Protein AF-0000000085121352 (afdb_homodimer)

pLDDT: mean 94.53, std 5.28, range [61.28, 98.88]

Secondary structure (DSSP, 8-state):
--EEEEEEEEEEEEEEEEETTEEEEEEEEEEEEEEEEESSSEEEEEEETTSPPPPPPPP-S---PPP-PBP-EEEE-------HHHHHHHHHHHHHT-SS-EEEEEEEEEEEEEEEETTEEEEEEEEEEEEEEEEEETTEEEEEEEEES-GGGGGGHHHHHHHHHHHHHHHHHH-EEPPGGG-EEEEEEE-THHHHHHHHHHHHTTBTT-TTPPPTT-B-S-TT--EEE-TT-TTSS---SB-TT-BBP--EEEEETTEE---B--TTT-SS----EE-SSS--EE--SEEEEPP-SB-HHHHHHT-SEEEEEEEEEEEEEETTEEEEEEEEEEEEETTEEEEEEE-S-EEEETTTGGGG--EEEEEEEEEEEEETTEEEEEEEEEEEEEEEE-/--EEEEEEEEEEEEEEEEETTEEEEEEEEEEEEEEEEESSSEEEEEEETTSPPPPPPPP-S---PPP-PBP-EEEE-------HHHHHHHHHHHHHT-SS-EEEEEEEEEEEEEEEETTEEEEEEEEEEEEEEEEEETTEEEEEEEEES-GGGGGGHHHHHHHHHHHHHHHHHH-EEPPGGG-EEEEEEE-THHHHHHHHHHHHTTBTT-TTPPPTT-B-S-TT--EEE-TT-TTSSS--SB-TT-BBP--EEEEETTEE---B--TTT-SS----EE-SSS--EE--SEEEEPP-SB-HHHHHHT-SEEEEEEEEEEEEEETTEEEEEEEEEEEEETTEEEEEEE-S-EEEETTTGGGG--EEEEEEEEEEEEETTEEEEEEEEEEEEEEEE-

Foldseek 3Di:
DKWKKKKKKWKWKWKWKDAQLDIDIDTDIFMKMKIWIGAPDIDMDMDTPPDDDDDHDDDDHHDDFADFDFDADEDEAFDDDDDSVRVRVLNSVLCVLAPARKMKMKMKMWMWMWMQGPVHIYIYIAIKMKMKMWGDDDVAIFIAMDMASYPVVSNCSSVVSRVVSVQRVQQNVFEDEDDPVPWWKFKEKEAFVRQQQVVQQLLVLQWLPDPNHDDAFDQFAAQQKWKKFFQQDSVARHHDQFELVRGGADMDTQAHRRGGHAGAYDSHRGPDHYTQFHDNRDGTTGGGAEMEIGADADAPLRVLQPGAWHKYAYAFPDWHDDPQKIKTQGRWMFIRHNSDTDHTYHWGIWIDGGNPQNHFWDHGHHAWHWGWDDDVNRIHIYTGTIIITMITTD/DKWKKKKKKWKWKWKWKDAQLDIDIDTDIFMKMKIWIGAPDIDMDMDTPPDDDDDHDDDDHHDDFADFDFDADEDEAFDDDDDSVRVRVLNSVLCVLAPARKMKMKMKMWMWMWMQGPVHIYIYIAIKMKMKMWGDDAVAIFIAMDMASYPVVSNCSSVVSRVVSVQRVQQNVFEDEDDPVPWWKFKEKEAFVRQQQVVQQLLVLQWLPDPNHDDAFDQFAAQQKWKKFQQQDSVARHHDQFELVRGGADMDTQAHRRGGHAGAYDSHRGPDHYTQFHDNRDGTTGGGAEMEIGADADAPLRVLQPGAWHKYAYAFPDWHDDNQKIKTQGRWMFIRHNSDTDHTYHWGIWIDGGNPQNHFWDHGHHAWHWGWDDDVRRIHIYTGTIIITMITTD

Nearest PDB structures (foldseek):
  6j6a-assembly1_B  TM=7.605E-01  e=4.059E-27  Thermococcus kodakarensis KOD1
  1vl4-assembly1_B  TM=7.441E-01  e=1.473E-24  Thermotoga maritima MSB8
  3qtd-assembly2_B  TM=7.047E-01  e=3.475E-21  Pseudomonas aeruginosa
  3rbh-assembly3_C  TM=2.630E-01  e=1.788E-01  Pseudomonas aeruginosa
  1nqe-assembly1_A  TM=3.217E-01  e=6.073E+00  Escherichia coli

Organism: Pyrolobus fumarii (strain DSM 11204 / 1A) (NCBI:txid694429)

Solvent-accessible surface area (backbone atoms only — not comparable to full-atom values): 38370 Å² total; per-residue (Å²): 130,63,48,60,38,40,38,38,41,36,40,40,38,34,36,23,35,17,50,80,79,19,39,27,36,39,39,45,74,49,44,36,33,28,41,41,30,33,8,67,39,39,31,36,38,30,31,36,63,90,48,84,76,72,81,76,69,76,76,86,53,86,30,79,66,52,86,71,64,63,44,66,46,77,47,81,54,47,73,68,90,72,56,60,68,55,51,34,50,52,44,43,50,31,45,70,68,37,89,46,59,40,33,40,41,34,35,39,41,33,39,42,38,36,41,39,43,92,90,38,42,26,33,41,33,39,23,31,36,40,36,39,40,37,35,56,42,90,96,37,58,45,58,51,52,47,60,33,47,49,76,70,60,60,73,47,45,41,59,52,48,41,53,50,39,51,52,47,52,55,31,52,77,39,56,38,72,66,55,79,83,64,44,40,82,35,40,36,33,25,26,52,48,31,23,16,46,51,54,50,41,51,49,55,36,30,15,38,70,38,90,82,34,66,57,74,66,42,64,34,34,35,62,74,39,29,35,31,32,34,27,64,34,84,87,45,51,58,59,39,69,40,26,57,75,33,22,42,40,60,74,40,62,31,24,55,50,14,24,30,62,47,54,33,4,18,48,78,40,32,90,70,70,48,35,19,20,44,40,81,81,45,77,59,38,37,44,73,34,23,37,38,44,48,58,41,86,37,51,66,69,55,57,45,48,71,29,57,60,33,36,39,29,40,25,53,72,47,67,48,67,55,95,61,26,40,38,36,25,52,48,39,30,30,34,26,52,70,26,32,82,72,31,22,37,54,55,68,33,36,40,34,33,65,49,49,30,43,42,46,49,77,46,33,11,56,54,71,28,78,25,57,50,63,58,96,82,38,69,29,34,24,33,18,20,33,36,31,28,44,30,39,36,67,130,65,49,57,37,41,38,39,43,35,39,40,37,34,38,24,35,18,50,81,80,17,40,26,38,40,38,46,76,50,45,37,32,28,40,39,31,32,8,65,38,40,33,36,38,30,32,37,63,90,47,84,78,73,82,77,68,74,75,85,55,86,32,80,64,52,87,71,65,62,44,66,46,76,49,79,55,47,72,66,90,70,56,60,69,55,50,35,50,54,43,45,51,30,45,70,67,37,89,47,59,40,33,39,42,35,35,40,40,33,40,41,39,36,41,40,42,92,89,40,42,27,33,40,34,40,23,29,35,41,37,39,40,37,35,56,41,90,94,37,58,45,58,51,52,48,58,33,49,49,78,71,60,59,73,46,44,43,59,51,49,42,52,50,38,52,53,48,51,55,30,53,76,40,57,37,73,66,53,79,84,64,42,40,83,36,41,36,33,24,26,53,48,30,23,16,46,51,55,50,42,51,50,55,38,29,13,40,72,38,90,82,35,66,57,74,67,42,65,35,33,35,63,75,40,29,35,30,32,34,26,65,36,86,86,45,50,59,61,39,70,41,25,57,76,31,21,43,41,60,74,40,61,31,24,56,49,13,22,31,62,46,54,33,4,20,49,78,39,31,89,68,70,47,37,20,20,44,41,82,82,44,78,58,37,36,45,74,35,23,37,38,45,49,59,42,83,37,50,65,67,54,57,44,49,71,29,57,60,32,35,39,29,42,25,53,72,46,67,49,67,55,96,61,26,40,39,36,27,53,46,40,30,28,33,26,52,71,26,33,82,73,32,23,38,54,53,68,35,35,40,34,32,66,50,50,32,44,43,46,50,76,47,33,10,54,55,70,29,78,26,58,50,65,59,98,84,38,69,31,35,24,32,18,21,35,37,32,28,43,30,40,34,68

Structure (mmCIF, N/CA/C/O backbone):
data_AF-0000000085121352-model_v1
#
loop_
_entity.id
_entity.type
_entity.pdbx_description
1 polymer 'Metalloprotease TldD/E C-terminal domain-containing protein'
#
loop_
_atom_site.group_PDB
_atom_site.id
_atom_site.type_symbol
_atom_site.label_atom_id
_atom_site.label_alt_id
_atom_site.label_comp_id
_atom_site.label_asym_id
_atom_site.label_entity_id
_atom_site.label_seq_id
_atom_site.pdbx_PDB_ins_code
_atom_site.Cartn_x
_atom_site.Cartn_y
_atom_site.Cartn_z
_atom_site.occupancy
_atom_site.B_iso_or_equiv
_atom_site.auth_seq_id
_atom_site.auth_comp_id
_atom_site.auth_asym_id
_atom_site.auth_atom_id
_atom_site.pdbx_PDB_model_num
ATOM 1 N N . MET A 1 1 ? 20.953 19.438 26.672 1 68.94 1 MET A N 1
ATOM 2 C CA . MET A 1 1 ? 20.812 18.016 26.953 1 68.94 1 MET A CA 1
ATOM 3 C C . MET A 1 1 ? 19.953 17.328 25.891 1 68.94 1 MET A C 1
ATOM 5 O O . MET A 1 1 ? 19.031 17.938 25.344 1 68.94 1 MET A O 1
ATOM 9 N N . ALA A 1 2 ? 20.312 16.109 25.484 1 85.44 2 ALA A N 1
ATOM 10 C CA . ALA A 1 2 ? 19.578 15.344 24.469 1 85.44 2 ALA A CA 1
ATOM 11 C C . ALA A 1 2 ? 18.141 15.078 24.922 1 85.44 2 ALA A C 1
ATOM 13 O O . ALA A 1 2 ? 17.891 14.875 26.109 1 85.44 2 ALA A O 1
ATOM 14 N N . TYR A 1 3 ? 17.234 15.383 24.078 1 92.5 3 TYR A N 1
ATOM 15 C CA . TYR A 1 3 ? 15.852 15.016 24.375 1 92.5 3 TYR A CA 1
ATOM 16 C C . TYR A 1 3 ? 15.711 13.508 24.547 1 92.5 3 TYR A C 1
ATOM 18 O O . TYR A 1 3 ? 16.328 12.734 23.812 1 92.5 3 TYR A O 1
ATOM 26 N N . ARG A 1 4 ? 14.977 13.117 25.516 1 94.94 4 ARG A N 1
ATOM 27 C CA . ARG A 1 4 ? 14.711 11.703 25.781 1 94.94 4 ARG A CA 1
ATOM 28 C C . ARG A 1 4 ? 13.281 11.5 26.281 1 94.94 4 ARG A C 1
ATOM 30 O O . ARG A 1 4 ? 12.789 12.289 27.078 1 94.94 4 ARG A O 1
ATOM 37 N N . ASP A 1 5 ? 12.633 10.5 25.703 1 97.06 5 ASP A N 1
ATOM 38 C CA . ASP A 1 5 ? 11.344 10.094 26.25 1 97.06 5 ASP A CA 1
ATOM 39 C C . ASP A 1 5 ? 11.125 8.594 26.109 1 97.06 5 ASP A C 1
ATOM 41 O O . ASP A 1 5 ? 11.945 7.898 25.5 1 97.06 5 ASP A O 1
ATOM 45 N N . ARG A 1 6 ? 10.195 8.062 26.859 1 98.12 6 ARG A N 1
ATOM 46 C CA . ARG A 1 6 ? 9.758 6.672 26.797 1 98.12 6 ARG A CA 1
ATOM 47 C C . ARG A 1 6 ? 8.281 6.574 26.422 1 98.12 6 ARG A C 1
ATOM 49 O O . ARG A 1 6 ? 7.445 7.266 27.016 1 98.12 6 ARG A O 1
ATOM 56 N N . VAL A 1 7 ? 7.98 5.75 25.484 1 98.5 7 VAL A N 1
ATOM 57 C CA . VAL A 1 7 ? 6.613 5.703 24.969 1 98.5 7 VAL A CA 1
ATOM 58 C C . VAL A 1 7 ? 6.059 4.289 25.109 1 98.5 7 VAL A C 1
ATOM 60 O O . VAL A 1 7 ? 6.809 3.309 25.047 1 98.5 7 VAL A O 1
ATOM 63 N N . TYR A 1 8 ? 4.781 4.219 25.391 1 98.44 8 TYR A N 1
ATOM 64 C CA . TYR A 1 8 ? 4.016 2.98 25.438 1 98.44 8 TYR A CA 1
ATOM 65 C C . TYR A 1 8 ? 2.781 3.061 24.547 1 98.44 8 TYR A C 1
ATOM 67 O O . TYR A 1 8 ? 2.117 4.098 24.484 1 98.44 8 TYR A O 1
ATOM 75 N N . LEU A 1 9 ? 2.488 2 23.844 1 98.56 9 LEU A N 1
ATOM 76 C CA . LEU A 1 9 ? 1.278 1.907 23.031 1 98.56 9 LEU A CA 1
ATOM 77 C C . LEU A 1 9 ? 0.608 0.549 23.203 1 98.56 9 LEU A C 1
ATOM 79 O O . LEU A 1 9 ? 1.203 -0.486 22.906 1 98.56 9 LEU A O 1
ATOM 83 N N . ARG A 1 10 ? -0.553 0.555 23.734 1 98.31 10 ARG A N 1
ATOM 84 C CA . ARG A 1 10 ? -1.396 -0.634 23.828 1 98.31 10 ARG A CA 1
ATOM 85 C C . ARG A 1 10 ? -2.541 -0.565 22.812 1 98.31 10 ARG A C 1
ATOM 87 O O . ARG A 1 10 ? -3.191 0.472 22.672 1 98.31 10 ARG A O 1
ATOM 94 N N . THR A 1 11 ? -2.729 -1.63 22.109 1 97.56 11 THR A N 1
ATOM 95 C CA . THR A 1 11 ? -3.799 -1.66 21.125 1 97.56 11 THR A CA 1
ATOM 96 C C . THR A 1 11 ? -4.652 -2.914 21.297 1 97.56 11 THR A C 1
ATOM 98 O O . THR A 1 11 ? -4.145 -3.971 21.672 1 97.56 11 THR A O 1
ATOM 101 N N . ARG A 1 12 ? -5.883 -2.812 21.141 1 97.38 12 ARG A N 1
ATOM 102 C CA . ARG A 1 12 ? -6.848 -3.889 20.953 1 97.38 12 ARG A CA 1
ATOM 103 C C . ARG A 1 12 ? -7.559 -3.756 19.609 1 97.38 12 ARG A C 1
ATOM 105 O O . ARG A 1 12 ? -8.242 -2.762 19.359 1 97.38 12 ARG A O 1
ATOM 112 N N . VAL A 1 13 ? -7.434 -4.781 18.797 1 98.25 13 VAL A N 1
ATOM 113 C CA . VAL A 1 13 ? -7.984 -4.707 17.453 1 98.25 13 VAL A CA 1
ATOM 114 C C . VAL A 1 13 ? -8.836 -5.945 17.172 1 98.25 13 VAL A C 1
ATOM 116 O O . VAL A 1 13 ? -8.422 -7.07 17.469 1 98.25 13 VAL A O 1
ATOM 119 N N . ALA A 1 14 ? -10 -5.781 16.734 1 98.5 14 ALA A N 1
ATOM 120 C CA . ALA A 1 14 ? -10.828 -6.824 16.141 1 98.5 14 ALA A CA 1
ATOM 121 C C . ALA A 1 14 ? -11.141 -6.52 14.68 1 98.5 14 ALA A C 1
ATOM 123 O O . ALA A 1 14 ? -11.758 -5.492 14.367 1 98.5 14 ALA A O 1
ATOM 124 N N . GLU A 1 15 ? -10.703 -7.332 13.828 1 98.62 15 GLU A N 1
ATOM 125 C CA . GLU A 1 15 ? -10.969 -7.168 12.398 1 98.62 15 GLU A CA 1
ATOM 126 C C . GLU A 1 15 ? -11.867 -8.281 11.875 1 98.62 15 GLU A C 1
ATOM 128 O O . GLU A 1 15 ? -11.508 -9.461 11.945 1 98.62 15 GLU A O 1
ATOM 133 N N . ALA A 1 16 ? -13 -7.934 11.391 1 98.5 16 ALA A N 1
ATOM 134 C CA . ALA A 1 16 ? -13.93 -8.859 10.75 1 98.5 16 ALA A CA 1
ATOM 135 C C . ALA A 1 16 ? -14.055 -8.578 9.258 1 98.5 16 ALA A C 1
ATOM 137 O O . ALA A 1 16 ? -14.078 -7.414 8.844 1 98.5 16 ALA A O 1
ATOM 138 N N . ALA A 1 17 ? -14.141 -9.633 8.531 1 98.44 17 ALA A N 1
ATOM 139 C CA . ALA A 1 17 ? -14.266 -9.43 7.086 1 98.44 17 ALA A CA 1
ATOM 140 C C . ALA A 1 17 ? -15.242 -10.43 6.477 1 98.44 17 ALA A C 1
ATOM 142 O O . ALA A 1 17 ? -15.336 -11.578 6.93 1 98.44 17 ALA A O 1
ATOM 143 N N . TYR A 1 18 ? -16.031 -9.984 5.523 1 97.31 18 TYR A N 1
ATOM 144 C CA . TYR A 1 18 ? -16.844 -10.797 4.629 1 97.31 18 TYR A CA 1
ATOM 145 C C . TYR A 1 18 ? -16.328 -10.734 3.199 1 97.31 18 TYR A C 1
ATOM 147 O O . TYR A 1 18 ? -16.203 -9.648 2.629 1 97.31 18 TYR A O 1
ATOM 155 N N . ARG A 1 19 ? -15.922 -11.859 2.688 1 93.94 19 ARG A N 1
ATOM 156 C CA . ARG A 1 19 ? -15.398 -11.953 1.325 1 93.94 19 ARG A CA 1
ATOM 157 C C . ARG A 1 19 ? -16.094 -13.07 0.553 1 93.94 19 ARG A C 1
ATOM 159 O O . ARG A 1 19 ? -15.75 -14.242 0.705 1 93.94 19 ARG A O 1
ATOM 166 N N . LEU A 1 20 ? -16.984 -12.727 -0.365 1 82.62 20 LEU A N 1
ATOM 167 C CA . LEU A 1 20 ? -17.656 -13.672 -1.252 1 82.62 20 LEU A CA 1
ATOM 168 C C . LEU A 1 20 ? -18.219 -14.859 -0.467 1 82.62 20 LEU A C 1
ATOM 170 O O . LEU A 1 20 ? -17.969 -16.016 -0.825 1 82.62 20 LEU A O 1
ATOM 174 N N . GLY A 1 21 ? -18.828 -14.625 0.609 1 89.44 21 GLY A N 1
ATOM 175 C CA . GLY A 1 21 ? -19.5 -15.641 1.406 1 89.44 21 GLY A CA 1
ATOM 176 C C . GLY A 1 21 ? -18.656 -16.109 2.582 1 89.44 21 GLY A C 1
ATOM 177 O O . GLY A 1 21 ? -19.188 -16.719 3.521 1 89.44 21 GLY A O 1
ATOM 178 N N . SER A 1 22 ? -17.344 -15.961 2.506 1 94.56 22 SER A N 1
ATOM 179 C CA . SER A 1 22 ? -16.438 -16.328 3.596 1 94.56 22 SER A CA 1
ATOM 180 C C . SER A 1 22 ? -16.391 -15.25 4.668 1 94.56 22 SER A C 1
ATOM 182 O O . SER A 1 22 ? -16.594 -14.07 4.375 1 94.56 22 SER A O 1
ATOM 184 N N . VAL A 1 23 ? -16.203 -15.688 5.898 1 96.5 23 VAL A N 1
ATOM 185 C CA . VAL A 1 23 ? -16.125 -14.75 7.012 1 96.5 23 VAL A CA 1
ATOM 186 C C . VAL A 1 23 ? -14.875 -15.023 7.832 1 96.5 23 VAL A C 1
ATOM 188 O O . VAL A 1 23 ? -14.508 -16.188 8.047 1 96.5 23 VAL A O 1
ATOM 191 N N . GLU A 1 24 ? -14.242 -13.992 8.211 1 97.94 24 GLU A N 1
ATOM 192 C CA . GLU A 1 24 ? -13.078 -14.125 9.086 1 97.94 24 GLU A CA 1
ATOM 193 C C . GLU A 1 24 ? -13.133 -13.117 10.234 1 97.94 24 GLU A C 1
ATOM 195 O O . GLU A 1 24 ? -13.711 -12.039 10.086 1 97.94 24 GLU A O 1
ATOM 200 N N . LEU A 1 25 ? -12.602 -13.5 11.352 1 98.56 25 LEU A N 1
ATOM 201 C CA . LEU A 1 25 ? -12.438 -12.648 12.523 1 98.56 25 LEU A CA 1
ATOM 202 C C . LEU A 1 25 ? -11.039 -12.805 13.125 1 98.56 25 LEU A C 1
ATOM 204 O O . LEU A 1 25 ? -10.641 -13.914 13.484 1 98.56 25 LEU A O 1
ATOM 208 N N . ASN A 1 26 ? -10.297 -11.75 13.164 1 98.44 26 ASN A N 1
ATOM 209 C CA . ASN A 1 26 ? -8.969 -11.703 13.766 1 98.44 26 ASN A CA 1
ATOM 210 C C . ASN A 1 26 ? -8.922 -10.742 14.945 1 98.44 26 ASN A C 1
ATOM 212 O O . ASN A 1 26 ? -9.227 -9.555 14.805 1 98.44 26 ASN A O 1
ATOM 216 N N . VAL A 1 27 ? -8.547 -11.242 16.078 1 98.31 27 VAL A N 1
ATOM 217 C CA . VAL A 1 27 ? -8.539 -10.414 17.281 1 98.31 27 VAL A CA 1
ATOM 218 C C . VAL A 1 27 ? -7.133 -10.398 17.875 1 98.31 27 VAL A C 1
ATOM 220 O O . VAL A 1 27 ? -6.473 -11.438 17.969 1 98.31 27 VAL A O 1
ATOM 223 N N . SER A 1 28 ? -6.676 -9.188 18.219 1 96.56 28 SER A N 1
ATOM 224 C CA . SER A 1 28 ? -5.344 -9.078 18.812 1 96.56 28 SER A CA 1
ATOM 225 C C . SER A 1 28 ? -5.309 -8.008 19.906 1 96.56 28 SER A C 1
ATOM 227 O O . SER A 1 28 ? -6.023 -7.008 19.812 1 96.56 28 SER A O 1
ATOM 229 N N . GLU A 1 29 ? -4.535 -8.242 20.891 1 95.69 29 GLU A N 1
ATOM 230 C CA . GLU A 1 29 ? -4.094 -7.27 21.891 1 95.69 29 GLU A CA 1
ATOM 231 C C . GLU A 1 29 ? -2.572 -7.172 21.938 1 95.69 29 GLU A C 1
ATOM 233 O O . GLU A 1 29 ? -1.887 -8.188 22.078 1 95.69 29 GLU A O 1
ATOM 238 N N . ASP A 1 30 ? -2.074 -5.949 21.766 1 95.44 30 ASP A N 1
ATOM 239 C CA . ASP A 1 30 ? -0.629 -5.766 21.688 1 95.44 30 ASP A CA 1
ATOM 240 C C . ASP A 1 30 ? -0.165 -4.641 22.609 1 95.44 30 ASP A C 1
ATOM 242 O O . ASP A 1 30 ? -0.958 -3.777 22.984 1 95.44 30 ASP A O 1
ATOM 246 N N . CYS A 1 31 ? 1.061 -4.707 22.969 1 97 31 CYS A N 1
ATOM 247 C CA . CYS A 1 31 ? 1.702 -3.656 23.75 1 97 31 CYS A CA 1
ATOM 248 C C . CYS A 1 31 ? 3.137 -3.434 23.297 1 97 31 CYS A C 1
ATOM 250 O O . CYS A 1 31 ? 3.928 -4.375 23.234 1 97 31 CYS A O 1
ATOM 252 N N . TRP A 1 32 ? 3.447 -2.191 23 1 97.88 32 TRP A N 1
ATOM 253 C CA . TRP A 1 32 ? 4.781 -1.801 22.562 1 97.88 32 TRP A CA 1
ATOM 254 C C . TRP A 1 32 ? 5.383 -0.762 23.5 1 97.88 32 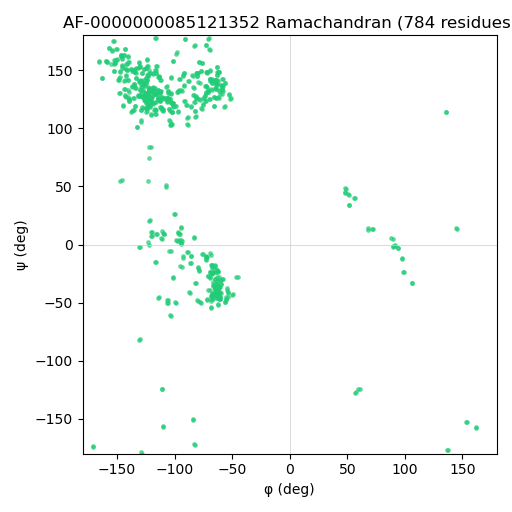TRP A C 1
ATOM 256 O O . TRP A 1 32 ? 4.66 0.061 24.062 1 97.88 32 TRP A O 1
ATOM 266 N N . GLU A 1 33 ? 6.656 -0.859 23.609 1 97.94 33 GLU A N 1
ATOM 267 C CA . GLU A 1 33 ? 7.449 0.136 24.328 1 97.94 33 GLU A CA 1
ATOM 268 C C . GLU A 1 33 ? 8.602 0.644 23.469 1 97.94 33 GLU A C 1
ATOM 270 O O . GLU A 1 33 ? 9.117 -0.087 22.625 1 97.94 33 GLU A O 1
ATOM 275 N N . ALA A 1 34 ? 8.953 1.902 23.656 1 98.31 34 ALA A N 1
ATOM 276 C CA . ALA A 1 34 ? 10.078 2.453 22.906 1 98.31 34 ALA A CA 1
ATOM 277 C C . ALA A 1 34 ? 10.82 3.506 23.734 1 98.31 34 ALA A C 1
ATOM 279 O O . ALA A 1 34 ? 10.227 4.137 24.609 1 98.31 34 ALA A O 1
ATOM 280 N N . VAL A 1 35 ? 12.047 3.623 23.547 1 98.19 35 VAL A N 1
ATOM 281 C CA . VAL A 1 35 ? 12.875 4.734 24.016 1 98.19 35 VAL A CA 1
ATOM 282 C C . VAL A 1 35 ? 13.344 5.566 22.828 1 98.19 35 VAL A C 1
ATOM 284 O O . VAL A 1 35 ? 13.891 5.027 21.859 1 98.19 35 VAL A O 1
ATOM 287 N N . ARG A 1 36 ? 13.086 6.832 22.922 1 97.5 36 ARG A N 1
ATOM 288 C CA . ARG A 1 36 ? 13.477 7.746 21.844 1 97.5 36 ARG A CA 1
ATOM 289 C C . ARG A 1 36 ? 14.438 8.812 22.359 1 97.5 36 ARG A C 1
ATOM 291 O O . ARG A 1 36 ? 14.211 9.406 23.422 1 97.5 36 ARG A O 1
ATOM 298 N N . VAL A 1 37 ? 15.445 9.023 21.625 1 96.19 37 VAL A N 1
ATOM 299 C CA . VAL A 1 37 ? 16.422 10.047 21.969 1 96.19 37 VAL A CA 1
ATOM 300 C C . VAL A 1 37 ? 16.703 10.93 20.75 1 96.19 37 VAL A C 1
ATOM 302 O O . VAL A 1 37 ? 16.703 10.445 19.609 1 96.19 37 VAL A O 1
ATOM 305 N N . TYR A 1 38 ? 16.828 12.219 20.984 1 94.94 38 TYR A N 1
ATOM 306 C CA . TYR A 1 38 ? 17.172 13.148 19.906 1 94.94 38 TYR A CA 1
ATOM 307 C C . TYR A 1 38 ? 18.375 14.016 20.297 1 94.94 38 TYR A C 1
ATOM 309 O O . TYR A 1 38 ? 18.375 14.641 21.359 1 94.94 38 TYR A O 1
ATOM 317 N N . ASP A 1 39 ? 19.359 14.07 19.516 1 91.19 39 ASP A N 1
ATOM 318 C CA . ASP A 1 39 ? 20.516 14.953 19.656 1 91.19 39 ASP A CA 1
ATOM 319 C C . ASP A 1 39 ? 21.047 15.359 18.281 1 91.19 39 ASP A C 1
ATOM 321 O O . ASP A 1 39 ? 22.234 15.172 18 1 91.19 39 ASP A O 1
ATOM 325 N N . GLY A 1 40 ? 20.203 15.891 17.484 1 89.81 40 GLY A N 1
ATOM 326 C CA . GLY A 1 40 ? 20.5 16.234 16.094 1 89.81 40 GLY A CA 1
ATOM 327 C C . GLY A 1 40 ? 19.844 15.289 15.102 1 89.81 40 GLY A C 1
ATOM 328 O O . GLY A 1 40 ? 19.516 15.695 13.984 1 89.81 40 GLY A O 1
ATOM 329 N N . ALA A 1 41 ? 19.75 14.047 15.555 1 92.44 41 ALA A N 1
ATOM 330 C CA . ALA A 1 41 ? 19 13.023 14.836 1 92.44 41 ALA A CA 1
ATOM 331 C C . ALA A 1 41 ? 18.328 12.055 15.797 1 92.44 41 ALA A C 1
ATOM 333 O O . ALA A 1 41 ? 18.781 11.891 16.938 1 92.44 41 ALA A O 1
ATOM 334 N N . TRP A 1 42 ? 17.297 11.477 15.352 1 95.38 42 TRP A N 1
ATOM 335 C CA . TRP A 1 42 ? 16.562 10.562 16.219 1 95.38 42 TRP A CA 1
ATOM 336 C C . TRP A 1 42 ? 17.25 9.203 16.281 1 95.38 42 TRP A C 1
ATOM 338 O O . TRP A 1 42 ? 17.766 8.711 15.281 1 95.38 42 TRP A O 1
ATOM 348 N N . ARG A 1 43 ? 17.266 8.656 17.469 1 96.69 43 ARG A N 1
ATOM 349 C CA . ARG A 1 43 ? 17.547 7.238 17.703 1 96.69 43 ARG A CA 1
ATOM 350 C C . ARG A 1 43 ? 16.406 6.59 18.5 1 96.69 43 ARG A C 1
ATOM 352 O O . ARG A 1 43 ? 16.094 7.027 19.609 1 96.69 43 ARG A O 1
ATOM 359 N N . ILE A 1 44 ? 15.844 5.578 17.891 1 98.06 44 ILE A N 1
ATOM 360 C CA . ILE A 1 44 ? 14.641 4.984 18.469 1 98.06 44 ILE A CA 1
ATOM 361 C C . ILE A 1 44 ? 14.789 3.463 18.516 1 98.06 44 ILE A C 1
ATOM 363 O O . ILE A 1 44 ? 15.188 2.844 17.531 1 98.06 44 ILE A O 1
ATOM 367 N N . ARG A 1 45 ? 14.57 2.887 19.656 1 98.5 45 ARG A N 1
ATOM 368 C CA . ARG A 1 45 ? 14.484 1.437 19.781 1 98.5 45 ARG A CA 1
ATOM 369 C C . ARG A 1 45 ? 13.164 1.021 20.438 1 98.5 45 ARG A C 1
ATOM 371 O O . ARG A 1 45 ? 12.766 1.586 21.469 1 98.5 45 ARG A O 1
ATOM 378 N N . SER A 1 46 ? 12.477 0.117 19.828 1 98.38 46 SER A N 1
ATOM 379 C CA . SER A 1 46 ? 11.188 -0.351 20.344 1 98.38 46 SER A CA 1
ATOM 380 C C . SER A 1 46 ? 11.133 -1.874 20.391 1 98.38 46 SER A C 1
ATOM 382 O O . SER A 1 46 ? 11.836 -2.551 19.641 1 98.38 46 SER A O 1
ATOM 384 N N . TRP A 1 47 ? 10.344 -2.428 21.281 1 97.75 47 TRP A N 1
ATOM 385 C CA . TRP A 1 47 ? 10.141 -3.855 21.516 1 97.75 47 TRP A CA 1
ATOM 386 C C . TRP A 1 47 ? 8.773 -4.121 22.125 1 97.75 47 TRP A C 1
ATOM 388 O O . TRP A 1 47 ? 8.078 -3.189 22.547 1 97.75 47 TRP A O 1
ATOM 398 N N . ARG A 1 48 ? 8.352 -5.328 22.156 1 96.44 48 ARG A N 1
ATOM 399 C CA . ARG A 1 48 ? 7.109 -5.711 22.812 1 96.44 48 ARG A CA 1
ATOM 400 C C . ARG A 1 48 ? 7.234 -5.574 24.328 1 96.44 48 ARG A C 1
ATOM 402 O O . ARG A 1 48 ? 8.273 -5.91 24.906 1 96.44 48 ARG A O 1
ATOM 409 N N . CYS A 1 49 ? 6.152 -5.129 24.953 1 95.19 49 CYS A N 1
ATOM 410 C CA . CYS A 1 49 ? 6.184 -4.859 26.391 1 95.19 49 CYS A CA 1
ATOM 411 C C . CYS A 1 49 ? 6.57 -6.109 27.172 1 95.19 49 CYS A C 1
ATOM 413 O O . CYS A 1 49 ? 7.168 -6.016 28.25 1 95.19 49 CYS A O 1
ATOM 415 N N . ASP A 1 50 ? 6.25 -7.258 26.656 1 90.88 50 ASP A N 1
ATOM 416 C CA . ASP A 1 50 ? 6.496 -8.508 27.375 1 90.88 50 ASP A CA 1
ATOM 417 C C . ASP A 1 50 ? 7.836 -9.117 26.969 1 90.88 50 ASP A C 1
ATOM 419 O O . ASP A 1 50 ? 8.188 -10.211 27.422 1 90.88 50 ASP A O 1
ATOM 423 N N . SER A 1 51 ? 8.555 -8.445 26.156 1 92.44 51 SER A N 1
ATOM 424 C CA . SER A 1 51 ? 9.852 -8.945 25.703 1 92.44 51 SER A CA 1
ATOM 425 C C . SER A 1 51 ? 10.984 -8.32 26.5 1 92.44 51 SER A C 1
ATOM 427 O O . SER A 1 51 ? 10.773 -7.375 27.266 1 92.44 51 SER A O 1
ATOM 429 N N . LYS A 1 52 ? 12.234 -8.961 26.406 1 91.56 52 LYS A N 1
ATOM 430 C CA . LYS A 1 52 ? 13.43 -8.344 26.984 1 91.56 52 LYS A CA 1
ATOM 431 C C . LYS A 1 52 ? 13.719 -6.992 26.328 1 91.56 52 LYS A C 1
ATOM 433 O O . LYS A 1 52 ? 13.805 -6.898 25.109 1 91.56 52 LYS A O 1
ATOM 438 N N . PRO A 1 53 ? 13.836 -6.004 27.125 1 94.69 53 PRO A N 1
ATOM 439 C CA . PRO A 1 53 ? 14.102 -4.688 26.547 1 94.69 53 PRO A CA 1
ATOM 440 C C . PRO A 1 53 ? 15.43 -4.633 25.797 1 94.69 53 PRO A C 1
ATOM 442 O O . PRO A 1 53 ? 16.391 -5.32 26.172 1 94.69 53 PRO A O 1
ATOM 445 N N . LEU A 1 54 ? 15.445 -3.83 24.812 1 95.88 54 LEU A N 1
ATOM 446 C CA . LEU A 1 54 ? 16.688 -3.539 24.125 1 95.88 54 LEU A CA 1
ATOM 447 C C . LEU A 1 54 ? 17.531 -2.537 24.906 1 95.88 54 LEU A C 1
ATOM 449 O O . LEU A 1 54 ? 17 -1.783 25.719 1 95.88 54 LEU A O 1
ATOM 453 N N . LYS A 1 55 ? 18.844 -2.633 24.578 1 94.69 55 LYS A N 1
ATOM 454 C CA . LYS A 1 55 ? 19.703 -1.576 25.109 1 94.69 55 LYS A CA 1
ATOM 455 C C . LYS A 1 55 ? 19.234 -0.202 24.641 1 94.69 55 LYS A C 1
ATOM 457 O O . LYS A 1 55 ? 18.969 0.001 23.453 1 94.69 55 LYS A O 1
ATOM 462 N N . GLU A 1 56 ? 19.141 0.714 25.578 1 94 56 GLU A N 1
ATOM 463 C CA . GLU A 1 56 ? 18.672 2.047 25.219 1 94 56 GLU A CA 1
ATOM 464 C C . GLU A 1 56 ? 19.625 2.725 24.234 1 94 56 GLU A C 1
ATOM 466 O O . GLU A 1 56 ? 20.844 2.527 24.312 1 94 56 GLU A O 1
ATOM 471 N N . PRO A 1 57 ? 19.031 3.5 23.359 1 94.44 57 PRO A N 1
ATOM 472 C CA . PRO A 1 57 ? 19.906 4.176 22.391 1 94.44 57 PRO A CA 1
ATOM 473 C C . PRO A 1 57 ? 20.734 5.297 23.016 1 94.44 57 PRO A C 1
ATOM 475 O O . PRO A 1 57 ? 20.266 5.969 23.938 1 94.44 57 PRO A O 1
ATOM 478 N N . THR A 1 58 ? 21.938 5.477 22.453 1 88 58 THR A N 1
ATOM 479 C CA . THR A 1 58 ? 22.828 6.547 22.906 1 88 58 THR A CA 1
ATOM 480 C C . THR A 1 58 ? 22.812 7.707 21.906 1 88 58 THR A C 1
ATOM 482 O O . THR A 1 58 ? 23 7.5 20.703 1 88 58 THR A O 1
ATOM 485 N N . PRO A 1 59 ? 22.609 8.891 22.5 1 85 59 PRO A N 1
ATOM 486 C CA . PRO A 1 59 ? 22.656 10.031 21.578 1 85 59 PRO A CA 1
ATOM 487 C C . PRO A 1 59 ? 24.047 10.234 20.953 1 85 59 PRO A C 1
ATOM 489 O O . PRO A 1 59 ? 25.062 10 21.609 1 85 59 PRO A O 1
ATOM 492 N N . ARG A 1 60 ? 24.141 10.586 19.703 1 78.19 60 ARG A N 1
ATOM 493 C CA . ARG A 1 60 ? 25.422 10.719 19.016 1 78.19 60 ARG A CA 1
ATOM 494 C C . ARG A 1 60 ? 25.594 12.125 18.438 1 78.19 60 ARG A C 1
ATOM 496 O O . ARG A 1 60 ? 26.594 12.406 17.781 1 78.19 60 ARG A O 1
ATOM 503 N N . GLY A 1 61 ? 24.703 13.023 18.609 1 77.5 61 GLY A N 1
ATOM 504 C CA . GLY A 1 61 ? 24.797 14.328 17.969 1 77.5 61 GLY A CA 1
ATOM 505 C C . GLY A 1 61 ? 24.609 15.477 18.953 1 77.5 61 GLY A C 1
ATOM 506 O O . GLY A 1 61 ? 24.812 15.32 20.156 1 77.5 61 GLY A O 1
ATOM 507 N N . LYS A 1 62 ? 24.672 16.703 18.359 1 80.25 62 LYS A N 1
ATOM 508 C CA . LYS A 1 62 ? 24.5 17.906 19.172 1 80.25 62 LYS A CA 1
ATOM 509 C C . LYS A 1 62 ? 23.344 18.766 18.656 1 80.25 62 LYS A C 1
ATOM 511 O O . LYS A 1 62 ? 22.984 19.75 19.297 1 80.25 62 LYS A O 1
ATOM 516 N N . GLY A 1 63 ? 22.25 18.281 18.516 1 85.06 63 GLY A N 1
ATOM 517 C CA . GLY A 1 63 ? 21.125 19.078 18.062 1 85.06 63 GLY A CA 1
ATOM 518 C C . GLY A 1 63 ? 19.953 19.078 19.047 1 85.06 63 GLY A C 1
ATOM 519 O O . GLY A 1 63 ? 19.859 18.188 19.891 1 85.06 63 GLY A O 1
ATOM 520 N N . GLU A 1 64 ? 19.234 20.312 18.938 1 88.69 64 GLU A N 1
ATOM 521 C CA . GLU A 1 64 ? 18.094 20.422 19.859 1 88.69 64 GLU A CA 1
ATOM 522 C C . GLU A 1 64 ? 16.781 20.516 19.109 1 88.69 64 GLU A C 1
ATOM 524 O O . GLU A 1 64 ? 16.734 20.969 17.953 1 88.69 64 GLU A O 1
ATOM 529 N N . LEU A 1 65 ? 15.742 20 19.766 1 92.69 65 LEU A N 1
ATOM 530 C CA . LEU A 1 65 ? 14.375 20.156 19.266 1 92.69 65 LEU A CA 1
ATOM 531 C C . LEU A 1 65 ? 13.812 21.531 19.609 1 92.69 65 LEU A C 1
ATOM 533 O O . LEU A 1 65 ? 14.156 22.094 20.656 1 92.69 65 LEU A O 1
ATOM 537 N N . LYS A 1 66 ? 13 21.984 18.75 1 93.06 66 LYS A N 1
ATOM 538 C CA . LYS A 1 66 ? 12.32 23.25 19.047 1 93.06 66 LYS A CA 1
ATOM 539 C C . LYS A 1 66 ? 11.523 23.141 20.344 1 93.06 66 LYS A C 1
ATOM 541 O O . LYS A 1 66 ? 10.906 22.109 20.625 1 93.06 66 LYS A O 1
ATOM 546 N N . GLU A 1 67 ? 11.578 24.266 21.047 1 91.44 67 GLU A N 1
ATOM 547 C CA . GLU A 1 67 ? 10.789 24.328 22.266 1 91.44 67 GLU A CA 1
ATOM 548 C C . GLU A 1 67 ? 9.297 24.266 21.969 1 91.44 67 GLU A C 1
ATOM 550 O O . GLU A 1 67 ? 8.844 24.797 20.953 1 91.44 67 GLU A O 1
ATOM 555 N N . ALA A 1 68 ? 8.633 23.578 22.812 1 94.06 68 ALA A N 1
ATOM 556 C CA . ALA A 1 68 ? 7.18 23.469 22.672 1 94.06 68 ALA A CA 1
ATOM 557 C C . ALA A 1 68 ? 6.527 23.172 24.016 1 94.06 68 ALA A C 1
ATOM 559 O O . ALA A 1 68 ? 7.203 22.766 24.969 1 94.06 68 ALA A O 1
ATOM 560 N N . VAL A 1 69 ? 5.281 23.547 24.109 1 94.62 69 VAL A N 1
ATOM 561 C CA . VAL A 1 69 ? 4.516 23.172 25.297 1 94.62 69 VAL A CA 1
ATOM 562 C C . VAL A 1 69 ? 4.098 21.719 25.203 1 94.62 69 VAL A C 1
ATOM 564 O O . VAL A 1 69 ? 3.338 21.328 24.312 1 94.62 69 VAL A O 1
ATOM 567 N N . LEU A 1 70 ? 4.586 20.938 26.125 1 97.31 70 LEU A N 1
ATOM 568 C CA . LEU A 1 70 ? 4.266 19.516 26.125 1 97.31 70 LEU A CA 1
ATOM 569 C C . LEU A 1 70 ? 3.047 19.234 26.984 1 97.31 70 LEU A C 1
ATOM 571 O O . LEU A 1 70 ? 2.889 19.828 28.062 1 97.31 70 LEU A O 1
ATOM 575 N N . PHE A 1 71 ? 2.207 18.438 26.516 1 98.12 71 PHE A N 1
ATOM 576 C CA . PHE A 1 71 ? 1.001 18.031 27.234 1 98.12 71 PHE A CA 1
ATOM 577 C C . PHE A 1 71 ? 1.343 17.109 28.406 1 98.12 71 PHE A C 1
ATOM 579 O O . PHE A 1 71 ? 2.189 16.219 28.281 1 98.12 71 PHE A O 1
ATOM 586 N N . THR A 1 72 ? 0.785 17.359 29.562 1 98.25 72 THR A N 1
ATOM 587 C CA . THR A 1 72 ? 0.854 16.469 30.719 1 98.25 72 THR A CA 1
ATOM 588 C C . THR A 1 72 ? -0.543 16.156 31.25 1 98.25 72 THR A C 1
ATOM 590 O O . THR A 1 72 ? -1.319 17.078 31.547 1 98.25 72 THR A O 1
ATOM 593 N N . GLY A 1 73 ? -0.852 14.914 31.328 1 98.12 73 GLY A N 1
ATOM 594 C CA . GLY A 1 73 ? -2.172 14.5 31.781 1 98.12 73 GLY A CA 1
ATOM 595 C C . GLY A 1 73 ? -2.752 13.367 30.969 1 98.12 73 GLY A C 1
ATOM 596 O O . GLY A 1 73 ? -2.043 12.734 30.188 1 98.12 73 GLY A O 1
ATOM 597 N N . ARG A 1 74 ? -3.955 13.047 31.328 1 98.06 74 ARG A N 1
ATOM 598 C CA . ARG A 1 74 ? -4.652 11.953 30.656 1 98.06 74 ARG A CA 1
ATOM 599 C C . ARG A 1 74 ? -5.938 12.445 30 1 98.06 74 ARG A C 1
ATOM 601 O O . ARG A 1 74 ? -6.703 13.195 30.609 1 98.06 74 ARG A O 1
ATOM 608 N N . VAL A 1 75 ? -6.113 12.172 28.719 1 97.69 75 VAL A N 1
ATOM 609 C CA . VAL A 1 75 ? -7.352 12.461 28 1 97.69 75 VAL A CA 1
ATOM 610 C C . VAL A 1 75 ? -7.996 11.156 27.531 1 97.69 75 VAL A C 1
ATOM 612 O O . VAL A 1 75 ? -7.32 10.281 26.984 1 97.69 75 VAL A O 1
ATOM 615 N N . GLU A 1 76 ? -9.273 10.961 27.797 1 96.94 76 GLU A N 1
ATOM 616 C CA . GLU A 1 76 ? -10.039 9.82 27.312 1 96.94 76 GLU A CA 1
ATOM 617 C C . GLU A 1 76 ? -10.922 10.203 26.141 1 96.94 76 GLU A C 1
ATOM 619 O O . GLU A 1 76 ? -11.812 11.047 26.266 1 96.94 76 GLU A O 1
ATOM 624 N N . GLY A 1 77 ? -10.594 9.625 24.984 1 96.25 77 GLY A N 1
ATOM 625 C CA . GLY A 1 77 ? -11.43 9.828 23.828 1 96.25 77 GLY A CA 1
ATOM 626 C C . GLY A 1 77 ? -12.617 8.883 23.766 1 96.25 77 GLY A C 1
ATOM 627 O O . GLY A 1 77 ? -13.156 8.484 24.797 1 96.25 77 GLY A O 1
ATOM 628 N N . ALA A 1 78 ? -13.008 8.609 22.547 1 96.31 78 ALA A N 1
ATOM 629 C CA . ALA A 1 78 ? -14.172 7.75 22.328 1 96.31 78 ALA A CA 1
ATOM 630 C C . ALA A 1 78 ? -13.922 6.34 22.859 1 96.31 78 ALA A C 1
ATOM 632 O O . ALA A 1 78 ? -12.82 5.805 22.719 1 96.31 78 ALA A O 1
ATOM 633 N N . LYS A 1 79 ? -14.938 5.797 23.5 1 96.81 79 LYS A N 1
ATOM 634 C CA . LYS A 1 79 ? -14.953 4.41 23.953 1 96.81 79 LYS A CA 1
ATOM 635 C C . LYS A 1 79 ? -16 3.598 23.188 1 96.81 79 LYS A C 1
ATOM 637 O O . LYS A 1 79 ? -17.125 4.074 22.969 1 96.81 79 LYS A O 1
ATOM 642 N N . ILE A 1 80 ? -15.578 2.475 22.688 1 97.25 80 ILE A N 1
ATOM 643 C CA . ILE A 1 80 ? -16.5 1.59 21.984 1 97.25 80 ILE A CA 1
ATOM 644 C C . ILE A 1 80 ? -16.516 0.219 22.656 1 97.25 80 ILE A C 1
ATOM 646 O O . ILE A 1 80 ? -15.469 -0.422 22.797 1 97.25 80 ILE A O 1
ATOM 650 N N . GLN A 1 81 ? -17.625 -0.145 23.094 1 94.06 81 GLN A N 1
ATOM 651 C CA . GLN A 1 81 ? -17.812 -1.496 23.625 1 94.06 81 GLN A CA 1
ATOM 652 C C . GLN A 1 81 ? -18.562 -2.369 22.609 1 94.06 81 GLN A C 1
ATOM 654 O O . GLN A 1 81 ? -19.781 -2.256 22.469 1 94.06 81 GLN A O 1
ATOM 659 N N . LEU A 1 82 ? -17.922 -3.182 21.938 1 96.5 82 LEU A N 1
ATOM 660 C CA . LEU A 1 82 ? -18.469 -4.094 20.938 1 96.5 82 LEU A CA 1
ATOM 661 C C . LEU A 1 82 ? -17.719 -5.426 20.953 1 96.5 82 LEU A C 1
ATOM 663 O O . LEU A 1 82 ? -16.5 -5.465 20.766 1 96.5 82 LEU A O 1
ATOM 667 N N . ASP A 1 83 ? -18.531 -6.445 21.234 1 96.38 83 ASP A N 1
ATOM 668 C CA . ASP A 1 83 ? -17.953 -7.785 21.203 1 96.38 83 ASP A CA 1
ATOM 669 C C . ASP A 1 83 ? -17.484 -8.141 19.797 1 96.38 83 ASP A C 1
ATOM 671 O O . ASP A 1 83 ? -18.188 -7.93 18.828 1 96.38 83 ASP A O 1
ATOM 675 N N . PRO A 1 84 ? -16.266 -8.688 19.719 1 97.31 84 PRO A N 1
ATOM 676 C CA . PRO A 1 84 ? -15.75 -9.07 18.406 1 97.31 84 PRO A CA 1
ATOM 677 C C . PRO A 1 84 ? -16.703 -10 17.656 1 97.31 84 PRO A C 1
ATOM 679 O O . PRO A 1 84 ? -16.844 -9.891 16.438 1 97.31 84 PRO A O 1
ATOM 682 N N . LEU A 1 85 ? -17.328 -10.922 18.312 1 96.94 85 LEU A N 1
ATOM 683 C CA . LEU A 1 85 ? -18.266 -11.844 17.656 1 96.94 85 LEU A CA 1
ATOM 684 C C . LEU A 1 85 ? -19.484 -11.102 17.125 1 96.94 85 LEU A C 1
ATOM 686 O O . LEU A 1 85 ? -20.047 -11.477 16.109 1 96.94 85 LEU A O 1
ATOM 690 N N . GLU A 1 86 ? -19.875 -10.086 17.828 1 96.56 86 GLU A N 1
ATOM 691 C CA . GLU A 1 86 ? -20.969 -9.242 17.328 1 96.56 86 GLU A CA 1
ATOM 692 C C . GLU A 1 86 ? -20.531 -8.492 16.078 1 96.56 86 GLU A C 1
ATOM 694 O O . GLU A 1 86 ? -21.328 -8.344 15.133 1 96.56 86 GLU A O 1
ATOM 699 N N . LEU A 1 87 ? -19.312 -7.953 16.094 1 97.62 87 LEU A N 1
ATOM 700 C CA . LEU A 1 87 ? -18.781 -7.316 14.891 1 97.62 87 LEU A CA 1
ATOM 701 C C . LEU A 1 87 ? -18.812 -8.273 13.703 1 97.62 87 LEU A C 1
ATOM 703 O O . LEU A 1 87 ? -19.281 -7.898 12.617 1 97.62 87 LEU A O 1
ATOM 707 N N . GLU A 1 88 ? -18.344 -9.5 13.922 1 97.12 88 GLU A N 1
ATOM 708 C CA . GLU A 1 88 ? -18.375 -10.531 12.891 1 97.12 88 GLU A CA 1
ATOM 709 C C . GLU A 1 88 ? -19.797 -10.734 12.352 1 97.12 88 GLU A C 1
ATOM 711 O O . GLU A 1 88 ? -20 -10.805 11.141 1 97.12 88 GLU A O 1
ATOM 716 N N . ALA A 1 89 ? -20.766 -10.797 13.25 1 95.31 89 ALA A N 1
ATOM 717 C CA . ALA A 1 89 ? -22.156 -11.047 12.883 1 95.31 89 ALA A CA 1
ATOM 718 C C . ALA A 1 89 ? -22.719 -9.906 12.031 1 95.31 89 ALA A C 1
ATOM 720 O O . ALA A 1 89 ? -23.406 -10.141 11.047 1 95.31 89 ALA A O 1
ATOM 721 N N . VAL A 1 90 ? -22.422 -8.711 12.398 1 95.5 90 VAL A N 1
ATOM 722 C CA . VAL A 1 90 ? -22.922 -7.539 11.688 1 95.5 90 VAL A CA 1
ATOM 723 C C . VAL A 1 90 ? -22.344 -7.508 10.273 1 95.5 90 VAL A C 1
ATOM 725 O O . VAL A 1 90 ? -23.062 -7.238 9.305 1 95.5 90 VAL A O 1
ATOM 728 N N . ILE A 1 91 ? -21.078 -7.781 10.164 1 96.88 91 ILE A N 1
ATOM 729 C CA . ILE A 1 91 ? -20.391 -7.734 8.875 1 96.88 91 ILE A CA 1
ATOM 730 C C . ILE A 1 91 ? -20.906 -8.859 7.977 1 96.88 91 ILE A C 1
ATOM 732 O O . ILE A 1 91 ? -21.141 -8.648 6.781 1 96.88 91 ILE A O 1
ATOM 736 N N . GLU A 1 92 ? -21.078 -9.992 8.547 1 95.38 92 GLU A N 1
ATOM 737 C CA . GLU A 1 92 ? -21.609 -11.117 7.785 1 95.38 92 GLU A CA 1
ATOM 738 C C . GLU A 1 92 ? -23.016 -10.812 7.27 1 95.38 92 GLU A C 1
ATOM 740 O O . GLU A 1 92 ? -23.328 -11.094 6.109 1 95.38 92 GLU A O 1
ATOM 745 N N . GLU A 1 93 ? -23.812 -10.273 8.102 1 95 93 GLU A N 1
ATOM 746 C CA . GLU A 1 93 ? -25.172 -9.93 7.711 1 95 93 GLU A CA 1
ATOM 747 C C . GLU A 1 93 ? -25.188 -8.922 6.566 1 95 93 GLU A C 1
ATOM 749 O O . GLU A 1 93 ? -25.938 -9.078 5.598 1 95 93 GLU A O 1
ATOM 754 N N . ALA A 1 94 ? -24.359 -7.918 6.691 1 95.62 94 ALA A N 1
ATOM 755 C CA . ALA A 1 94 ? -24.281 -6.898 5.645 1 95.62 94 ALA A CA 1
ATOM 756 C C . ALA A 1 94 ? -23.812 -7.504 4.324 1 95.62 94 ALA A C 1
ATOM 758 O O . ALA A 1 94 ? -24.344 -7.176 3.264 1 95.62 94 ALA A O 1
ATOM 759 N N . GLY A 1 95 ? -22.828 -8.359 4.391 1 95.12 95 GLY A N 1
ATOM 760 C CA . GLY A 1 95 ? -22.312 -9.008 3.195 1 95.12 95 GLY A CA 1
ATOM 761 C C . GLY A 1 95 ? -23.328 -9.922 2.535 1 95.12 95 GLY A C 1
ATOM 762 O O . GLY A 1 95 ? -23.484 -9.898 1.312 1 95.12 95 GLY A O 1
ATOM 763 N N . ARG A 1 96 ? -24.031 -10.703 3.293 1 92.69 96 ARG A N 1
ATOM 764 C CA . ARG A 1 96 ? -24.984 -11.68 2.771 1 92.69 96 ARG A CA 1
ATOM 765 C C . ARG A 1 96 ? -26.203 -10.984 2.158 1 92.69 96 ARG A C 1
ATOM 767 O O . ARG A 1 96 ? -26.812 -11.508 1.221 1 92.69 96 ARG A O 1
ATOM 774 N N . SER A 1 97 ? -26.5 -9.844 2.633 1 92.5 97 SER A N 1
ATOM 775 C CA . SER A 1 97 ? -27.688 -9.133 2.15 1 92.5 97 SER A CA 1
ATOM 776 C C . SER A 1 97 ? -27.375 -8.32 0.9 1 92.5 97 SER A C 1
ATOM 778 O O . SER A 1 97 ? -28.266 -7.777 0.263 1 92.5 97 SER A O 1
ATOM 780 N N . ALA A 1 98 ? -26.094 -8.219 0.583 1 93.31 98 ALA A N 1
ATOM 781 C CA . ALA A 1 98 ? -25.688 -7.434 -0.577 1 93.31 98 ALA A CA 1
ATOM 782 C C . ALA A 1 98 ? -26.203 -8.047 -1.87 1 93.31 98 ALA A C 1
ATOM 784 O O . ALA A 1 98 ? -26.203 -9.273 -2.029 1 93.31 98 ALA A O 1
ATOM 785 N N . LYS A 1 99 ? -26.641 -7.23 -2.85 1 91.38 99 LYS A N 1
ATOM 786 C CA . LYS A 1 99 ? -27.219 -7.688 -4.109 1 91.38 99 LYS A CA 1
ATOM 787 C C . LYS A 1 99 ? -26.156 -7.742 -5.211 1 91.38 99 LYS A C 1
ATOM 789 O O . LYS A 1 99 ? -26.5 -7.812 -6.395 1 91.38 99 LYS A O 1
ATOM 794 N N . CYS A 1 100 ? -25 -7.582 -4.906 1 91.44 100 CYS A N 1
ATOM 795 C CA . CYS A 1 100 ? -23.859 -7.66 -5.805 1 91.44 100 CYS A CA 1
ATOM 796 C C . CYS A 1 100 ? -22.641 -8.242 -5.086 1 91.44 100 CYS A C 1
ATOM 798 O O . CYS A 1 100 ? -22.656 -8.383 -3.861 1 91.44 100 CYS A O 1
ATOM 800 N N . PRO A 1 101 ? -21.641 -8.766 -5.867 1 90.75 101 PRO A N 1
ATOM 801 C CA . PRO A 1 101 ? -20.422 -9.258 -5.211 1 90.75 101 PRO A CA 1
ATOM 802 C C . PRO A 1 101 ? -19.75 -8.188 -4.359 1 90.75 101 PRO A C 1
ATOM 804 O O . PRO A 1 101 ? -19.359 -7.133 -4.875 1 90.75 101 PRO A O 1
ATOM 807 N N . THR A 1 102 ? -19.656 -8.477 -3.045 1 93.56 102 THR A N 1
ATOM 808 C CA . THR A 1 102 ? -19.219 -7.449 -2.107 1 93.56 102 THR A CA 1
ATOM 809 C C . THR A 1 102 ? -18.188 -8.016 -1.127 1 93.56 102 THR A C 1
ATOM 811 O O . THR A 1 102 ? -18.312 -9.164 -0.695 1 93.56 102 THR A O 1
ATOM 814 N N . GLU A 1 103 ? -17.188 -7.273 -0.867 1 95.81 103 GLU A N 1
ATOM 815 C CA . GLU A 1 103 ? -16.25 -7.508 0.234 1 95.81 103 GLU A CA 1
ATOM 816 C C . GLU A 1 103 ? -16.344 -6.395 1.275 1 95.81 103 GLU A C 1
ATOM 818 O O . GLU A 1 103 ? -16.375 -5.211 0.927 1 95.81 103 GLU A O 1
ATOM 823 N N . ILE A 1 104 ? -16.422 -6.777 2.512 1 97.88 104 ILE A N 1
ATOM 824 C CA . ILE A 1 104 ? -16.484 -5.824 3.615 1 97.88 104 ILE A CA 1
ATOM 825 C C . ILE A 1 104 ? -15.414 -6.16 4.645 1 97.88 104 ILE A C 1
ATOM 827 O O . ILE A 1 104 ? -15.297 -7.309 5.086 1 97.88 104 ILE A O 1
ATOM 831 N N . VAL A 1 105 ? -14.594 -5.23 5.023 1 98.19 105 VAL A N 1
ATOM 832 C CA . VAL A 1 105 ? -13.609 -5.375 6.09 1 98.19 105 VAL A CA 1
ATOM 833 C C . VAL A 1 105 ? -13.836 -4.301 7.148 1 98.19 105 VAL A C 1
ATOM 835 O O . VAL A 1 105 ? -13.789 -3.105 6.852 1 98.19 105 VAL A O 1
ATOM 838 N N . ALA A 1 106 ? -14.102 -4.703 8.32 1 98.25 106 ALA A N 1
ATOM 839 C CA . ALA A 1 106 ? -14.297 -3.777 9.43 1 98.25 106 ALA A CA 1
ATOM 840 C C . ALA A 1 106 ? -13.266 -4.008 10.531 1 98.25 106 ALA A C 1
ATOM 842 O O . ALA A 1 106 ? -12.977 -5.152 10.891 1 98.25 106 ALA A O 1
ATOM 843 N N . SER A 1 107 ? -12.719 -2.953 11.016 1 98.44 107 SER A N 1
ATOM 844 C CA . SER A 1 107 ? -11.742 -3.018 12.102 1 98.44 107 SER A CA 1
ATOM 845 C C . SER A 1 107 ? -12.156 -2.141 13.273 1 98.44 107 SER A C 1
ATOM 847 O O . SER A 1 107 ? -12.328 -0.93 13.117 1 98.44 107 SER A O 1
ATOM 849 N N . LEU A 1 108 ? -12.383 -2.732 14.367 1 98.62 108 LEU A N 1
ATOM 850 C CA . LEU A 1 108 ? -12.469 -2.018 15.633 1 98.62 108 LEU A CA 1
ATOM 851 C C . LEU A 1 108 ? -11.086 -1.839 16.25 1 98.62 108 LEU A C 1
ATOM 853 O O . LEU A 1 108 ? -10.414 -2.82 16.578 1 98.62 108 LEU A O 1
ATOM 857 N N . VAL A 1 109 ? -10.695 -0.623 16.438 1 98.56 109 VAL A N 1
ATOM 858 C CA . VAL A 1 109 ? -9.367 -0.313 16.969 1 98.56 109 VAL A CA 1
ATOM 859 C C . VAL A 1 109 ? -9.508 0.506 18.25 1 98.56 109 VAL A C 1
ATOM 861 O O . VAL A 1 109 ? -10.117 1.575 18.234 1 98.56 109 VAL A O 1
ATOM 864 N N . CYS A 1 110 ? -8.969 0.035 19.281 1 98.5 110 CYS A N 1
ATOM 865 C CA . CYS A 1 110 ? -8.844 0.766 20.531 1 98.5 110 CYS A CA 1
ATOM 866 C C . CYS A 1 110 ? -7.383 0.857 20.969 1 98.5 110 CYS A C 1
ATOM 868 O O . CYS A 1 110 ? -6.656 -0.135 20.922 1 98.5 110 CYS A O 1
ATOM 870 N N . PHE A 1 111 ? -6.992 2.051 21.391 1 98.25 111 PHE A N 1
ATOM 871 C CA . PHE A 1 111 ? -5.598 2.137 21.812 1 98.25 111 PHE A CA 1
ATOM 872 C C . PHE A 1 111 ? -5.449 3.004 23.047 1 98.25 111 PHE A C 1
ATOM 874 O O . PHE A 1 111 ? -6.348 3.781 23.375 1 98.25 111 PHE A O 1
ATOM 881 N N . GLU A 1 112 ? -4.402 2.814 23.781 1 98.5 112 GLU A N 1
ATOM 882 C CA . GLU A 1 112 ? -3.881 3.633 24.875 1 98.5 112 GLU A CA 1
ATOM 883 C C . GLU A 1 112 ? -2.426 4.02 24.625 1 98.5 112 GLU A C 1
ATOM 885 O O . GLU A 1 112 ? -1.55 3.156 24.562 1 98.5 112 GLU A O 1
ATOM 890 N N . LYS A 1 113 ? -2.262 5.266 24.453 1 98.38 113 LYS A N 1
ATOM 891 C CA . LYS A 1 113 ? -0.933 5.824 24.219 1 98.38 113 LYS A CA 1
ATOM 892 C C . LYS A 1 113 ? -0.429 6.578 25.453 1 98.38 113 LYS A C 1
ATOM 894 O O . LYS A 1 113 ? -1.179 7.336 26.078 1 98.38 113 LYS A O 1
ATOM 899 N N . ARG A 1 114 ? 0.842 6.363 25.797 1 98.75 114 ARG A N 1
ATOM 900 C CA . ARG A 1 114 ? 1.49 7.094 26.875 1 98.75 114 ARG A CA 1
ATOM 901 C C . ARG A 1 114 ? 2.889 7.547 26.484 1 98.75 114 ARG A C 1
ATOM 903 O O . ARG A 1 114 ? 3.693 6.746 26 1 98.75 114 ARG A O 1
ATOM 910 N N . ILE A 1 115 ? 3.158 8.766 26.609 1 98.81 115 ILE A N 1
ATOM 911 C CA . ILE A 1 115 ? 4.48 9.344 26.375 1 98.81 115 ILE A CA 1
ATOM 912 C C . ILE A 1 115 ? 5.02 9.938 27.672 1 98.81 115 ILE A C 1
ATOM 914 O O . ILE A 1 115 ? 4.484 10.922 28.188 1 98.81 115 ILE A O 1
ATOM 918 N N . ASN A 1 116 ? 6.047 9.352 28.219 1 98.69 116 ASN A N 1
ATOM 919 C CA . ASN A 1 116 ? 6.746 9.898 29.375 1 98.69 116 ASN A CA 1
ATOM 920 C C . ASN A 1 116 ? 7.863 10.852 28.953 1 98.69 116 ASN A C 1
ATOM 922 O O . ASN A 1 116 ? 8.859 10.422 28.375 1 98.69 116 ASN A O 1
ATOM 926 N N . HIS A 1 117 ? 7.648 12.086 29.203 1 96.94 117 HIS A N 1
ATOM 927 C CA . HIS A 1 117 ? 8.648 13.102 28.906 1 96.94 117 HIS A CA 1
ATOM 928 C C . HIS A 1 117 ? 9.133 13.789 30.172 1 96.94 117 HIS A C 1
ATOM 930 O O . HIS A 1 117 ? 8.711 13.438 31.266 1 96.94 117 HIS A O 1
ATOM 936 N N . ALA A 1 118 ? 10.086 14.703 30.047 1 93.06 118 ALA A N 1
ATOM 937 C CA . ALA A 1 118 ? 10.766 15.289 31.188 1 93.06 118 ALA A CA 1
ATOM 938 C C . ALA A 1 118 ? 9.773 16 32.094 1 93.06 118 ALA A C 1
ATOM 940 O O . ALA A 1 118 ? 9.953 16.031 33.312 1 93.06 118 ALA A O 1
ATOM 941 N N . ASP A 1 119 ? 8.703 16.531 31.562 1 94.19 119 ASP A N 1
ATOM 942 C CA . ASP A 1 119 ? 7.766 17.344 32.312 1 94.19 119 ASP A CA 1
ATOM 943 C C . ASP A 1 119 ? 6.629 16.484 32.875 1 94.19 119 ASP A C 1
ATOM 945 O O . ASP A 1 119 ? 5.816 16.969 33.656 1 94.19 119 ASP A O 1
ATOM 949 N N . GLY A 1 120 ? 6.516 15.32 32.469 1 97.38 120 GLY A N 1
ATOM 950 C CA . GLY A 1 120 ? 5.43 14.469 32.938 1 97.38 120 GLY A CA 1
ATOM 951 C C . GLY A 1 120 ? 5.066 13.383 31.938 1 97.38 120 GLY A C 1
ATOM 952 O O . GLY A 1 120 ? 5.938 12.836 31.25 1 97.38 120 GLY A O 1
ATOM 953 N N . ALA A 1 121 ? 3.76 12.984 32.031 1 98.56 121 ALA A N 1
ATOM 954 C CA . ALA A 1 121 ? 3.258 11.938 31.141 1 98.56 121 ALA A CA 1
ATOM 955 C C . ALA A 1 121 ? 2.023 12.414 30.375 1 98.56 121 ALA A C 1
ATOM 957 O O . ALA A 1 121 ? 1.146 13.062 30.953 1 98.56 121 ALA A O 1
ATOM 958 N N . ALA A 1 122 ? 2.072 12.219 29.109 1 98.75 122 ALA A N 1
ATOM 959 C CA . ALA A 1 122 ? 0.908 12.445 28.266 1 98.75 122 ALA A CA 1
ATOM 960 C C . ALA A 1 122 ? 0.225 11.133 27.906 1 98.75 122 ALA A C 1
ATOM 962 O O . ALA A 1 122 ? 0.852 10.234 27.328 1 98.75 122 ALA A O 1
ATOM 963 N N . GLU A 1 123 ? -1.056 10.977 28.234 1 98.69 123 GLU A N 1
ATOM 964 C CA . GLU A 1 123 ? -1.787 9.742 27.984 1 98.69 123 GLU A CA 1
ATOM 965 C C . GLU A 1 123 ? -3.068 10 27.203 1 98.69 123 GLU A C 1
ATOM 967 O O . GLU A 1 123 ? -3.758 10.992 27.438 1 98.69 123 GLU A O 1
ATOM 972 N N . TYR A 1 124 ? -3.355 9.164 26.234 1 98.25 124 TYR A N 1
ATOM 973 C CA . TYR A 1 124 ? -4.555 9.297 25.406 1 98.25 124 TYR A CA 1
ATOM 974 C C . TYR A 1 124 ? -5.129 7.926 25.062 1 98.25 124 TYR A C 1
ATOM 976 O O . TYR A 1 124 ? -4.391 7.016 24.688 1 98.25 124 TYR A O 1
ATOM 984 N N . THR A 1 125 ? -6.414 7.711 25.312 1 98.31 125 THR A N 1
ATOM 985 C CA . THR A 1 125 ? -7.133 6.52 24.875 1 98.31 125 THR A CA 1
ATOM 986 C C . THR A 1 125 ? -8.195 6.879 23.844 1 98.31 125 THR A C 1
ATOM 988 O O . THR A 1 125 ? -8.805 7.945 23.906 1 98.31 125 THR A O 1
ATOM 991 N N . HIS A 1 126 ? -8.414 6.066 22.906 1 98.06 126 HIS A N 1
ATOM 992 C CA . HIS A 1 126 ? -9.398 6.324 21.859 1 98.06 126 HIS A CA 1
ATOM 993 C C . HIS A 1 126 ? -9.758 5.047 21.109 1 98.06 126 HIS A C 1
ATOM 995 O O . HIS A 1 126 ? -8.922 4.148 20.969 1 98.06 126 HIS A O 1
ATOM 1001 N N . CYS A 1 127 ? -11.008 4.879 20.719 1 98.19 127 CYS A N 1
ATOM 1002 C CA . CYS A 1 127 ? -11.469 3.773 19.891 1 98.19 127 CYS A CA 1
ATOM 1003 C C . CYS A 1 127 ? -12.164 4.285 18.625 1 98.19 127 CYS A C 1
ATOM 1005 O O . CYS A 1 127 ? -12.789 5.348 18.656 1 98.19 127 CYS A O 1
ATOM 1007 N N . TYR A 1 128 ? -12.039 3.605 17.578 1 98.06 128 TYR A N 1
AT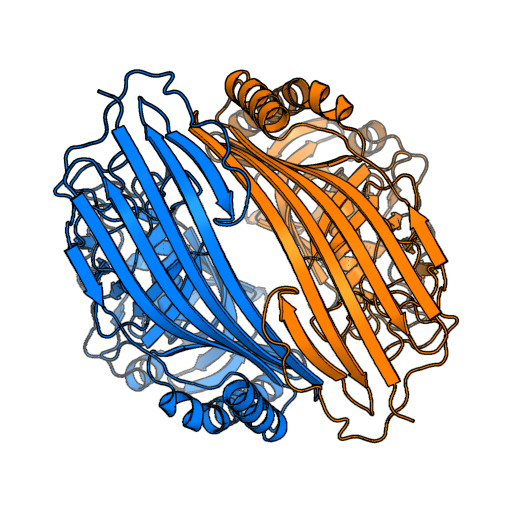OM 1008 C CA . TYR A 1 128 ? -12.82 3.875 16.375 1 98.06 128 TYR A CA 1
ATOM 1009 C C . TYR A 1 128 ? -13.055 2.596 15.578 1 98.06 128 TYR A C 1
ATOM 1011 O O . TYR A 1 128 ? -12.406 1.574 15.828 1 98.06 128 TYR A O 1
ATOM 1019 N N . ILE A 1 129 ? -14.062 2.605 14.734 1 98.12 129 ILE A N 1
ATOM 1020 C CA . ILE A 1 129 ? -14.336 1.546 13.773 1 98.12 129 ILE A CA 1
ATOM 1021 C C . ILE A 1 129 ? -14.133 2.074 12.359 1 98.12 129 ILE A C 1
ATOM 1023 O O . ILE A 1 129 ? -14.617 3.156 12.016 1 98.12 129 ILE A O 1
ATOM 1027 N N . ASP A 1 130 ? -13.328 1.427 11.656 1 97.5 130 ASP A N 1
ATOM 1028 C CA . ASP A 1 130 ? -13.18 1.763 10.242 1 97.5 130 ASP A CA 1
ATOM 1029 C C . ASP A 1 130 ? -13.625 0.604 9.359 1 97.5 130 ASP A C 1
ATOM 1031 O O . ASP A 1 130 ? -13.359 -0.56 9.664 1 97.5 130 ASP A O 1
ATOM 1035 N N . VAL A 1 131 ? -14.477 0.883 8.297 1 97.94 131 VAL A N 1
ATOM 1036 C CA . VAL A 1 131 ? -15.07 -0.12 7.422 1 97.94 131 VAL A CA 1
ATOM 1037 C C . VAL A 1 131 ? -14.719 0.195 5.969 1 97.94 131 VAL A C 1
ATOM 1039 O O . VAL A 1 131 ? -14.961 1.309 5.496 1 97.94 131 VAL A O 1
ATOM 1042 N N . ILE A 1 132 ? -14.188 -0.775 5.328 1 97.56 132 ILE A N 1
ATOM 1043 C CA . ILE A 1 132 ? -13.938 -0.695 3.891 1 97.56 132 ILE A CA 1
ATOM 1044 C C . ILE A 1 132 ? -14.914 -1.603 3.146 1 97.56 132 ILE A C 1
ATOM 1046 O O . ILE A 1 132 ? -15.047 -2.785 3.475 1 97.56 132 ILE A O 1
ATOM 1050 N N . ILE A 1 133 ? -15.594 -1.055 2.234 1 96.69 133 ILE A N 1
ATOM 1051 C CA . ILE A 1 133 ? -16.516 -1.801 1.392 1 96.69 133 ILE A CA 1
ATOM 1052 C C . ILE A 1 133 ? -16.031 -1.794 -0.053 1 96.69 133 ILE A C 1
ATOM 1054 O O . ILE A 1 133 ? -15.719 -0.736 -0.604 1 96.69 133 ILE A O 1
ATOM 1058 N N . SER A 1 134 ? -15.883 -2.932 -0.622 1 95.5 134 SER A N 1
ATOM 1059 C CA . SER A 1 134 ? -15.461 -3.07 -2.012 1 95.5 134 SER A CA 1
ATOM 1060 C C . SER A 1 134 ? -16.469 -3.867 -2.822 1 95.5 134 SER A C 1
ATOM 1062 O O . SER A 1 134 ? -16.922 -4.93 -2.389 1 95.5 134 SER A O 1
ATOM 1064 N N . ILE A 1 135 ? -16.828 -3.342 -3.934 1 92.56 135 ILE A N 1
ATOM 1065 C CA . ILE A 1 135 ? -17.766 -3.975 -4.848 1 92.56 135 ILE A CA 1
ATOM 1066 C C . ILE A 1 135 ? -17.125 -4.141 -6.223 1 92.56 135 ILE A C 1
ATOM 1068 O O . ILE A 1 135 ? -16.562 -3.189 -6.773 1 92.56 135 ILE A O 1
ATOM 1072 N N . ALA A 1 136 ? -17.094 -5.379 -6.664 1 83.75 136 ALA A N 1
ATOM 1073 C CA . ALA A 1 136 ? -16.656 -5.664 -8.031 1 83.75 136 ALA A CA 1
ATOM 1074 C C . ALA A 1 136 ? -17.828 -6.121 -8.898 1 83.75 136 ALA A C 1
ATOM 1076 O O . ALA A 1 136 ? -18.453 -7.141 -8.609 1 83.75 136 ALA A O 1
ATOM 1077 N N . TYR A 1 137 ? -18.156 -5.352 -9.875 1 81.69 137 TYR A N 1
ATOM 1078 C CA . TYR A 1 137 ? -19.281 -5.688 -10.742 1 81.69 137 TYR A CA 1
ATOM 1079 C C . TYR A 1 137 ? -18.938 -5.438 -12.203 1 81.69 137 TYR A C 1
ATOM 1081 O O . TYR A 1 137 ? -18.781 -4.285 -12.625 1 81.69 137 TYR A O 1
ATOM 1089 N N . GLY A 1 138 ? -18.906 -6.508 -12.914 1 77 138 GLY A N 1
ATOM 1090 C CA . GLY A 1 138 ? -18.469 -6.387 -14.297 1 77 138 GLY A CA 1
ATOM 1091 C C . GLY A 1 138 ? -17.062 -5.836 -14.445 1 77 138 GLY A C 1
ATOM 1092 O O . GLY A 1 138 ? -16.125 -6.359 -13.844 1 77 138 GLY A O 1
ATOM 1093 N N . ARG A 1 139 ? -17 -4.789 -15.188 1 76 139 ARG A N 1
ATOM 1094 C CA . ARG A 1 139 ? -15.703 -4.152 -15.422 1 76 139 ARG A CA 1
ATOM 1095 C C . ARG A 1 139 ? -15.461 -3.02 -14.43 1 76 139 ARG A C 1
ATOM 1097 O O . ARG A 1 139 ? -14.531 -2.234 -14.594 1 76 139 ARG A O 1
ATOM 1104 N N . LEU A 1 140 ? -16.312 -3.057 -13.406 1 83.12 140 LEU A N 1
ATOM 1105 C CA . LEU A 1 140 ? -16.25 -1.951 -12.461 1 83.12 140 LEU A CA 1
ATOM 1106 C C . LEU A 1 140 ? -15.844 -2.447 -11.07 1 83.12 140 LEU A C 1
ATOM 1108 O O . LEU A 1 140 ? -16.297 -3.506 -10.633 1 83.12 140 LEU A O 1
ATOM 1112 N N . SER A 1 141 ? -14.914 -1.847 -10.492 1 85.25 141 SER A N 1
ATOM 1113 C CA . SER A 1 141 ? -14.578 -2.029 -9.086 1 85.25 141 SER A CA 1
ATOM 1114 C C . SER A 1 141 ? -14.664 -0.713 -8.32 1 85.25 141 SER A C 1
ATOM 1116 O O . SER A 1 141 ? -13.992 0.26 -8.672 1 85.25 141 SER A O 1
ATOM 1118 N N . VAL A 1 142 ? -15.539 -0.677 -7.363 1 90.94 142 VAL A N 1
ATOM 1119 C CA . VAL A 1 142 ? -15.727 0.534 -6.57 1 90.94 142 VAL A CA 1
ATOM 1120 C C . VAL A 1 142 ? -15.531 0.214 -5.09 1 90.94 142 VAL A C 1
ATOM 1122 O O . VAL A 1 142 ? -15.891 -0.873 -4.633 1 90.94 142 VAL A O 1
ATOM 1125 N N . SER A 1 143 ? -14.914 1.136 -4.395 1 93.81 143 SER A N 1
ATOM 1126 C CA . SER A 1 143 ? -14.727 0.961 -2.961 1 93.81 143 SER A CA 1
ATOM 1127 C C . SER A 1 143 ? -14.984 2.26 -2.205 1 93.81 143 SER A C 1
ATOM 1129 O O . SER A 1 143 ? -14.875 3.348 -2.775 1 93.81 143 SER A O 1
ATOM 1131 N N . ASP A 1 144 ? -15.391 2.139 -1.041 1 92.38 144 ASP A N 1
ATOM 1132 C CA . ASP A 1 144 ? -15.547 3.262 -0.121 1 92.38 144 ASP A CA 1
ATOM 1133 C C . ASP A 1 144 ? -15.133 2.871 1.297 1 92.38 144 ASP A C 1
ATOM 1135 O O . ASP A 1 144 ? -15.023 1.685 1.612 1 92.38 144 ASP A O 1
ATOM 1139 N N . ARG A 1 145 ? -14.766 3.867 2.049 1 95.62 145 ARG A N 1
ATOM 1140 C CA . ARG A 1 145 ? -14.273 3.678 3.41 1 95.62 145 ARG A CA 1
ATOM 1141 C C . ARG A 1 145 ? -14.961 4.629 4.379 1 95.62 145 ARG A C 1
ATOM 1143 O O . ARG A 1 145 ? -15.086 5.824 4.105 1 95.62 145 ARG A O 1
ATOM 1150 N N . ILE A 1 146 ? -15.484 4.078 5.449 1 93.44 146 ILE A N 1
ATOM 1151 C CA . ILE A 1 146 ? -16.141 4.902 6.461 1 93.44 146 ILE A CA 1
ATOM 1152 C C . ILE A 1 146 ? -15.531 4.602 7.832 1 93.44 146 ILE A C 1
ATOM 1154 O O . ILE A 1 146 ? -14.984 3.521 8.055 1 93.44 146 ILE A O 1
ATOM 1158 N N . ALA A 1 147 ? -15.547 5.594 8.688 1 96.69 147 ALA A N 1
ATOM 1159 C CA . ALA A 1 147 ? -15.102 5.43 10.07 1 96.69 147 ALA A CA 1
ATOM 1160 C C . ALA A 1 147 ? -16.078 6.086 11.047 1 96.69 147 ALA A C 1
ATOM 1162 O O . ALA A 1 147 ? -16.75 7.059 10.695 1 96.69 147 ALA A O 1
ATOM 1163 N N . THR A 1 148 ? -16.156 5.508 12.227 1 96.19 148 THR A N 1
ATOM 1164 C CA . THR A 1 148 ? -17.094 6.008 13.234 1 96.19 148 THR A CA 1
ATOM 1165 C C . THR A 1 148 ? -16.578 5.691 14.641 1 96.19 148 THR A C 1
ATOM 1167 O O . THR A 1 148 ? -15.688 4.867 14.805 1 96.19 148 THR A O 1
ATOM 1170 N N . THR A 1 149 ? -17.094 6.453 15.578 1 96.94 149 THR A N 1
ATOM 1171 C CA . THR A 1 149 ? -16.781 6.188 16.984 1 96.94 149 THR A CA 1
ATOM 1172 C C . THR A 1 149 ? -18 5.629 17.703 1 96.94 149 THR A C 1
ATOM 1174 O O . THR A 1 149 ? -18 5.52 18.938 1 96.94 149 THR A O 1
ATOM 1177 N N . ASP A 1 150 ? -19.031 5.309 16.953 1 95.19 150 ASP A N 1
ATOM 1178 C CA . ASP A 1 150 ? -20.266 4.773 17.5 1 95.19 150 ASP A CA 1
ATOM 1179 C C . ASP A 1 150 ? -20.625 3.428 16.875 1 95.19 150 ASP A C 1
ATOM 1181 O O . ASP A 1 150 ? -21.016 3.367 15.703 1 95.19 150 ASP A O 1
ATOM 1185 N N . ALA A 1 151 ? -20.656 2.418 17.688 1 94.44 151 ALA A N 1
ATOM 1186 C CA . ALA A 1 151 ? -20.938 1.067 17.203 1 94.44 151 ALA A CA 1
ATOM 1187 C C . ALA A 1 151 ? -22.328 0.975 16.594 1 94.44 151 ALA A C 1
ATOM 1189 O O . ALA A 1 151 ? -22.594 0.133 15.734 1 94.44 151 ALA A O 1
ATOM 1190 N N . GLN A 1 152 ? -23.203 1.848 16.969 1 93.44 152 GLN A N 1
ATOM 1191 C CA . GLN A 1 152 ? -24.578 1.822 16.469 1 93.44 152 GLN A CA 1
ATOM 1192 C C . GLN A 1 152 ? -24.641 2.186 14.992 1 93.44 152 GLN A C 1
ATOM 1194 O O . GLN A 1 152 ? -25.578 1.806 14.289 1 93.44 152 GLN A O 1
ATOM 1199 N N . SER A 1 153 ? -23.641 2.881 14.594 1 93.19 153 SER A N 1
ATOM 1200 C CA . SER A 1 153 ? -23.594 3.271 13.188 1 93.19 153 SER A CA 1
ATOM 1201 C C . SER A 1 153 ? -23.484 2.051 12.281 1 93.19 153 SER A C 1
ATOM 1203 O O . SER A 1 153 ? -23.797 2.123 11.094 1 93.19 153 SER A O 1
ATOM 1205 N N . LEU A 1 154 ? -23.031 0.919 12.805 1 94.62 154 LEU A N 1
ATOM 1206 C CA . LEU A 1 154 ? -22.844 -0.299 12.023 1 94.62 154 LEU A CA 1
ATOM 1207 C C . LEU A 1 154 ? -24.203 -0.856 11.578 1 94.62 154 LEU A C 1
ATOM 1209 O O . LEU A 1 154 ? -24.266 -1.654 10.641 1 94.62 154 LEU A O 1
ATOM 1213 N N . ARG A 1 155 ? -25.266 -0.415 12.227 1 91.06 155 ARG A N 1
ATOM 1214 C CA . ARG A 1 155 ? -26.609 -0.859 11.844 1 91.06 155 ARG A CA 1
ATOM 1215 C C . ARG A 1 155 ? -26.984 -0.338 10.461 1 91.06 155 ARG A C 1
ATOM 1217 O O . ARG A 1 155 ? -27.891 -0.879 9.812 1 91.06 155 ARG A O 1
ATOM 1224 N N . LEU A 1 156 ? -26.297 0.666 10.047 1 93.25 156 LEU A N 1
ATOM 1225 C CA . LEU A 1 156 ? -26.594 1.281 8.758 1 93.25 156 LEU A CA 1
ATOM 1226 C C . LEU A 1 156 ? -25.797 0.608 7.645 1 93.25 156 LEU A C 1
ATOM 1228 O O . LEU A 1 156 ? -26.016 0.899 6.465 1 93.25 156 LEU A O 1
ATOM 1232 N N . LEU A 1 157 ? -24.906 -0.277 7.992 1 94.69 157 LEU A N 1
ATOM 1233 C CA . LEU A 1 157 ? -23.969 -0.849 7.039 1 94.69 157 LEU A CA 1
ATOM 1234 C C . LEU A 1 157 ? -24.703 -1.576 5.914 1 94.69 157 LEU A C 1
ATOM 1236 O O . LEU A 1 157 ? -24.375 -1.392 4.738 1 94.69 157 LEU A O 1
ATOM 1240 N N . PRO A 1 158 ? -25.797 -2.354 6.207 1 93.62 158 PRO A N 1
ATOM 1241 C CA . PRO A 1 158 ? -26.516 -3.021 5.117 1 93.62 158 PRO A CA 1
ATOM 1242 C C . PRO A 1 158 ? -27.109 -2.041 4.105 1 93.62 158 PRO A C 1
ATOM 1244 O O . PRO A 1 158 ? -27.062 -2.289 2.898 1 93.62 158 PRO A O 1
ATOM 1247 N N . HIS A 1 159 ? -27.562 -0.962 4.621 1 94.06 159 HIS A N 1
ATOM 1248 C CA . HIS A 1 159 ? -28.156 0.048 3.742 1 94.06 159 HIS A CA 1
ATOM 1249 C C . HIS A 1 159 ? -27.078 0.731 2.9 1 94.06 159 HIS A C 1
ATOM 1251 O O . HIS A 1 159 ? -27.312 1.039 1.729 1 94.06 159 HIS A O 1
ATOM 1257 N N . ILE A 1 160 ? -25.984 0.97 3.488 1 94.25 160 ILE A N 1
ATOM 1258 C CA . ILE A 1 160 ? -24.875 1.585 2.779 1 94.25 160 ILE A CA 1
ATOM 1259 C C . ILE A 1 160 ? -24.406 0.667 1.651 1 94.25 160 ILE A C 1
ATOM 1261 O O . ILE A 1 160 ? -24.203 1.114 0.519 1 94.25 160 ILE A O 1
ATOM 1265 N N . VAL A 1 161 ? -24.25 -0.586 1.938 1 95.25 161 VAL A N 1
ATOM 1266 C CA . VAL A 1 161 ? -23.812 -1.581 0.966 1 95.25 161 VAL A CA 1
ATOM 1267 C C . VAL A 1 161 ? -24.828 -1.673 -0.174 1 95.25 161 VAL A C 1
ATOM 1269 O O . VAL A 1 161 ? -24.453 -1.729 -1.346 1 95.25 161 VAL A O 1
ATOM 1272 N N . GLU A 1 162 ? -26.109 -1.638 0.178 1 94.69 162 GLU A N 1
ATOM 1273 C CA . GLU A 1 162 ? -27.172 -1.701 -0.828 1 94.69 162 GLU A CA 1
ATOM 1274 C C . GLU A 1 162 ? -27.094 -0.523 -1.793 1 94.69 162 GLU A C 1
ATOM 1276 O O . GLU A 1 162 ? -27.188 -0.702 -3.01 1 94.69 162 GLU A O 1
ATOM 1281 N N . ARG A 1 163 ? -26.922 0.593 -1.261 1 93.88 163 ARG A N 1
ATOM 1282 C CA . ARG A 1 163 ? -26.828 1.793 -2.086 1 93.88 163 ARG A CA 1
ATOM 1283 C C . ARG A 1 163 ? -25.609 1.731 -3 1 93.88 163 ARG A C 1
ATOM 1285 O O . ARG A 1 163 ? -25.688 2.133 -4.164 1 93.88 163 ARG A O 1
ATOM 1292 N N . MET A 1 164 ? -24.516 1.253 -2.486 1 94.25 164 MET A N 1
ATOM 1293 C CA . MET A 1 164 ? -23.312 1.114 -3.285 1 94.25 164 MET A CA 1
ATOM 1294 C C . MET A 1 164 ? -23.516 0.109 -4.414 1 94.25 164 MET A C 1
ATOM 1296 O O . MET A 1 164 ? -23.047 0.326 -5.535 1 94.25 164 MET A O 1
ATOM 1300 N N . CYS A 1 165 ? -24.172 -0.959 -4.098 1 94.62 165 CYS A N 1
ATOM 1301 C CA . CYS A 1 165 ? -24.469 -1.967 -5.113 1 94.62 165 CYS A CA 1
ATOM 1302 C C . CYS A 1 165 ? -25.344 -1.395 -6.215 1 94.62 165 CYS A C 1
ATOM 1304 O O . CYS A 1 165 ? -25.125 -1.661 -7.395 1 94.62 165 CYS A O 1
ATOM 1306 N N . GLU A 1 166 ? -26.312 -0.636 -5.809 1 93.56 166 GLU A N 1
ATOM 1307 C CA . GLU A 1 166 ? -27.188 0.001 -6.789 1 93.56 166 GLU A CA 1
ATOM 1308 C C . GLU A 1 166 ? -26.406 0.918 -7.719 1 93.56 166 GLU A C 1
ATOM 1310 O O . GLU A 1 166 ? -26.578 0.87 -8.938 1 93.56 166 GLU A O 1
ATOM 1315 N N . LYS A 1 167 ? -25.594 1.699 -7.16 1 91.88 167 LYS A N 1
ATOM 1316 C CA . LYS A 1 167 ? -24.766 2.615 -7.949 1 91.88 167 LYS A CA 1
ATOM 1317 C C . LYS A 1 167 ? -23.828 1.851 -8.875 1 91.88 167 LYS A C 1
ATOM 1319 O O . LYS A 1 167 ? -23.672 2.215 -10.047 1 91.88 167 LYS A O 1
ATOM 1324 N N . ALA A 1 168 ? -23.203 0.809 -8.359 1 92.25 168 ALA A N 1
ATOM 1325 C CA . ALA A 1 168 ? -22.281 -0.002 -9.156 1 92.25 168 ALA A CA 1
ATOM 1326 C C . ALA A 1 168 ? -23 -0.674 -10.32 1 92.25 168 ALA A C 1
ATOM 1328 O O . ALA A 1 168 ? -22.469 -0.752 -11.43 1 92.25 168 ALA A O 1
ATOM 1329 N N . THR A 1 169 ? -24.203 -1.106 -10.062 1 91 169 THR A N 1
ATOM 1330 C CA . THR A 1 169 ? -25 -1.745 -11.094 1 91 169 THR A CA 1
ATOM 1331 C C . THR A 1 169 ? -25.359 -0.75 -12.195 1 91 169 THR A C 1
ATOM 1333 O O . THR A 1 169 ? -25.188 -1.046 -13.383 1 91 169 THR A O 1
ATOM 1336 N N . LEU A 1 170 ? -25.781 0.372 -11.789 1 91.88 170 LEU A N 1
ATOM 1337 C CA . LEU A 1 170 ? -26.125 1.415 -12.742 1 91.88 170 LEU A CA 1
ATOM 1338 C C . LEU A 1 170 ? -24.906 1.829 -13.562 1 91.88 170 LEU A C 1
ATOM 1340 O O . LEU A 1 170 ? -25 1.991 -14.781 1 91.88 170 LEU A O 1
ATOM 1344 N N . ALA A 1 171 ? -23.828 1.98 -12.906 1 93.44 171 ALA A N 1
ATOM 1345 C CA . ALA A 1 171 ? -22.578 2.389 -13.57 1 93.44 171 ALA A CA 1
ATOM 1346 C C . ALA A 1 171 ? -22.125 1.325 -14.562 1 93.44 171 ALA A C 1
ATOM 1348 O O . ALA A 1 171 ? -21.703 1.646 -15.68 1 93.44 171 ALA A O 1
ATOM 1349 N N . SER A 1 172 ? -22.219 0.077 -14.172 1 90.19 172 SER A N 1
ATOM 1350 C CA . SER A 1 172 ? -21.75 -1.015 -15.023 1 90.19 172 SER A CA 1
ATOM 1351 C C . SER A 1 172 ? -22.578 -1.105 -16.297 1 90.19 172 SER A C 1
ATOM 1353 O O . SER A 1 172 ? -22.047 -1.435 -17.375 1 90.19 172 SER A O 1
ATOM 1355 N N . LYS A 1 173 ? -23.812 -0.739 -16.281 1 90.44 173 LYS A N 1
ATOM 1356 C CA . LYS A 1 173 ? -24.719 -0.835 -17.406 1 90.44 173 LYS A CA 1
ATOM 1357 C C . LYS A 1 173 ? -24.5 0.315 -18.391 1 90.44 173 LYS A C 1
ATOM 1359 O O . LYS A 1 173 ? -24.797 0.188 -19.578 1 90.44 173 LYS A O 1
ATOM 1364 N N . SER A 1 174 ? -23.906 1.322 -17.891 1 91 174 SER A N 1
ATOM 1365 C CA . SER A 1 174 ? -23.844 2.518 -18.719 1 91 174 SER A CA 1
ATOM 1366 C C . SER A 1 174 ? -22.391 2.914 -19 1 91 174 SER A C 1
ATOM 1368 O O . SER A 1 174 ? -22.141 3.955 -19.609 1 91 174 SER A O 1
ATOM 1370 N N . LEU A 1 175 ? -21.469 2.111 -18.625 1 89.75 175 LEU A N 1
ATOM 1371 C CA . LEU A 1 175 ? -20.062 2.473 -18.641 1 89.75 175 LEU A CA 1
ATOM 1372 C C . LEU A 1 175 ? -19.562 2.688 -20.062 1 89.75 175 LEU A C 1
ATOM 1374 O O . LEU A 1 175 ? -19.734 1.819 -20.922 1 89.75 175 LEU A O 1
ATOM 1378 N N . LYS A 1 176 ? -19.125 3.898 -20.25 1 85.12 176 LYS A N 1
ATOM 1379 C CA . LYS A 1 176 ? -18.484 4.254 -21.516 1 85.12 176 LYS A CA 1
ATOM 1380 C C . LYS A 1 176 ? -17.047 4.691 -21.297 1 85.12 176 LYS A C 1
ATOM 1382 O O . LYS A 1 176 ? -16.672 5.09 -20.188 1 85.12 176 LYS A O 1
ATOM 1387 N N . SER A 1 177 ? -16.219 4.363 -22.328 1 77.06 177 SER A N 1
ATOM 1388 C CA . SER A 1 177 ? -14.844 4.863 -22.25 1 77.06 177 SER A CA 1
ATOM 1389 C C . SER A 1 177 ? -14.688 6.164 -23.031 1 77.06 177 SER A C 1
ATOM 1391 O O . SER A 1 177 ? -15.383 6.387 -24.031 1 77.06 177 SER A O 1
ATOM 1393 N N . ILE A 1 178 ? -13.836 6.992 -22.359 1 72.44 178 ILE A N 1
ATOM 1394 C CA . ILE A 1 178 ? -13.578 8.234 -23.094 1 72.44 178 ILE A CA 1
ATOM 1395 C C . ILE A 1 178 ? -12.672 7.949 -24.281 1 72.44 178 ILE A C 1
ATOM 1397 O O . ILE A 1 178 ? -11.734 7.152 -24.188 1 72.44 178 ILE A O 1
ATOM 1401 N N . SER A 1 179 ? -13.078 8.57 -25.375 1 70.06 179 SER A N 1
ATOM 1402 C CA . SER A 1 179 ? -12.195 8.516 -26.531 1 70.06 179 SER A CA 1
ATOM 1403 C C . SER A 1 179 ? -10.883 9.234 -26.25 1 70.06 179 SER A C 1
ATOM 1405 O O . SER A 1 179 ? -10.859 10.258 -25.562 1 70.06 179 SER A O 1
ATOM 1407 N N . PRO A 1 180 ? -9.758 8.625 -26.641 1 67.69 180 PRO A N 1
ATOM 1408 C CA . PRO A 1 180 ? -8.492 9.359 -26.531 1 67.69 180 PRO A CA 1
ATOM 1409 C C . PRO A 1 180 ? -8.586 10.781 -27.062 1 67.69 180 PRO A C 1
ATOM 1411 O O . PRO A 1 180 ? -7.883 11.672 -26.578 1 67.69 180 PRO A O 1
ATOM 1414 N N . MET A 1 181 ? -9.414 10.953 -27.922 1 62.84 181 MET A N 1
ATOM 1415 C CA . MET A 1 181 ? -9.578 12.266 -28.547 1 62.84 181 MET A CA 1
ATOM 1416 C C . MET A 1 181 ? -10.25 13.25 -27.594 1 62.84 181 MET A C 1
ATOM 1418 O O . MET A 1 181 ? -10.164 14.461 -27.797 1 62.84 181 MET A O 1
ATOM 1422 N N . ASP A 1 182 ? -10.695 12.656 -26.562 1 78.38 182 ASP A N 1
ATOM 1423 C CA . ASP A 1 182 ? -11.43 13.5 -25.625 1 78.38 182 ASP A CA 1
ATOM 1424 C C . ASP A 1 182 ? -10.531 13.953 -24.469 1 78.38 182 ASP A C 1
ATOM 1426 O O . ASP A 1 182 ? -10.961 14.719 -23.609 1 78.38 182 ASP A O 1
ATOM 1430 N N . ALA A 1 183 ? -9.328 13.547 -24.594 1 83.88 183 ALA A N 1
ATOM 1431 C CA . ALA A 1 183 ? -8.414 13.984 -23.547 1 83.88 183 ALA A CA 1
ATOM 1432 C C . ALA A 1 183 ? -8.18 15.492 -23.609 1 83.88 183 ALA A C 1
ATOM 1434 O O . ALA A 1 183 ? -8.062 16.062 -24.703 1 83.88 183 ALA A O 1
ATOM 1435 N N . GLY A 1 184 ? -8.25 16.188 -22.484 1 90.19 184 GLY A N 1
ATOM 1436 C CA . GLY A 1 184 ? -8.078 17.641 -22.438 1 90.19 184 GLY A CA 1
ATOM 1437 C C . GLY A 1 184 ? -8.625 18.266 -21.172 1 90.19 184 GLY A C 1
ATOM 1438 O O . GLY A 1 184 ? -8.656 17.625 -20.125 1 90.19 184 GLY A O 1
ATOM 1439 N N . ARG A 1 185 ? -8.914 19.547 -21.312 1 94.38 185 ARG A N 1
ATOM 1440 C CA . ARG A 1 185 ? -9.445 20.297 -20.172 1 94.38 185 ARG A CA 1
ATOM 1441 C C . ARG A 1 185 ? -10.945 20.062 -20.016 1 94.38 185 ARG A C 1
ATOM 1443 O O . ARG A 1 185 ? -11.703 20.203 -20.969 1 94.38 185 ARG A O 1
ATOM 1450 N N . TRP A 1 186 ? -11.312 19.672 -18.766 1 96.5 186 TRP A N 1
ATOM 1451 C CA . TRP A 1 186 ? -12.711 19.391 -18.453 1 96.5 186 TRP A CA 1
ATOM 1452 C C . TRP A 1 186 ? -13.125 20.094 -17.156 1 96.5 186 TRP A C 1
ATOM 1454 O O . TRP A 1 186 ? -12.281 20.391 -16.312 1 96.5 186 TRP A O 1
ATOM 1464 N N . SER A 1 187 ? -14.461 20.406 -17.094 1 98 187 SER A N 1
ATOM 1465 C CA . SER A 1 187 ? -15.016 20.656 -15.773 1 98 187 SER A CA 1
ATOM 1466 C C . SER A 1 187 ? -15.078 19.391 -14.938 1 98 187 SER A C 1
ATOM 1468 O O . SER A 1 187 ? -15.617 18.375 -15.383 1 98 187 SER A O 1
ATOM 1470 N N . VAL A 1 188 ? -14.492 19.438 -13.773 1 98.62 188 VAL A N 1
ATOM 1471 C CA . VAL A 1 188 ? -14.43 18.266 -12.906 1 98.62 188 VAL A CA 1
ATOM 1472 C C . VAL A 1 188 ? -15.109 18.562 -11.57 1 98.62 188 VAL A C 1
ATOM 1474 O O . VAL A 1 188 ? -14.82 19.578 -10.938 1 98.62 188 VAL A O 1
ATOM 1477 N N . ILE A 1 189 ? -16.047 17.75 -11.211 1 98.75 189 ILE A N 1
ATOM 1478 C CA . ILE A 1 189 ? -16.703 17.812 -9.914 1 98.75 189 ILE A CA 1
ATOM 1479 C C . ILE A 1 189 ? -16.203 16.688 -9.023 1 98.75 189 ILE A C 1
ATOM 1481 O O . ILE A 1 189 ? -16.344 15.508 -9.367 1 98.75 189 ILE A O 1
ATOM 1485 N N . LEU A 1 190 ? -15.57 17.047 -7.953 1 98.69 190 LEU A N 1
ATOM 1486 C CA . LEU A 1 190 ? -15.102 16.078 -6.969 1 98.69 190 LEU A CA 1
ATOM 1487 C C . LEU A 1 190 ? -16.031 16.031 -5.766 1 98.69 190 LEU A C 1
ATOM 1489 O O . LEU A 1 190 ? -16.25 17.047 -5.098 1 98.69 190 LEU A O 1
ATOM 1493 N N . ALA A 1 191 ? -16.594 14.867 -5.566 1 97.12 191 ALA A N 1
ATOM 1494 C CA . ALA A 1 191 ? -17.5 14.68 -4.426 1 97.12 191 ALA A CA 1
ATOM 1495 C C . ALA A 1 191 ? -17.031 13.531 -3.541 1 97.12 191 ALA A C 1
ATOM 1497 O O . ALA A 1 191 ? -16.25 12.68 -3.979 1 97.12 191 ALA A O 1
ATOM 1498 N N . GLY A 1 192 ? -17.516 13.578 -2.305 1 93.94 192 GLY A N 1
ATOM 1499 C CA . GLY A 1 192 ? -17.219 12.484 -1.396 1 93.94 192 GLY A CA 1
ATOM 1500 C C . GLY A 1 192 ? -15.727 12.242 -1.212 1 93.94 192 GLY A C 1
ATOM 1501 O O . GLY A 1 192 ? -14.977 13.172 -0.904 1 93.94 192 GLY A O 1
ATOM 1502 N N . SER A 1 193 ? -15.352 10.969 -1.427 1 94.75 193 SER A N 1
ATOM 1503 C CA . SER A 1 193 ? -13.969 10.57 -1.198 1 94.75 193 SER A CA 1
ATOM 1504 C C . SER A 1 193 ? -13.031 11.234 -2.203 1 94.75 193 SER A C 1
ATOM 1506 O O . SER A 1 193 ? -11.852 11.445 -1.914 1 94.75 193 SER A O 1
ATOM 1508 N N . ALA A 1 194 ? -13.555 11.609 -3.318 1 97.38 194 ALA A N 1
ATOM 1509 C CA . ALA A 1 194 ? -12.727 12.273 -4.32 1 97.38 194 ALA A CA 1
ATOM 1510 C C . ALA A 1 194 ? -12.289 13.656 -3.848 1 97.38 194 ALA A C 1
ATOM 1512 O O . ALA A 1 194 ? -11.125 14.031 -3.988 1 97.38 194 ALA A O 1
ATOM 1513 N N . ALA A 1 195 ? -13.234 14.375 -3.291 1 98.12 195 ALA A N 1
ATOM 1514 C CA . ALA A 1 195 ? -12.898 15.688 -2.744 1 98.12 195 ALA A CA 1
ATOM 1515 C C . ALA A 1 195 ? -11.891 15.562 -1.603 1 98.12 195 ALA A C 1
ATOM 1517 O O . ALA A 1 195 ? -10.922 16.328 -1.537 1 98.12 195 ALA A O 1
ATOM 1518 N N . GLY A 1 196 ? -12.141 14.602 -0.752 1 97.69 196 GLY A N 1
ATOM 1519 C CA . GLY A 1 196 ? -11.227 14.352 0.352 1 97.69 196 GLY A CA 1
ATOM 1520 C C . GLY A 1 196 ? -9.828 13.977 -0.102 1 97.69 196 GLY A C 1
ATOM 1521 O O . GLY A 1 196 ? -8.844 14.359 0.526 1 97.69 196 GLY A O 1
ATOM 1522 N N . SER A 1 197 ? -9.758 13.227 -1.183 1 97.69 197 SER A N 1
ATOM 1523 C CA . SER A 1 197 ? -8.469 12.805 -1.705 1 97.69 197 SER A CA 1
ATOM 1524 C C . SER A 1 197 ? -7.648 14 -2.189 1 97.69 197 SER A C 1
ATOM 1526 O O . SER A 1 197 ? -6.426 14.023 -2.043 1 97.69 197 SER A O 1
ATOM 1528 N N . LEU A 1 198 ? -8.305 14.953 -2.773 1 98.38 198 LEU A N 1
ATOM 1529 C CA . LEU A 1 198 ? -7.609 16.156 -3.232 1 98.38 198 LEU A CA 1
ATOM 1530 C C . LEU A 1 198 ? -6.98 16.906 -2.061 1 98.38 198 LEU A C 1
ATOM 1532 O O . LEU A 1 198 ? -5.785 17.219 -2.088 1 98.38 198 LEU A O 1
ATOM 1536 N N . ILE A 1 199 ? -7.754 17.156 -1.066 1 98.12 199 ILE A N 1
ATOM 1537 C CA . ILE A 1 199 ? -7.215 17.969 0.014 1 98.12 199 ILE A CA 1
ATOM 1538 C C . ILE A 1 199 ? -6.18 17.172 0.803 1 98.12 199 ILE A C 1
ATOM 1540 O O . ILE A 1 199 ? -5.227 17.734 1.341 1 98.12 199 ILE A O 1
ATOM 1544 N N . HIS A 1 200 ? -6.316 15.836 0.808 1 98.06 200 HIS A N 1
ATOM 1545 C CA . HIS A 1 200 ? -5.285 14.977 1.378 1 98.06 200 HIS A CA 1
ATOM 1546 C C . HIS A 1 200 ? -3.934 15.227 0.722 1 98.06 200 HIS A C 1
ATOM 1548 O O . HIS A 1 200 ? -2.93 15.422 1.412 1 98.06 200 HIS A O 1
ATOM 1554 N N . GLU A 1 201 ? -3.939 15.234 -0.596 1 97.75 201 GLU A N 1
ATOM 1555 C CA . GLU A 1 201 ? -2.699 15.445 -1.334 1 97.75 201 GLU A CA 1
ATOM 1556 C C . GLU A 1 201 ? -2.162 16.859 -1.114 1 97.75 201 GLU A C 1
ATOM 1558 O O . GLU A 1 201 ? -0.947 17.062 -1.054 1 97.75 201 GLU A O 1
ATOM 1563 N N . ILE A 1 202 ? -3.039 17.812 -0.995 1 97.94 202 ILE A N 1
ATOM 1564 C CA . ILE A 1 202 ? -2.604 19.172 -0.692 1 97.94 202 ILE A CA 1
ATOM 1565 C C . ILE A 1 202 ? -1.965 19.203 0.695 1 97.94 202 ILE A C 1
ATOM 1567 O O . ILE A 1 202 ? -0.997 19.938 0.918 1 97.94 202 ILE A O 1
ATOM 1571 N N . GLY A 1 203 ? -2.553 18.422 1.601 1 97.25 203 GLY A N 1
ATOM 1572 C CA . GLY A 1 203 ? -1.944 18.297 2.914 1 97.25 203 GLY A CA 1
ATOM 1573 C C . GLY A 1 203 ? -0.487 17.875 2.859 1 97.25 203 GLY A C 1
ATOM 1574 O O . GLY A 1 203 ? 0.347 18.422 3.59 1 97.25 203 GLY A O 1
ATOM 1575 N N . HIS A 1 204 ? -0.167 16.984 2.018 1 95.88 204 HIS A N 1
ATOM 1576 C CA . HIS A 1 204 ? 1.216 16.547 1.864 1 95.88 204 HIS A CA 1
ATOM 1577 C C . HIS A 1 204 ? 2.107 17.688 1.403 1 95.88 204 HIS A C 1
ATOM 1579 O O . HIS A 1 204 ? 3.258 17.797 1.836 1 95.88 204 HIS A O 1
ATOM 1585 N N . ALA A 1 205 ? 1.613 18.562 0.565 1 96.56 205 ALA A N 1
ATOM 1586 C CA . ALA A 1 205 ? 2.373 19.688 0.044 1 96.56 205 ALA A CA 1
ATOM 1587 C C . ALA A 1 205 ? 2.65 20.719 1.141 1 96.56 205 ALA A C 1
ATOM 1589 O O . ALA A 1 205 ? 3.41 21.656 0.934 1 96.56 205 ALA A O 1
ATOM 1590 N N . LEU A 1 206 ? 2.053 20.484 2.242 1 96.69 206 LEU A N 1
ATOM 1591 C CA . LEU A 1 206 ? 2.168 21.469 3.32 1 96.69 206 LEU A CA 1
ATOM 1592 C C . LEU A 1 206 ? 2.893 20.875 4.52 1 96.69 206 LEU A C 1
ATOM 1594 O O . LEU A 1 206 ? 2.898 21.453 5.605 1 96.69 206 LEU A O 1
ATOM 1598 N N . GLU A 1 207 ? 3.449 19.703 4.387 1 95.81 207 GLU A N 1
ATOM 1599 C CA . GLU A 1 207 ? 4.281 19.094 5.418 1 95.81 207 GLU A CA 1
ATOM 1600 C C . GLU A 1 207 ? 5.645 19.766 5.504 1 95.81 207 GLU A C 1
ATOM 1602 O O . GLU A 1 207 ? 6.371 19.844 4.512 1 95.81 207 GLU A O 1
ATOM 1607 N N . GLY A 1 208 ? 5.984 20.141 6.668 1 93.94 208 GLY A N 1
ATOM 1608 C CA . GLY A 1 208 ? 7.203 20.906 6.879 1 93.94 208 GLY A CA 1
ATOM 1609 C C . GLY A 1 208 ? 8.461 20.109 6.598 1 93.94 208 GLY A C 1
ATOM 1610 O O . GLY A 1 208 ? 9.523 20.672 6.352 1 93.94 208 GLY A O 1
ATOM 1611 N N . ASP A 1 209 ? 8.398 18.875 6.695 1 91 209 ASP A N 1
ATOM 1612 C CA . ASP A 1 209 ? 9.578 18.047 6.473 1 91 209 ASP A CA 1
ATOM 1613 C C . ASP A 1 209 ? 9.609 17.516 5.039 1 91 209 ASP A C 1
ATOM 1615 O O . ASP A 1 209 ? 10.453 16.688 4.699 1 91 209 ASP A O 1
ATOM 1619 N N . TRP A 1 210 ? 8.633 17.953 4.246 1 86.81 210 TRP A N 1
ATOM 1620 C CA . TRP A 1 210 ? 8.641 17.594 2.83 1 86.81 210 TRP A CA 1
ATOM 1621 C C . TRP A 1 210 ? 9.539 18.531 2.039 1 86.81 210 TRP A C 1
ATOM 1623 O O . TRP A 1 210 ? 9.344 19.75 2.057 1 86.81 210 TRP A O 1
ATOM 1633 N N . GLY A 1 211 ? 10.492 18.016 1.371 1 80.69 211 GLY A N 1
ATOM 1634 C CA . GLY A 1 211 ? 11.461 18.828 0.645 1 80.69 211 GLY A CA 1
ATOM 1635 C C . GLY A 1 211 ? 10.828 19.703 -0.413 1 80.69 211 GLY A C 1
ATOM 1636 O O . GLY A 1 211 ? 11.281 20.828 -0.639 1 80.69 211 GLY A O 1
ATOM 1637 N N . ALA A 1 212 ? 9.797 19.219 -1.018 1 81.88 212 ALA A N 1
ATOM 1638 C CA . ALA A 1 212 ? 9.148 19.938 -2.113 1 81.88 212 ALA A CA 1
ATOM 1639 C C . ALA A 1 212 ? 7.906 20.672 -1.626 1 81.88 212 ALA A C 1
ATOM 1641 O O . ALA A 1 212 ? 6.953 20.875 -2.385 1 81.88 212 ALA A O 1
ATOM 1642 N N . ARG A 1 213 ? 7.844 21.031 -0.368 1 89.69 213 ARG A N 1
ATOM 1643 C CA . ARG A 1 213 ? 6.672 21.688 0.19 1 89.69 213 ARG A CA 1
ATOM 1644 C C . ARG A 1 213 ? 6.438 23.047 -0.473 1 89.69 213 ARG A C 1
ATOM 1646 O O . ARG A 1 213 ? 7.387 23.703 -0.899 1 89.69 213 ARG A O 1
ATOM 1653 N N . LEU A 1 214 ? 5.148 23.469 -0.475 1 94.75 214 LEU A N 1
ATOM 1654 C CA . LEU A 1 214 ? 4.781 24.781 -0.978 1 94.75 214 LEU A CA 1
ATOM 1655 C C . LEU A 1 214 ? 5.324 25.891 -0.07 1 94.75 214 LEU A C 1
ATOM 1657 O O . LEU A 1 214 ? 5.27 25.766 1.156 1 94.75 214 LEU A O 1
ATOM 1661 N N . PRO A 1 215 ? 5.82 26.953 -0.704 1 94.69 215 PRO A N 1
ATOM 1662 C CA . PRO A 1 215 ? 6.355 28.031 0.14 1 94.69 215 PRO A CA 1
ATOM 1663 C C . PRO A 1 215 ? 5.258 28.891 0.763 1 94.69 215 PRO A C 1
ATOM 1665 O O . PRO A 1 215 ? 4.207 29.094 0.151 1 94.69 215 PRO A O 1
ATOM 1668 N N . THR A 1 216 ? 5.598 29.391 1.956 1 95.75 216 THR A N 1
ATOM 1669 C CA . THR A 1 216 ? 4.707 30.344 2.596 1 95.75 216 THR A CA 1
ATOM 1670 C C . THR A 1 216 ? 4.504 31.578 1.704 1 95.75 216 THR A C 1
ATOM 1672 O O . THR A 1 216 ? 5.453 32.062 1.105 1 95.75 216 THR A O 1
ATOM 1675 N N . GLY A 1 217 ? 3.25 31.969 1.596 1 97.56 217 GLY A N 1
ATOM 1676 C CA . GLY A 1 217 ? 2.941 33.156 0.804 1 97.56 217 GLY A CA 1
ATOM 1677 C C . GLY A 1 217 ? 2.492 32.812 -0.608 1 97.56 217 GLY A C 1
ATOM 1678 O O . GLY A 1 217 ? 1.943 33.688 -1.306 1 97.56 217 GLY A O 1
ATOM 1679 N N . ALA A 1 218 ? 2.645 31.656 -1.012 1 97.12 218 ALA A N 1
ATOM 1680 C CA . ALA A 1 218 ? 2.242 31.266 -2.359 1 97.12 218 ALA A CA 1
ATOM 1681 C C . ALA A 1 218 ? 0.723 31.234 -2.49 1 97.12 218 ALA A C 1
ATOM 1683 O O . ALA A 1 218 ? 0.032 30.688 -1.626 1 97.12 218 ALA A O 1
ATOM 1684 N N . GLN A 1 219 ? 0.175 31.875 -3.564 1 98.19 219 GLN A N 1
ATOM 1685 C CA . GLN A 1 219 ? -1.233 31.719 -3.918 1 98.19 219 GLN A CA 1
ATOM 1686 C C . GLN A 1 219 ? -1.469 30.453 -4.723 1 98.19 219 GLN A C 1
ATOM 1688 O O . GLN A 1 219 ? -1.045 30.344 -5.875 1 98.19 219 GLN A O 1
ATOM 1693 N N . ILE A 1 220 ? -2.221 29.5 -4.141 1 98.06 220 ILE A N 1
ATOM 1694 C CA . ILE A 1 220 ? -2.328 28.203 -4.812 1 98.06 220 ILE A CA 1
ATOM 1695 C C . ILE A 1 220 ? -3.777 27.953 -5.223 1 98.06 220 ILE A C 1
ATOM 1697 O O . ILE A 1 220 ? -4.059 27.047 -6.008 1 98.06 220 ILE A O 1
ATOM 1701 N N . ALA A 1 221 ? -4.738 28.703 -4.691 1 98.38 221 ALA A N 1
ATOM 1702 C CA . ALA A 1 221 ? -6.176 28.547 -4.902 1 98.38 221 ALA A CA 1
ATOM 1703 C C . ALA A 1 221 ? -6.895 29.891 -4.801 1 98.38 221 ALA A C 1
ATOM 1705 O O . ALA A 1 221 ? -6.289 30.906 -4.449 1 98.38 221 ALA A O 1
ATOM 1706 N N . PRO A 1 222 ? -8.164 29.922 -5.211 1 98.38 222 PRO A N 1
ATOM 1707 C CA . PRO A 1 222 ? -8.906 31.188 -5.094 1 98.38 222 PRO A CA 1
ATOM 1708 C C . PRO A 1 222 ? -9.227 31.547 -3.646 1 98.38 222 PRO A C 1
ATOM 1710 O O . PRO A 1 222 ? -8.992 30.75 -2.738 1 98.38 222 PRO A O 1
ATOM 1713 N N . GLU A 1 223 ? -9.836 32.688 -3.455 1 98.19 223 GLU A N 1
ATOM 1714 C CA . GLU A 1 223 ? -10.086 33.25 -2.129 1 98.19 223 GLU A CA 1
ATOM 1715 C C . GLU A 1 223 ? -11.102 32.406 -1.358 1 98.19 223 GLU A C 1
ATOM 1717 O O . GLU A 1 223 ? -11.102 32.406 -0.126 1 98.19 223 GLU A O 1
ATOM 1722 N N . SER A 1 224 ? -11.93 31.688 -1.995 1 98.06 224 SER A N 1
ATOM 1723 C CA . SER A 1 224 ? -12.961 30.875 -1.353 1 98.06 224 SER A CA 1
ATOM 1724 C C . SER A 1 224 ? -12.352 29.656 -0.679 1 98.06 224 SER A C 1
ATOM 1726 O O . SER A 1 224 ? -13.016 28.984 0.11 1 98.06 224 SER A O 1
ATOM 1728 N N . PHE A 1 225 ? -11.117 29.422 -0.998 1 98.5 225 PHE A N 1
ATOM 1729 C CA . PHE A 1 225 ? -10.453 28.203 -0.543 1 98.5 225 PHE A CA 1
ATOM 1730 C C . PHE A 1 225 ? -9.625 28.469 0.705 1 98.5 225 PHE A C 1
ATOM 1732 O O . PHE A 1 225 ? -8.617 29.188 0.647 1 98.5 225 PHE A O 1
ATOM 1739 N N . SER A 1 226 ? -9.977 27.891 1.81 1 98.75 226 SER A N 1
ATOM 1740 C CA . SER A 1 226 ? -9.188 27.906 3.039 1 98.75 226 SER A CA 1
ATOM 1741 C C . SER A 1 226 ? -9.117 26.516 3.658 1 98.75 226 SER A C 1
ATOM 1743 O O . SER A 1 226 ? -10.125 25.812 3.734 1 98.75 226 SER A O 1
ATOM 1745 N N . LEU A 1 227 ? -7.973 26.125 4.051 1 98.69 227 LEU A N 1
ATOM 1746 C CA . LEU A 1 227 ? -7.707 24.797 4.562 1 98.69 227 LEU A CA 1
ATOM 1747 C C . LEU A 1 227 ? -7.086 24.859 5.953 1 98.69 227 LEU A C 1
ATOM 1749 O O . LEU A 1 227 ? -6.09 25.547 6.16 1 98.69 227 LEU A O 1
ATOM 1753 N N . ARG A 1 228 ? -7.68 24.141 6.859 1 98.31 228 ARG A N 1
ATOM 1754 C CA . ARG A 1 228 ? -7.195 24.109 8.234 1 98.31 228 ARG A CA 1
ATOM 1755 C C . ARG A 1 228 ? -6.93 22.672 8.688 1 98.31 228 ARG A C 1
ATOM 1757 O O . ARG A 1 228 ? -7.531 21.734 8.164 1 98.31 228 ARG A O 1
ATOM 1764 N N . ASP A 1 229 ? -5.996 22.516 9.609 1 98 229 ASP A N 1
ATOM 1765 C CA . ASP A 1 229 ? -5.828 21.281 10.359 1 98 229 ASP A CA 1
ATOM 1766 C C . ASP A 1 229 ? -6.324 21.438 11.797 1 98 229 ASP A C 1
ATOM 1768 O O . ASP A 1 229 ? -5.883 22.328 12.516 1 98 229 ASP A O 1
ATOM 1772 N N . GLU A 1 230 ? -7.25 20.547 12.117 1 97.5 230 GLU A N 1
ATOM 1773 C CA . GLU A 1 230 ? -7.836 20.562 13.453 1 97.5 230 GLU A CA 1
ATOM 1774 C C . GLU A 1 230 ? -7.629 19.219 14.156 1 97.5 230 GLU A C 1
ATOM 1776 O O . GLU A 1 230 ? -8.57 18.438 14.297 1 97.5 230 GLU A O 1
ATOM 1781 N N . PRO A 1 231 ? -6.473 19.062 14.758 1 96.06 231 PRO A N 1
ATOM 1782 C CA . PRO A 1 231 ? -6.094 17.75 15.258 1 96.06 231 PRO A CA 1
ATOM 1783 C C . PRO A 1 231 ? -7.027 17.234 16.344 1 96.06 231 PRO A C 1
ATOM 1785 O O . PRO A 1 231 ? -7.18 16.016 16.516 1 96.06 231 PRO A O 1
ATOM 1788 N N . TYR A 1 232 ? -7.598 18.109 17.141 1 92.81 232 TYR A N 1
ATOM 1789 C CA . TYR A 1 232 ? -8.539 17.672 18.172 1 92.81 232 TYR A CA 1
ATOM 1790 C C . TYR A 1 232 ? -9.969 18.047 17.797 1 92.81 232 TYR A C 1
ATOM 1792 O O . TYR A 1 232 ? -10.672 18.688 18.594 1 92.81 232 TYR A O 1
ATOM 1800 N N . ASN A 1 233 ? -10.375 17.719 16.578 1 92.88 233 ASN A N 1
ATOM 1801 C CA . ASN A 1 233 ? -11.742 17.875 16.109 1 92.88 233 ASN A CA 1
ATOM 1802 C C . ASN A 1 233 ? -12.633 16.719 16.562 1 92.88 233 ASN A C 1
ATOM 1804 O O . ASN A 1 233 ? -12.539 15.617 16.031 1 92.88 233 ASN A O 1
ATOM 1808 N N . THR A 1 234 ? -13.523 16.922 17.422 1 86.5 234 THR A N 1
ATOM 1809 C CA . THR A 1 234 ? -14.281 15.852 18.062 1 86.5 234 THR A CA 1
ATOM 1810 C C . THR A 1 234 ? -15.328 15.273 17.125 1 86.5 234 THR A C 1
ATOM 1812 O O . THR A 1 234 ? -15.906 14.219 17.406 1 86.5 234 THR A O 1
ATOM 1815 N N . LEU A 1 235 ? -15.523 15.898 15.992 1 86 235 LEU A N 1
ATOM 1816 C CA . LEU A 1 235 ? -16.484 15.391 15.023 1 86 235 LEU A CA 1
ATOM 1817 C C . LEU A 1 235 ? -15.836 14.352 14.117 1 86 235 LEU A C 1
ATOM 1819 O O . LEU A 1 235 ? -16.531 13.609 13.414 1 86 235 LEU A O 1
ATOM 1823 N N . ALA A 1 236 ? -14.594 14.344 14.133 1 94.5 236 ALA A N 1
ATOM 1824 C CA . ALA A 1 236 ? -13.875 13.375 13.312 1 94.5 236 ALA A CA 1
ATOM 1825 C C . ALA A 1 236 ? -13.734 12.039 14.039 1 94.5 236 ALA A C 1
ATOM 1827 O O . ALA A 1 236 ? -13.617 12 15.266 1 94.5 236 ALA A O 1
ATOM 1828 N N . PRO A 1 237 ? -13.773 11 13.305 1 96.44 237 PRO A N 1
ATOM 1829 C CA . PRO A 1 237 ? -13.656 9.672 13.922 1 96.44 237 PRO A CA 1
ATOM 1830 C C . PRO A 1 237 ? -12.289 9.445 14.57 1 96.44 237 PRO A C 1
ATOM 1832 O O . PRO A 1 237 ? -12.133 8.516 15.367 1 96.44 237 PRO A O 1
ATOM 1835 N N . TYR A 1 238 ? -11.336 10.211 14.211 1 96.12 238 TYR A N 1
ATOM 1836 C CA . TYR A 1 238 ? -10.023 10.188 14.844 1 96.12 238 TYR A CA 1
ATOM 1837 C C . TYR A 1 238 ? -9.523 11.602 15.117 1 96.12 238 TYR A C 1
ATOM 1839 O O . TYR A 1 238 ? -9.711 12.5 14.289 1 96.12 238 TYR A O 1
ATOM 1847 N N . ASN A 1 239 ? -8.969 11.758 16.281 1 94.75 239 ASN A N 1
ATOM 1848 C CA . ASN A 1 239 ? -8.352 13.008 16.703 1 94.75 239 ASN A CA 1
ATOM 1849 C C . ASN A 1 239 ? -7.328 12.773 17.812 1 94.75 239 ASN A C 1
ATOM 1851 O O . ASN A 1 239 ? -7.16 11.641 18.281 1 94.75 239 ASN A O 1
ATOM 1855 N N . HIS A 1 240 ? -6.562 13.727 18.125 1 94.81 240 HIS A N 1
ATOM 1856 C CA . HIS A 1 240 ? -5.637 13.602 19.25 1 94.81 240 HIS A CA 1
ATOM 1857 C C . HIS A 1 240 ? -5.406 14.945 19.938 1 94.81 240 HIS A C 1
ATOM 1859 O O . HIS A 1 240 ? -5.328 15.977 19.266 1 94.81 240 HIS A O 1
ATOM 1865 N N . PRO A 1 241 ? -5.309 14.906 21.219 1 96.94 241 PRO A N 1
ATOM 1866 C CA . PRO A 1 241 ? -5.098 16.125 22 1 96.94 241 PRO A CA 1
ATOM 1867 C C . PRO A 1 241 ? -3.645 16.594 21.984 1 96.94 241 PRO A C 1
ATOM 1869 O O . PRO A 1 241 ? -3.355 17.734 22.344 1 96.94 241 PRO A O 1
ATOM 1872 N N . PHE A 1 242 ? -2.691 15.734 21.719 1 98.19 242 PHE A N 1
ATOM 1873 C CA . PHE A 1 242 ? -1.272 16.031 21.562 1 98.19 242 PHE A CA 1
ATOM 1874 C C . PHE A 1 242 ? -0.656 15.133 20.484 1 98.19 242 PHE A C 1
ATOM 1876 O O . PHE A 1 242 ? -1.188 14.062 20.188 1 98.19 242 PHE A O 1
ATOM 1883 N N . ASP A 1 243 ? 0.364 15.641 19.875 1 97.75 243 ASP A N 1
ATOM 1884 C CA . ASP A 1 243 ? 0.976 14.852 18.797 1 97.75 243 ASP A CA 1
ATOM 1885 C C . ASP A 1 243 ? 1.951 13.82 19.359 1 97.75 243 ASP A C 1
ATOM 1887 O O . ASP A 1 243 ? 2.025 13.633 20.578 1 97.75 243 ASP A O 1
ATOM 1891 N N . ASP A 1 244 ? 2.709 13.133 18.578 1 98.06 244 ASP A N 1
ATOM 1892 C CA . ASP A 1 244 ? 3.529 12.008 19.016 1 98.06 244 ASP A CA 1
ATOM 1893 C C . ASP A 1 244 ? 4.855 12.484 19.594 1 98.06 244 ASP A C 1
ATOM 1895 O O . ASP A 1 244 ? 5.738 11.672 19.891 1 98.06 244 ASP A O 1
ATOM 1899 N N . GLU A 1 245 ? 5.039 13.773 19.75 1 97.75 245 GLU A N 1
ATOM 1900 C CA . GLU A 1 245 ? 6.121 14.352 20.531 1 97.75 245 GLU A CA 1
ATOM 1901 C C . GLU A 1 245 ? 5.59 15.008 21.812 1 97.75 245 GLU A C 1
ATOM 1903 O O . GLU A 1 245 ? 6.293 15.789 22.453 1 97.75 245 GLU A O 1
ATOM 1908 N N . ALA A 1 246 ? 4.332 14.734 22.047 1 98.12 246 ALA A N 1
ATOM 1909 C CA . ALA A 1 246 ? 3.607 15.188 23.234 1 98.12 246 ALA A CA 1
ATOM 1910 C C . ALA A 1 246 ? 3.328 16.688 23.172 1 98.12 246 ALA A C 1
ATOM 1912 O O . ALA A 1 246 ? 3.012 17.312 24.188 1 98.12 246 ALA A O 1
ATOM 1913 N N . VAL A 1 247 ? 3.494 17.266 22.062 1 97.81 247 VAL A N 1
ATOM 1914 C CA . VAL A 1 247 ? 3.182 18.688 21.922 1 97.81 247 VAL A CA 1
ATOM 1915 C C . VAL A 1 247 ? 1.667 18.875 21.906 1 97.81 247 VAL A C 1
ATOM 1917 O O . VAL A 1 247 ? 0.946 18.156 21.203 1 97.81 247 VAL A O 1
ATOM 1920 N N . VAL A 1 248 ? 1.208 19.844 22.609 1 96.56 248 VAL A N 1
ATOM 1921 C CA . VAL A 1 248 ? -0.223 20.109 22.703 1 96.56 248 VAL A CA 1
ATOM 1922 C C . VAL A 1 248 ? -0.786 20.422 21.312 1 96.56 248 VAL A C 1
ATOM 1924 O O . VAL A 1 248 ? -0.197 21.203 20.562 1 96.56 248 VAL A O 1
ATOM 1927 N N . ALA A 1 249 ? -1.892 19.781 21 1 90.88 249 ALA A N 1
ATOM 1928 C CA . ALA A 1 249 ? -2.535 19.969 19.703 1 90.88 249 ALA A CA 1
ATOM 1929 C C . ALA A 1 249 ? -3.146 21.375 19.594 1 90.88 249 ALA A C 1
ATOM 1931 O O . ALA A 1 249 ? -3.688 21.891 20.578 1 90.88 249 ALA A O 1
ATOM 1932 N N . ALA A 1 250 ? -3.068 21.953 18.438 1 92.62 250 ALA A N 1
ATOM 1933 C CA . ALA A 1 250 ? -3.691 23.25 18.156 1 92.62 250 ALA A CA 1
ATOM 1934 C C . ALA A 1 250 ? -4.141 23.344 16.703 1 92.62 250 ALA A C 1
ATOM 1936 O O . ALA A 1 250 ? -3.504 22.766 15.82 1 92.62 250 ALA A O 1
ATOM 1937 N N . SER A 1 251 ? -5.309 24.031 16.547 1 94.56 251 SER A N 1
ATOM 1938 C CA . SER A 1 251 ? -5.75 24.281 15.172 1 94.56 251 SER A CA 1
ATOM 1939 C C . SER A 1 251 ? -4.746 25.141 14.414 1 94.56 251 SER A C 1
ATOM 1941 O O . SER A 1 251 ? -4.152 26.062 14.984 1 94.56 251 SER A O 1
ATOM 1943 N N . ARG A 1 252 ? -4.562 24.781 13.125 1 95.5 252 ARG A N 1
ATOM 1944 C CA . ARG A 1 252 ? -3.645 25.516 12.258 1 95.5 252 ARG A CA 1
ATOM 1945 C C . ARG A 1 252 ? -4.316 25.891 10.945 1 95.5 252 ARG A C 1
ATOM 1947 O O . ARG A 1 252 ? -5.004 25.078 10.328 1 95.5 252 ARG A O 1
ATOM 1954 N N . THR A 1 253 ? -4.121 27.172 10.594 1 97.31 253 THR A N 1
ATOM 1955 C CA . THR A 1 253 ? -4.551 27.594 9.266 1 97.31 253 THR A CA 1
ATOM 1956 C C . THR A 1 253 ? -3.438 27.391 8.242 1 97.31 253 THR A C 1
ATOM 1958 O O . THR A 1 253 ? -2.488 28.172 8.188 1 97.31 253 THR A O 1
ATOM 1961 N N . LEU A 1 254 ? -3.531 26.422 7.473 1 97.88 254 LEU A N 1
ATOM 1962 C CA . LEU A 1 254 ? -2.486 26.062 6.516 1 97.88 254 LEU A CA 1
ATOM 1963 C C . LEU A 1 254 ? -2.578 26.938 5.27 1 97.88 254 LEU A C 1
ATOM 1965 O O . LEU A 1 254 ? -1.562 27.453 4.785 1 97.88 254 LEU A O 1
ATOM 1969 N N . VAL A 1 255 ? -3.75 27.062 4.754 1 98.62 255 VAL A N 1
ATOM 1970 C CA . VAL A 1 255 ? -4.051 27.938 3.623 1 98.62 255 VAL A CA 1
ATOM 1971 C C . VAL A 1 255 ? -5.191 28.875 3.99 1 98.62 255 VAL A C 1
ATOM 1973 O O . VAL A 1 255 ? -6.25 28.438 4.445 1 98.62 255 VAL A O 1
ATOM 1976 N N . HIS A 1 256 ? -4.992 30.141 3.869 1 98.69 256 HIS A N 1
ATOM 1977 C CA . HIS A 1 256 ? -6.008 31.172 4.113 1 98.69 256 HIS A CA 1
ATOM 1978 C C . HIS A 1 256 ? -6.328 31.938 2.838 1 98.69 256 HIS A C 1
ATOM 1980 O O . HIS A 1 256 ? -5.465 32.625 2.291 1 98.69 256 HIS A O 1
ATOM 1986 N N . MET A 1 257 ? -7.602 31.812 2.371 1 98.56 257 MET A N 1
ATOM 1987 C CA . MET A 1 257 ? -8.062 32.5 1.169 1 98.56 257 MET A CA 1
ATOM 1988 C C . MET A 1 257 ? -7.117 32.25 0.001 1 98.56 257 MET A C 1
ATOM 1990 O O . MET A 1 257 ? -6.672 33.219 -0.649 1 98.56 257 MET A O 1
ATOM 1994 N N . GLY A 1 258 ? -6.727 31.062 -0.094 1 98.62 258 GLY A N 1
ATOM 1995 C CA . GLY A 1 258 ? -5.961 30.609 -1.238 1 98.62 258 GLY A CA 1
ATOM 1996 C C . GLY A 1 258 ? -4.461 30.766 -1.059 1 98.62 258 GLY A C 1
ATOM 1997 O O . GLY A 1 258 ? -3.68 30.344 -1.917 1 98.62 258 GLY A O 1
ATOM 1998 N N . VAL A 1 259 ? -4.008 31.312 0.055 1 98.69 259 VAL A N 1
ATOM 1999 C CA . VAL A 1 259 ? -2.592 31.625 0.253 1 98.69 259 VAL A CA 1
ATOM 2000 C C . VAL A 1 259 ? -2.023 30.719 1.354 1 98.69 259 VAL A C 1
ATOM 2002 O O . VAL A 1 259 ? -2.605 30.625 2.436 1 98.69 259 VAL A O 1
ATOM 2005 N N . VAL A 1 260 ? -0.885 30.109 1.087 1 98.06 260 VAL A N 1
ATOM 2006 C CA . VAL A 1 260 ? -0.218 29.266 2.07 1 98.06 260 VAL A CA 1
ATOM 2007 C C . VAL A 1 260 ? 0.248 30.109 3.252 1 98.06 260 VAL A C 1
ATOM 2009 O O . VAL A 1 260 ? 0.975 31.094 3.072 1 98.06 260 VAL A O 1
ATOM 2012 N N . LYS A 1 261 ? -0.132 29.703 4.457 1 97.31 261 LYS A N 1
ATOM 2013 C CA . LYS A 1 261 ? 0.191 30.484 5.645 1 97.31 261 LYS A CA 1
ATOM 2014 C C . LYS A 1 261 ? 1.156 29.734 6.559 1 97.31 261 LYS A C 1
ATOM 2016 O O . LYS A 1 261 ? 2.094 30.328 7.098 1 97.31 261 LYS A O 1
ATOM 2021 N N . GLU A 1 262 ? 0.858 28.469 6.781 1 95.75 262 GLU A N 1
ATOM 2022 C CA . GLU A 1 262 ? 1.647 27.672 7.703 1 95.75 262 GLU A CA 1
ATOM 2023 C C . GLU A 1 262 ? 1.854 26.25 7.16 1 95.75 262 GLU A C 1
ATOM 2025 O O . GLU A 1 262 ? 1.18 25.844 6.211 1 95.75 262 GLU A O 1
ATOM 2030 N N . HIS A 1 263 ? 2.832 25.609 7.738 1 96.88 263 HIS A N 1
ATOM 2031 C CA . HIS A 1 263 ? 3.109 24.219 7.418 1 96.88 263 HIS A CA 1
ATOM 2032 C C . HIS A 1 263 ? 2.895 23.312 8.633 1 96.88 263 HIS A C 1
ATOM 2034 O O . HIS A 1 263 ? 2.93 23.797 9.773 1 96.88 263 HIS A O 1
ATOM 2040 N N . LEU A 1 264 ? 2.59 22.094 8.297 1 97.06 264 LEU A N 1
ATOM 2041 C CA . LEU A 1 264 ? 2.635 21.078 9.344 1 97.06 264 LEU A CA 1
ATOM 2042 C C . LEU A 1 264 ? 4.07 20.812 9.781 1 97.06 264 LEU A C 1
ATOM 2044 O O . LEU A 1 264 ? 4.988 20.797 8.961 1 97.06 264 LEU A O 1
ATOM 2048 N N . GLY A 1 265 ? 4.234 20.625 11.141 1 96.06 265 GLY A N 1
ATOM 2049 C CA . GLY A 1 265 ? 5.621 20.5 11.555 1 96.06 265 GLY A CA 1
ATOM 2050 C C . GLY A 1 265 ? 5.789 19.672 12.812 1 96.06 265 GLY A C 1
ATOM 2051 O O . GLY A 1 265 ? 4.918 19.672 13.688 1 96.06 265 GLY A O 1
ATOM 2052 N N . THR A 1 266 ? 6.906 19.016 12.883 1 96.19 266 THR A N 1
ATOM 2053 C CA . THR A 1 266 ? 7.41 18.406 14.117 1 96.19 266 THR A CA 1
ATOM 2054 C C . THR A 1 266 ? 8.297 19.391 14.867 1 96.19 266 THR A C 1
ATOM 2056 O O . THR A 1 266 ? 8.516 20.516 14.414 1 96.19 266 THR A O 1
ATOM 2059 N N . ARG A 1 267 ? 8.773 18.984 16.047 1 95.88 267 ARG A N 1
ATOM 2060 C CA . ARG A 1 267 ? 9.68 19.875 16.766 1 95.88 267 ARG A CA 1
ATOM 2061 C C . ARG A 1 267 ? 11.008 20.016 16.031 1 95.88 267 ARG A C 1
ATOM 2063 O O . ARG A 1 267 ? 11.766 20.953 16.281 1 95.88 267 ARG A O 1
ATOM 2070 N N . TRP A 1 268 ? 11.258 19.109 15.156 1 91.44 268 TRP A N 1
ATOM 2071 C CA . TRP A 1 268 ? 12.461 19.188 14.328 1 91.44 268 TRP A CA 1
ATOM 2072 C C . TRP A 1 268 ? 12.203 20.016 13.078 1 91.44 268 TRP A C 1
ATOM 2074 O O . TRP A 1 268 ? 13.031 20.859 12.703 1 91.44 268 TRP A O 1
ATOM 2084 N N . SER A 1 269 ? 11.062 19.906 12.398 1 89.56 269 SER A N 1
ATOM 2085 C CA . SER A 1 269 ? 10.867 20.391 11.039 1 89.56 269 SER A CA 1
ATOM 2086 C C . SER A 1 269 ? 10.039 21.672 11.023 1 89.56 269 SER A C 1
ATOM 2088 O O . SER A 1 269 ? 9.953 22.359 10 1 89.56 269 SER A O 1
ATOM 2090 N N . ALA A 1 270 ? 9.555 22.062 12.102 1 90.81 270 ALA A N 1
ATOM 2091 C CA . ALA A 1 270 ? 8.609 23.172 12.125 1 90.81 270 ALA A CA 1
ATOM 2092 C C . ALA A 1 270 ? 9.312 24.5 11.859 1 90.81 270 ALA A C 1
ATOM 2094 O O . ALA A 1 270 ? 10.383 24.766 12.414 1 90.81 270 ALA A O 1
ATOM 2095 N N . SER A 1 271 ? 8.727 25.234 10.938 1 84.19 271 SER A N 1
ATOM 2096 C CA . SER A 1 271 ? 9.156 26.625 10.805 1 84.19 271 SER A CA 1
ATOM 2097 C C . SER A 1 271 ? 8.469 27.516 11.836 1 84.19 271 SER A C 1
ATOM 2099 O O . SER A 1 271 ? 9.055 28.5 12.312 1 84.19 271 SER A O 1
ATOM 2101 N N . GLY A 1 272 ? 7.289 27.203 12.156 1 83.88 272 GLY A N 1
ATOM 2102 C CA . GLY A 1 272 ? 6.52 27.875 13.188 1 83.88 272 GLY A CA 1
ATOM 2103 C C . GLY A 1 272 ? 6.285 27 14.414 1 83.88 272 GLY A C 1
ATOM 2104 O O . GLY A 1 272 ? 7.234 26.484 15 1 83.88 272 GLY A O 1
ATOM 2105 N N . LYS A 1 273 ? 5.078 26.844 14.742 1 88.69 273 LYS A N 1
ATOM 2106 C CA . LYS A 1 273 ? 4.719 26.047 15.906 1 88.69 273 LYS A CA 1
ATOM 2107 C C . LYS A 1 273 ? 4.664 24.562 15.547 1 88.69 273 LYS A C 1
ATOM 2109 O O . LYS A 1 273 ? 4.008 24.172 14.578 1 88.69 273 LYS A O 1
ATOM 2114 N N . PRO A 1 274 ? 5.352 23.781 16.344 1 95.44 274 PRO A N 1
ATOM 2115 C CA . PRO A 1 274 ? 5.207 22.344 16.141 1 95.44 274 PRO A CA 1
ATOM 2116 C C . PRO A 1 274 ? 3.854 21.812 16.609 1 95.44 274 PRO A C 1
ATOM 2118 O O . PRO A 1 274 ? 3.045 22.578 17.141 1 95.44 274 PRO A O 1
ATOM 2121 N N . GLY A 1 275 ? 3.594 20.578 16.297 1 95.81 275 GLY A N 1
ATOM 2122 C CA . GLY A 1 275 ? 2.357 20 16.812 1 95.81 275 GLY A CA 1
ATOM 2123 C C . GLY A 1 275 ? 1.71 19.031 15.844 1 95.81 275 GLY A C 1
ATOM 2124 O O . GLY A 1 275 ? 0.55 18.656 16.016 1 95.81 275 GLY A O 1
ATOM 2125 N N . SER A 1 276 ? 2.424 18.594 14.836 1 96.56 276 SER A N 1
ATOM 2126 C CA . SER A 1 276 ? 1.852 17.719 13.82 1 96.56 276 SER A CA 1
ATOM 2127 C C . SER A 1 276 ? 2.635 16.406 13.727 1 96.56 276 SER A C 1
ATOM 2129 O O . SER A 1 276 ? 2.547 15.703 12.719 1 96.56 276 SER A O 1
ATOM 2131 N N . ALA A 1 277 ? 3.381 16.078 14.781 1 97.25 277 ALA A N 1
ATOM 2132 C CA . ALA A 1 277 ? 4.281 14.938 14.75 1 97.25 277 ALA A CA 1
ATOM 2133 C C . ALA A 1 277 ? 3.506 13.625 14.852 1 97.25 277 ALA A C 1
ATOM 2135 O O . ALA A 1 277 ? 2.674 13.453 15.75 1 97.25 277 ALA A O 1
ATOM 2136 N N . ARG A 1 278 ? 3.736 12.773 13.922 1 96.88 278 ARG A N 1
ATOM 2137 C CA . ARG A 1 278 ? 3.219 11.406 13.945 1 96.88 278 ARG A CA 1
ATOM 2138 C C . ARG A 1 278 ? 4.352 10.391 13.852 1 96.88 278 ARG A C 1
ATOM 2140 O O . ARG A 1 278 ? 5.191 10.469 12.953 1 96.88 278 ARG A O 1
ATOM 2147 N N . GLY A 1 279 ? 4.348 9.461 14.797 1 96.31 279 GLY A N 1
ATOM 2148 C CA . GLY A 1 279 ? 5.363 8.414 14.797 1 96.31 279 GLY A CA 1
ATOM 2149 C C . GLY A 1 279 ? 5.938 8.148 16.172 1 96.31 279 GLY A C 1
ATOM 2150 O O . GLY A 1 279 ? 6.625 9 16.75 1 96.31 279 GLY A O 1
ATOM 2151 N N . LEU A 1 280 ? 5.719 6.992 16.75 1 97.31 280 LEU A N 1
ATOM 2152 C CA . LEU A 1 280 ? 6.242 6.586 18.047 1 97.31 280 LEU A CA 1
ATOM 2153 C C . LEU A 1 280 ? 7.445 5.66 17.891 1 97.31 280 LEU A C 1
ATOM 2155 O O . LEU A 1 280 ? 8.328 5.633 18.75 1 97.31 280 LEU A O 1
ATOM 2159 N N . PHE A 1 281 ? 7.418 4.941 16.766 1 97.06 281 PHE A N 1
ATOM 2160 C CA . PHE A 1 281 ? 8.414 3.893 16.609 1 97.06 281 PHE A CA 1
ATOM 2161 C C . PHE A 1 281 ? 9.289 4.148 15.383 1 97.06 281 PHE A C 1
ATOM 2163 O O . PHE A 1 281 ? 9.938 3.236 14.875 1 97.06 281 PHE A O 1
ATOM 2170 N N . HIS A 1 282 ? 9.18 5.266 14.828 1 96.56 282 HIS A N 1
ATOM 2171 C CA . HIS A 1 282 ? 10.023 5.844 13.789 1 96.56 282 HIS A CA 1
ATOM 2172 C C . HIS A 1 282 ? 10.188 7.348 13.984 1 96.56 282 HIS A C 1
ATOM 2174 O O . HIS A 1 282 ? 9.461 7.957 14.773 1 96.56 282 HIS A O 1
ATOM 2180 N N . PRO A 1 283 ? 11.18 7.914 13.336 1 95.75 283 PRO A N 1
ATOM 2181 C CA . PRO A 1 283 ? 11.25 9.367 13.469 1 95.75 283 PRO A CA 1
ATOM 2182 C C . PRO A 1 283 ? 9.93 10.062 13.125 1 95.75 283 PRO A C 1
ATOM 2184 O O . PRO A 1 283 ? 9.328 9.773 12.094 1 95.75 283 PRO A O 1
ATOM 2187 N N . PRO A 1 284 ? 9.477 10.953 14.078 1 96.12 284 PRO A N 1
ATOM 2188 C CA . PRO A 1 284 ? 8.195 11.625 13.828 1 96.12 284 PRO A CA 1
ATOM 2189 C C . PRO A 1 284 ? 8.172 12.383 12.5 1 96.12 284 PRO A C 1
ATOM 2191 O O . PRO A 1 284 ? 9.172 13 12.117 1 96.12 284 PRO A O 1
ATOM 2194 N N . LYS A 1 285 ? 7.059 12.25 11.852 1 95.62 285 LYS A N 1
ATOM 2195 C CA . LYS A 1 285 ? 6.816 12.953 10.594 1 95.62 285 LYS A CA 1
ATOM 2196 C C . LYS A 1 285 ? 5.66 13.938 10.727 1 95.62 285 LYS A C 1
ATOM 2198 O O . LYS A 1 285 ? 4.734 13.711 11.516 1 95.62 285 LYS A O 1
ATOM 2203 N N . ALA A 1 286 ? 5.832 14.969 9.969 1 96.44 286 ALA A N 1
ATOM 2204 C CA . ALA A 1 286 ? 4.723 15.922 9.945 1 96.44 286 ALA A CA 1
ATOM 2205 C C . ALA A 1 286 ? 3.564 15.391 9.109 1 96.44 286 ALA A C 1
ATOM 2207 O O . ALA A 1 286 ? 3.73 15.102 7.922 1 96.44 286 ALA A O 1
ATOM 2208 N N . LEU A 1 287 ? 2.426 15.25 9.727 1 96.88 287 LEU A N 1
ATOM 2209 C CA . LEU A 1 287 ? 1.211 14.812 9.047 1 96.88 287 LEU A CA 1
ATOM 2210 C C . LEU A 1 287 ? -0.006 15.57 9.57 1 96.88 287 LEU A C 1
ATOM 2212 O O . LEU A 1 287 ? -0.047 15.953 10.742 1 96.88 287 LEU A O 1
ATOM 2216 N N . HIS A 1 288 ? -0.965 15.719 8.688 1 96.81 288 HIS A N 1
ATOM 2217 C CA . HIS A 1 288 ? -2.215 16.297 9.172 1 96.81 288 HIS A CA 1
ATOM 2218 C C . HIS A 1 288 ? -3.02 15.258 9.961 1 96.81 288 HIS A C 1
ATOM 2220 O O . HIS A 1 288 ? -2.777 14.055 9.844 1 96.81 288 HIS A O 1
ATOM 2226 N N . ALA A 1 289 ? -3.9 15.805 10.852 1 96.19 289 ALA A N 1
ATOM 2227 C CA . ALA A 1 289 ? -4.809 14.953 11.609 1 96.19 289 ALA A CA 1
ATOM 2228 C C . ALA A 1 289 ? -6.227 15.016 11.039 1 96.19 289 ALA A C 1
ATOM 2230 O O . ALA A 1 289 ? -6.742 14.023 10.531 1 96.19 289 ALA A O 1
ATOM 2231 N N . VAL A 1 290 ? -6.77 16.203 11.07 1 98 290 VAL A N 1
ATOM 2232 C CA . VAL A 1 290 ? -8.102 16.469 10.523 1 98 290 VAL A CA 1
ATOM 2233 C C . VAL A 1 290 ? -8.062 17.719 9.656 1 98 290 VAL A C 1
ATOM 2235 O O . VAL A 1 290 ? -8.141 18.844 10.164 1 98 290 VAL A O 1
ATOM 2238 N N . LEU A 1 291 ? -8.023 17.5 8.359 1 98.12 291 LEU A N 1
ATOM 2239 C CA . LEU A 1 291 ? -8.078 18.641 7.438 1 98.12 291 LEU A CA 1
ATOM 2240 C C . LEU A 1 291 ? -9.516 19.062 7.195 1 98.12 291 LEU A C 1
ATOM 2242 O O . LEU A 1 291 ? -10.391 18.234 6.945 1 98.12 291 LEU A O 1
ATOM 2246 N N . VAL A 1 292 ? -9.688 20.344 7.246 1 98.25 292 VAL A N 1
ATOM 2247 C CA . VAL A 1 292 ? -11.023 20.891 7.02 1 98.25 292 VAL A CA 1
ATOM 2248 C C . VAL A 1 292 ? -10.961 21.984 5.957 1 98.25 292 VAL A C 1
ATOM 2250 O O . VAL A 1 292 ? -10.297 23.016 6.145 1 98.25 292 VAL A O 1
ATOM 2253 N N . LEU A 1 293 ? -11.656 21.734 4.891 1 98.56 293 LEU A N 1
ATOM 2254 C CA . LEU A 1 293 ? -11.75 22.75 3.85 1 98.56 293 LEU A CA 1
ATOM 2255 C C . LEU A 1 293 ? -12.969 23.641 4.07 1 98.56 293 LEU A C 1
ATOM 2257 O O . LEU A 1 293 ? -14.023 23.156 4.5 1 98.56 293 LEU A O 1
ATOM 2261 N N . SER A 1 294 ? -12.797 24.859 3.682 1 98.38 294 SER A N 1
ATOM 2262 C CA . SER A 1 294 ? -13.914 25.797 3.734 1 98.38 294 SER A CA 1
ATOM 2263 C C . SER A 1 294 ? -15.062 25.344 2.842 1 98.38 294 SER A C 1
ATOM 2265 O O . SER A 1 294 ? -14.836 24.703 1.812 1 98.38 294 SER A O 1
ATOM 2267 N N . THR A 1 295 ? -16.219 25.688 3.273 1 98.31 295 THR A N 1
ATOM 2268 C CA . THR A 1 295 ? -17.422 25.375 2.492 1 98.31 295 THR A CA 1
ATOM 2269 C C . THR A 1 295 ? -17.906 26.609 1.733 1 98.31 295 THR A C 1
ATOM 2271 O O . THR A 1 295 ? -17.453 27.719 1.989 1 98.31 295 THR A O 1
ATOM 2274 N N . GLY A 1 296 ? -18.641 26.375 0.723 1 98.19 296 GLY A N 1
ATOM 2275 C CA . GLY A 1 296 ? -19.375 27.406 0.018 1 98.19 296 GLY A CA 1
ATOM 2276 C C . GLY A 1 296 ? -20.875 27.312 0.209 1 98.19 296 GLY A C 1
ATOM 2277 O O . GLY A 1 296 ? -21.344 26.844 1.25 1 98.19 296 GLY A O 1
ATOM 2278 N N . ASP A 1 297 ? -21.641 27.875 -0.748 1 97.12 297 ASP A N 1
ATOM 2279 C CA . ASP A 1 297 ? -23.078 27.984 -0.565 1 97.12 297 ASP A CA 1
ATOM 2280 C C . ASP A 1 297 ? -23.828 27.078 -1.545 1 97.12 297 ASP A C 1
ATOM 2282 O O . ASP A 1 297 ? -25.047 26.984 -1.51 1 97.12 297 ASP A O 1
ATOM 2286 N N . TRP A 1 298 ? -23.094 26.281 -2.291 1 97.44 298 TRP A N 1
ATOM 2287 C CA . TRP A 1 298 ? -23.75 25.484 -3.32 1 97.44 298 TRP A CA 1
ATOM 2288 C C . TRP A 1 298 ? -24.219 24.141 -2.75 1 97.44 298 TRP A C 1
ATOM 2290 O O . TRP A 1 298 ? -23.547 23.547 -1.905 1 97.44 298 TRP A O 1
ATOM 2300 N N . ARG A 1 299 ? -25.516 23.766 -3.295 1 95.94 299 ARG A N 1
ATOM 2301 C CA . ARG A 1 299 ? -25.875 22.359 -3.133 1 95.94 299 ARG A CA 1
ATOM 2302 C C . ARG A 1 299 ? -25.188 21.5 -4.199 1 95.94 299 ARG A C 1
ATOM 2304 O O . ARG A 1 299 ? -24.984 21.953 -5.324 1 95.94 299 ARG A O 1
ATOM 2311 N N . GLU A 1 300 ? -24.812 20.266 -3.797 1 96.12 300 GLU A N 1
ATOM 2312 C CA . GLU A 1 300 ? -24.172 19.359 -4.75 1 96.12 300 GLU A CA 1
ATOM 2313 C C . GLU A 1 300 ? -24.969 19.266 -6.043 1 96.12 300 GLU A C 1
ATOM 2315 O O . GLU A 1 300 ? -24.406 19.328 -7.137 1 96.12 300 GLU A O 1
ATOM 2320 N N . GLN A 1 301 ? -26.312 19.156 -5.871 1 96.94 301 GLN A N 1
ATOM 2321 C CA . GLN A 1 301 ? -27.188 19.031 -7.039 1 96.94 301 GLN A CA 1
ATOM 2322 C C . GLN A 1 301 ? -27.125 20.281 -7.902 1 96.94 301 GLN A C 1
ATOM 2324 O O . GLN A 1 301 ? -27.188 20.203 -9.133 1 96.94 301 GLN A O 1
ATOM 2329 N N . GLU A 1 302 ? -27.016 21.406 -7.305 1 97.94 302 GLU A N 1
ATOM 2330 C CA . GLU A 1 302 ? -26.891 22.672 -8.031 1 97.94 302 GLU A CA 1
ATOM 2331 C C . GLU A 1 302 ? -25.594 22.719 -8.836 1 97.94 302 GLU A C 1
ATOM 2333 O O . GLU A 1 302 ? -25.578 23.219 -9.961 1 97.94 302 GLU A O 1
ATOM 2338 N N . ILE A 1 303 ? -24.516 22.203 -8.266 1 98.38 303 ILE A N 1
ATOM 2339 C CA . ILE A 1 303 ? -23.219 22.188 -8.945 1 98.38 303 ILE A CA 1
ATOM 2340 C C . ILE A 1 303 ? -23.328 21.344 -10.211 1 98.38 303 ILE A C 1
ATOM 2342 O O . ILE A 1 303 ? -22.844 21.75 -11.273 1 98.38 303 ILE A O 1
ATOM 2346 N N . ILE A 1 304 ? -24.031 20.219 -10.102 1 98.19 304 ILE A N 1
ATOM 2347 C CA . ILE A 1 304 ? -24.203 19.328 -11.234 1 98.19 304 ILE A CA 1
ATOM 2348 C C . ILE A 1 304 ? -25.078 19.984 -12.289 1 98.19 304 ILE A C 1
ATOM 2350 O O . ILE A 1 304 ? -24.719 20.047 -13.469 1 98.19 304 ILE A O 1
ATOM 2354 N N . GLU A 1 305 ? -26.203 20.562 -11.844 1 98.25 305 GLU A N 1
ATOM 2355 C CA . GLU A 1 305 ? -27.188 21.156 -12.742 1 98.25 305 GLU A CA 1
ATOM 2356 C C . GLU A 1 305 ? -26.578 22.328 -13.508 1 98.25 305 GLU A C 1
ATOM 2358 O O . GLU A 1 305 ? -26.938 22.578 -14.664 1 98.25 305 GLU A O 1
ATOM 2363 N N . GLU A 1 306 ? -25.625 22.953 -12.93 1 98.06 306 GLU A N 1
ATOM 2364 C CA . GLU A 1 306 ? -25.047 24.156 -13.531 1 98.06 306 GLU A CA 1
ATOM 2365 C C . GLU A 1 306 ? -23.781 23.828 -14.32 1 98.06 306 GLU A C 1
ATOM 2367 O O . GLU A 1 306 ? -23.031 24.719 -14.711 1 98.06 306 GLU A O 1
ATOM 2372 N N . THR A 1 307 ? -23.516 22.562 -14.523 1 98.06 307 THR A N 1
ATOM 2373 C CA . THR A 1 307 ? -22.375 22.125 -15.312 1 98.06 307 THR A CA 1
ATOM 2374 C C . THR A 1 307 ? -22.812 21.688 -16.703 1 98.06 307 THR A C 1
ATOM 2376 O O . THR A 1 307 ? -23.547 20.703 -16.844 1 98.06 307 THR A O 1
ATOM 2379 N N . ARG A 1 308 ? -22.391 22.406 -17.703 1 96.69 308 ARG A N 1
ATOM 2380 C CA . ARG A 1 308 ? -22.797 22.094 -19.078 1 96.69 308 ARG A CA 1
ATOM 2381 C C . ARG A 1 308 ? -22.172 20.781 -19.547 1 96.69 308 ARG A C 1
ATOM 2383 O O . ARG A 1 308 ? -22.875 19.906 -20.062 1 96.69 308 ARG A O 1
ATOM 2390 N N . ARG A 1 309 ? -20.922 20.672 -19.453 1 95.31 309 ARG A N 1
ATOM 2391 C CA . ARG A 1 309 ? -20.188 19.453 -19.766 1 95.31 309 ARG A CA 1
ATOM 2392 C C . ARG A 1 309 ? -19.062 19.219 -18.75 1 95.31 309 ARG A C 1
ATOM 2394 O O . ARG A 1 309 ? -18.234 20.094 -18.516 1 95.31 309 ARG A O 1
ATOM 2401 N N . GLY A 1 310 ? -19.125 18.016 -18.109 1 96.81 310 GLY A N 1
ATOM 2402 C CA . GLY A 1 310 ? -18.094 17.734 -17.125 1 96.81 310 GLY A CA 1
ATOM 2403 C C . GLY A 1 310 ? -18.125 16.297 -16.625 1 96.81 310 GLY A C 1
ATOM 2404 O O . GLY A 1 310 ? -18.797 15.445 -17.203 1 96.81 310 GLY A O 1
ATOM 2405 N N . VAL A 1 311 ? -17.297 16.062 -15.648 1 97.25 311 VAL A N 1
ATOM 2406 C CA . VAL A 1 311 ? -17.25 14.742 -15.039 1 97.25 311 VAL A CA 1
ATOM 2407 C C . VAL A 1 311 ? -17.406 14.859 -13.531 1 97.25 311 VAL A C 1
ATOM 2409 O O . VAL A 1 311 ? -16.875 15.789 -12.914 1 97.25 311 VAL A O 1
ATOM 2412 N N . LEU A 1 312 ? -18.266 14.023 -13.031 1 97.88 312 LEU A N 1
ATOM 2413 C CA . LEU A 1 312 ? -18.438 13.875 -11.586 1 97.88 312 LEU A CA 1
ATOM 2414 C C . LEU A 1 312 ? -17.688 12.656 -11.07 1 97.88 312 LEU A C 1
ATOM 2416 O O . LEU A 1 312 ? -17.922 11.539 -11.523 1 97.88 312 LEU A O 1
ATOM 2420 N N . VAL A 1 313 ? -16.734 12.891 -10.172 1 97.62 313 VAL A N 1
ATOM 2421 C CA . VAL A 1 313 ? -15.969 11.797 -9.578 1 97.62 313 VAL A CA 1
ATOM 2422 C C . VAL A 1 313 ? -16.422 11.562 -8.141 1 97.62 313 VAL A C 1
ATOM 2424 O O . VAL A 1 313 ? -16.406 12.484 -7.32 1 97.62 313 VAL A O 1
ATOM 2427 N N . GLU A 1 314 ? -16.766 10.367 -7.875 1 94.94 314 GLU A N 1
ATOM 2428 C CA . GLU A 1 314 ? -17.266 10.062 -6.539 1 94.94 314 GLU A CA 1
ATOM 2429 C C . GLU A 1 314 ? -16.219 9.305 -5.719 1 94.94 314 GLU A C 1
ATOM 2431 O O . GLU A 1 314 ? -16.031 9.594 -4.535 1 94.94 314 GLU A O 1
ATOM 2436 N N . THR A 1 315 ? -15.672 8.234 -6.293 1 93.69 315 THR A N 1
ATOM 2437 C CA . THR A 1 315 ? -14.648 7.457 -5.594 1 93.69 315 THR A CA 1
ATOM 2438 C C . THR A 1 315 ? -13.375 7.371 -6.426 1 93.69 315 THR A C 1
ATOM 2440 O O . THR A 1 315 ? -13.406 7.547 -7.645 1 93.69 315 THR A O 1
ATOM 2443 N N . VAL A 1 316 ? -12.344 7.211 -5.676 1 94.12 316 VAL A N 1
ATOM 2444 C CA . VAL A 1 316 ? -11.047 7.246 -6.348 1 94.12 316 VAL A CA 1
ATOM 2445 C C . VAL A 1 316 ? -10.273 5.969 -6.039 1 94.12 316 VAL A C 1
ATOM 2447 O O . VAL A 1 316 ? -10.344 5.449 -4.922 1 94.12 316 VAL A O 1
ATOM 2450 N N . HIS A 1 317 ? -9.625 5.469 -7.07 1 88.06 317 HIS A N 1
ATOM 2451 C CA . HIS A 1 317 ? -8.695 4.355 -6.895 1 88.06 317 HIS A CA 1
ATOM 2452 C C . HIS A 1 317 ? -7.418 4.809 -6.191 1 88.06 317 HIS A C 1
ATOM 2454 O O . HIS A 1 317 ? -6.957 4.156 -5.25 1 88.06 317 HIS A O 1
ATOM 2460 N N . SER A 1 318 ? -6.922 5.805 -6.621 1 89.31 318 SER A N 1
ATOM 2461 C CA . SER A 1 318 ? -5.719 6.355 -6.004 1 89.31 318 SER A CA 1
ATOM 2462 C C . SER A 1 318 ? -5.562 7.836 -6.332 1 89.31 318 SER A C 1
ATOM 2464 O O . SER A 1 318 ? -6.16 8.336 -7.289 1 89.31 318 SER A O 1
ATOM 2466 N N . ALA A 1 319 ? -4.855 8.531 -5.535 1 93.88 319 ALA A N 1
ATOM 2467 C CA . ALA A 1 319 ? -4.434 9.914 -5.742 1 93.88 319 ALA A CA 1
ATOM 2468 C C . ALA A 1 319 ? -3.025 10.141 -5.199 1 93.88 319 ALA A C 1
ATOM 2470 O O . ALA A 1 319 ? -2.633 9.547 -4.199 1 93.88 319 ALA A O 1
ATOM 2471 N N . PHE A 1 320 ? -2.246 10.945 -5.949 1 90.25 320 PHE A N 1
ATOM 2472 C CA . PHE A 1 320 ? -0.9 11.234 -5.465 1 90.25 320 PHE A CA 1
ATOM 2473 C C . PHE A 1 320 ? -0.42 12.586 -5.965 1 90.25 320 PHE A C 1
ATOM 2475 O O . PHE A 1 320 ? -0.95 13.117 -6.945 1 90.25 320 PHE A O 1
ATOM 2482 N N . LEU A 1 321 ? 0.478 13.109 -5.238 1 92.19 321 LEU A N 1
ATOM 2483 C CA . LEU A 1 321 ? 1.083 14.406 -5.523 1 92.19 321 LEU A CA 1
ATOM 2484 C C . LEU A 1 321 ? 2.506 14.242 -6.043 1 92.19 321 LEU A C 1
ATOM 2486 O O . LEU A 1 321 ? 3.307 13.508 -5.453 1 92.19 321 LEU A O 1
ATOM 2490 N N . ASP A 1 322 ? 2.771 14.836 -7.242 1 83.19 322 ASP A N 1
ATOM 2491 C CA . ASP A 1 322 ? 4.113 14.891 -7.812 1 83.19 322 ASP A CA 1
ATOM 2492 C C . ASP A 1 322 ? 4.379 16.25 -8.461 1 83.19 322 ASP A C 1
ATOM 2494 O O . ASP A 1 322 ? 3.678 16.641 -9.398 1 83.19 322 ASP A O 1
ATOM 2498 N N . ASN A 1 323 ? 5.461 16.891 -8.031 1 81.69 323 ASN A N 1
ATOM 2499 C CA . ASN A 1 323 ? 5.863 18.172 -8.602 1 81.69 323 ASN A CA 1
ATOM 2500 C C . ASN A 1 323 ? 4.688 19.156 -8.68 1 81.69 323 ASN A C 1
ATOM 2502 O O . ASN A 1 323 ? 4.398 19.703 -9.742 1 81.69 323 ASN A O 1
ATOM 2506 N N . ASN A 1 324 ? 3.924 19.312 -7.59 1 89.94 324 ASN A N 1
ATOM 2507 C CA . ASN A 1 324 ? 2.816 20.234 -7.387 1 89.94 324 ASN A CA 1
ATOM 2508 C C . ASN A 1 324 ? 1.617 19.875 -8.258 1 89.94 324 ASN A C 1
ATOM 2510 O O . ASN A 1 324 ? 0.727 20.703 -8.469 1 89.94 324 ASN A O 1
ATOM 2514 N N . VAL A 1 325 ? 1.654 18.703 -8.828 1 92.56 325 VAL A N 1
ATOM 2515 C CA . VAL A 1 325 ? 0.517 18.203 -9.586 1 92.56 325 VAL A CA 1
ATOM 2516 C C . VAL A 1 325 ? -0.155 17.062 -8.828 1 92.56 325 VAL A C 1
ATOM 2518 O O . VAL A 1 325 ? 0.501 16.078 -8.453 1 92.56 325 VAL A O 1
ATOM 2521 N N . VAL A 1 326 ? -1.457 17.219 -8.617 1 96.44 326 VAL A N 1
ATOM 2522 C CA . VAL A 1 326 ? -2.244 16.141 -8.047 1 96.44 326 VAL A CA 1
ATOM 2523 C C . VAL A 1 326 ? -2.838 15.289 -9.164 1 96.44 326 VAL A C 1
ATOM 2525 O O . VAL A 1 326 ? -3.498 15.812 -10.07 1 96.44 326 VAL A O 1
ATOM 2528 N N . THR A 1 327 ? -2.564 14.062 -9.148 1 93.12 327 THR A N 1
ATOM 2529 C CA . THR A 1 327 ? -3.164 13.109 -10.07 1 93.12 327 THR A CA 1
ATOM 2530 C C . THR A 1 327 ? -4.199 12.242 -9.359 1 93.12 327 THR A C 1
ATOM 2532 O O . THR A 1 327 ? -3.908 11.648 -8.32 1 93.12 327 THR A O 1
ATOM 2535 N N . ILE A 1 328 ? -5.41 12.211 -9.898 1 95.75 328 ILE A N 1
ATOM 2536 C CA . ILE A 1 328 ? -6.492 11.398 -9.352 1 95.75 328 ILE A CA 1
ATOM 2537 C C . ILE A 1 328 ? -6.879 10.312 -10.359 1 95.75 328 ILE A C 1
ATOM 2539 O O . ILE A 1 328 ? -7.125 10.602 -11.531 1 95.75 328 ILE A O 1
ATOM 2543 N N . ILE A 1 329 ? -6.887 9.117 -9.961 1 90.5 329 ILE A N 1
ATOM 2544 C CA . ILE A 1 329 ? -7.395 8 -10.75 1 90.5 329 ILE A CA 1
ATOM 2545 C C . ILE A 1 329 ? -8.781 7.605 -10.25 1 90.5 329 ILE A C 1
ATOM 2547 O O . ILE A 1 329 ? -8.914 6.941 -9.219 1 90.5 329 ILE A O 1
ATOM 2551 N N . PRO A 1 330 ? -9.781 7.984 -10.992 1 93.62 330 PRO A N 1
ATOM 2552 C CA . PRO A 1 330 ? -11.141 7.738 -10.516 1 93.62 330 PRO A CA 1
ATOM 2553 C C . PRO A 1 330 ? -11.539 6.266 -10.594 1 93.62 330 PRO A C 1
ATOM 2555 O O . PRO A 1 330 ? -11.047 5.531 -11.453 1 93.62 330 PRO A O 1
ATOM 2558 N N . GLU A 1 331 ? -12.367 5.828 -9.695 1 91.94 331 GLU A N 1
ATOM 2559 C CA . GLU A 1 331 ? -13.031 4.527 -9.758 1 91.94 331 GLU A CA 1
ATOM 2560 C C . GLU A 1 331 ? -14.453 4.652 -10.297 1 91.94 331 GLU A C 1
ATOM 2562 O O . GLU A 1 331 ? -14.844 3.916 -11.203 1 91.94 331 GLU A O 1
ATOM 2567 N N . LEU A 1 332 ? -15.148 5.566 -9.703 1 93.62 332 LEU A N 1
ATOM 2568 C CA . LEU A 1 332 ? -16.516 5.84 -10.133 1 93.62 332 LEU A CA 1
ATOM 2569 C C . LEU A 1 332 ? -16.672 7.289 -10.578 1 93.62 332 LEU A C 1
ATOM 2571 O O . LEU A 1 332 ? -16.578 8.211 -9.766 1 93.62 332 LEU A O 1
ATOM 2575 N N . ALA A 1 333 ? -16.891 7.426 -11.828 1 95.56 333 ALA A N 1
ATOM 2576 C CA . ALA A 1 333 ? -17.078 8.742 -12.422 1 95.56 333 ALA A CA 1
ATOM 2577 C C . ALA A 1 333 ? -18.266 8.742 -13.375 1 95.56 333 ALA A C 1
ATOM 2579 O O . ALA A 1 333 ? -18.625 7.703 -13.938 1 95.56 333 ALA A O 1
ATOM 2580 N N . TRP A 1 334 ? -18.875 9.914 -13.484 1 96.38 334 TRP A N 1
ATOM 2581 C CA . TRP A 1 334 ? -20.062 10.078 -14.312 1 96.38 334 TRP A CA 1
ATOM 2582 C C . TRP A 1 334 ? -19.891 11.242 -15.289 1 96.38 334 TRP A C 1
ATOM 2584 O O . TRP A 1 334 ? -19.344 12.289 -14.93 1 96.38 334 TRP A O 1
ATOM 2594 N N . LEU A 1 335 ? -20.406 10.992 -16.453 1 96.12 335 LEU A N 1
ATOM 2595 C CA . LEU A 1 335 ? -20.484 12.078 -17.422 1 96.12 335 LEU A CA 1
ATOM 2596 C C . LEU A 1 335 ? -21.672 12.992 -17.109 1 96.12 335 LEU A C 1
ATOM 2598 O O . LEU A 1 335 ? -22.781 12.516 -16.891 1 96.12 335 LEU A O 1
ATOM 2602 N N . VAL A 1 336 ? -21.359 14.227 -16.984 1 97.12 336 VAL A N 1
ATOM 2603 C CA . VAL A 1 336 ? -22.391 15.25 -16.844 1 97.12 336 VAL A CA 1
ATOM 2604 C C . VAL A 1 336 ? -22.578 15.984 -18.172 1 97.12 336 VAL A C 1
ATOM 2606 O O . VAL A 1 336 ? -21.609 16.5 -18.734 1 97.12 336 VAL A O 1
ATOM 2609 N N . ASP A 1 337 ? -23.719 15.953 -18.688 1 96 337 ASP A N 1
ATOM 2610 C CA . ASP A 1 337 ? -24.078 16.641 -19.922 1 96 337 ASP A CA 1
ATOM 2611 C C . ASP A 1 337 ? -25.344 17.484 -19.734 1 96 337 ASP A C 1
ATOM 2613 O O . ASP A 1 337 ? -26.422 16.938 -19.484 1 96 337 ASP A O 1
ATOM 2617 N N . HIS A 1 338 ? -25.203 18.766 -19.859 1 97.06 338 HIS A N 1
ATOM 2618 C CA . HIS A 1 338 ? -26.281 19.75 -19.719 1 97.06 338 HIS A CA 1
ATOM 2619 C C . HIS A 1 338 ? -26.969 19.609 -18.359 1 97.06 338 HIS A C 1
ATOM 2621 O O . HIS A 1 338 ? -28.188 19.516 -18.281 1 97.06 338 HIS A O 1
ATOM 2627 N N . GLY A 1 339 ? -26.203 19.391 -17.422 1 97.06 339 GLY A N 1
ATOM 2628 C CA . GLY A 1 339 ? -26.688 19.453 -16.047 1 97.06 339 GLY A CA 1
ATOM 2629 C C . GLY A 1 339 ? -27.219 18.125 -15.547 1 97.06 339 GLY A C 1
ATOM 2630 O O . GLY A 1 339 ? -27.797 18.047 -14.461 1 97.06 339 GLY A O 1
ATOM 2631 N N . GLU A 1 340 ? -27.047 17.141 -16.406 1 96.88 340 GLU A N 1
ATOM 2632 C CA . GLU A 1 340 ? -27.562 15.836 -16.031 1 96.88 340 GLU A CA 1
ATOM 2633 C C . GLU A 1 340 ? -26.484 14.766 -16.078 1 96.88 340 GLU A C 1
ATOM 2635 O O . GLU A 1 340 ? -25.609 14.805 -16.953 1 96.88 340 GLU A O 1
ATOM 2640 N N . ILE A 1 341 ? -26.578 13.844 -15.125 1 95.56 341 ILE A N 1
ATOM 2641 C CA . ILE A 1 341 ? -25.719 12.672 -15.188 1 95.56 341 ILE A CA 1
ATOM 2642 C C . ILE A 1 341 ? -26.203 11.727 -16.281 1 95.56 341 ILE A C 1
ATOM 2644 O O . ILE A 1 341 ? -27.344 11.266 -16.266 1 95.56 341 ILE A O 1
ATOM 2648 N N . VAL A 1 342 ? -25.328 11.43 -17.188 1 93.94 342 VAL A N 1
ATOM 2649 C CA . VAL A 1 342 ? -25.766 10.727 -18.391 1 93.94 342 VAL A CA 1
ATOM 2650 C C . VAL A 1 342 ? -25.312 9.266 -18.328 1 93.94 342 VAL A C 1
ATOM 2652 O O . VAL A 1 342 ? -26.062 8.359 -18.688 1 93.94 342 VAL A O 1
ATOM 2655 N N . SER A 1 343 ? -24.125 9.039 -18.016 1 94.25 343 SER A N 1
ATOM 2656 C CA . SER A 1 343 ? -23.562 7.691 -17.969 1 94.25 343 SER A CA 1
ATOM 2657 C C . SER A 1 343 ? -22.297 7.648 -17.109 1 94.25 343 SER A C 1
ATOM 2659 O O . SER A 1 343 ? -21.688 8.68 -16.844 1 94.25 343 SER A O 1
ATOM 2661 N N . ALA A 1 344 ? -22.047 6.441 -16.672 1 94.5 344 ALA A N 1
ATOM 2662 C CA . ALA A 1 344 ? -20.734 6.254 -16.078 1 94.5 344 ALA A CA 1
ATOM 2663 C C . ALA A 1 344 ? -19.641 6.34 -17.141 1 94.5 344 ALA A C 1
ATOM 2665 O O . ALA A 1 344 ? -19.875 6.043 -18.312 1 94.5 344 ALA A O 1
ATOM 2666 N N . ILE A 1 345 ? -18.5 6.793 -16.734 1 92.69 345 ILE A N 1
ATOM 2667 C CA . ILE A 1 345 ? -17.406 6.961 -17.672 1 92.69 345 ILE A CA 1
ATOM 2668 C C . ILE A 1 345 ? -16.109 6.465 -17.062 1 92.69 345 ILE A C 1
ATOM 2670 O O . ILE A 1 345 ? -15.852 6.68 -15.867 1 92.69 345 ILE A O 1
ATOM 2674 N N . ARG A 1 346 ? -15.383 5.734 -17.859 1 89.31 346 ARG A N 1
ATOM 2675 C CA . ARG A 1 346 ? -14.062 5.301 -17.438 1 89.31 346 ARG A CA 1
ATOM 2676 C C . ARG A 1 346 ? -13 6.328 -17.828 1 89.31 346 ARG A C 1
ATOM 2678 O O . ARG A 1 346 ? -12.875 6.691 -19 1 89.31 346 ARG A O 1
ATOM 2685 N N . LEU A 1 347 ? -12.352 6.816 -16.781 1 89.25 347 LEU A N 1
ATOM 2686 C CA . LEU A 1 347 ? -11.266 7.777 -16.969 1 89.25 347 LEU A CA 1
ATOM 2687 C C . LEU A 1 347 ? -9.93 7.18 -16.547 1 89.25 347 LEU A C 1
ATOM 2689 O O . LEU A 1 347 ? -9.867 6.414 -15.578 1 89.25 347 LEU A O 1
ATOM 2693 N N . ASN A 1 348 ? -8.891 7.57 -17.281 1 83.19 348 ASN A N 1
ATOM 2694 C CA . ASN A 1 348 ? -7.559 7.121 -16.875 1 83.19 348 ASN A CA 1
ATOM 2695 C C . ASN A 1 348 ? -7.031 7.922 -15.695 1 83.19 348 ASN A C 1
ATOM 2697 O O . ASN A 1 348 ? -6.523 7.344 -14.727 1 83.19 348 ASN A O 1
ATOM 2701 N N . ARG A 1 349 ? -7.121 9.227 -15.844 1 89.81 349 ARG A N 1
ATOM 2702 C CA . ARG A 1 349 ? -6.637 10.055 -14.75 1 89.81 349 ARG A CA 1
ATOM 2703 C C . ARG A 1 349 ? -7.113 11.5 -14.906 1 89.81 349 ARG A C 1
ATOM 2705 O O . ARG A 1 349 ? -7.512 11.914 -16 1 89.81 349 ARG A O 1
ATOM 2712 N N . ILE A 1 350 ? -7.133 12.164 -13.828 1 94.94 350 ILE A N 1
ATOM 2713 C CA . ILE A 1 350 ? -7.352 13.602 -13.727 1 94.94 350 ILE A CA 1
ATOM 2714 C C . ILE A 1 350 ? -6.121 14.273 -13.117 1 94.94 350 ILE A C 1
ATOM 2716 O O . ILE A 1 350 ? -5.598 13.812 -12.102 1 94.94 350 ILE A O 1
ATOM 2720 N N . ARG A 1 351 ? -5.605 15.32 -13.758 1 94.25 351 ARG A N 1
ATOM 2721 C CA . ARG A 1 351 ? -4.422 16.031 -13.273 1 94.25 351 ARG A CA 1
ATOM 2722 C C . ARG A 1 351 ? -4.73 17.5 -13.023 1 94.25 351 ARG A C 1
ATOM 2724 O O . ARG A 1 351 ? -5.348 18.172 -13.859 1 94.25 351 ARG A O 1
ATOM 2731 N N . LEU A 1 352 ? -4.344 17.922 -11.922 1 96.75 352 LEU A N 1
ATOM 2732 C CA . LEU A 1 352 ? -4.504 19.344 -11.602 1 96.75 352 LEU A CA 1
ATOM 2733 C C . LEU A 1 352 ? -3.283 19.875 -10.859 1 96.75 352 LEU A C 1
ATOM 2735 O O . LEU A 1 352 ? -2.76 19.219 -9.961 1 96.75 352 LEU A O 1
ATOM 2739 N N . ARG A 1 353 ? -2.816 21 -11.312 1 95.19 353 ARG A N 1
ATOM 2740 C CA . ARG A 1 353 ? -1.642 21.641 -10.742 1 95.19 353 ARG A CA 1
ATOM 2741 C C . ARG A 1 353 ? -2.043 22.672 -9.688 1 95.19 353 ARG A C 1
ATOM 2743 O O . ARG A 1 353 ? -2.957 23.469 -9.906 1 95.19 353 ARG A O 1
ATOM 2750 N N . LEU A 1 354 ? -1.332 22.562 -8.555 1 96.31 354 LEU A N 1
ATOM 2751 C CA . LEU A 1 354 ? -1.486 23.578 -7.527 1 96.31 354 LEU A 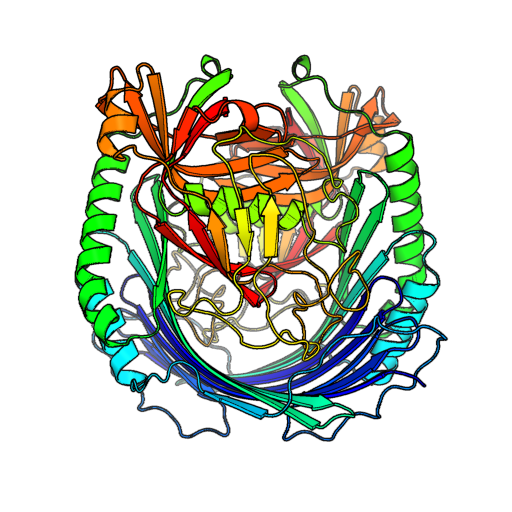CA 1
ATOM 2752 C C . LEU A 1 354 ? -1.007 24.938 -8.031 1 96.31 354 LEU A C 1
ATOM 2754 O O . LEU A 1 354 ? 0.084 25.047 -8.602 1 96.31 354 LEU A O 1
ATOM 2758 N N . GLY A 1 355 ? -1.824 25.938 -7.949 1 95.81 355 GLY A N 1
ATOM 2759 C CA . GLY A 1 355 ? -1.487 27.266 -8.438 1 95.81 355 GLY A CA 1
ATOM 2760 C C . GLY A 1 355 ? -1.966 27.516 -9.859 1 95.81 355 GLY A C 1
ATOM 2761 O O . GLY A 1 355 ? -1.825 28.625 -10.383 1 95.81 355 GLY A O 1
ATOM 2762 N N . LYS A 1 356 ? -2.535 26.547 -10.461 1 96.81 356 LYS A N 1
ATOM 2763 C CA . LYS A 1 356 ? -3.074 26.719 -11.812 1 96.81 356 LYS A CA 1
ATOM 2764 C C . LYS A 1 356 ? -4.508 26.203 -11.898 1 96.81 356 LYS A C 1
ATOM 2766 O O . LYS A 1 356 ? -5.457 26.953 -11.703 1 96.81 356 LYS A O 1
ATOM 2771 N N . GLU A 1 357 ? -4.609 24.797 -12.07 1 97.62 357 GLU A N 1
ATOM 2772 C CA . GLU A 1 357 ? -5.965 24.266 -12.141 1 97.62 357 GLU A CA 1
ATOM 2773 C C . GLU A 1 357 ? -6.715 24.5 -10.828 1 97.62 357 GLU A C 1
ATOM 2775 O O . GLU A 1 357 ? -7.926 24.719 -10.836 1 97.62 357 GLU A O 1
ATOM 2780 N N . LEU A 1 358 ? -6.047 24.453 -9.766 1 98.25 358 LEU A N 1
ATOM 2781 C CA . LEU A 1 358 ? -6.695 24.656 -8.469 1 98.25 358 LEU A CA 1
ATOM 2782 C C . LEU A 1 358 ? -7.262 26.078 -8.367 1 98.25 358 LEU A C 1
ATOM 2784 O O . LEU A 1 358 ? -8.258 26.297 -7.676 1 98.25 358 LEU A O 1
ATOM 2788 N N . MET A 1 359 ? -6.738 27 -9.125 1 98.25 359 MET A N 1
ATOM 2789 C CA . MET A 1 359 ? -7.184 28.391 -9.148 1 98.25 359 MET A CA 1
ATOM 2790 C C . MET A 1 359 ? -8.531 28.516 -9.836 1 98.25 359 MET A C 1
ATOM 2792 O O . MET A 1 359 ? -9.195 29.547 -9.727 1 98.25 359 MET A O 1
ATOM 2796 N N . THR A 1 360 ? -8.898 27.469 -10.438 1 98.62 360 THR A N 1
ATOM 2797 C CA . THR A 1 360 ? -10.109 27.578 -11.242 1 98.62 360 THR A CA 1
ATOM 2798 C C . THR A 1 360 ? -11.336 27.141 -10.445 1 98.62 360 THR A C 1
ATOM 2800 O O . THR A 1 360 ? -12.445 27.094 -10.969 1 98.62 360 THR A O 1
ATOM 2803 N N . ILE A 1 361 ? -11.125 26.766 -9.18 1 98.75 361 ILE A N 1
ATOM 2804 C CA . ILE A 1 361 ? -12.273 26.406 -8.344 1 98.75 361 ILE A CA 1
ATOM 2805 C C . ILE A 1 361 ? -13.32 27.516 -8.414 1 98.75 361 ILE A C 1
ATOM 2807 O O . ILE A 1 361 ? -13.031 28.672 -8.109 1 98.75 361 ILE A O 1
ATOM 2811 N N . ASP A 1 362 ? -14.539 27.094 -8.773 1 98.19 362 ASP A N 1
ATOM 2812 C CA . ASP A 1 362 ? -15.578 28.125 -8.914 1 98.19 362 ASP A CA 1
ATOM 2813 C C . ASP A 1 362 ? -16.844 27.719 -8.156 1 98.19 362 ASP A C 1
ATOM 2815 O O . ASP A 1 362 ? -17.812 28.484 -8.125 1 98.19 362 ASP A O 1
ATOM 2819 N N . ALA A 1 363 ? -16.875 26.531 -7.535 1 98.38 363 ALA A N 1
ATOM 2820 C CA . ALA A 1 363 ? -18 26.125 -6.707 1 98.38 363 ALA A CA 1
ATOM 2821 C C . ALA A 1 363 ? -17.547 25.234 -5.559 1 98.38 363 ALA A C 1
ATOM 2823 O O . ALA A 1 363 ? -16.75 24.312 -5.762 1 98.38 363 ALA A O 1
ATOM 2824 N N . LEU A 1 364 ? -17.953 25.531 -4.402 1 98.62 364 LEU A N 1
ATOM 2825 C CA . LEU A 1 364 ? -17.812 24.703 -3.209 1 98.62 364 LEU A CA 1
ATOM 2826 C C . LEU A 1 364 ? -19.188 24.406 -2.596 1 98.62 364 LEU A C 1
ATOM 2828 O O . LEU A 1 364 ? -20.031 25.297 -2.48 1 98.62 364 LEU A O 1
ATOM 2832 N N . GLY A 1 365 ? -19.328 23.156 -2.291 1 98.5 365 GLY A N 1
ATOM 2833 C CA . GLY A 1 365 ? -20.562 22.75 -1.66 1 98.5 365 GLY A CA 1
ATOM 2834 C C . GLY A 1 365 ? -20.703 23.25 -0.235 1 98.5 365 GLY A C 1
ATOM 2835 O O . GLY A 1 365 ? -19.734 23.719 0.364 1 98.5 365 GLY A O 1
ATOM 2836 N N . ARG A 1 366 ? -21.922 23.125 0.313 1 97.69 366 ARG A N 1
ATOM 2837 C CA . ARG A 1 366 ? -22.188 23.609 1.663 1 97.69 366 ARG A CA 1
ATOM 2838 C C . ARG A 1 366 ? -22.016 22.5 2.689 1 97.69 366 ARG A C 1
ATOM 2840 O O . ARG A 1 366 ? -21.906 22.766 3.889 1 97.69 366 ARG A O 1
ATOM 2847 N N . GLN A 1 367 ? -22.062 21.297 2.264 1 96.25 367 GLN A N 1
ATOM 2848 C CA . GLN A 1 367 ? -21.938 20.156 3.16 1 96.25 367 GLN A CA 1
ATOM 2849 C C . GLN A 1 367 ? -20.547 19.531 3.068 1 96.25 367 GLN A C 1
ATOM 2851 O O . GLN A 1 367 ? -19.969 19.453 1.981 1 96.25 367 GLN A O 1
ATOM 2856 N N . LEU A 1 368 ? -20.078 19.078 4.246 1 96.25 368 LEU A N 1
ATOM 2857 C CA . LEU A 1 368 ? -18.781 18.422 4.285 1 96.25 368 LEU A CA 1
ATOM 2858 C C . LEU A 1 368 ? -18.922 16.906 4.223 1 96.25 368 LEU A C 1
ATOM 2860 O O . LEU A 1 368 ? -19.828 16.344 4.852 1 96.25 368 LEU A O 1
ATOM 2864 N N . TRP A 1 369 ? -18.141 16.359 3.4 1 94.81 369 TRP A N 1
ATOM 2865 C CA . TRP A 1 369 ? -17.938 14.922 3.396 1 94.81 369 TRP A CA 1
ATOM 2866 C C . TRP A 1 369 ? -16.75 14.531 4.25 1 94.81 369 TRP A C 1
ATOM 2868 O O . TRP A 1 369 ? -15.766 15.273 4.34 1 94.81 369 TRP A O 1
ATOM 2878 N N . THR A 1 370 ? -16.859 13.344 4.914 1 95.69 370 THR A N 1
ATOM 2879 C CA . THR A 1 370 ? -15.758 12.836 5.719 1 95.69 370 THR A CA 1
ATOM 2880 C C . THR A 1 370 ? -15.023 11.711 4.992 1 95.69 370 THR A C 1
ATOM 2882 O O . THR A 1 370 ? -15.648 10.742 4.555 1 95.69 370 THR A O 1
ATOM 2885 N N . ARG A 1 371 ? -13.789 11.883 4.797 1 96.5 371 ARG A N 1
ATOM 2886 C CA . ARG A 1 371 ? -12.93 10.82 4.281 1 96.5 371 ARG A CA 1
ATOM 2887 C C . ARG A 1 371 ? -11.93 10.367 5.336 1 96.5 371 ARG A C 1
ATOM 2889 O O . ARG A 1 371 ? -11.258 11.188 5.961 1 96.5 371 ARG A O 1
ATOM 2896 N N . PHE A 1 372 ? -11.945 9.062 5.633 1 97.19 372 PHE A N 1
ATOM 2897 C CA . PHE A 1 372 ? -11.008 8.453 6.566 1 97.19 372 PHE A CA 1
ATOM 2898 C C . PHE A 1 372 ? -9.953 7.641 5.824 1 97.19 372 PHE A C 1
ATOM 2900 O O . PHE A 1 372 ? -10.281 6.859 4.934 1 97.19 372 PHE A O 1
ATOM 2907 N N . THR A 1 373 ? -8.688 7.891 6.172 1 95 373 THR A N 1
ATOM 2908 C CA . THR A 1 373 ? -7.598 7.148 5.551 1 95 373 THR A CA 1
ATOM 2909 C C . THR A 1 373 ? -6.488 6.871 6.559 1 95 373 THR A C 1
ATOM 2911 O O . THR A 1 373 ? -6.562 7.312 7.707 1 95 373 THR A O 1
ATOM 2914 N N . THR A 1 374 ? -5.605 6.055 6.223 1 94.19 374 THR A N 1
ATOM 2915 C CA . THR A 1 374 ? -4.367 5.852 6.969 1 94.19 374 THR A CA 1
ATOM 2916 C C . THR A 1 374 ? -3.152 6.129 6.09 1 94.19 374 THR A C 1
ATOM 2918 O O . THR A 1 374 ? -3.109 5.711 4.93 1 94.19 374 THR A O 1
ATOM 2921 N N . GLU A 1 375 ? -2.324 6.957 6.562 1 89.62 375 GLU A N 1
ATOM 2922 C CA . GLU A 1 375 ? -1.037 7.223 5.926 1 89.62 375 GLU A CA 1
ATOM 2923 C C . GLU A 1 375 ? 0.116 6.68 6.766 1 89.62 375 GLU A C 1
ATOM 2925 O O . GLU A 1 375 ? 0.382 7.176 7.863 1 89.62 375 GLU A O 1
ATOM 2930 N N . LYS A 1 376 ? 0.888 5.684 6.223 1 86.31 376 LYS A N 1
ATOM 2931 C CA . LYS A 1 376 ? 1.972 5.039 6.961 1 86.31 376 LYS A CA 1
ATOM 2932 C C . LYS A 1 376 ? 1.494 4.543 8.32 1 86.31 376 LYS A C 1
ATOM 2934 O O . LYS A 1 376 ? 2.162 4.754 9.336 1 86.31 376 LYS A O 1
ATOM 2939 N N . GLY A 1 377 ? 0.296 4.137 8.32 1 90.56 377 GLY A N 1
ATOM 2940 C CA . GLY A 1 377 ? -0.263 3.545 9.531 1 90.56 377 GLY A CA 1
ATOM 2941 C C . GLY A 1 377 ? -0.953 4.559 10.422 1 90.56 377 GLY A C 1
ATOM 2942 O O . GLY A 1 377 ? -1.538 4.191 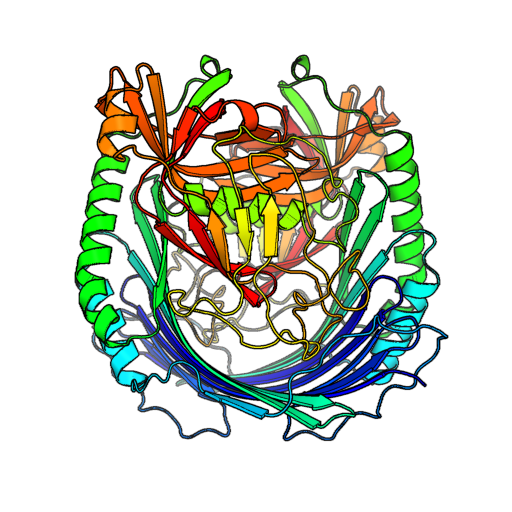11.445 1 90.56 377 GLY A O 1
ATOM 2943 N N . HIS A 1 378 ? -0.92 5.812 9.992 1 95.5 378 HIS A N 1
ATOM 2944 C CA . HIS A 1 378 ? -1.491 6.859 10.828 1 95.5 378 HIS A CA 1
ATOM 2945 C C . HIS A 1 378 ? -2.85 7.309 10.305 1 95.5 378 HIS A C 1
ATOM 2947 O O . HIS A 1 378 ? -2.961 7.75 9.156 1 95.5 378 HIS A O 1
ATOM 2953 N N . PRO A 1 379 ? -3.861 7.254 11.156 1 96.56 379 PRO A N 1
ATOM 2954 C CA . PRO A 1 379 ? -5.176 7.727 10.719 1 96.56 379 PRO A CA 1
ATOM 2955 C C . PRO A 1 379 ? -5.191 9.219 10.391 1 96.56 379 PRO A C 1
ATOM 2957 O O . PRO A 1 379 ? -4.555 10.016 11.078 1 96.56 379 PRO A O 1
ATOM 2960 N N . GLN A 1 380 ? -5.828 9.523 9.375 1 96.94 380 GLN A N 1
ATOM 2961 C CA . GLN A 1 380 ? -6.059 10.891 8.945 1 96.94 380 GLN A CA 1
ATOM 2962 C C . GLN A 1 380 ? -7.504 11.086 8.484 1 96.94 380 GLN A C 1
ATOM 2964 O O . GLN A 1 380 ? -8.133 10.156 7.988 1 96.94 380 GLN A O 1
ATOM 2969 N N . VAL A 1 381 ? -7.973 12.297 8.68 1 97.88 381 VAL A N 1
ATOM 2970 C CA . VAL A 1 381 ? -9.352 12.625 8.312 1 97.88 381 VAL A CA 1
ATOM 2971 C C . VAL A 1 381 ? -9.367 13.883 7.441 1 97.88 381 VAL A C 1
ATOM 2973 O O . VAL A 1 381 ? -8.641 14.836 7.707 1 97.88 381 VAL A O 1
ATOM 2976 N N . GLU A 1 382 ? -10.117 13.836 6.418 1 97.81 382 GLU A N 1
ATOM 2977 C CA . GLU A 1 382 ? -10.375 15 5.574 1 97.81 382 GLU A CA 1
ATOM 2978 C C . GLU A 1 382 ? -11.859 15.328 5.516 1 97.81 382 GLU A C 1
ATOM 2980 O O . GLU A 1 382 ? -12.68 14.461 5.211 1 97.81 382 GLU A O 1
ATOM 2985 N N . LEU A 1 383 ? -12.188 16.484 5.867 1 97.75 383 LEU A N 1
ATOM 2986 C CA . LEU A 1 383 ? -13.523 17.047 5.715 1 97.75 383 LEU A CA 1
ATOM 2987 C C . LEU A 1 383 ? -13.57 18.047 4.555 1 97.75 383 LEU A C 1
ATOM 2989 O O . LEU A 1 383 ? -13.031 19.141 4.66 1 97.75 383 LEU A O 1
ATOM 2993 N N . ALA A 1 384 ? -14.195 17.625 3.498 1 98 384 ALA A N 1
ATOM 2994 C CA . ALA A 1 384 ? -14.203 18.453 2.291 1 98 384 ALA A CA 1
ATOM 2995 C C . ALA A 1 384 ? -15.602 18.547 1.697 1 98 384 ALA A C 1
ATOM 2997 O O . ALA A 1 384 ? -16.359 17.578 1.709 1 98 384 ALA A O 1
ATOM 2998 N N . PRO A 1 385 ? -15.961 19.719 1.157 1 98.44 385 PRO A N 1
ATOM 2999 C CA . PRO A 1 385 ? -17.203 19.812 0.377 1 98.44 385 PRO A CA 1
ATOM 3000 C C . PRO A 1 385 ? -17.016 19.359 -1.067 1 98.44 385 PRO A C 1
ATOM 3002 O O . PRO A 1 385 ? -15.906 19.047 -1.491 1 98.44 385 PRO A O 1
ATOM 3005 N N . THR A 1 386 ? -18.156 19.25 -1.734 1 98.62 386 THR A N 1
ATOM 3006 C CA . THR A 1 386 ? -18.047 19.078 -3.178 1 98.62 386 THR A CA 1
ATOM 3007 C C . THR A 1 386 ? -17.281 20.234 -3.812 1 98.62 386 THR A C 1
ATOM 3009 O O . THR A 1 386 ? -17.5 21.391 -3.447 1 98.62 386 THR A O 1
ATOM 3012 N N . ILE A 1 387 ? -16.391 19.922 -4.723 1 98.81 387 ILE A N 1
ATOM 3013 C CA . ILE A 1 387 ? -15.539 20.922 -5.355 1 98.81 387 ILE A CA 1
ATOM 3014 C C . ILE A 1 387 ? -15.695 20.844 -6.871 1 98.81 387 ILE A C 1
ATOM 3016 O O . ILE A 1 387 ? -15.641 19.766 -7.457 1 98.81 387 ILE A O 1
ATOM 3020 N N . ARG A 1 388 ? -15.961 21.984 -7.496 1 98.88 388 ARG A N 1
ATOM 3021 C CA . ARG A 1 388 ? -15.914 22.031 -8.953 1 98.88 388 ARG A CA 1
ATOM 3022 C C . ARG A 1 388 ? -14.758 22.891 -9.438 1 98.88 388 ARG A C 1
ATOM 3024 O O . ARG A 1 388 ? -14.523 23.984 -8.898 1 98.88 388 ARG A O 1
ATOM 3031 N N . LEU A 1 389 ? -14 22.359 -10.391 1 98.75 389 LEU A N 1
ATOM 3032 C CA . LEU A 1 389 ? -12.875 23.062 -10.992 1 98.75 389 LEU A CA 1
ATOM 3033 C C . LEU A 1 389 ? -12.617 22.578 -12.406 1 98.75 389 LEU A C 1
ATOM 3035 O O . LEU A 1 389 ? -13.32 21.688 -12.906 1 98.75 389 LEU A O 1
ATOM 3039 N N . GLN A 1 390 ? -11.672 23.219 -13.086 1 98.31 390 GLN A N 1
ATOM 3040 C CA . GLN A 1 390 ? -11.18 22.766 -14.383 1 98.31 390 GLN A CA 1
ATOM 3041 C C . GLN A 1 390 ? -9.891 21.969 -14.234 1 98.31 390 GLN A C 1
ATOM 3043 O O . GLN A 1 390 ? -8.992 22.359 -13.484 1 98.31 390 GLN A O 1
ATOM 3048 N N . ALA A 1 391 ? -9.844 20.766 -14.883 1 97.75 391 ALA A N 1
ATOM 3049 C CA . ALA A 1 391 ? -8.641 19.938 -14.797 1 97.75 391 ALA A CA 1
ATOM 3050 C C . ALA A 1 391 ? -8.414 19.172 -16.094 1 97.75 391 ALA A C 1
ATOM 3052 O O . ALA A 1 391 ? -9.273 19.172 -16.969 1 97.75 391 ALA A O 1
ATOM 3053 N N . TYR A 1 392 ? -7.215 18.688 -16.234 1 94.38 392 TYR A N 1
ATOM 3054 C CA . TYR A 1 392 ? -6.898 17.859 -17.391 1 94.38 392 TYR A CA 1
ATOM 3055 C C . TYR A 1 392 ? -7.352 16.422 -17.188 1 94.38 392 TYR A C 1
ATOM 3057 O O . TYR A 1 392 ? -7.016 15.797 -16.172 1 94.38 392 TYR A O 1
ATOM 3065 N N . VAL A 1 393 ? -8.148 15.93 -18.172 1 92.88 393 VAL A N 1
ATOM 3066 C CA . VAL A 1 393 ? -8.711 14.594 -18.062 1 92.88 393 VAL A CA 1
ATOM 3067 C C . VAL A 1 393 ? -8.266 13.75 -19.266 1 92.88 393 VAL A C 1
ATOM 3069 O O . VAL A 1 393 ? -8.242 14.234 -20.391 1 92.88 393 VAL A O 1
ATOM 3072 N N . ASP A 1 394 ? -7.844 12.586 -18.969 1 86.69 394 ASP A N 1
ATOM 3073 C CA . ASP A 1 394 ? -7.605 11.672 -20.078 1 86.69 394 ASP A CA 1
ATOM 3074 C C . ASP A 1 394 ? -8.086 10.258 -19.75 1 86.69 394 ASP A C 1
ATOM 3076 O O . ASP A 1 394 ? -8.25 9.922 -18.578 1 86.69 394 ASP A O 1
ATOM 3080 N N . MET B 1 1 ? -17.766 -34.312 5.199 1 68.56 1 MET B N 1
ATOM 3081 C CA . MET B 1 1 ? -17.484 -33.625 6.441 1 68.56 1 MET B CA 1
ATOM 3082 C C . MET B 1 1 ? -16.75 -32.312 6.164 1 68.56 1 MET B C 1
ATOM 3084 O O . MET B 1 1 ? -15.984 -32.219 5.195 1 68.56 1 MET B O 1
ATOM 3088 N N . ALA B 1 2 ? -17.078 -31.219 6.875 1 85.31 2 ALA B N 1
ATOM 3089 C CA . ALA B 1 2 ? -16.453 -29.906 6.715 1 85.31 2 ALA B CA 1
ATOM 3090 C C . ALA B 1 2 ? -14.953 -29.984 6.969 1 85.31 2 ALA B C 1
ATOM 3092 O O . ALA B 1 2 ? -14.5 -30.734 7.84 1 85.31 2 ALA B O 1
ATOM 3093 N N . TYR B 1 3 ? -14.219 -29.453 6.055 1 92.56 3 TYR B N 1
ATOM 3094 C CA . TYR B 1 3 ? -12.781 -29.344 6.305 1 92.56 3 TYR B CA 1
ATOM 3095 C C . TYR B 1 3 ? -12.5 -28.5 7.539 1 92.56 3 TYR B C 1
ATOM 3097 O O . TYR B 1 3 ? -13.172 -27.484 7.77 1 92.56 3 TYR B O 1
ATOM 3105 N N . ARG B 1 4 ? -11.594 -28.938 8.336 1 95 4 ARG B N 1
ATOM 3106 C CA . ARG B 1 4 ? -11.188 -28.219 9.539 1 95 4 ARG B CA 1
ATOM 3107 C C . ARG B 1 4 ? -9.688 -28.359 9.789 1 95 4 ARG B C 1
ATOM 3109 O O . ARG B 1 4 ? -9.133 -29.453 9.617 1 95 4 ARG B O 1
ATOM 3116 N N . ASP B 1 5 ?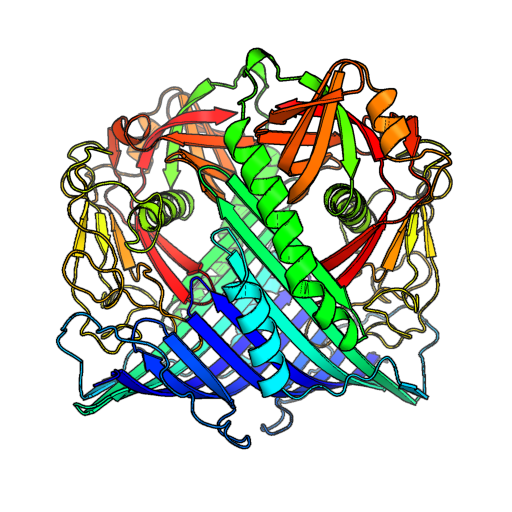 -9.07 -27.234 10.086 1 97.12 5 ASP B N 1
ATOM 3117 C CA . ASP B 1 5 ? -7.68 -27.312 10.531 1 97.12 5 ASP B CA 1
ATOM 3118 C C . ASP B 1 5 ? -7.375 -26.219 11.555 1 97.12 5 ASP B C 1
ATOM 3120 O O . ASP B 1 5 ? -8.227 -25.375 11.836 1 97.12 5 ASP B O 1
ATOM 3124 N N . ARG B 1 6 ? -6.301 -26.375 12.289 1 98.12 6 ARG B N 1
ATOM 3125 C CA . ARG B 1 6 ? -5.781 -25.406 13.242 1 98.12 6 ARG B CA 1
ATOM 3126 C C . ARG B 1 6 ? -4.379 -24.953 12.852 1 98.12 6 ARG B C 1
ATOM 3128 O O . ARG B 1 6 ? -3.512 -25.781 12.555 1 98.12 6 ARG B O 1
ATOM 3135 N N . VAL B 1 7 ? -4.172 -23.672 12.844 1 98.5 7 VAL B N 1
ATOM 3136 C CA . VAL B 1 7 ? -2.9 -23.156 12.344 1 98.5 7 VAL B CA 1
ATOM 3137 C C . VAL B 1 7 ? -2.225 -22.312 13.422 1 98.5 7 VAL B C 1
ATOM 3139 O O . VAL B 1 7 ? -2.9 -21.688 14.242 1 98.5 7 VAL B O 1
ATOM 3142 N N . TYR B 1 8 ? -0.918 -22.391 13.445 1 98.44 8 TYR B N 1
ATOM 3143 C CA . TYR B 1 8 ? -0.062 -21.578 14.312 1 98.44 8 TYR B CA 1
ATOM 3144 C C . TYR B 1 8 ? 1.007 -20.859 13.492 1 98.44 8 TYR B C 1
ATOM 3146 O O . TYR B 1 8 ? 1.574 -21.438 12.562 1 98.44 8 TYR B O 1
ATOM 3154 N N . LEU B 1 9 ? 1.256 -19.609 13.805 1 98.56 9 LEU B N 1
ATOM 3155 C CA . LEU B 1 9 ? 2.326 -18.844 13.18 1 98.56 9 LEU B CA 1
ATOM 3156 C C . LEU B 1 9 ? 3.115 -18.062 14.219 1 98.56 9 LEU B C 1
ATOM 3158 O O . LEU B 1 9 ? 2.559 -17.203 14.906 1 98.56 9 LEU B O 1
ATOM 3162 N N . ARG B 1 10 ? 4.348 -18.375 14.367 1 98.38 10 ARG B N 1
ATOM 3163 C CA . ARG B 1 10 ? 5.281 -17.625 15.195 1 98.38 10 ARG B CA 1
ATOM 3164 C C . ARG B 1 10 ? 6.246 -16.812 14.328 1 98.38 10 ARG B C 1
ATOM 3166 O O . ARG B 1 10 ? 6.785 -17.328 13.352 1 98.38 10 ARG B O 1
ATOM 3173 N N . THR B 1 11 ? 6.398 -15.586 14.672 1 97.56 11 THR B N 1
ATOM 3174 C CA . THR B 1 11 ? 7.301 -14.734 13.906 1 97.56 11 THR B CA 1
ATOM 3175 C C . THR B 1 11 ? 8.258 -13.992 14.836 1 97.56 11 THR B C 1
ATOM 3177 O O . THR B 1 11 ? 7.898 -13.648 15.961 1 97.56 11 THR B O 1
ATOM 3180 N N . ARG B 1 12 ? 9.445 -13.852 14.477 1 97.44 12 ARG B N 1
ATOM 3181 C CA . ARG B 1 12 ? 10.445 -12.945 15.031 1 97.44 12 ARG B CA 1
ATOM 3182 C C . ARG B 1 12 ? 10.93 -11.953 13.977 1 97.44 12 ARG B C 1
ATOM 3184 O O . ARG B 1 12 ? 11.477 -12.344 12.945 1 97.44 12 ARG B O 1
ATOM 3191 N N . VAL B 1 13 ? 10.742 -10.688 14.266 1 98.25 13 VAL B N 1
ATOM 3192 C CA . VAL B 1 13 ? 11.07 -9.664 13.281 1 98.25 13 VAL B CA 1
ATOM 3193 C C . VAL B 1 13 ? 11.953 -8.594 13.922 1 98.25 13 VAL B C 1
ATOM 3195 O O . VAL B 1 13 ? 11.68 -8.133 15.031 1 98.25 13 VAL B O 1
ATOM 3198 N N . ALA B 1 14 ? 13.023 -8.266 13.328 1 98.5 14 ALA B N 1
ATOM 3199 C CA . ALA B 1 14 ? 13.828 -7.082 13.633 1 98.5 14 ALA B CA 1
ATOM 3200 C C . ALA B 1 14 ? 13.883 -6.137 12.43 1 98.5 14 ALA B C 1
ATOM 3202 O O . ALA B 1 14 ? 14.359 -6.516 11.359 1 98.5 14 ALA B O 1
ATOM 3203 N N . GLU B 1 15 ? 13.359 -5.008 12.586 1 98.62 15 GLU B N 1
ATOM 3204 C CA . GLU B 1 15 ? 13.383 -4.004 11.523 1 98.62 15 GLU B CA 1
ATOM 3205 C C . GLU B 1 15 ? 14.273 -2.82 11.906 1 98.62 15 GLU B C 1
ATOM 3207 O O . GLU B 1 15 ? 14.023 -2.148 12.914 1 98.62 15 GLU B O 1
ATOM 3212 N N . ALA B 1 16 ? 15.289 -2.59 11.156 1 98.5 16 ALA B N 1
ATOM 3213 C CA . ALA B 1 16 ? 16.172 -1.441 11.32 1 98.5 16 ALA B CA 1
ATOM 3214 C C . ALA B 1 16 ? 16.047 -0.475 10.148 1 98.5 16 ALA B C 1
ATOM 3216 O O . ALA B 1 16 ? 15.914 -0.9 9 1 98.5 16 ALA B O 1
ATOM 3217 N N . ALA B 1 17 ? 16.094 0.772 10.484 1 98.44 17 ALA B N 1
ATOM 3218 C CA . ALA B 1 17 ? 15.961 1.754 9.406 1 98.44 17 ALA B CA 1
ATOM 3219 C C . ALA B 1 17 ? 16.906 2.936 9.633 1 98.44 17 ALA B C 1
ATOM 3221 O O . ALA B 1 17 ? 17.156 3.326 10.773 1 98.44 17 ALA B O 1
ATOM 3222 N N . TYR B 1 18 ? 17.5 3.447 8.562 1 97.25 18 TYR B N 1
ATOM 3223 C CA . TYR B 1 18 ? 18.219 4.711 8.5 1 97.25 18 TYR B CA 1
ATOM 3224 C C . TYR B 1 18 ? 17.484 5.723 7.641 1 97.25 18 TYR B C 1
ATOM 3226 O O . TYR B 1 18 ? 17.172 5.453 6.477 1 97.25 18 TYR B O 1
ATOM 3234 N N . ARG B 1 19 ? 17.078 6.805 8.25 1 94 19 ARG B N 1
ATOM 3235 C CA . ARG B 1 19 ? 16.375 7.875 7.551 1 94 19 ARG B CA 1
ATOM 3236 C C . ARG B 1 19 ? 17.016 9.227 7.828 1 94 19 ARG B C 1
ATOM 3238 O O . ARG B 1 19 ? 16.797 9.82 8.883 1 94 19 ARG B O 1
ATOM 3245 N N . LEU B 1 20 ? 17.719 9.789 6.855 1 82.94 20 LEU B N 1
ATOM 3246 C CA . LEU B 1 20 ? 18.312 11.125 6.93 1 82.94 20 LEU B CA 1
ATOM 3247 C C . LEU B 1 20 ? 19.078 11.312 8.234 1 82.94 20 LEU B C 1
ATOM 3249 O O . LEU B 1 20 ? 18.859 12.297 8.953 1 82.94 20 LEU B O 1
ATOM 3253 N N . GLY B 1 21 ? 19.844 10.375 8.609 1 89.5 21 GLY B N 1
ATOM 3254 C CA . GLY B 1 21 ? 20.688 10.461 9.781 1 89.5 21 GLY B CA 1
ATOM 3255 C C . GLY B 1 21 ? 20.094 9.797 11.008 1 89.5 21 GLY B C 1
ATOM 3256 O O . GLY B 1 21 ? 20.797 9.5 11.969 1 89.5 21 GLY B O 1
ATOM 3257 N N . SER B 1 22 ? 18.75 9.664 11.047 1 94.56 22 SER B N 1
ATOM 3258 C CA . SER B 1 22 ? 18.078 9.008 12.156 1 94.56 22 SER B CA 1
ATOM 3259 C C . SER B 1 22 ? 18.109 7.492 12.008 1 94.56 22 SER B C 1
ATOM 3261 O O . SER B 1 22 ? 18.172 6.977 10.891 1 94.56 22 SER B O 1
ATOM 3263 N N . VAL B 1 23 ? 18.156 6.816 13.141 1 96.44 23 VAL B N 1
ATOM 3264 C CA . VAL B 1 23 ? 18.188 5.355 13.125 1 96.44 23 VAL B CA 1
ATOM 3265 C C . VAL B 1 23 ? 17.109 4.812 14.055 1 96.44 23 VAL B C 1
ATOM 3267 O O . VAL B 1 23 ? 16.859 5.363 15.125 1 96.44 23 VAL B O 1
ATOM 3270 N N . GLU B 1 24 ? 16.453 3.809 13.602 1 97.88 24 GLU B N 1
ATOM 3271 C CA . GLU B 1 24 ? 15.453 3.139 14.438 1 97.88 24 GLU B CA 1
ATOM 3272 C C . GLU B 1 24 ? 15.617 1.622 14.367 1 97.88 24 GLU B C 1
ATOM 3274 O O . GLU B 1 24 ? 16.078 1.083 13.359 1 97.88 24 GLU B O 1
ATOM 3279 N N . LEU B 1 25 ? 15.305 0.97 15.453 1 98.56 25 LEU B N 1
ATOM 3280 C CA . LEU B 1 25 ? 15.266 -0.484 15.562 1 98.56 25 LEU B CA 1
ATOM 3281 C C . LEU B 1 25 ? 14 -0.94 16.281 1 98.56 25 LEU B C 1
ATOM 3283 O O . LEU B 1 25 ? 13.742 -0.538 17.422 1 98.56 25 LEU B O 1
ATOM 3287 N N . ASN B 1 26 ? 13.188 -1.701 15.609 1 98.38 26 ASN B N 1
ATOM 3288 C CA . ASN B 1 26 ? 11.969 -2.287 16.156 1 98.38 26 ASN B CA 1
ATOM 3289 C C . ASN B 1 26 ? 12.039 -3.812 16.172 1 98.38 26 ASN B C 1
ATOM 3291 O O . ASN B 1 26 ? 12.234 -4.441 15.125 1 98.38 26 ASN B O 1
ATOM 3295 N N . VAL B 1 27 ? 11.883 -4.379 17.328 1 98.25 27 VAL B N 1
ATOM 3296 C CA . VAL B 1 27 ? 12 -5.828 17.453 1 98.25 27 VAL B CA 1
ATOM 3297 C C . VAL B 1 27 ? 10.711 -6.406 18.031 1 98.25 27 VAL B C 1
ATOM 3299 O O . VAL B 1 27 ? 10.156 -5.859 18.984 1 98.25 27 VAL B O 1
ATOM 3302 N N . SER B 1 28 ? 10.227 -7.477 17.391 1 96.56 28 SER B N 1
ATOM 3303 C CA . SER B 1 28 ? 9 -8.094 17.891 1 96.56 28 SER B CA 1
ATOM 3304 C C . SER B 1 28 ? 9.062 -9.617 17.766 1 96.56 28 SER B C 1
ATOM 3306 O O . SER B 1 28 ? 9.68 -10.141 16.828 1 96.56 28 SER B O 1
ATOM 3308 N N . GLU B 1 29 ? 8.484 -10.289 18.688 1 95.69 29 GLU B N 1
ATOM 3309 C CA . GLU B 1 29 ? 8.133 -11.703 18.641 1 95.69 29 GLU B CA 1
ATOM 3310 C C . GLU B 1 29 ? 6.637 -11.914 18.828 1 95.69 29 GLU B C 1
ATOM 3312 O O . GLU B 1 29 ? 6.059 -11.422 19.812 1 95.69 29 GLU B O 1
ATOM 3317 N N . ASP B 1 30 ? 6.031 -12.594 17.859 1 95.5 30 ASP B N 1
ATOM 3318 C CA . ASP B 1 30 ? 4.578 -12.758 17.906 1 95.5 30 ASP B CA 1
ATOM 3319 C C . ASP B 1 30 ? 4.18 -14.211 17.688 1 95.5 30 ASP B C 1
ATOM 3321 O O . ASP B 1 30 ? 4.961 -15 17.156 1 95.5 30 ASP B O 1
ATOM 3325 N N . CYS B 1 31 ? 3.033 -14.539 18.156 1 97 31 CYS B N 1
ATOM 3326 C CA . CYS B 1 31 ? 2.443 -15.859 17.953 1 97 31 CYS B CA 1
ATOM 3327 C C . CYS B 1 31 ? 0.941 -15.75 17.703 1 97 31 CYS B C 1
ATOM 3329 O O . CYS B 1 31 ? 0.223 -15.156 18.516 1 97 31 CYS B O 1
ATOM 3331 N N . TRP B 1 32 ? 0.5 -16.344 16.625 1 97.88 32 TRP B N 1
ATOM 3332 C CA . TRP B 1 32 ? -0.914 -16.359 16.266 1 97.88 32 TRP B CA 1
ATOM 3333 C C . TRP B 1 32 ? -1.435 -17.797 16.156 1 97.88 32 TRP B C 1
ATOM 3335 O O . TRP B 1 32 ? -0.695 -18.703 15.766 1 97.88 32 TRP B O 1
ATOM 3345 N N . GLU B 1 33 ? -2.662 -17.906 16.5 1 97.94 33 GLU B N 1
ATOM 3346 C CA . GLU B 1 33 ? -3.404 -19.156 16.312 1 97.94 33 GLU B CA 1
ATOM 3347 C C . GLU B 1 33 ? -4.715 -18.906 15.578 1 97.94 33 GLU B C 1
ATOM 3349 O O . GLU B 1 33 ? -5.305 -17.828 15.688 1 97.94 33 GLU B O 1
ATOM 3354 N N . ALA B 1 34 ? -5.125 -19.891 14.789 1 98.31 34 ALA B N 1
ATOM 3355 C CA . ALA B 1 34 ? -6.398 -19.766 14.086 1 98.31 34 ALA B CA 1
ATOM 3356 C C . ALA B 1 34 ? -7.066 -21.125 13.914 1 98.31 34 ALA B C 1
ATOM 3358 O O . ALA B 1 34 ? -6.395 -22.156 13.891 1 98.31 34 ALA B O 1
ATOM 3359 N N . VAL B 1 35 ? -8.32 -21.141 13.898 1 98.19 35 VAL B N 1
ATOM 3360 C CA . VAL B 1 35 ? -9.141 -22.281 13.477 1 98.19 35 VAL B CA 1
ATOM 3361 C C . VAL B 1 35 ? -9.852 -21.938 12.172 1 98.19 35 VAL B C 1
ATOM 3363 O O . VAL B 1 35 ? -10.508 -20.891 12.062 1 98.19 35 VAL B O 1
ATOM 3366 N N . ARG B 1 36 ? -9.68 -22.797 11.219 1 97.5 36 ARG B N 1
ATOM 3367 C CA . ARG B 1 36 ? -10.297 -22.594 9.914 1 97.5 36 ARG B CA 1
ATOM 3368 C C . ARG B 1 36 ? -11.242 -23.734 9.562 1 97.5 36 ARG B C 1
ATOM 3370 O O . ARG B 1 36 ? -10.898 -24.906 9.742 1 97.5 36 ARG B O 1
ATOM 3377 N N . VAL B 1 37 ? -12.359 -23.391 9.102 1 96.19 37 VAL B N 1
ATOM 3378 C CA . VAL B 1 37 ? -13.352 -24.391 8.688 1 96.19 37 VAL B CA 1
ATOM 3379 C C . VAL B 1 37 ? -13.867 -24.031 7.293 1 96.19 37 VAL B C 1
ATOM 3381 O O . VAL B 1 37 ? -14.031 -22.859 6.961 1 96.19 37 VAL B O 1
ATOM 3384 N N . TYR B 1 38 ? -14.062 -25.062 6.477 1 94.94 38 TYR B N 1
ATOM 3385 C CA . TYR B 1 38 ? -14.641 -24.859 5.152 1 94.94 38 TYR B CA 1
ATOM 3386 C C . TYR B 1 38 ? -15.82 -25.797 4.922 1 94.94 38 TYR B C 1
ATOM 3388 O O . TYR B 1 38 ? -15.711 -27 5.109 1 94.94 38 TYR B O 1
ATOM 3396 N N . ASP B 1 39 ? -16.922 -25.297 4.562 1 91.19 39 ASP B N 1
ATOM 3397 C CA . ASP B 1 39 ? -18.109 -26.047 4.156 1 91.19 39 ASP B CA 1
ATOM 3398 C C . ASP B 1 39 ? -18.875 -25.297 3.074 1 91.19 39 ASP B C 1
ATOM 3400 O O . ASP B 1 39 ? -20.078 -25.047 3.23 1 91.19 39 ASP B O 1
ATOM 3404 N N . GLY B 1 40 ? -18.219 -24.984 2.029 1 89.88 40 GLY B N 1
ATOM 3405 C CA . GLY B 1 40 ? -18.75 -24.172 0.949 1 89.88 40 GLY B CA 1
ATOM 3406 C C . GLY B 1 40 ? -18.188 -22.766 0.936 1 89.88 40 GLY B C 1
ATOM 3407 O O . GLY B 1 40 ? -18.078 -22.141 -0.124 1 89.88 40 GLY B O 1
ATOM 3408 N N . ALA B 1 41 ? -17.922 -22.297 2.15 1 92.38 41 ALA B N 1
ATOM 3409 C CA . ALA B 1 41 ? -17.234 -21.031 2.361 1 92.38 41 ALA B CA 1
ATOM 3410 C C . ALA B 1 41 ? -16.344 -21.094 3.604 1 92.38 41 ALA B C 1
ATOM 3412 O O . ALA B 1 41 ? -16.578 -21.891 4.508 1 92.38 41 ALA B O 1
ATOM 3413 N N . TRP B 1 42 ? -15.344 -20.312 3.598 1 95.44 42 TRP B N 1
ATOM 3414 C CA . TRP B 1 42 ? -14.422 -20.328 4.727 1 95.44 42 TRP B CA 1
ATOM 3415 C C . TRP B 1 42 ? -14.992 -19.562 5.91 1 95.44 42 TRP B C 1
ATOM 3417 O O . TRP B 1 42 ? -15.617 -18.516 5.734 1 95.44 42 TRP B O 1
ATOM 3427 N N . ARG B 1 43 ? -14.797 -20.125 7.066 1 96.69 43 ARG B N 1
ATOM 3428 C CA . ARG B 1 43 ? -14.922 -19.406 8.336 1 96.69 43 ARG B CA 1
ATOM 3429 C C . ARG B 1 43 ? -13.633 -19.516 9.156 1 96.69 43 ARG B C 1
ATOM 3431 O O . ARG B 1 43 ? -13.18 -20.609 9.461 1 96.69 43 ARG B O 1
ATOM 3438 N N . ILE B 1 44 ? -13.086 -18.359 9.453 1 98.06 44 ILE B N 1
ATOM 3439 C CA . ILE B 1 44 ? -11.766 -18.328 10.086 1 98.06 44 ILE B CA 1
ATOM 3440 C C . ILE B 1 44 ? -11.789 -17.406 11.297 1 98.06 44 ILE B C 1
ATOM 3442 O O . ILE B 1 44 ? -12.297 -16.281 11.211 1 98.06 44 ILE B O 1
ATOM 3446 N N . ARG B 1 45 ? -11.352 -17.891 12.422 1 98.5 45 ARG B N 1
ATOM 3447 C CA . ARG B 1 45 ? -11.141 -17.047 13.594 1 98.5 45 ARG B CA 1
ATOM 3448 C C . ARG B 1 45 ? -9.711 -17.188 14.117 1 98.5 45 ARG B C 1
ATOM 3450 O O . ARG B 1 45 ? -9.203 -18.297 14.266 1 98.5 45 ARG B O 1
ATOM 3457 N N . SER B 1 46 ? -9.062 -16.094 14.312 1 98.44 46 SER B N 1
ATOM 3458 C CA . SER B 1 46 ? -7.684 -16.094 14.789 1 98.44 46 SER B CA 1
ATOM 3459 C C . SER B 1 46 ? -7.508 -15.148 15.977 1 98.44 46 SER B C 1
ATOM 3461 O O . SER B 1 46 ? -8.266 -14.188 16.141 1 98.44 46 SER B O 1
ATOM 3463 N N . TRP B 1 47 ? -6.543 -15.406 16.828 1 97.75 47 TRP B N 1
ATOM 3464 C CA . TRP B 1 47 ? -6.199 -14.648 18.031 1 97.75 47 TRP B CA 1
ATOM 3465 C C . TRP B 1 47 ? -4.734 -14.852 18.391 1 97.75 47 TRP B C 1
ATOM 3467 O O . TRP B 1 47 ? -4.055 -15.703 17.828 1 97.75 47 TRP B O 1
ATOM 3477 N N . ARG B 1 48 ? -4.223 -14.055 19.25 1 96.44 48 ARG B N 1
ATOM 3478 C CA . ARG B 1 48 ? -2.867 -14.234 19.766 1 96.44 48 ARG B CA 1
ATOM 3479 C C . ARG B 1 48 ? -2.766 -15.484 20.625 1 96.44 48 ARG B C 1
ATOM 3481 O O . ARG B 1 48 ? -3.672 -15.781 21.422 1 96.44 48 ARG B O 1
ATOM 3488 N N . CYS B 1 49 ? -1.628 -16.172 20.516 1 95.12 49 CYS B N 1
ATOM 3489 C CA . CYS B 1 49 ? -1.456 -17.438 21.219 1 95.12 49 CYS B CA 1
ATOM 3490 C C . CYS B 1 49 ? -1.62 -17.266 22.719 1 95.12 49 CYS B C 1
ATOM 3492 O O . CYS B 1 49 ? -2.047 -18.188 23.422 1 95.12 49 CYS B O 1
ATOM 3494 N N . ASP B 1 50 ? -1.3 -16.109 23.219 1 90.88 50 ASP B N 1
ATOM 3495 C CA . ASP B 1 50 ? -1.336 -15.875 24.656 1 90.88 50 ASP B CA 1
ATOM 3496 C C . ASP B 1 50 ? -2.672 -15.273 25.094 1 90.88 50 ASP B C 1
ATOM 3498 O O . ASP B 1 50 ? -2.867 -14.953 26.266 1 90.88 50 ASP B O 1
ATOM 3502 N N . SER B 1 51 ? -3.568 -15.125 24.172 1 92.31 51 SER B N 1
ATOM 3503 C CA . SER B 1 51 ? -4.875 -14.555 24.484 1 92.31 51 SER B CA 1
ATOM 3504 C C . SER B 1 51 ? -5.918 -15.648 24.688 1 92.31 51 SER B C 1
ATOM 3506 O O . SER B 1 51 ? -5.66 -16.828 24.406 1 92.31 51 SER B O 1
ATOM 3508 N N . LYS B 1 52 ? -7.098 -15.227 25.297 1 91.81 52 LYS B N 1
ATOM 3509 C CA . LYS B 1 52 ? -8.227 -16.156 25.375 1 91.81 52 LYS B CA 1
ATOM 3510 C C . LYS B 1 52 ? -8.711 -16.531 23.984 1 91.81 52 LYS B C 1
ATOM 3512 O O . LYS B 1 52 ? -9 -15.664 23.156 1 91.81 52 LYS B O 1
ATOM 3517 N N . PRO B 1 53 ? -8.789 -17.812 23.75 1 94.75 53 PRO B N 1
ATOM 3518 C CA . PRO B 1 53 ? -9.242 -18.234 22.438 1 94.75 53 PRO B CA 1
ATOM 3519 C C . PRO B 1 53 ? -10.68 -17.797 22.141 1 94.75 53 PRO B C 1
ATOM 3521 O O . PRO B 1 53 ? -11.508 -17.719 23.047 1 94.75 53 PRO B O 1
ATOM 3524 N N . LEU B 1 54 ? -10.914 -17.562 20.906 1 95.88 54 LEU B N 1
ATOM 3525 C CA . LEU B 1 54 ? -12.273 -17.312 20.453 1 95.88 54 LEU B CA 1
ATOM 3526 C C . LEU B 1 54 ? -13.047 -18.625 20.312 1 95.88 54 LEU B C 1
ATOM 3528 O O . LEU B 1 54 ? -12.453 -19.688 20.156 1 95.88 54 LEU B O 1
ATOM 3532 N N . LYS B 1 55 ? -14.383 -18.406 20.391 1 94.75 55 LYS B N 1
ATOM 3533 C CA . LYS B 1 55 ? -15.219 -19.562 20.062 1 94.75 55 LYS B CA 1
ATOM 3534 C C . LYS B 1 55 ? -14.93 -20.047 18.641 1 94.75 55 LYS B C 1
ATOM 3536 O O . LYS B 1 55 ? -14.875 -19.25 17.703 1 94.75 55 LYS B O 1
ATOM 3541 N N . GLU B 1 56 ? -14.766 -21.344 18.516 1 94.06 56 GLU B N 1
ATOM 3542 C CA . GLU B 1 56 ? -14.461 -21.891 17.203 1 94.06 56 GLU B CA 1
ATOM 3543 C C . GLU B 1 56 ? -15.602 -21.656 16.219 1 94.06 56 GLU B C 1
ATOM 3545 O O . GLU B 1 56 ? -16.766 -21.672 16.609 1 94.06 56 GLU B O 1
ATOM 3550 N N . PRO B 1 57 ? -15.211 -21.438 14.969 1 94.44 57 PRO B N 1
ATOM 3551 C CA . PRO B 1 57 ? -16.266 -21.188 13.984 1 94.44 57 PRO B CA 1
ATOM 3552 C C . PRO B 1 57 ? -17.062 -22.453 13.656 1 94.44 57 PRO B C 1
ATOM 3554 O O . PRO B 1 57 ? -16.516 -23.547 13.648 1 94.44 57 PRO B O 1
ATOM 3557 N N . THR B 1 58 ? -18.359 -22.219 13.359 1 88.06 58 THR B N 1
ATOM 3558 C CA . THR B 1 58 ? -19.25 -23.312 12.961 1 88.06 58 THR B CA 1
ATOM 3559 C C . THR B 1 58 ? -19.469 -23.297 11.445 1 88.06 58 THR B C 1
ATOM 3561 O O . THR B 1 58 ? -19.812 -22.25 10.875 1 88.06 58 THR B O 1
ATOM 3564 N N . PRO B 1 59 ? -19.266 -24.484 10.883 1 85 59 PRO B N 1
ATOM 3565 C CA . PRO B 1 59 ? -19.547 -24.531 9.445 1 85 59 PRO B CA 1
ATOM 3566 C C . PRO B 1 59 ? -21.016 -24.281 9.117 1 85 59 PRO B C 1
ATOM 3568 O O . PRO B 1 59 ? -21.906 -24.703 9.867 1 85 59 PRO B O 1
ATOM 3571 N N . ARG B 1 60 ? -21.359 -23.547 8.086 1 78.19 60 ARG B N 1
ATOM 3572 C CA . ARG B 1 60 ? -22.734 -23.203 7.758 1 78.19 60 ARG B CA 1
ATOM 3573 C C . ARG B 1 60 ? -23.094 -23.672 6.352 1 78.19 60 ARG B C 1
ATOM 3575 O O . ARG B 1 60 ? -24.203 -23.422 5.875 1 78.19 60 ARG B O 1
ATOM 3582 N N . GLY B 1 61 ? -22.266 -24.266 5.598 1 77.25 61 GLY B N 1
ATOM 3583 C CA . GLY B 1 61 ? -22.578 -24.625 4.219 1 77.25 61 GLY B CA 1
ATOM 3584 C C . GLY B 1 61 ? -22.312 -26.078 3.912 1 77.25 61 GLY B C 1
ATOM 3585 O O . GLY B 1 61 ? -22.328 -26.922 4.812 1 77.25 61 GLY B O 1
ATOM 3586 N N . LYS B 1 62 ? -22.625 -26.359 2.588 1 80.38 62 LYS B N 1
ATOM 3587 C CA . LYS B 1 62 ? -22.422 -27.719 2.109 1 80.38 62 LYS B CA 1
ATOM 3588 C C . LYS B 1 62 ? -21.469 -27.75 0.921 1 80.38 62 LYS B C 1
ATOM 3590 O O . LYS B 1 62 ? -21.688 -27.062 -0.077 1 80.38 62 LYS B O 1
ATOM 3595 N N . GLY B 1 63 ? -20.188 -27.562 1.157 1 84.88 63 GLY B N 1
ATOM 3596 C CA . GLY B 1 63 ? -19.203 -27.641 0.089 1 84.88 63 GLY B CA 1
ATOM 3597 C C . GLY B 1 63 ? -17.891 -28.297 0.522 1 84.88 63 GLY B C 1
ATOM 3598 O O . GLY B 1 63 ? -17.594 -28.359 1.716 1 84.88 63 GLY B O 1
ATOM 3599 N N . GLU B 1 64 ? -17.328 -28.906 -0.601 1 88.5 64 GLU B N 1
ATOM 3600 C CA . GLU B 1 64 ? -16.078 -29.578 -0.289 1 88.5 64 GLU B CA 1
ATOM 3601 C C . GLU B 1 64 ? -14.906 -28.953 -1.036 1 88.5 64 GLU B C 1
ATOM 3603 O O . GLU B 1 64 ? -15.086 -28.375 -2.104 1 88.5 64 GLU B O 1
ATOM 3608 N N . LEU B 1 65 ? -13.758 -29.047 -0.404 1 92.69 65 LEU B N 1
ATOM 3609 C CA . LEU B 1 65 ? -12.508 -28.656 -1.046 1 92.69 65 LEU B CA 1
ATOM 3610 C C . LEU B 1 65 ? -11.992 -29.75 -1.969 1 92.69 65 LEU B C 1
ATOM 3612 O O . LEU B 1 65 ? -12.211 -30.938 -1.707 1 92.69 65 LEU B O 1
ATOM 3616 N N . LYS B 1 66 ? -11.352 -29.312 -2.994 1 93.12 66 LYS B N 1
ATOM 3617 C CA . LYS B 1 66 ? -10.734 -30.297 -3.879 1 93.12 66 LYS B CA 1
ATOM 3618 C C . LYS B 1 66 ? -9.734 -31.172 -3.119 1 93.12 66 LYS B C 1
ATOM 3620 O O . LYS B 1 66 ? -9.008 -30.672 -2.254 1 93.12 66 LYS B O 1
ATOM 3625 N N . GLU B 1 67 ? -9.758 -32.438 -3.541 1 91.5 67 GLU B N 1
ATOM 3626 C CA . GLU B 1 67 ? -8.789 -33.344 -2.939 1 91.5 67 GLU B CA 1
ATOM 3627 C C . GLU B 1 67 ? -7.363 -32.969 -3.312 1 91.5 67 GLU B C 1
ATOM 3629 O O . GLU B 1 67 ? -7.113 -32.469 -4.418 1 91.5 67 GLU B O 1
ATOM 3634 N N . ALA B 1 68 ? -6.527 -33.094 -2.371 1 94.06 68 ALA B N 1
ATOM 3635 C CA . ALA B 1 68 ? -5.113 -32.812 -2.59 1 94.06 68 ALA B CA 1
ATOM 3636 C C . ALA B 1 68 ? -4.238 -33.625 -1.623 1 94.06 68 ALA B C 1
ATOM 3638 O O . ALA B 1 68 ? -4.727 -34.125 -0.616 1 94.06 68 ALA B O 1
ATOM 3639 N N . VAL B 1 69 ? -3.029 -33.844 -2.043 1 94.56 69 VAL B N 1
ATOM 3640 C CA . VAL B 1 69 ? -2.062 -34.438 -1.137 1 94.56 69 VAL B CA 1
ATOM 3641 C C . VAL B 1 69 ? -1.558 -33.406 -0.141 1 94.56 69 VAL B C 1
ATOM 3643 O O . VAL B 1 69 ? -0.926 -32.406 -0.531 1 94.56 69 VAL B O 1
ATOM 3646 N N . LEU B 1 70 ? -1.843 -33.656 1.108 1 97.31 70 LEU B N 1
ATOM 3647 C CA . LEU B 1 70 ? -1.425 -32.719 2.141 1 97.31 70 LEU B CA 1
ATOM 3648 C C . LEU B 1 70 ? -0.065 -33.094 2.711 1 97.31 70 LEU B C 1
ATOM 3650 O O . LEU B 1 70 ? 0.216 -34.281 2.906 1 97.31 70 LEU B O 1
ATOM 3654 N N . PHE B 1 71 ? 0.761 -32.188 2.896 1 98.19 71 PHE B N 1
ATOM 3655 C CA . PHE B 1 71 ? 2.09 -32.375 3.461 1 98.19 71 PHE B CA 1
ATOM 3656 C C . PHE B 1 71 ? 2.004 -32.688 4.945 1 98.19 71 PHE B C 1
ATOM 3658 O O . PHE B 1 71 ? 1.215 -32.094 5.676 1 98.19 71 PHE B O 1
ATOM 3665 N N . THR B 1 72 ? 2.701 -33.688 5.395 1 98.31 72 THR B N 1
ATOM 3666 C CA . THR B 1 72 ? 2.879 -34.031 6.809 1 98.31 72 THR B CA 1
ATOM 3667 C C . THR B 1 72 ? 4.359 -34.125 7.156 1 98.31 72 THR B C 1
ATOM 3669 O O . THR B 1 72 ? 5.102 -34.875 6.52 1 98.31 72 THR B O 1
ATOM 3672 N N . GLY B 1 73 ? 4.777 -33.375 8.117 1 98.19 73 GLY B N 1
ATOM 3673 C CA . GLY B 1 73 ? 6.18 -33.344 8.5 1 98.19 73 GLY B CA 1
ATOM 3674 C C . GLY B 1 73 ? 6.707 -31.953 8.766 1 98.19 73 GLY B C 1
ATOM 3675 O O . GLY B 1 73 ? 5.93 -31 8.875 1 98.19 73 GLY B O 1
ATOM 3676 N N . ARG B 1 74 ? 7.965 -31.922 9.047 1 98.06 74 ARG B N 1
ATOM 3677 C CA . ARG B 1 74 ? 8.625 -30.656 9.344 1 98.06 74 ARG B CA 1
ATOM 3678 C C . ARG B 1 74 ? 9.75 -30.375 8.352 1 98.06 74 ARG B C 1
ATOM 3680 O O . ARG B 1 74 ? 10.547 -31.266 8.039 1 98.06 74 ARG B O 1
ATOM 3687 N N . VAL B 1 75 ? 9.75 -29.219 7.734 1 97.75 75 VAL B N 1
ATOM 3688 C CA . VAL B 1 75 ? 10.836 -28.766 6.871 1 97.75 75 VAL B CA 1
ATOM 3689 C C . VAL B 1 75 ? 11.484 -27.531 7.473 1 97.75 75 VAL B C 1
ATOM 3691 O O . VAL B 1 75 ? 10.797 -26.594 7.898 1 97.75 75 VAL B O 1
ATOM 3694 N N . GLU B 1 76 ? 12.789 -27.5 7.586 1 97 76 GLU B N 1
ATOM 3695 C CA . GLU B 1 76 ? 13.555 -26.344 8.039 1 97 76 GLU B CA 1
ATOM 3696 C C . GLU B 1 76 ? 14.211 -25.625 6.863 1 97 76 GLU B C 1
ATOM 3698 O O . GLU B 1 76 ? 15.047 -26.203 6.164 1 97 76 GLU B O 1
ATOM 3703 N N . GLY B 1 77 ? 13.75 -24.406 6.641 1 96.31 77 GLY B N 1
ATOM 3704 C CA . GLY B 1 77 ? 14.375 -23.578 5.617 1 96.31 77 GLY B CA 1
ATOM 3705 C C . GLY B 1 77 ? 15.609 -22.844 6.109 1 96.31 77 GLY B C 1
ATOM 3706 O O . GLY B 1 77 ? 16.328 -23.344 6.973 1 96.31 77 GLY B O 1
ATOM 3707 N N . ALA B 1 78 ? 15.82 -21.719 5.496 1 96.25 78 ALA B N 1
ATOM 3708 C CA . ALA B 1 78 ? 17 -20.906 5.832 1 96.25 78 ALA B CA 1
ATOM 3709 C C . ALA B 1 78 ? 16.938 -20.438 7.277 1 96.25 78 ALA B C 1
ATOM 3711 O O . ALA B 1 78 ? 15.875 -20.047 7.773 1 96.25 78 ALA B O 1
ATOM 3712 N N . LYS B 1 79 ? 18.078 -20.5 7.926 1 96.75 79 LYS B N 1
ATOM 3713 C CA . LYS B 1 79 ? 18.281 -19.953 9.266 1 96.75 79 LYS B CA 1
ATOM 3714 C C . LYS B 1 79 ? 19.25 -18.766 9.242 1 96.75 79 LYS B C 1
ATOM 3716 O O . LYS B 1 79 ? 20.266 -18.812 8.547 1 96.75 79 LYS B O 1
ATOM 3721 N N . ILE B 1 80 ? 18.844 -17.703 9.867 1 97.25 80 ILE B N 1
ATOM 3722 C CA . ILE B 1 80 ? 19.703 -16.531 9.961 1 97.25 80 ILE B CA 1
ATOM 3723 C C . ILE B 1 80 ? 19.938 -16.156 11.422 1 97.25 80 ILE B C 1
ATOM 3725 O O . ILE B 1 80 ? 18.969 -15.938 12.164 1 97.25 80 ILE B O 1
ATOM 3729 N N . GLN B 1 81 ? 21.109 -16.172 11.797 1 94.06 81 GLN B N 1
ATOM 3730 C CA . GLN B 1 81 ? 21.484 -15.688 13.125 1 94.06 81 GLN B CA 1
ATOM 3731 C C . GLN B 1 81 ? 22.125 -14.305 13.039 1 94.06 81 GLN B C 1
ATOM 3733 O O . GLN B 1 81 ? 23.281 -14.172 12.664 1 94.06 81 GLN B O 1
ATOM 3738 N N . LEU B 1 82 ? 21.453 -13.312 13.344 1 96.44 82 LEU B N 1
ATOM 3739 C CA . LEU B 1 82 ? 21.891 -11.922 13.328 1 96.44 82 LEU B CA 1
ATOM 3740 C C . LEU B 1 82 ? 21.25 -11.141 14.477 1 96.44 82 LEU B C 1
ATOM 3742 O O . LEU B 1 82 ? 20.031 -11.07 14.594 1 96.44 82 LEU B O 1
ATOM 3746 N N . ASP B 1 83 ? 22.188 -10.656 15.305 1 96.38 83 ASP B N 1
ATOM 3747 C CA . ASP B 1 83 ? 21.703 -9.82 16.391 1 96.38 83 ASP B CA 1
ATOM 3748 C C . ASP B 1 83 ? 21.047 -8.547 15.875 1 96.38 83 ASP B C 1
ATOM 3750 O O . ASP B 1 83 ? 21.578 -7.883 14.984 1 96.38 83 ASP B O 1
ATOM 3754 N N . PRO B 1 84 ? 19.859 -8.227 16.438 1 97.31 84 PRO B N 1
ATOM 3755 C CA . PRO B 1 84 ? 19.188 -7.012 15.984 1 97.31 84 PRO B CA 1
ATOM 3756 C C . PRO B 1 84 ? 20.062 -5.773 16.078 1 97.31 84 PRO B C 1
ATOM 3758 O O . PRO B 1 84 ? 20 -4.895 15.219 1 97.31 84 PRO B O 1
ATOM 3761 N N . LEU B 1 85 ? 20.875 -5.637 17.094 1 96.88 85 LEU B N 1
ATOM 3762 C CA . LEU B 1 85 ? 21.75 -4.48 17.234 1 96.88 85 LEU B CA 1
ATOM 3763 C C . LEU B 1 85 ? 22.812 -4.461 16.156 1 96.88 85 LEU B C 1
ATOM 3765 O O . LEU B 1 85 ? 23.234 -3.391 15.711 1 96.88 85 LEU B O 1
ATOM 3769 N N . GLU B 1 86 ? 23.234 -5.625 15.742 1 96.5 86 GLU B N 1
ATOM 3770 C CA . GLU B 1 86 ? 24.156 -5.707 14.617 1 96.5 86 GLU B CA 1
ATOM 3771 C C . GLU B 1 86 ? 23.484 -5.258 13.32 1 96.5 86 GLU B C 1
ATOM 3773 O O . GLU B 1 86 ? 24.109 -4.574 12.5 1 96.5 86 GLU B O 1
ATOM 3778 N N . LEU B 1 87 ? 22.234 -5.711 13.125 1 97.62 87 LEU B N 1
ATOM 3779 C CA . LEU B 1 87 ? 21.484 -5.242 11.969 1 97.62 87 LEU B CA 1
ATOM 3780 C C . LEU B 1 87 ? 21.406 -3.719 11.953 1 97.62 87 LEU B C 1
ATOM 3782 O O . LEU B 1 87 ? 21.656 -3.096 10.914 1 97.62 87 LEU B O 1
ATOM 3786 N N . GLU B 1 88 ? 21.062 -3.125 13.102 1 97.06 88 GLU B N 1
ATOM 3787 C CA . GLU B 1 88 ? 21.016 -1.674 13.242 1 97.06 88 GLU B CA 1
ATOM 3788 C C . GLU B 1 88 ? 22.328 -1.027 12.828 1 97.06 88 GLU B C 1
ATOM 3790 O O . GLU B 1 88 ? 22.344 -0.04 12.094 1 97.06 88 GLU B O 1
ATOM 3795 N N . ALA B 1 89 ? 23.453 -1.602 13.281 1 95.25 89 ALA B N 1
ATOM 3796 C CA . ALA B 1 89 ? 24.781 -1.055 13.016 1 95.25 89 ALA B CA 1
ATOM 3797 C C . ALA B 1 89 ? 25.109 -1.095 11.531 1 95.25 89 ALA B C 1
ATOM 3799 O O . ALA B 1 89 ? 25.656 -0.134 10.984 1 95.25 89 ALA B O 1
ATOM 3800 N N . VAL B 1 90 ? 24.766 -2.162 10.891 1 95.44 90 VAL B N 1
ATOM 3801 C CA . VAL B 1 90 ? 25.062 -2.336 9.469 1 95.44 90 VAL B CA 1
ATOM 3802 C C . VAL B 1 90 ? 24.266 -1.316 8.656 1 95.44 90 VAL B C 1
ATOM 3804 O O . VAL B 1 90 ? 24.812 -0.699 7.73 1 95.44 90 VAL B O 1
ATOM 3807 N N . ILE B 1 91 ? 23.016 -1.152 9 1 96.88 91 ILE B N 1
ATOM 3808 C CA . ILE B 1 91 ? 22.141 -0.247 8.273 1 96.88 91 ILE B CA 1
ATOM 3809 C C . ILE B 1 91 ? 22.594 1.196 8.484 1 96.88 91 ILE B C 1
ATOM 3811 O O . ILE B 1 91 ? 22.609 1.994 7.547 1 96.88 91 ILE B O 1
ATOM 3815 N N . GLU B 1 92 ? 22.938 1.495 9.688 1 95.31 92 GLU B N 1
ATOM 3816 C CA . GLU B 1 92 ? 23.422 2.838 9.977 1 95.31 92 GLU B CA 1
ATOM 3817 C C . GLU B 1 92 ? 24.703 3.143 9.203 1 95.31 92 GLU B C 1
ATOM 3819 O O . GLU B 1 92 ? 24.859 4.23 8.648 1 95.31 92 GLU B O 1
ATOM 3824 N N . GLU B 1 93 ? 25.594 2.225 9.172 1 94.88 93 GLU B N 1
ATOM 3825 C CA . GLU B 1 93 ? 26.844 2.402 8.445 1 94.88 93 GLU B CA 1
ATOM 3826 C C . GLU B 1 93 ? 26.594 2.631 6.957 1 94.88 93 GLU B C 1
ATOM 3828 O O . GLU B 1 93 ? 27.188 3.525 6.355 1 94.88 93 GLU B O 1
ATOM 3833 N N . ALA B 1 94 ? 25.719 1.83 6.41 1 95.56 94 ALA B N 1
ATOM 3834 C CA . ALA B 1 94 ? 25.391 1.968 4.992 1 95.56 94 ALA B CA 1
ATOM 3835 C C . ALA B 1 94 ? 24.766 3.332 4.703 1 95.56 94 ALA B C 1
ATOM 3837 O O . ALA B 1 94 ? 25.094 3.969 3.699 1 95.56 94 ALA B O 1
ATOM 3838 N N . GLY B 1 95 ? 23.875 3.76 5.559 1 95.06 95 GLY B N 1
ATOM 3839 C CA . GLY B 1 95 ? 23.234 5.051 5.391 1 95.06 95 GLY B CA 1
ATOM 3840 C C . GLY B 1 95 ? 24.203 6.219 5.512 1 95.06 95 GLY B C 1
ATOM 3841 O O . GLY B 1 95 ? 24.156 7.148 4.703 1 95.06 95 GLY B O 1
ATOM 3842 N N . ARG B 1 96 ? 25.078 6.184 6.465 1 92.56 96 ARG B N 1
ATOM 3843 C CA . ARG B 1 96 ? 26.016 7.277 6.73 1 92.56 96 ARG B CA 1
ATOM 3844 C C . ARG B 1 96 ? 27.047 7.391 5.625 1 92.56 96 ARG B C 1
ATOM 3846 O O . ARG B 1 96 ? 27.547 8.484 5.34 1 92.56 96 ARG B O 1
ATOM 3853 N N . SER B 1 97 ? 27.344 6.32 4.996 1 92.38 97 SER B N 1
ATOM 3854 C CA . SER B 1 97 ? 28.375 6.32 3.961 1 92.38 97 SER B CA 1
ATOM 3855 C C . SER B 1 97 ? 27.797 6.734 2.609 1 92.38 97 SER B C 1
ATOM 3857 O O . SER B 1 97 ? 28.547 6.93 1.648 1 92.38 97 SER B O 1
ATOM 3859 N N . ALA B 1 98 ? 26.484 6.816 2.543 1 93.31 98 ALA B N 1
ATOM 3860 C CA . ALA B 1 98 ? 25.828 7.168 1.281 1 93.31 98 ALA B CA 1
ATOM 3861 C C . ALA B 1 98 ? 26.203 8.586 0.858 1 93.31 98 ALA B C 1
ATOM 3863 O O . ALA B 1 98 ? 26.266 9.492 1.693 1 93.31 98 ALA B O 1
ATOM 3864 N N . LYS B 1 99 ? 26.406 8.844 -0.453 1 91.38 99 LYS B N 1
ATOM 3865 C CA . LYS B 1 99 ? 26.812 10.141 -0.985 1 91.38 99 LYS B CA 1
ATOM 3866 C C . LYS B 1 99 ? 25.609 10.938 -1.464 1 91.38 99 LYS B C 1
ATOM 3868 O O . LYS B 1 99 ? 25.75 11.914 -2.205 1 91.38 99 LYS B O 1
ATOM 3873 N N . CYS B 1 100 ? 24.5 10.523 -1.211 1 91.44 100 CYS B N 1
ATOM 3874 C CA . CYS B 1 100 ? 23.234 11.172 -1.53 1 91.44 100 CYS B CA 1
ATOM 3875 C C . CYS B 1 100 ? 22.188 10.914 -0.443 1 91.44 100 CYS B C 1
ATOM 3877 O O . CYS B 1 100 ? 22.406 10.07 0.43 1 91.44 100 CYS B O 1
ATOM 3879 N N . PRO B 1 101 ? 21.125 11.766 -0.381 1 90.69 101 PRO B N 1
ATOM 3880 C CA . PRO B 1 101 ? 20.062 11.492 0.598 1 90.69 101 PRO B CA 1
ATOM 3881 C C . PRO B 1 101 ? 19.453 10.109 0.425 1 90.69 101 PRO B C 1
ATOM 3883 O O . PRO B 1 101 ? 18.906 9.797 -0.64 1 90.69 101 PRO B O 1
ATOM 3886 N N . THR B 1 102 ? 19.594 9.281 1.482 1 93.62 102 THR B N 1
ATOM 3887 C CA . THR B 1 102 ? 19.234 7.875 1.357 1 93.62 102 THR B CA 1
ATOM 3888 C C . THR B 1 102 ? 18.422 7.414 2.568 1 93.62 102 THR B C 1
ATOM 3890 O O . THR B 1 102 ? 18.703 7.828 3.697 1 93.62 102 THR B O 1
ATOM 3893 N N . GLU B 1 103 ? 17.422 6.668 2.318 1 95.75 103 GLU B N 1
ATOM 3894 C CA . GLU B 1 103 ? 16.703 5.91 3.334 1 95.75 103 GLU B CA 1
ATOM 3895 C C . GLU B 1 103 ? 16.859 4.41 3.121 1 95.75 103 GLU B C 1
ATOM 3897 O O . GLU B 1 103 ? 16.734 3.918 1.997 1 95.75 103 GLU B O 1
ATOM 3902 N N . ILE B 1 104 ? 17.156 3.715 4.18 1 97.88 104 ILE B N 1
ATOM 3903 C CA . ILE B 1 104 ? 17.328 2.266 4.129 1 97.88 104 ILE B CA 1
ATOM 3904 C C . ILE B 1 104 ? 16.453 1.614 5.199 1 97.88 104 ILE B C 1
ATOM 3906 O O . ILE B 1 104 ? 16.484 2.012 6.367 1 97.88 104 ILE B O 1
ATOM 3910 N N . VAL B 1 105 ? 15.641 0.665 4.859 1 98.19 105 VAL B N 1
ATOM 3911 C CA . VAL B 1 105 ? 14.844 -0.128 5.793 1 98.19 105 VAL B CA 1
ATOM 3912 C C . VAL B 1 105 ? 15.148 -1.612 5.602 1 98.19 105 VAL B C 1
ATOM 3914 O O . VAL B 1 105 ? 14.969 -2.154 4.512 1 98.19 105 VAL B O 1
ATOM 3917 N N . ALA B 1 106 ? 15.641 -2.23 6.598 1 98.25 106 ALA B N 1
ATOM 3918 C CA . ALA B 1 106 ? 15.938 -3.658 6.555 1 98.25 106 ALA B CA 1
ATOM 3919 C C . ALA B 1 106 ? 15.117 -4.426 7.582 1 98.25 106 ALA B C 1
ATOM 3921 O O . ALA B 1 106 ? 14.977 -3.99 8.727 1 98.25 106 ALA B O 1
ATOM 3922 N N . SER B 1 107 ? 14.57 -5.523 7.16 1 98.38 107 SER B N 1
ATOM 3923 C CA . SER B 1 107 ? 13.789 -6.379 8.039 1 98.38 107 SER B CA 1
ATOM 3924 C C . SER B 1 107 ? 14.32 -7.809 8.039 1 98.38 107 SER B C 1
ATOM 3926 O O . SER B 1 107 ? 14.375 -8.453 6.992 1 98.38 107 SER B O 1
ATOM 3928 N N . LEU B 1 108 ? 14.758 -8.242 9.156 1 98.62 108 LEU B N 1
ATOM 3929 C CA . LEU B 1 108 ? 14.992 -9.664 9.391 1 98.62 108 LEU B CA 1
ATOM 3930 C C . LEU B 1 108 ? 13.719 -10.359 9.859 1 98.62 108 LEU B C 1
ATOM 3932 O O . LEU B 1 108 ? 13.18 -10.023 10.914 1 98.62 108 LEU B O 1
ATOM 3936 N N . VAL B 1 109 ? 13.258 -11.297 9.094 1 98.5 109 VAL B N 1
ATOM 3937 C CA . VAL B 1 109 ? 12.023 -12 9.398 1 98.5 109 VAL B CA 1
ATOM 3938 C C . VAL B 1 109 ? 12.297 -13.492 9.555 1 98.5 109 VAL B C 1
ATOM 3940 O O . VAL B 1 109 ? 12.82 -14.133 8.633 1 98.5 109 VAL B O 1
ATOM 3943 N N . CYS B 1 110 ? 11.977 -14.023 10.656 1 98.5 110 CYS B N 1
ATOM 3944 C CA . CYS B 1 110 ? 12 -15.461 10.898 1 98.5 110 CYS B CA 1
ATOM 3945 C C . CYS B 1 110 ? 10.625 -15.953 11.336 1 98.5 110 CYS B C 1
ATOM 3947 O O . CYS B 1 110 ? 9.977 -15.336 12.18 1 98.5 110 CYS B O 1
ATOM 3949 N N . PHE B 1 111 ? 10.203 -17.078 10.734 1 98.25 111 PHE B N 1
ATOM 3950 C CA . PHE B 1 111 ? 8.883 -17.547 11.156 1 98.25 111 PHE B CA 1
ATOM 3951 C C . PHE B 1 111 ? 8.875 -19.062 11.289 1 98.25 111 PHE B C 1
ATOM 3953 O O . PHE B 1 111 ? 9.75 -19.75 10.758 1 98.25 111 PHE B O 1
ATOM 3960 N N . GLU B 1 112 ? 7.973 -19.578 12.07 1 98.5 112 GLU B N 1
ATOM 3961 C CA . GLU B 1 112 ? 7.57 -20.984 12.211 1 98.5 112 GLU B CA 1
ATOM 3962 C C . GLU B 1 112 ? 6.07 -21.141 11.984 1 98.5 112 GLU B C 1
ATOM 3964 O O . GLU B 1 112 ? 5.262 -20.609 12.742 1 98.5 112 GLU B O 1
ATOM 3969 N N . LYS B 1 113 ? 5.785 -21.828 10.961 1 98.44 113 LYS B N 1
ATOM 3970 C CA . LYS B 1 113 ? 4.398 -22.109 10.594 1 98.44 113 LYS B CA 1
ATOM 3971 C C . LYS B 1 113 ? 4.039 -23.562 10.859 1 98.44 113 LYS B C 1
ATOM 3973 O O . LYS B 1 113 ? 4.816 -24.469 10.547 1 98.44 113 LYS B O 1
ATOM 3978 N N . ARG B 1 114 ? 2.865 -23.781 11.445 1 98.75 114 ARG B N 1
ATOM 3979 C CA . ARG B 1 114 ? 2.344 -25.125 11.672 1 98.75 114 ARG B CA 1
ATOM 3980 C C . ARG B 1 114 ? 0.869 -25.203 11.289 1 98.75 114 ARG B C 1
ATOM 3982 O O . ARG B 1 114 ? 0.062 -24.391 11.727 1 98.75 114 ARG B O 1
ATOM 3989 N N . ILE B 1 115 ? 0.532 -26.109 10.469 1 98.81 115 ILE B N 1
ATOM 3990 C CA . ILE B 1 115 ? -0.848 -26.391 10.094 1 98.81 115 ILE B CA 1
ATOM 3991 C C . ILE B 1 115 ? -1.221 -27.812 10.547 1 98.81 115 ILE B C 1
ATOM 3993 O O . ILE B 1 115 ? -0.685 -28.797 10.023 1 98.81 115 ILE B O 1
ATOM 3997 N N . ASN B 1 116 ? -2.104 -27.922 11.5 1 98.69 116 ASN B N 1
ATOM 3998 C CA . ASN B 1 116 ? -2.648 -29.203 11.922 1 98.69 116 ASN B CA 1
ATOM 3999 C C . ASN B 1 116 ? -3.889 -29.578 11.117 1 98.69 116 ASN B C 1
ATOM 4001 O O . ASN B 1 116 ? -4.93 -28.938 11.227 1 98.69 116 ASN B O 1
ATOM 4005 N N . HIS B 1 117 ? -3.738 -30.547 10.289 1 97 117 HIS B N 1
ATOM 4006 C CA . HIS B 1 117 ? -4.844 -31.047 9.484 1 97 117 HIS B CA 1
ATOM 4007 C C . HIS B 1 117 ? -5.176 -32.5 9.828 1 97 117 HIS B C 1
ATOM 4009 O O . HIS B 1 117 ? -4.559 -33.094 10.727 1 97 117 HIS B O 1
ATOM 4015 N N . ALA B 1 118 ? -6.188 -33.062 9.203 1 93.19 118 ALA B N 1
ATOM 4016 C CA . ALA B 1 118 ? -6.719 -34.344 9.57 1 93.19 118 ALA B CA 1
ATOM 4017 C C . ALA B 1 118 ? -5.652 -35.438 9.445 1 93.19 118 ALA B C 1
ATOM 4019 O O . ALA B 1 118 ? -5.641 -36.406 10.219 1 93.19 118 ALA B O 1
ATOM 4020 N N . ASP B 1 119 ? -4.73 -35.281 8.523 1 94.06 119 ASP B N 1
ATOM 4021 C CA . ASP B 1 119 ? -3.742 -36.312 8.227 1 94.06 119 ASP B CA 1
ATOM 4022 C C . ASP B 1 119 ? -2.471 -36.094 9.047 1 94.06 119 ASP B C 1
ATOM 4024 O O . ASP B 1 119 ? -1.577 -36.969 9.047 1 94.06 119 ASP B O 1
ATOM 4028 N N . GLY B 1 120 ? -2.334 -35.062 9.672 1 97.38 120 GLY B N 1
ATOM 4029 C CA . GLY B 1 120 ? -1.131 -34.781 10.438 1 97.38 120 GLY B CA 1
ATOM 4030 C C . GLY B 1 120 ? -0.852 -33.281 10.586 1 97.38 120 GLY B C 1
ATOM 4031 O O . GLY B 1 120 ? -1.779 -32.469 10.711 1 97.38 120 GLY B O 1
ATOM 4032 N N . ALA B 1 121 ? 0.476 -33 10.75 1 98.56 121 ALA B N 1
ATOM 4033 C CA . ALA B 1 121 ? 0.905 -31.609 10.914 1 98.56 121 ALA B CA 1
ATOM 4034 C C . ALA B 1 121 ? 1.968 -31.25 9.883 1 98.56 121 ALA B C 1
ATOM 4036 O O . ALA B 1 121 ? 2.877 -32.031 9.609 1 98.56 121 ALA B O 1
ATOM 4037 N N . ALA B 1 122 ? 1.738 -30.156 9.234 1 98.75 122 ALA B N 1
ATOM 4038 C CA . ALA B 1 122 ? 2.736 -29.578 8.344 1 98.75 122 ALA B CA 1
ATOM 4039 C C . ALA B 1 122 ? 3.449 -28.406 9.016 1 98.75 122 ALA B C 1
ATOM 4041 O O . ALA B 1 122 ? 2.809 -27.438 9.438 1 98.75 122 ALA B O 1
ATOM 4042 N N . GLU B 1 123 ? 4.77 -28.469 9.141 1 98.75 123 GLU B N 1
ATOM 4043 C CA . GLU B 1 123 ? 5.543 -27.438 9.82 1 98.75 123 GLU B CA 1
ATOM 4044 C C . GLU B 1 123 ? 6.664 -26.906 8.93 1 98.75 123 GLU B C 1
ATOM 4046 O O . GLU B 1 123 ? 7.305 -27.672 8.211 1 98.75 123 GLU B O 1
ATOM 4051 N N . TYR B 1 124 ? 6.859 -25.594 8.906 1 98.25 124 TYR B N 1
ATOM 4052 C CA . TYR B 1 124 ? 7.902 -24.969 8.109 1 98.25 124 TYR B CA 1
ATOM 4053 C C . TYR B 1 124 ? 8.516 -23.781 8.844 1 98.25 124 TYR B C 1
ATOM 4055 O O . TYR B 1 124 ? 7.797 -22.969 9.422 1 98.25 124 TYR B O 1
ATOM 4063 N N . THR B 1 125 ? 9.836 -23.734 8.953 1 98.31 125 THR B N 1
ATOM 4064 C CA . THR B 1 125 ? 10.562 -22.578 9.477 1 98.31 125 THR B CA 1
ATOM 4065 C C . THR B 1 125 ? 11.422 -21.938 8.383 1 98.31 125 THR B C 1
ATOM 4067 O O . THR B 1 125 ? 11.945 -22.641 7.516 1 98.31 125 THR B O 1
ATOM 4070 N N . HIS B 1 126 ? 11.547 -20.688 8.383 1 98.06 126 HIS B N 1
ATOM 4071 C CA . HIS B 1 126 ? 12.344 -19.984 7.383 1 98.06 126 HIS B CA 1
ATOM 4072 C C . HIS B 1 126 ? 12.664 -18.562 7.832 1 98.06 126 HIS B C 1
ATOM 4074 O O . HIS B 1 126 ? 11.883 -17.938 8.562 1 98.06 126 HIS B O 1
ATOM 4080 N N . CYS B 1 127 ? 13.844 -18.062 7.531 1 98.19 127 CYS B N 1
ATOM 4081 C CA . CYS B 1 127 ? 14.25 -16.688 7.781 1 98.19 127 CYS B CA 1
ATOM 4082 C C . CYS B 1 127 ? 14.695 -16.016 6.492 1 98.19 127 CYS B C 1
ATOM 4084 O O . CYS B 1 127 ? 15.234 -16.656 5.594 1 98.19 127 CYS B O 1
ATOM 4086 N N . TYR B 1 128 ? 14.461 -14.773 6.367 1 98.06 128 TYR B N 1
ATOM 4087 C CA . TYR B 1 128 ? 15.016 -13.969 5.285 1 98.06 128 TYR B CA 1
ATOM 4088 C C . TYR B 1 128 ? 15.219 -12.523 5.73 1 98.06 128 TYR B C 1
ATOM 4090 O O . TYR B 1 128 ? 14.695 -12.109 6.766 1 98.06 128 TYR B O 1
ATOM 4098 N N . ILE B 1 129 ? 16.078 -11.82 5.043 1 98.12 129 ILE B N 1
ATOM 4099 C CA . ILE B 1 129 ? 16.281 -10.383 5.207 1 98.12 129 ILE B CA 1
ATOM 4100 C C . ILE B 1 129 ? 15.812 -9.656 3.945 1 98.12 129 ILE B C 1
ATOM 4102 O O . ILE B 1 129 ? 16.156 -10.055 2.83 1 98.12 129 ILE B O 1
ATOM 4106 N N . ASP B 1 130 ? 14.961 -8.742 4.109 1 97.5 130 ASP B N 1
ATOM 4107 C CA . ASP B 1 130 ? 14.602 -7.887 2.982 1 97.5 130 ASP B CA 1
ATOM 4108 C C . ASP B 1 130 ? 14.977 -6.43 3.25 1 97.5 130 ASP B C 1
ATOM 4110 O O . ASP B 1 130 ? 14.844 -5.949 4.375 1 97.5 130 ASP B O 1
ATOM 4114 N N . VAL B 1 131 ? 15.602 -5.754 2.254 1 97.88 131 VAL B N 1
ATOM 4115 C CA . VAL B 1 131 ? 16.125 -4.395 2.377 1 97.88 131 VAL B CA 1
ATOM 4116 C C . VAL B 1 131 ? 15.523 -3.514 1.284 1 97.88 131 VAL B C 1
ATOM 4118 O O . VAL B 1 131 ? 15.594 -3.846 0.099 1 97.88 131 VAL B O 1
ATOM 4121 N N . ILE B 1 132 ? 14.945 -2.449 1.709 1 97.5 132 ILE B N 1
ATOM 4122 C CA . ILE B 1 132 ? 14.469 -1.419 0.792 1 97.5 132 ILE B CA 1
ATOM 4123 C C . ILE B 1 132 ? 15.383 -0.198 0.866 1 97.5 132 ILE B C 1
ATOM 4125 O O . ILE B 1 132 ? 15.656 0.317 1.953 1 97.5 132 ILE B O 1
ATOM 4129 N N . ILE B 1 133 ? 15.867 0.2 -0.234 1 96.62 133 ILE B N 1
ATOM 4130 C CA . ILE B 1 133 ? 16.703 1.39 -0.34 1 96.62 133 ILE B CA 1
ATOM 4131 C C . ILE B 1 133 ? 15.992 2.453 -1.169 1 96.62 133 ILE B C 1
ATOM 4133 O O . ILE B 1 133 ? 15.516 2.174 -2.271 1 96.62 133 ILE B O 1
ATOM 4137 N N . SER B 1 134 ? 15.844 3.611 -0.628 1 95.56 134 SER B N 1
ATOM 4138 C CA . SER B 1 134 ? 15.211 4.73 -1.323 1 95.56 134 SER B CA 1
ATOM 4139 C C . SER B 1 134 ? 16.141 5.938 -1.384 1 95.56 134 SER B C 1
ATOM 4141 O O . SER B 1 134 ? 16.734 6.324 -0.372 1 95.56 134 SER B O 1
ATOM 4143 N N . ILE B 1 135 ? 16.266 6.461 -2.539 1 92.56 135 ILE B N 1
ATOM 4144 C CA . ILE B 1 135 ? 17.109 7.637 -2.777 1 92.56 135 ILE B CA 1
ATOM 4145 C C . ILE B 1 135 ? 16.266 8.742 -3.414 1 92.56 135 ILE B C 1
ATOM 4147 O O . ILE B 1 135 ? 15.57 8.508 -4.402 1 92.56 135 ILE B O 1
ATOM 4151 N N . ALA B 1 136 ? 16.25 9.875 -2.746 1 83.69 136 ALA B N 1
ATOM 4152 C CA . ALA B 1 136 ? 15.625 11.07 -3.316 1 83.69 136 ALA B CA 1
ATOM 4153 C C . ALA B 1 136 ? 16.672 12.109 -3.689 1 83.69 136 ALA B C 1
ATOM 4155 O O . ALA B 1 136 ? 17.422 12.594 -2.83 1 83.69 136 ALA B O 1
ATOM 4156 N N . TYR B 1 137 ? 16.797 12.398 -4.934 1 81.62 137 TYR B N 1
ATOM 4157 C CA . TYR B 1 137 ? 17.797 13.352 -5.395 1 81.62 137 TYR B CA 1
ATOM 4158 C C . TYR B 1 137 ? 17.219 14.273 -6.461 1 81.62 137 TYR B C 1
ATOM 4160 O O . TYR B 1 137 ? 16.906 13.836 -7.574 1 81.62 137 TYR B O 1
ATOM 4168 N N . GLY B 1 138 ? 17.141 15.508 -6.09 1 77.12 138 GLY B N 1
ATOM 4169 C CA . GLY B 1 138 ? 16.5 16.453 -6.992 1 77.12 138 GLY B CA 1
ATOM 4170 C C . GLY B 1 138 ? 15.055 16.109 -7.281 1 77.12 138 GLY B C 1
ATOM 4171 O O . GLY B 1 138 ? 14.258 15.922 -6.359 1 77.12 138 GLY B O 1
ATOM 4172 N N . ARG B 1 139 ? 14.781 15.992 -8.539 1 76.06 139 ARG B N 1
ATOM 4173 C CA . ARG B 1 139 ? 13.422 15.664 -8.961 1 76.06 139 ARG B CA 1
ATOM 4174 C C . ARG B 1 139 ? 13.258 14.164 -9.164 1 76.06 139 ARG B C 1
ATOM 4176 O O . ARG B 1 139 ? 12.258 13.719 -9.727 1 76.06 139 ARG B O 1
ATOM 4183 N N . LEU B 1 140 ? 14.258 13.469 -8.625 1 83.25 140 LEU B N 1
ATOM 4184 C CA . LEU B 1 140 ? 14.266 12.031 -8.859 1 83.25 140 LEU B CA 1
ATOM 4185 C C . LEU B 1 140 ? 14.125 11.266 -7.547 1 83.25 140 LEU B C 1
ATOM 4187 O O . LEU B 1 140 ? 14.719 11.641 -6.535 1 83.25 140 LEU B O 1
ATOM 4191 N N . SER B 1 141 ? 13.258 10.375 -7.496 1 85.25 141 SER B N 1
ATOM 4192 C CA . SER B 1 141 ? 13.172 9.391 -6.418 1 85.25 141 SER B CA 1
ATOM 4193 C C . SER B 1 141 ? 13.273 7.969 -6.961 1 85.25 141 SER B C 1
ATOM 4195 O O . SER B 1 141 ? 12.492 7.566 -7.82 1 85.25 141 SER B O 1
ATOM 4197 N N . VAL B 1 142 ? 14.281 7.277 -6.52 1 90.88 142 VAL B N 1
ATOM 4198 C CA . VAL B 1 142 ? 14.5 5.91 -6.973 1 90.88 142 VAL B CA 1
ATOM 4199 C C . VAL B 1 142 ? 14.562 4.969 -5.77 1 90.88 142 VAL B C 1
ATOM 4201 O O . VAL B 1 142 ? 15.07 5.344 -4.707 1 90.88 142 VAL B O 1
ATOM 4204 N N . SER B 1 143 ? 13.992 3.807 -5.945 1 93.75 143 SER B N 1
ATOM 4205 C CA . SER B 1 143 ? 14.039 2.809 -4.883 1 93.75 143 SER B CA 1
ATOM 4206 C C . SER B 1 143 ? 14.312 1.416 -5.441 1 93.75 143 SER B C 1
ATOM 4208 O O . SER B 1 143 ? 14.031 1.146 -6.609 1 93.75 143 SER B O 1
ATOM 4210 N N . ASP B 1 144 ? 14.906 0.631 -4.68 1 92.19 144 ASP B N 1
ATOM 4211 C CA . ASP B 1 144 ? 15.109 -0.781 -4.988 1 92.19 144 ASP B CA 1
ATOM 4212 C C . ASP B 1 144 ? 14.961 -1.645 -3.738 1 92.19 144 ASP B C 1
ATOM 4214 O O . ASP B 1 144 ? 15.008 -1.134 -2.617 1 92.19 144 ASP B O 1
ATOM 4218 N N . ARG B 1 145 ? 14.633 -2.881 -3.965 1 95.5 145 ARG B N 1
ATOM 4219 C CA . ARG B 1 145 ? 14.383 -3.836 -2.891 1 95.5 145 ARG B CA 1
ATOM 4220 C C . ARG B 1 145 ? 15.141 -5.137 -3.125 1 95.5 145 ARG B C 1
ATOM 4222 O O . ARG B 1 145 ? 15.117 -5.684 -4.23 1 95.5 145 ARG B O 1
ATOM 4229 N N . ILE B 1 146 ? 15.875 -5.559 -2.139 1 93.38 146 ILE B N 1
ATOM 4230 C CA . ILE B 1 146 ? 16.609 -6.812 -2.238 1 93.38 146 ILE B CA 1
ATOM 4231 C C . ILE B 1 146 ? 16.266 -7.715 -1.056 1 93.38 146 ILE B C 1
ATOM 4233 O O . ILE B 1 146 ? 15.836 -7.23 -0.004 1 93.38 146 ILE B O 1
ATOM 4237 N N . ALA B 1 147 ? 16.344 -9.008 -1.271 1 96.69 147 ALA B N 1
ATOM 4238 C CA . ALA B 1 147 ? 16.141 -9.984 -0.211 1 96.69 147 ALA B CA 1
ATOM 4239 C C . ALA B 1 147 ? 17.203 -11.078 -0.258 1 96.69 147 ALA B C 1
ATOM 4241 O O . ALA B 1 147 ? 17.75 -11.383 -1.325 1 96.69 147 ALA B O 1
ATOM 4242 N N . THR B 1 148 ? 17.531 -11.602 0.915 1 96.12 148 THR B N 1
ATOM 4243 C CA . THR B 1 148 ? 18.562 -12.617 1.014 1 96.12 148 THR B CA 1
ATOM 4244 C C . THR B 1 148 ? 18.312 -13.531 2.213 1 96.12 148 THR B C 1
ATOM 4246 O O . THR B 1 148 ? 17.516 -13.195 3.096 1 96.12 148 THR B O 1
ATOM 4249 N N . THR B 1 149 ? 18.906 -14.703 2.141 1 96.94 149 THR B N 1
ATOM 4250 C CA . THR B 1 149 ? 18.844 -15.625 3.27 1 96.94 149 THR B CA 1
ATOM 4251 C C . THR B 1 149 ? 20.203 -15.727 3.953 1 96.94 149 THR B C 1
ATOM 4253 O O . THR B 1 149 ? 20.406 -16.594 4.805 1 96.94 149 THR B O 1
ATOM 4256 N N . ASP B 1 150 ? 21.125 -14.859 3.564 1 95.19 150 ASP B N 1
ATOM 4257 C CA . ASP B 1 150 ? 22.469 -14.844 4.121 1 95.19 150 ASP B CA 1
ATOM 4258 C C . ASP B 1 150 ? 22.812 -13.477 4.695 1 95.19 150 ASP B C 1
ATOM 4260 O O . ASP B 1 150 ? 23.031 -12.516 3.951 1 95.19 150 ASP B O 1
ATOM 4264 N N . ALA B 1 151 ? 23.047 -13.445 5.977 1 94.38 151 ALA B N 1
ATOM 4265 C CA . ALA B 1 151 ? 23.344 -12.188 6.66 1 94.38 151 ALA B CA 1
ATOM 4266 C C . ALA B 1 151 ? 24.625 -11.562 6.133 1 94.38 151 ALA B C 1
ATOM 4268 O O . ALA B 1 151 ? 24.812 -10.344 6.195 1 94.38 151 ALA B O 1
ATOM 4269 N N . GLN B 1 152 ? 25.484 -12.344 5.555 1 93.31 152 GLN B N 1
ATOM 4270 C CA . GLN B 1 152 ? 26.766 -11.852 5.047 1 93.31 152 GLN B CA 1
ATOM 4271 C C . GLN B 1 152 ? 26.562 -10.953 3.832 1 93.31 152 GLN B C 1
ATOM 4273 O O . GLN B 1 152 ? 27.406 -10.102 3.531 1 93.31 152 GLN B O 1
ATOM 4278 N N . SER B 1 153 ? 25.453 -11.172 3.213 1 93.06 153 SER B N 1
ATOM 4279 C CA . SER B 1 153 ? 25.141 -10.352 2.045 1 93.06 153 SER B CA 1
ATOM 4280 C C . SER B 1 153 ? 24.984 -8.883 2.424 1 93.06 153 SER B C 1
ATOM 4282 O O . SER B 1 153 ? 25.109 -8 1.573 1 93.06 153 SER B O 1
ATOM 4284 N N . LEU B 1 154 ? 24.703 -8.594 3.689 1 94.5 154 LEU B N 1
ATOM 4285 C CA . LEU B 1 154 ? 24.5 -7.223 4.156 1 94.5 154 LEU B CA 1
ATOM 4286 C C . LEU B 1 154 ? 25.797 -6.426 4.086 1 94.5 154 LEU B C 1
ATOM 4288 O O . LEU B 1 154 ? 25.781 -5.195 4.098 1 94.5 154 LEU B O 1
ATOM 4292 N N . ARG B 1 155 ? 26.922 -7.117 3.98 1 90.94 155 ARG B N 1
ATOM 4293 C CA . ARG B 1 155 ? 28.219 -6.445 3.871 1 90.94 155 ARG B CA 1
ATOM 4294 C C . ARG B 1 155 ? 28.328 -5.695 2.547 1 90.94 155 ARG B C 1
ATOM 4296 O O . ARG B 1 155 ? 29.156 -4.785 2.414 1 90.94 155 ARG B O 1
ATOM 4303 N N . LEU B 1 156 ? 27.516 -6.082 1.633 1 93.12 156 LEU B N 1
ATOM 4304 C CA . LEU B 1 156 ? 27.547 -5.473 0.308 1 93.12 156 LEU B CA 1
ATOM 4305 C C . LEU B 1 156 ? 26.641 -4.25 0.248 1 93.12 156 LEU B C 1
ATOM 4307 O O . LEU B 1 156 ? 26.641 -3.521 -0.749 1 93.12 156 LEU B O 1
ATOM 4311 N N . LEU B 1 157 ? 25.891 -4.012 1.293 1 94.56 157 LEU B N 1
ATOM 4312 C CA . LEU B 1 157 ? 24.859 -2.988 1.285 1 94.56 157 LEU B CA 1
ATOM 4313 C C . LEU B 1 157 ? 25.453 -1.609 1.019 1 94.56 157 LEU B C 1
ATOM 4315 O O . LEU B 1 157 ? 24.938 -0.855 0.191 1 94.56 157 LEU B O 1
ATOM 4319 N N . PRO B 1 158 ? 26.641 -1.26 1.604 1 93.44 158 PRO B N 1
ATOM 4320 C CA . PRO B 1 158 ? 27.219 0.056 1.318 1 93.44 158 PRO B CA 1
ATOM 4321 C C . PRO B 1 158 ? 27.562 0.24 -0.157 1 93.44 158 PRO B C 1
ATOM 4323 O O . PRO B 1 158 ? 27.359 1.318 -0.716 1 93.44 158 PRO B O 1
ATOM 4326 N N . HIS B 1 159 ? 28.031 -0.809 -0.723 1 93.94 159 HIS B N 1
ATOM 4327 C CA . HIS B 1 159 ? 28.391 -0.746 -2.137 1 93.94 159 HIS B CA 1
ATOM 4328 C C . HIS B 1 159 ? 27.141 -0.619 -3.014 1 93.94 159 HIS B C 1
ATOM 4330 O O . HIS B 1 159 ? 27.156 0.093 -4.02 1 93.94 159 HIS B O 1
ATOM 4336 N N . ILE B 1 160 ? 26.141 -1.301 -2.646 1 94.12 160 ILE B N 1
ATOM 4337 C CA . ILE B 1 160 ? 24.875 -1.234 -3.383 1 94.12 160 ILE B CA 1
ATOM 4338 C C . ILE B 1 160 ? 24.312 0.182 -3.312 1 94.12 160 ILE B C 1
ATOM 4340 O O . ILE B 1 160 ? 23.906 0.748 -4.332 1 94.12 160 ILE B O 1
ATOM 4344 N N . VAL B 1 161 ? 24.312 0.757 -2.154 1 95.12 161 VAL B N 1
ATOM 4345 C CA . VAL B 1 161 ? 23.797 2.105 -1.933 1 95.12 161 VAL B CA 1
ATOM 4346 C C . VAL B 1 161 ? 24.625 3.109 -2.738 1 95.12 161 VAL B C 1
ATOM 4348 O O . VAL B 1 161 ? 24.078 4.016 -3.365 1 95.12 161 VAL B O 1
ATOM 4351 N N . GLU B 1 162 ? 25.938 2.914 -2.756 1 94.62 162 GLU B N 1
ATOM 4352 C CA . GLU B 1 162 ? 26.828 3.801 -3.504 1 94.62 162 GLU B CA 1
ATOM 4353 C C . GLU B 1 162 ? 26.5 3.775 -4.996 1 94.62 162 GLU B C 1
ATOM 4355 O O . GLU B 1 162 ? 26.422 4.828 -5.637 1 94.62 162 GLU B O 1
ATOM 4360 N N . ARG B 1 163 ? 26.344 2.641 -5.488 1 93.88 163 ARG B N 1
ATOM 4361 C CA . ARG B 1 163 ? 26.031 2.496 -6.906 1 93.88 163 ARG B CA 1
ATOM 4362 C C . ARG B 1 163 ? 24.688 3.145 -7.238 1 93.88 163 ARG B C 1
ATOM 4364 O O . ARG B 1 163 ? 24.547 3.779 -8.281 1 93.88 163 ARG B O 1
ATOM 4371 N N . MET B 1 164 ? 23.734 2.98 -6.367 1 94.25 164 MET B N 1
ATOM 4372 C CA . MET B 1 164 ? 22.422 3.594 -6.57 1 94.25 164 MET B CA 1
ATOM 4373 C C . MET B 1 164 ? 22.516 5.113 -6.539 1 94.25 164 MET B C 1
ATOM 4375 O O . MET B 1 164 ? 21.875 5.801 -7.332 1 94.25 164 MET B O 1
ATOM 4379 N N . CYS B 1 165 ? 23.312 5.605 -5.633 1 94.56 165 CYS B N 1
ATOM 4380 C CA . CYS B 1 165 ? 23.516 7.051 -5.543 1 94.56 165 CYS B CA 1
ATOM 4381 C C . CYS B 1 165 ? 24.156 7.59 -6.812 1 94.56 165 CYS B C 1
ATOM 4383 O O . CYS B 1 165 ? 23.781 8.648 -7.309 1 94.56 165 CYS B O 1
ATOM 4385 N N . GLU B 1 166 ? 25.125 6.855 -7.301 1 93.62 166 GLU B N 1
ATOM 4386 C CA . GLU B 1 166 ? 25.781 7.262 -8.539 1 93.62 166 GLU B CA 1
ATOM 4387 C C . GLU B 1 166 ? 24.781 7.328 -9.695 1 93.62 166 GLU B C 1
ATOM 4389 O O . GLU B 1 166 ? 24.766 8.305 -10.453 1 93.62 166 GLU B O 1
ATOM 4394 N N . LYS B 1 167 ? 24.016 6.34 -9.805 1 91.88 167 LYS B N 1
ATOM 4395 C CA . LYS B 1 167 ? 23.016 6.293 -10.867 1 91.88 167 LYS B CA 1
ATOM 4396 C C . LYS B 1 167 ? 22 7.426 -10.711 1 91.88 167 LYS B C 1
ATOM 4398 O O . LYS B 1 167 ? 21.625 8.07 -11.695 1 91.88 167 LYS B O 1
ATOM 4403 N N . ALA B 1 168 ? 21.547 7.652 -9.492 1 92.31 168 ALA B N 1
ATOM 4404 C CA . ALA B 1 168 ? 20.562 8.711 -9.219 1 92.31 168 ALA B CA 1
ATOM 4405 C C . ALA B 1 168 ? 21.141 10.086 -9.547 1 92.31 168 ALA B C 1
ATOM 4407 O O . ALA B 1 168 ? 20.453 10.938 -10.094 1 92.31 168 ALA B O 1
ATOM 4408 N N . THR B 1 169 ? 22.406 10.25 -9.258 1 91 169 THR B N 1
ATOM 4409 C CA . THR B 1 169 ? 23.078 11.516 -9.547 1 91 169 THR B CA 1
ATOM 4410 C C . THR B 1 169 ? 23.172 11.742 -11.055 1 91 169 THR B C 1
ATOM 4412 O O . THR B 1 169 ? 22.844 12.82 -11.547 1 91 169 THR B O 1
ATOM 4415 N N . LEU B 1 170 ? 23.578 10.734 -11.711 1 92 170 LEU B N 1
ATOM 4416 C CA . LEU B 1 170 ? 23.688 10.82 -13.164 1 92 170 LEU B CA 1
ATOM 4417 C C . LEU B 1 170 ? 22.328 11.094 -13.797 1 92 170 LEU B C 1
ATOM 4419 O O . LEU B 1 170 ? 22.219 11.93 -14.703 1 92 170 LEU B O 1
ATOM 4423 N N . ALA B 1 171 ? 21.344 10.422 -13.328 1 93.44 171 ALA B N 1
ATOM 4424 C CA . ALA B 1 171 ? 20 10.578 -13.859 1 93.44 171 ALA B CA 1
ATOM 4425 C C . ALA B 1 171 ? 19.469 11.984 -13.594 1 93.44 171 ALA B C 1
ATOM 4427 O O . ALA B 1 171 ? 18.859 12.602 -14.477 1 93.44 171 ALA B O 1
ATOM 4428 N N . SER B 1 172 ? 19.719 12.492 -12.414 1 90.19 172 SER B N 1
ATOM 4429 C CA . SER B 1 172 ? 19.203 13.812 -12.039 1 90.19 172 SER B CA 1
ATOM 4430 C C . SER B 1 172 ? 19.828 14.906 -12.898 1 90.19 172 SER B C 1
ATOM 4432 O O . SER B 1 172 ? 19.172 15.898 -13.227 1 90.19 172 SER B O 1
ATOM 4434 N N . LYS B 1 173 ? 21.031 14.734 -13.367 1 90.44 173 LYS B N 1
ATOM 4435 C CA . LYS B 1 173 ? 21.75 15.727 -14.148 1 90.44 173 LYS B CA 1
ATOM 4436 C C . LYS B 1 173 ? 21.297 15.727 -15.602 1 90.44 173 LYS B C 1
ATOM 4438 O O . LYS B 1 173 ? 21.406 16.734 -16.297 1 90.44 173 LYS B O 1
ATOM 4443 N N . SER B 1 174 ? 20.703 14.656 -15.961 1 91.06 174 SER B N 1
ATOM 4444 C CA . SER B 1 174 ? 20.422 14.523 -17.391 1 91.06 174 SER B CA 1
ATOM 4445 C C . SER B 1 174 ? 18.922 14.383 -17.641 1 91.06 174 SER B C 1
ATOM 4447 O O . SER B 1 174 ? 18.5 14.172 -18.781 1 91.06 174 SER B O 1
ATOM 4449 N N . LEU B 1 175 ? 18.141 14.547 -16.641 1 89.75 175 LEU B N 1
ATOM 4450 C CA . LEU B 1 175 ? 16.719 14.219 -16.703 1 89.75 175 LEU B CA 1
ATOM 4451 C C . LEU B 1 175 ? 15.984 15.133 -17.688 1 89.75 175 LEU B C 1
ATOM 4453 O O . LEU B 1 175 ? 16.078 16.359 -17.578 1 89.75 175 LEU B O 1
ATOM 4457 N N . LYS B 1 176 ? 15.438 14.469 -18.656 1 85.06 176 LYS B N 1
ATOM 4458 C CA . LYS B 1 176 ? 14.586 15.156 -19.625 1 85.06 176 LYS B CA 1
ATOM 4459 C C . LYS B 1 176 ? 13.164 14.602 -19.594 1 85.06 176 LYS B C 1
ATOM 4461 O O . LYS B 1 176 ? 12.938 13.477 -19.125 1 85.06 176 LYS B O 1
ATOM 4466 N N . SER B 1 177 ? 12.203 15.539 -19.859 1 77 177 SER B N 1
ATOM 4467 C CA . SER B 1 177 ? 10.836 15.055 -19.969 1 77 177 SER B CA 1
ATOM 4468 C C . SER B 1 177 ? 10.453 14.812 -21.422 1 77 177 SER B C 1
ATOM 4470 O O . SER B 1 177 ? 10.969 15.484 -22.328 1 77 177 SER B O 1
ATOM 4472 N N . ILE B 1 178 ? 9.664 13.703 -21.5 1 72.19 178 ILE B N 1
ATOM 4473 C CA . ILE B 1 178 ? 9.203 13.445 -22.875 1 72.19 178 ILE B CA 1
ATOM 4474 C C . ILE B 1 178 ? 8.141 14.477 -23.25 1 72.19 178 ILE B C 1
ATOM 4476 O O . ILE B 1 178 ? 7.293 14.844 -22.438 1 72.19 178 ILE B O 1
ATOM 4480 N N . SER B 1 179 ? 8.336 14.945 -24.469 1 70.06 179 SER B N 1
ATOM 4481 C CA . SER B 1 179 ? 7.289 15.797 -25 1 70.06 179 SER B CA 1
ATOM 4482 C C . SER B 1 179 ? 5.984 15.031 -25.188 1 70.06 179 SER B C 1
ATOM 4484 O O . SER B 1 179 ? 5.996 13.844 -25.531 1 70.06 179 SER B O 1
ATOM 4486 N N . PRO B 1 180 ? 4.859 15.625 -24.766 1 67.25 180 PRO B N 1
ATOM 4487 C CA . PRO B 1 180 ? 3.58 14.977 -25.062 1 67.25 180 PRO B CA 1
ATOM 4488 C C . PRO B 1 180 ? 3.48 14.477 -26.5 1 67.25 180 PRO B C 1
ATOM 4490 O O . PRO B 1 180 ? 2.793 13.484 -26.766 1 67.25 180 PRO B O 1
ATOM 4493 N N . MET B 1 181 ? 4.137 15.078 -27.297 1 61.28 181 MET B N 1
ATOM 4494 C CA . MET B 1 181 ? 4.105 14.734 -28.719 1 61.28 181 MET B CA 1
ATOM 4495 C C . MET B 1 181 ? 4.836 13.422 -28.969 1 61.28 181 MET B C 1
ATOM 4497 O O . MET B 1 181 ? 4.629 12.781 -30.016 1 61.28 181 MET B O 1
ATOM 4501 N N . ASP B 1 182 ? 5.484 13.031 -27.953 1 78.06 182 ASP B N 1
ATOM 4502 C CA . ASP B 1 182 ? 6.289 11.828 -28.125 1 78.06 182 ASP B CA 1
ATOM 4503 C C . ASP B 1 182 ? 5.555 10.594 -27.594 1 78.06 182 ASP B C 1
ATOM 4505 O O . ASP B 1 182 ? 6.055 9.477 -27.719 1 78.06 182 ASP B O 1
ATOM 4509 N N . ALA B 1 183 ? 4.375 10.875 -27.188 1 83.75 183 ALA B N 1
ATOM 4510 C CA . ALA B 1 183 ? 3.609 9.719 -26.719 1 83.75 183 ALA B CA 1
ATOM 4511 C C . ALA B 1 183 ? 3.252 8.789 -27.875 1 83.75 183 ALA B C 1
ATOM 4513 O O . ALA B 1 183 ? 2.924 9.25 -28.969 1 83.75 183 ALA B O 1
ATOM 4514 N N . GLY B 1 184 ? 3.449 7.484 -27.719 1 90.06 184 GLY B N 1
ATOM 4515 C CA . GLY B 1 184 ? 3.176 6.516 -28.766 1 90.06 184 GLY B CA 1
ATOM 4516 C C . GLY B 1 184 ? 3.869 5.184 -28.531 1 90.06 184 GLY B C 1
ATOM 4517 O O . GLY B 1 184 ? 4.109 4.789 -27.391 1 90.06 184 GLY B O 1
ATOM 4518 N N . ARG B 1 185 ? 4.031 4.48 -29.641 1 94.31 185 ARG B N 1
ATOM 4519 C CA . ARG B 1 185 ? 4.672 3.172 -29.594 1 94.31 185 ARG B CA 1
ATOM 4520 C C . ARG B 1 185 ? 6.188 3.307 -29.562 1 94.31 185 ARG B C 1
ATOM 4522 O O . ARG B 1 185 ? 6.777 4.004 -30.391 1 94.31 185 ARG B O 1
ATOM 4529 N N . TRP B 1 186 ? 6.773 2.652 -28.531 1 96.5 186 TRP B N 1
ATOM 4530 C CA . TRP B 1 186 ? 8.219 2.688 -28.344 1 96.5 186 TRP B CA 1
ATOM 4531 C C . TRP B 1 186 ? 8.781 1.284 -28.141 1 96.5 186 TRP B C 1
ATOM 4533 O O . TRP B 1 186 ? 8.062 0.382 -27.703 1 96.5 186 TRP B O 1
ATOM 4543 N N . SER B 1 187 ? 10.094 1.145 -28.547 1 98 187 SER B N 1
ATOM 4544 C CA . SER B 1 187 ? 10.828 0.007 -28 1 98 187 SER B CA 1
ATOM 4545 C C . SER B 1 187 ? 11.117 0.188 -26.516 1 98 187 SER B C 1
ATOM 4547 O O . SER B 1 187 ? 11.648 1.22 -26.109 1 98 187 SER B O 1
ATOM 4549 N N . VAL B 1 188 ? 10.719 -0.775 -25.734 1 98.62 188 VAL B N 1
ATOM 4550 C CA . VAL B 1 188 ? 10.875 -0.693 -24.281 1 98.62 188 VAL B CA 1
ATOM 4551 C C . VAL B 1 188 ? 11.734 -1.856 -23.797 1 98.62 188 VAL B C 1
ATOM 4553 O O . VAL B 1 188 ? 11.477 -3.014 -24.125 1 98.62 188 VAL B O 1
ATOM 4556 N N . ILE B 1 189 ? 12.789 -1.536 -23.094 1 98.75 189 ILE B N 1
ATOM 4557 C CA . ILE B 1 189 ? 13.633 -2.525 -22.438 1 98.75 189 ILE B CA 1
ATOM 4558 C C . ILE B 1 189 ? 13.352 -2.514 -20.922 1 98.75 189 ILE B C 1
ATOM 4560 O O . ILE B 1 189 ? 13.531 -1.489 -20.266 1 98.75 189 ILE B O 1
ATOM 4564 N N . LEU B 1 190 ? 12.867 -3.617 -20.438 1 98.69 190 LEU B N 1
ATOM 4565 C CA . LEU B 1 190 ? 12.641 -3.779 -19.016 1 98.69 190 LEU B CA 1
ATOM 4566 C C . LEU B 1 190 ? 13.75 -4.598 -18.375 1 98.69 190 LEU B C 1
ATOM 4568 O O . LEU B 1 190 ? 13.992 -5.742 -18.766 1 98.69 190 LEU B O 1
ATOM 4572 N N . ALA B 1 191 ? 14.422 -3.957 -17.438 1 97.12 191 ALA B N 1
ATOM 4573 C CA . ALA B 1 191 ? 15.508 -4.645 -16.734 1 97.12 191 ALA B CA 1
ATOM 4574 C C . ALA B 1 191 ? 15.273 -4.617 -15.227 1 97.12 191 ALA B C 1
ATOM 4576 O O . ALA B 1 191 ? 14.508 -3.797 -14.719 1 97.12 191 ALA B O 1
ATOM 4577 N N . GLY B 1 192 ? 15.93 -5.566 -14.57 1 93.94 192 GLY B N 1
ATOM 4578 C CA . GLY B 1 192 ? 15.875 -5.582 -13.117 1 93.94 192 GLY B CA 1
ATOM 4579 C C . GLY B 1 192 ? 14.453 -5.676 -12.578 1 93.94 192 GLY B C 1
ATOM 4580 O O . GLY B 1 192 ? 13.695 -6.559 -12.977 1 93.94 192 GLY B O 1
ATOM 4581 N N . SER 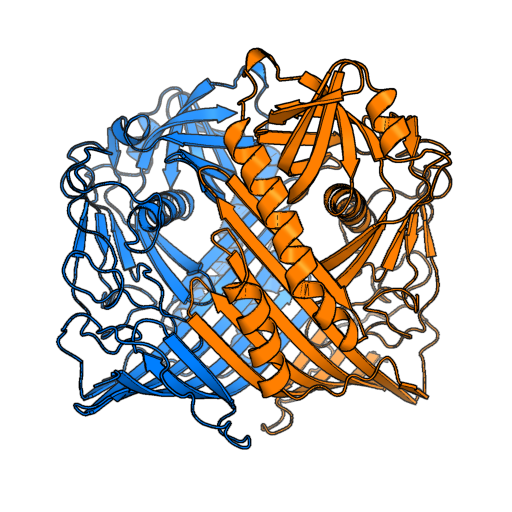B 1 193 ? 14.148 -4.723 -11.68 1 94.75 193 SER B N 1
ATOM 4582 C CA . SER B 1 193 ? 12.852 -4.742 -11.016 1 94.75 193 SER B CA 1
ATOM 4583 C C . SER B 1 193 ? 11.719 -4.465 -12 1 94.75 193 SER B C 1
ATOM 4585 O O . SER B 1 193 ? 10.594 -4.914 -11.789 1 94.75 193 SER B O 1
ATOM 4587 N N . ALA B 1 194 ? 12.039 -3.816 -13.062 1 97.44 194 ALA B N 1
ATOM 4588 C CA . ALA B 1 194 ? 11.008 -3.537 -14.062 1 97.44 194 ALA B CA 1
ATOM 4589 C C . ALA B 1 194 ? 10.555 -4.816 -14.75 1 97.44 194 ALA B C 1
ATOM 4591 O O . ALA B 1 194 ? 9.352 -5.039 -14.938 1 97.44 194 ALA B O 1
ATOM 4592 N N . ALA B 1 195 ? 11.516 -5.637 -15.117 1 98.12 195 ALA B N 1
ATOM 4593 C CA . ALA B 1 195 ? 11.172 -6.922 -15.719 1 98.12 195 ALA B CA 1
ATOM 4594 C C . ALA B 1 195 ? 10.375 -7.789 -14.75 1 98.12 195 ALA B C 1
ATOM 4596 O O . ALA B 1 195 ? 9.367 -8.391 -15.133 1 98.12 195 ALA B O 1
ATOM 4597 N N . GLY B 1 196 ? 10.828 -7.793 -13.516 1 97.69 196 GLY B N 1
ATOM 4598 C CA . GLY B 1 196 ? 10.125 -8.547 -12.492 1 97.69 196 GLY B CA 1
ATOM 4599 C C . GLY B 1 196 ? 8.703 -8.062 -12.266 1 97.69 196 GLY B C 1
ATOM 4600 O O . GLY B 1 196 ? 7.801 -8.859 -12.008 1 97.69 196 GLY B O 1
ATOM 4601 N N . SER B 1 197 ? 8.516 -6.766 -12.359 1 97.75 197 SER B N 1
ATOM 4602 C CA . SER B 1 197 ? 7.191 -6.195 -12.156 1 97.75 197 SER B CA 1
ATOM 4603 C C . SER B 1 197 ? 6.223 -6.652 -13.242 1 97.75 197 SER B C 1
ATOM 4605 O O . SER B 1 197 ? 5.039 -6.871 -12.977 1 97.75 197 SER B O 1
ATOM 4607 N N . LEU B 1 198 ? 6.711 -6.77 -14.438 1 98.38 198 LEU B N 1
ATOM 4608 C CA . LEU B 1 198 ? 5.867 -7.238 -15.531 1 98.38 198 LEU B CA 1
ATOM 4609 C C . LEU B 1 198 ? 5.375 -8.656 -15.273 1 98.38 198 LEU B C 1
ATOM 4611 O O . LEU B 1 198 ? 4.172 -8.922 -15.336 1 98.38 198 LEU B O 1
ATOM 4615 N N . ILE B 1 199 ? 6.273 -9.523 -14.977 1 98.12 199 ILE B N 1
ATOM 4616 C CA . ILE B 1 199 ? 5.848 -10.906 -14.836 1 98.12 199 ILE B CA 1
ATOM 4617 C C . ILE B 1 199 ? 5.02 -11.078 -13.57 1 98.12 199 ILE B C 1
ATOM 4619 O O . ILE B 1 199 ? 4.121 -11.922 -13.508 1 98.12 199 ILE B O 1
ATOM 4623 N N . HIS B 1 200 ? 5.25 -10.219 -12.562 1 98.12 200 HIS B N 1
ATOM 4624 C CA . HIS B 1 200 ? 4.391 -10.18 -11.383 1 98.12 200 HIS B CA 1
ATOM 4625 C C . HIS B 1 200 ? 2.934 -9.938 -11.773 1 98.12 200 HIS B C 1
ATOM 4627 O O . HIS B 1 200 ? 2.041 -10.664 -11.328 1 98.12 200 HIS B O 1
ATOM 4633 N N . GLU B 1 201 ? 2.73 -8.93 -12.609 1 97.75 201 GLU B N 1
ATOM 4634 C CA . GLU B 1 201 ? 1.374 -8.594 -13.031 1 97.75 201 GLU B CA 1
ATOM 4635 C C . GLU B 1 201 ? 0.774 -9.711 -13.891 1 97.75 201 GLU B C 1
ATOM 4637 O O . GLU B 1 201 ? -0.427 -9.977 -13.812 1 97.75 201 GLU B O 1
ATOM 4642 N N . ILE B 1 202 ? 1.59 -10.344 -14.672 1 97.94 202 ILE B N 1
ATOM 4643 C CA . ILE B 1 202 ? 1.105 -11.477 -15.453 1 97.94 202 ILE B CA 1
ATOM 4644 C C . ILE B 1 202 ? 0.696 -12.609 -14.516 1 97.94 202 ILE B C 1
ATOM 4646 O O . ILE B 1 202 ? -0.276 -13.32 -14.781 1 97.94 202 ILE B O 1
ATOM 4650 N N . GLY B 1 203 ? 1.477 -12.758 -13.438 1 97.25 203 GLY B N 1
ATOM 4651 C CA . GLY B 1 203 ? 1.098 -13.719 -12.422 1 97.25 203 GLY B CA 1
ATOM 4652 C C . GLY B 1 203 ? -0.314 -13.523 -11.906 1 97.25 203 GLY B C 1
ATOM 4653 O O . GLY B 1 203 ? -1.061 -14.484 -11.727 1 97.25 203 GLY B O 1
ATOM 4654 N N . HIS B 1 204 ? -0.692 -12.328 -11.695 1 95.88 204 HIS B N 1
ATOM 4655 C CA . HIS B 1 204 ? -2.045 -12.031 -11.234 1 95.88 204 HIS B CA 1
ATOM 4656 C C . HIS B 1 204 ? -3.084 -12.477 -12.258 1 95.88 204 HIS B C 1
ATOM 4658 O O . HIS B 1 204 ? -4.156 -12.961 -11.891 1 95.88 204 HIS B O 1
ATOM 4664 N N . ALA B 1 205 ? -2.795 -12.352 -13.516 1 96.56 205 ALA B N 1
ATOM 4665 C CA . ALA B 1 205 ? -3.711 -12.734 -14.586 1 96.56 205 ALA B CA 1
ATOM 4666 C C . ALA B 1 205 ? -3.891 -14.25 -14.641 1 96.56 205 ALA B C 1
ATOM 4668 O O . ALA B 1 205 ? -4.746 -14.758 -15.375 1 96.56 205 ALA B O 1
ATOM 4669 N N . LEU B 1 206 ? -3.107 -14.906 -13.891 1 96.75 206 LEU B N 1
ATOM 4670 C CA . LEU B 1 206 ? -3.127 -16.359 -13.945 1 96.75 206 LEU B CA 1
ATOM 4671 C C . LEU B 1 206 ? -3.607 -16.953 -12.617 1 96.75 206 LEU B C 1
ATOM 4673 O O . LEU B 1 206 ? -3.492 -18.156 -12.398 1 96.75 206 LEU B O 1
ATOM 4677 N N . GLU B 1 207 ? -4.086 -16.141 -11.719 1 95.81 207 GLU B N 1
ATOM 4678 C CA . GLU B 1 207 ? -4.691 -16.594 -10.469 1 95.81 207 GLU B CA 1
ATOM 4679 C C . GLU B 1 207 ? -6.074 -17.203 -10.711 1 95.81 207 GLU B C 1
ATOM 4681 O O . GLU B 1 207 ? -6.953 -16.531 -11.273 1 95.81 207 GLU B O 1
ATOM 4686 N N . GLY B 1 208 ? -6.25 -18.344 -10.219 1 94 208 GLY B N 1
ATOM 4687 C CA . GLY B 1 208 ? -7.477 -19.078 -10.477 1 94 208 GLY B CA 1
ATOM 4688 C C . GLY B 1 208 ? -8.695 -18.453 -9.844 1 94 208 GLY B C 1
ATOM 4689 O O . GLY B 1 208 ? -9.828 -18.719 -10.266 1 94 208 GLY B O 1
ATOM 4690 N N . ASP B 1 209 ? -8.523 -17.734 -8.852 1 90.94 209 ASP B N 1
ATOM 4691 C CA . ASP B 1 209 ? -9.656 -17.109 -8.164 1 90.94 209 ASP B CA 1
ATOM 4692 C C . ASP B 1 209 ? -9.867 -15.68 -8.648 1 90.94 209 ASP B C 1
ATOM 4694 O O . ASP B 1 209 ? -10.695 -14.953 -8.086 1 90.94 209 ASP B O 1
ATOM 4698 N N . TRP B 1 210 ? -9.07 -15.281 -9.617 1 86.69 210 TRP B N 1
ATOM 4699 C CA . TRP B 1 210 ? -9.281 -13.977 -10.234 1 86.69 210 TRP B CA 1
ATOM 4700 C C . TRP B 1 210 ? -10.367 -14.039 -11.305 1 86.69 210 TRP B C 1
ATOM 4702 O O . TRP B 1 210 ? -10.258 -14.82 -12.258 1 86.69 210 TRP B O 1
ATOM 4712 N N . GLY B 1 211 ? -11.367 -13.273 -11.172 1 80.62 211 GLY B N 1
ATOM 4713 C CA . GLY B 1 211 ? -12.5 -13.305 -12.086 1 80.62 211 GLY B CA 1
ATOM 4714 C C . GLY B 1 211 ? -12.117 -13.016 -13.523 1 80.62 211 GLY B C 1
ATOM 4715 O O . GLY B 1 211 ? -12.68 -13.602 -14.453 1 80.62 211 GLY B O 1
ATOM 4716 N N . ALA B 1 212 ? -11.156 -12.172 -13.703 1 82.06 212 ALA B N 1
ATOM 4717 C CA . ALA B 1 212 ? -10.75 -11.75 -15.039 1 82.06 212 ALA B CA 1
ATOM 4718 C C . ALA B 1 212 ? -9.5 -12.5 -15.5 1 82.06 212 ALA B C 1
ATOM 4720 O O . ALA B 1 212 ? -8.703 -11.977 -16.266 1 82.06 212 ALA B O 1
ATOM 4721 N N . ARG B 1 213 ? -9.273 -13.688 -14.992 1 89.5 213 ARG B N 1
ATOM 4722 C CA . ARG B 1 213 ? -8.078 -14.453 -15.336 1 89.5 213 ARG B CA 1
ATOM 4723 C C . ARG B 1 213 ? -8.062 -14.797 -16.828 1 89.5 213 ARG B C 1
ATOM 4725 O O . ARG B 1 213 ? -9.117 -14.961 -17.438 1 89.5 213 ARG B O 1
ATOM 4732 N N . LEU B 1 214 ? -6.82 -14.969 -17.359 1 94.69 214 LEU B N 1
ATOM 4733 C CA . LEU B 1 214 ? -6.641 -15.406 -18.734 1 94.69 214 LEU B CA 1
ATOM 4734 C C . LEU B 1 214 ? -7.117 -16.844 -18.922 1 94.69 214 LEU B C 1
ATOM 4736 O O . LEU B 1 214 ? -6.863 -17.703 -18.078 1 94.69 214 LEU B O 1
ATOM 4740 N N . PRO B 1 215 ? -7.785 -17.078 -20.047 1 94.69 215 PRO B N 1
ATOM 4741 C CA . PRO B 1 215 ? -8.258 -18.453 -20.266 1 94.69 215 PRO B CA 1
ATOM 4742 C C . PRO B 1 215 ? -7.145 -19.391 -20.703 1 94.69 215 PRO B C 1
ATOM 4744 O O . PRO B 1 215 ? -6.223 -18.984 -21.422 1 94.69 215 PRO B O 1
ATOM 4747 N N . THR B 1 216 ? -7.324 -20.641 -20.297 1 95.75 216 THR B N 1
ATOM 4748 C CA . THR B 1 216 ? -6.418 -21.688 -20.766 1 95.75 216 THR B CA 1
ATOM 4749 C C . THR B 1 216 ? -6.453 -21.781 -22.297 1 95.75 216 THR B C 1
ATOM 4751 O O . THR B 1 216 ? -7.523 -21.719 -22.891 1 95.75 216 THR B O 1
ATOM 4754 N N . GLY B 1 217 ? -5.266 -21.859 -22.875 1 97.56 217 GLY B N 1
ATOM 4755 C CA . GLY B 1 217 ? -5.18 -22 -24.312 1 97.56 217 GLY B CA 1
ATOM 4756 C C . GLY B 1 217 ? -4.938 -20.672 -25.016 1 97.56 217 GLY B C 1
ATOM 4757 O O . GLY B 1 217 ? -4.574 -20.641 -26.188 1 97.56 217 GLY B O 1
ATOM 4758 N N . ALA B 1 218 ? -5.066 -19.625 -24.344 1 97.12 218 ALA B N 1
ATOM 4759 C CA . ALA B 1 218 ? -4.852 -18.312 -24.953 1 97.12 218 ALA B CA 1
ATOM 4760 C C . ALA B 1 218 ? -3.375 -18.078 -25.25 1 97.12 218 ALA B C 1
ATOM 4762 O O . ALA B 1 218 ? -2.516 -18.328 -24.406 1 97.12 218 ALA B O 1
ATOM 4763 N N . GLN B 1 219 ? -3.055 -17.625 -26.5 1 98.19 219 GLN B N 1
ATOM 4764 C CA . GLN B 1 219 ? -1.713 -17.156 -26.828 1 98.19 219 GLN B CA 1
ATOM 4765 C C . GLN B 1 219 ? -1.512 -15.711 -26.391 1 98.19 219 GLN B C 1
ATOM 4767 O O . GLN B 1 219 ? -2.109 -14.797 -26.969 1 98.19 219 GLN B O 1
ATOM 4772 N N . ILE B 1 220 ? -0.605 -15.484 -25.438 1 98.06 220 ILE B N 1
ATOM 4773 C CA . ILE B 1 220 ? -0.507 -14.141 -24.875 1 98.06 220 ILE B CA 1
ATOM 4774 C C . ILE B 1 220 ? 0.874 -13.555 -25.172 1 98.06 220 ILE B C 1
ATOM 4776 O O . ILE B 1 220 ? 1.097 -12.352 -25.016 1 98.06 220 ILE B O 1
ATOM 4780 N N . ALA B 1 221 ? 1.844 -14.367 -25.578 1 98.38 221 ALA B N 1
ATOM 4781 C CA . ALA B 1 221 ? 3.236 -14 -25.828 1 98.38 221 ALA B CA 1
ATOM 4782 C C . ALA B 1 221 ? 3.861 -14.883 -26.891 1 98.38 221 ALA B C 1
ATOM 4784 O O . ALA B 1 221 ? 3.244 -15.852 -27.359 1 98.38 221 ALA B O 1
ATOM 4785 N N . PRO B 1 222 ? 5.047 -14.5 -27.391 1 98.38 222 PRO B N 1
ATOM 4786 C CA . PRO B 1 222 ? 5.695 -15.344 -28.391 1 98.38 222 PRO B CA 1
ATOM 4787 C C . PRO B 1 222 ? 6.215 -16.656 -27.812 1 98.38 222 PRO B C 1
ATOM 4789 O O . PRO B 1 222 ? 6.191 -16.844 -26.594 1 98.38 222 PRO B O 1
ATOM 4792 N N . GLU B 1 223 ? 6.766 -17.484 -28.672 1 98.19 223 GLU B N 1
ATOM 4793 C CA . GLU B 1 223 ? 7.18 -18.844 -28.312 1 98.19 223 GLU B CA 1
ATOM 4794 C C . GLU B 1 223 ? 8.359 -18.812 -27.344 1 98.19 223 GLU B C 1
ATOM 4796 O O . GLU B 1 223 ? 8.555 -19.75 -26.562 1 98.19 223 GLU B O 1
ATOM 4801 N N . SER B 1 224 ? 9.125 -17.812 -27.328 1 98.06 224 SER B N 1
ATOM 4802 C CA . SER B 1 224 ? 10.297 -17.703 -26.469 1 98.06 224 SER B CA 1
ATOM 4803 C C . SER B 1 224 ? 9.898 -17.484 -25.016 1 98.06 224 SER B C 1
ATOM 4805 O O . SER B 1 224 ? 10.727 -17.594 -24.109 1 98.06 224 SER B O 1
ATOM 4807 N N . PHE B 1 225 ? 8.656 -17.172 -24.828 1 98.5 225 PHE B N 1
ATOM 4808 C CA . PHE B 1 225 ? 8.164 -16.797 -23.516 1 98.5 225 PHE B CA 1
ATOM 4809 C C . PHE B 1 225 ? 7.523 -17.984 -22.797 1 98.5 225 PHE B C 1
ATOM 4811 O O . PHE B 1 225 ? 6.473 -18.469 -23.234 1 98.5 225 PHE B O 1
ATOM 4818 N N . SER B 1 226 ? 8.094 -18.438 -21.734 1 98.75 226 SER B N 1
ATOM 4819 C CA . SER B 1 226 ? 7.512 -19.438 -20.844 1 98.75 226 SER B CA 1
ATOM 4820 C C . SER B 1 226 ? 7.645 -19.016 -19.375 1 98.75 226 SER B C 1
ATOM 4822 O O . SER B 1 226 ? 8.703 -18.547 -18.953 1 98.75 226 SER B O 1
ATOM 4824 N N . LEU B 1 227 ? 6.609 -19.156 -18.656 1 98.69 227 LEU B N 1
ATOM 4825 C CA . LEU B 1 227 ? 6.527 -18.719 -17.281 1 98.69 227 LEU B CA 1
ATOM 4826 C C . LEU B 1 227 ? 6.129 -19.859 -16.359 1 98.69 227 LEU B C 1
ATOM 4828 O O . LEU B 1 227 ? 5.133 -20.547 -16.594 1 98.69 227 LEU B O 1
ATOM 4832 N N . ARG B 1 228 ? 6.918 -20.062 -15.336 1 98.31 228 ARG B N 1
ATOM 4833 C CA . ARG B 1 228 ? 6.66 -21.125 -14.375 1 98.31 228 ARG B CA 1
ATOM 4834 C C . ARG B 1 228 ? 6.582 -20.562 -12.953 1 98.31 228 ARG B C 1
ATOM 4836 O O . ARG B 1 228 ? 7.16 -19.516 -12.656 1 98.31 228 ARG B O 1
ATOM 4843 N N . ASP B 1 229 ? 5.816 -21.25 -12.102 1 98 229 ASP B N 1
ATOM 4844 C CA . ASP B 1 229 ? 5.863 -21.031 -10.664 1 98 229 ASP B CA 1
ATOM 4845 C C . ASP B 1 229 ? 6.57 -22.203 -9.961 1 98 229 ASP B C 1
ATOM 4847 O O . ASP B 1 229 ? 6.18 -23.359 -10.125 1 98 229 ASP B O 1
ATOM 4851 N N . GLU B 1 230 ? 7.613 -21.797 -9.25 1 97.56 230 GLU B N 1
ATOM 4852 C CA . GLU B 1 230 ? 8.406 -22.781 -8.516 1 97.56 230 GLU B CA 1
ATOM 4853 C C . GLU B 1 230 ? 8.414 -22.484 -7.02 1 97.56 230 GLU B C 1
ATOM 4855 O O . GLU B 1 230 ? 9.422 -22.016 -6.484 1 97.56 230 GLU B O 1
ATOM 4860 N N . PRO B 1 231 ? 7.379 -22.938 -6.332 1 96.19 231 PRO B N 1
ATOM 4861 C CA . PRO B 1 231 ? 7.176 -22.5 -4.949 1 96.19 231 PRO B CA 1
ATOM 4862 C C . PRO B 1 231 ? 8.305 -22.938 -4.02 1 96.19 231 PRO B C 1
ATOM 4864 O O . PRO B 1 231 ? 8.578 -22.266 -3.014 1 96.19 231 PRO B O 1
ATOM 4867 N N . TYR B 1 232 ? 8.93 -24.078 -4.289 1 92.88 232 TYR B N 1
ATOM 4868 C CA . TYR B 1 232 ? 10.047 -24.5 -3.463 1 92.88 232 TYR B CA 1
ATOM 4869 C C . TYR B 1 232 ? 11.367 -24.359 -4.211 1 92.88 232 TYR B C 1
ATOM 4871 O O . TYR B 1 232 ? 12.133 -25.328 -4.316 1 92.88 232 TYR B O 1
ATOM 4879 N N . ASN B 1 233 ? 11.602 -23.188 -4.781 1 93 233 ASN B N 1
ATOM 4880 C CA . ASN B 1 233 ? 12.867 -22.828 -5.418 1 93 233 ASN B CA 1
ATOM 4881 C C . ASN B 1 233 ? 13.898 -22.359 -4.395 1 93 233 ASN B C 1
ATOM 4883 O O . ASN B 1 233 ? 13.805 -21.25 -3.869 1 93 233 ASN B O 1
ATOM 4887 N N . THR B 1 234 ? 14.898 -23.078 -4.129 1 86.75 234 THR B N 1
ATOM 4888 C CA . THR B 1 234 ? 15.812 -22.844 -3.02 1 86.75 234 THR B CA 1
ATOM 4889 C C . THR B 1 234 ? 16.75 -21.688 -3.334 1 86.75 234 THR B C 1
ATOM 4891 O O . THR B 1 234 ? 17.438 -21.172 -2.445 1 86.75 234 THR B O 1
ATOM 4894 N N . LEU B 1 235 ? 16.719 -21.203 -4.562 1 86.25 235 LEU B N 1
ATOM 4895 C CA . LEU B 1 235 ? 17.562 -20.062 -4.93 1 86.25 235 LEU B CA 1
ATOM 4896 C C . LEU B 1 235 ? 16.859 -18.75 -4.605 1 86.25 235 LEU B C 1
ATOM 4898 O O . LEU B 1 235 ? 17.5 -17.688 -4.59 1 86.25 235 LEU B O 1
ATOM 4902 N N . ALA B 1 236 ? 15.641 -18.844 -4.395 1 94.5 236 ALA B N 1
ATOM 4903 C CA . ALA B 1 236 ? 14.867 -17.656 -4.055 1 94.5 236 ALA B CA 1
ATOM 4904 C C . ALA B 1 236 ? 14.953 -17.359 -2.561 1 94.5 236 ALA B C 1
ATOM 4906 O O . ALA B 1 236 ? 15.039 -18.266 -1.741 1 94.5 236 ALA B O 1
ATOM 4907 N N . PRO B 1 237 ? 14.953 -16.109 -2.225 1 96.38 237 PRO B N 1
ATOM 4908 C CA . PRO B 1 237 ? 15.039 -15.742 -0.808 1 96.38 237 PRO B CA 1
ATOM 4909 C C . PRO B 1 237 ? 13.812 -16.188 -0.009 1 96.38 237 PRO B C 1
ATOM 4911 O O . PRO B 1 237 ? 13.852 -16.203 1.224 1 96.38 237 PRO B O 1
ATOM 4914 N N . TYR B 1 238 ? 12.758 -16.484 -0.664 1 96.12 238 TYR B N 1
ATOM 4915 C CA . TYR B 1 238 ? 11.562 -17.047 -0.043 1 96.12 238 TYR B CA 1
ATOM 4916 C C . TYR B 1 238 ? 11.008 -18.203 -0.874 1 96.12 238 TYR B C 1
ATOM 4918 O O . TYR B 1 238 ? 10.992 -18.141 -2.105 1 96.12 238 TYR B O 1
ATOM 4926 N N . ASN B 1 239 ? 10.641 -19.234 -0.171 1 94.75 239 ASN B N 1
ATOM 4927 C CA .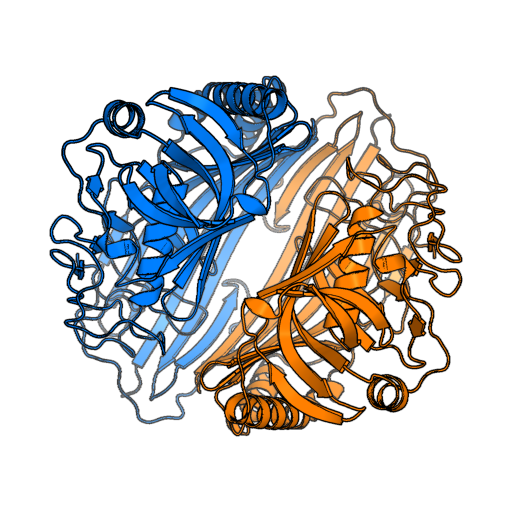 ASN B 1 239 ? 10.008 -20.406 -0.756 1 94.75 239 ASN B CA 1
ATOM 4928 C C . ASN B 1 239 ? 9.188 -21.172 0.279 1 94.75 239 ASN B C 1
ATOM 4930 O O . ASN B 1 239 ? 9.18 -20.812 1.458 1 94.75 239 ASN B O 1
ATOM 4934 N N . HIS B 1 240 ? 8.414 -22.094 -0.143 1 94.81 240 HIS B N 1
ATOM 4935 C CA . HIS B 1 240 ? 7.691 -22.938 0.806 1 94.81 240 HIS B CA 1
ATOM 4936 C C . HIS B 1 240 ? 7.473 -24.344 0.244 1 94.81 240 HIS B C 1
ATOM 4938 O O . HIS B 1 240 ? 7.227 -24.5 -0.955 1 94.81 240 HIS B O 1
ATOM 4944 N N . PRO B 1 241 ? 7.586 -25.312 1.106 1 97 241 PRO B N 1
ATOM 4945 C CA . PRO B 1 241 ? 7.41 -26.703 0.697 1 97 241 PRO B CA 1
ATOM 4946 C C . PRO B 1 241 ? 5.941 -27.094 0.555 1 97 241 PRO B C 1
ATOM 4948 O O . PRO B 1 241 ? 5.629 -28.125 -0.049 1 97 241 PRO B O 1
ATOM 4951 N N . PHE B 1 242 ? 5.02 -26.406 1.175 1 98.19 242 PHE B N 1
ATOM 4952 C CA . PHE B 1 242 ? 3.572 -26.578 1.073 1 98.19 242 PHE B CA 1
ATOM 4953 C C . PHE B 1 242 ? 2.863 -25.234 1.18 1 98.19 242 PHE B C 1
ATOM 4955 O O . PHE B 1 242 ? 3.418 -24.281 1.719 1 98.19 242 PHE B O 1
ATOM 4962 N N . ASP B 1 243 ? 1.722 -25.156 0.562 1 97.75 243 ASP B N 1
ATOM 4963 C CA . ASP B 1 243 ? 1.009 -23.891 0.592 1 97.75 243 ASP B CA 1
ATOM 4964 C C . ASP B 1 243 ? 0.214 -23.734 1.887 1 97.75 243 ASP B C 1
ATOM 4966 O O . ASP B 1 243 ? 0.344 -24.547 2.803 1 97.75 243 ASP B O 1
ATOM 4970 N N . ASP B 1 244 ? -0.606 -22.75 2.051 1 98 244 ASP B N 1
ATOM 4971 C CA . ASP B 1 244 ? -1.261 -22.406 3.312 1 98 244 ASP B CA 1
ATOM 4972 C C . ASP B 1 244 ? -2.51 -23.266 3.523 1 98 244 ASP B C 1
ATOM 4974 O O . ASP B 1 244 ? -3.271 -23.031 4.465 1 98 244 ASP B O 1
ATOM 4978 N N . GLU B 1 245 ? -2.756 -24.219 2.66 1 97.75 245 GLU B N 1
ATOM 4979 C CA . GLU B 1 245 ? -3.742 -25.266 2.879 1 97.75 245 GLU B CA 1
ATOM 4980 C C . GLU B 1 245 ? -3.066 -26.625 3.082 1 97.75 245 GLU B C 1
ATOM 4982 O O . GLU B 1 245 ? -3.717 -27.672 2.996 1 97.75 245 GLU B O 1
ATOM 4987 N N . ALA B 1 246 ? -1.761 -26.547 3.254 1 98.12 246 ALA B N 1
ATOM 4988 C CA . ALA B 1 246 ? -0.896 -27.688 3.531 1 98.12 246 ALA B CA 1
ATOM 4989 C C . ALA B 1 246 ? -0.74 -28.578 2.297 1 98.12 246 ALA B C 1
ATOM 4991 O O . ALA B 1 246 ? -0.31 -29.734 2.402 1 98.12 246 ALA B O 1
ATOM 4992 N N . VAL B 1 247 ? -1.127 -28.109 1.197 1 97.81 247 VAL B N 1
ATOM 4993 C CA . VAL B 1 247 ? -0.945 -28.875 -0.033 1 97.81 247 VAL B CA 1
ATOM 4994 C C . VAL B 1 247 ? 0.531 -28.891 -0.425 1 97.81 247 VAL B C 1
ATOM 4996 O O . VAL B 1 247 ? 1.183 -27.844 -0.425 1 97.81 247 VAL B O 1
ATOM 4999 N N . VAL B 1 248 ? 1.027 -30 -0.803 1 96.62 248 VAL B N 1
ATOM 5000 C CA . VAL B 1 248 ? 2.434 -30.141 -1.167 1 96.62 248 VAL B CA 1
ATOM 5001 C C . VAL B 1 248 ? 2.75 -29.234 -2.357 1 96.62 248 VAL B C 1
ATOM 5003 O O . VAL B 1 248 ? 1.993 -29.203 -3.33 1 96.62 248 VAL B O 1
ATOM 5006 N N . ALA B 1 249 ? 3.838 -28.5 -2.238 1 91.12 249 ALA B N 1
ATOM 5007 C CA . ALA B 1 249 ? 4.258 -27.578 -3.297 1 91.12 249 ALA B CA 1
ATOM 5008 C C . ALA B 1 249 ? 4.73 -28.344 -4.531 1 91.12 249 ALA B C 1
ATOM 5010 O O . ALA B 1 249 ? 5.371 -29.391 -4.41 1 91.12 249 ALA B O 1
ATOM 5011 N N . ALA B 1 250 ? 4.422 -27.844 -5.695 1 92.62 250 ALA B N 1
ATOM 5012 C CA . ALA B 1 250 ? 4.883 -28.422 -6.961 1 92.62 250 ALA B CA 1
ATOM 5013 C C . ALA B 1 250 ? 5.086 -27.328 -8.008 1 92.62 250 ALA B C 1
ATOM 5015 O O . ALA B 1 250 ? 4.359 -26.328 -8.023 1 92.62 250 ALA B O 1
ATOM 5016 N N . SER B 1 251 ? 6.141 -27.562 -8.828 1 94.62 251 SER B N 1
ATOM 5017 C CA . SER B 1 251 ? 6.336 -26.641 -9.945 1 94.62 251 SER B CA 1
ATOM 5018 C C . SER B 1 251 ? 5.16 -26.688 -10.914 1 94.62 251 SER B C 1
ATOM 5020 O O . SER B 1 251 ? 4.594 -27.75 -11.164 1 94.62 251 SER B O 1
ATOM 5022 N N . ARG B 1 252 ? 4.809 -25.484 -11.422 1 95.56 252 ARG B N 1
ATOM 5023 C CA . ARG B 1 252 ? 3.709 -25.359 -12.375 1 95.56 252 ARG B CA 1
ATOM 5024 C C . ARG B 1 252 ? 4.133 -24.547 -13.594 1 95.56 252 ARG B C 1
ATOM 5026 O O . ARG B 1 252 ? 4.77 -23.5 -13.453 1 95.56 252 ARG B O 1
ATOM 5033 N N . THR B 1 253 ? 3.787 -25.109 -14.758 1 97.38 253 THR B N 1
ATOM 5034 C CA . THR B 1 253 ? 3.967 -24.344 -15.977 1 97.38 253 THR B CA 1
ATOM 5035 C C . THR B 1 253 ? 2.725 -23.5 -16.281 1 97.38 253 THR B C 1
ATOM 5037 O O . THR B 1 253 ? 1.72 -24.031 -16.766 1 97.38 253 THR B O 1
ATOM 5040 N N . LEU B 1 254 ? 2.768 -22.281 -16.031 1 97.94 254 LEU B N 1
ATOM 5041 C CA . LEU B 1 254 ? 1.614 -21.406 -16.203 1 97.94 254 LEU B CA 1
ATOM 5042 C C . LEU B 1 254 ? 1.439 -21.016 -17.656 1 97.94 254 LEU B C 1
ATOM 5044 O O . LEU B 1 254 ? 0.325 -21.047 -18.188 1 97.94 254 LEU B O 1
ATOM 5048 N N . VAL B 1 255 ? 2.5 -20.594 -18.266 1 98.69 255 VAL B N 1
ATOM 5049 C CA . VAL B 1 255 ? 2.549 -20.266 -19.688 1 98.69 255 VAL B CA 1
ATOM 5050 C C . VAL B 1 255 ? 3.66 -21.078 -20.359 1 98.69 255 VAL B C 1
ATOM 5052 O O . VAL B 1 255 ? 4.809 -21.062 -19.906 1 98.69 255 VAL B O 1
ATOM 5055 N N . HIS B 1 256 ? 3.348 -21.812 -21.375 1 98.69 256 HIS B N 1
ATOM 5056 C CA . HIS B 1 256 ? 4.309 -22.578 -22.156 1 98.69 256 HIS B CA 1
ATOM 5057 C C . HIS B 1 256 ? 4.363 -22.078 -23.594 1 98.69 256 HIS B C 1
ATOM 5059 O O . HIS B 1 256 ? 3.375 -22.172 -24.328 1 98.69 256 HIS B O 1
ATOM 5065 N N . MET B 1 257 ? 5.551 -21.547 -23.984 1 98.56 257 MET B N 1
ATOM 5066 C CA . MET B 1 257 ? 5.77 -21.031 -25.344 1 98.56 257 MET B CA 1
ATOM 5067 C C . MET B 1 257 ? 4.668 -20.062 -25.734 1 98.56 257 MET B C 1
ATOM 5069 O O . MET B 1 257 ? 4.059 -20.203 -26.797 1 98.56 257 MET B O 1
ATOM 5073 N N . GLY B 1 258 ? 4.355 -19.25 -24.828 1 98.62 258 GLY B N 1
ATOM 5074 C CA . GLY B 1 258 ? 3.455 -18.125 -25.062 1 98.62 258 GLY B CA 1
ATOM 5075 C C . GLY B 1 258 ? 1.998 -18.484 -24.828 1 98.62 258 GLY B C 1
ATOM 5076 O O . GLY B 1 258 ? 1.125 -17.609 -24.922 1 98.62 258 GLY B O 1
ATOM 5077 N N . VAL B 1 259 ? 1.687 -19.719 -24.484 1 98.69 259 VAL B N 1
ATOM 5078 C CA . VAL B 1 259 ? 0.303 -20.172 -24.359 1 98.69 259 VAL B CA 1
ATOM 5079 C C . VAL B 1 259 ? -0.012 -20.484 -22.906 1 98.69 259 VAL B C 1
ATOM 5081 O O . VAL B 1 259 ? 0.742 -21.203 -22.234 1 98.69 259 VAL B O 1
ATOM 5084 N N . VAL B 1 260 ? -1.132 -19.969 -22.422 1 98.06 260 VAL B N 1
ATOM 5085 C CA . VAL B 1 260 ? -1.567 -20.234 -21.047 1 98.06 260 VAL B CA 1
ATOM 5086 C C . VAL B 1 260 ? -1.901 -21.719 -20.891 1 98.06 260 VAL B C 1
ATOM 5088 O O . VAL B 1 260 ? -2.719 -22.25 -21.641 1 98.06 260 VAL B O 1
ATOM 5091 N N . LYS B 1 261 ? -1.296 -22.344 -19.891 1 97.38 261 LYS B N 1
ATOM 5092 C CA . LYS B 1 261 ? -1.485 -23.766 -19.688 1 97.38 261 LYS B CA 1
ATOM 5093 C C . LYS B 1 261 ? -2.232 -24.062 -18.391 1 97.38 261 LYS B C 1
ATOM 5095 O O . LYS B 1 261 ? -3.115 -24.922 -18.359 1 97.38 261 LYS B O 1
ATOM 5100 N N . GLU B 1 262 ? -1.812 -23.391 -17.344 1 95.75 262 GLU B N 1
ATOM 5101 C CA . GLU B 1 262 ? -2.381 -23.641 -16.016 1 95.75 262 GLU B CA 1
ATOM 5102 C C . GLU B 1 262 ? -2.564 -22.344 -15.25 1 95.75 262 GLU B C 1
ATOM 5104 O O . GLU B 1 262 ? -2.018 -21.297 -15.633 1 95.75 262 GLU B O 1
ATOM 5109 N N . HIS B 1 263 ? -3.398 -22.438 -14.242 1 96.94 263 HIS B N 1
ATOM 5110 C CA . HIS B 1 263 ? -3.617 -21.328 -13.336 1 96.94 263 HIS B CA 1
ATOM 5111 C C . HIS B 1 263 ? -3.143 -21.672 -11.922 1 96.94 263 HIS B C 1
ATOM 5113 O O . HIS B 1 263 ? -3.027 -22.844 -11.57 1 96.94 263 HIS B O 1
ATOM 5119 N N . LEU B 1 264 ? -2.799 -20.594 -11.242 1 97.06 264 LEU B N 1
ATOM 5120 C CA . LEU B 1 264 ? -2.602 -20.75 -9.797 1 97.06 264 LEU B CA 1
ATOM 5121 C C . LEU B 1 264 ? -3.926 -21.031 -9.094 1 97.06 264 LEU B C 1
ATOM 5123 O O . LEU B 1 264 ? -4.957 -20.453 -9.461 1 97.06 264 LEU B O 1
ATOM 5127 N N . GLY B 1 265 ? -3.855 -21.953 -8.078 1 96.06 265 GLY B N 1
ATOM 5128 C CA . GLY B 1 265 ? -5.145 -22.281 -7.5 1 96.06 265 GLY B CA 1
ATOM 5129 C C . GLY B 1 265 ? -5.051 -22.734 -6.051 1 96.06 265 GLY B C 1
ATOM 5130 O O . GLY B 1 265 ? -4.059 -23.328 -5.645 1 96.06 265 GLY B O 1
ATOM 5131 N N . THR B 1 266 ? -6.09 -22.453 -5.324 1 96.19 266 THR B N 1
ATOM 5132 C CA . THR B 1 266 ? -6.348 -23.047 -4.02 1 96.19 266 THR B CA 1
ATOM 5133 C C . THR B 1 266 ? -7.18 -24.312 -4.16 1 96.19 266 THR B C 1
ATOM 5135 O O . THR B 1 266 ? -7.551 -24.703 -5.27 1 96.19 266 THR B O 1
ATOM 5138 N N . ARG B 1 267 ? -7.418 -24.984 -3.033 1 95.94 267 ARG B N 1
ATOM 5139 C CA . ARG B 1 267 ? -8.258 -26.172 -3.113 1 95.94 267 ARG B CA 1
ATOM 5140 C C . ARG B 1 267 ? -9.695 -25.812 -3.469 1 95.94 267 ARG B C 1
ATOM 5142 O O . ARG B 1 267 ? -10.469 -26.656 -3.926 1 95.94 267 ARG B O 1
ATOM 5149 N N . TRP B 1 268 ? -10.023 -24.578 -3.281 1 91.56 268 TRP B N 1
ATOM 5150 C CA . TRP B 1 268 ? -11.344 -24.094 -3.664 1 91.56 268 TRP B CA 1
ATOM 5151 C C . TRP B 1 268 ? -11.352 -23.656 -5.125 1 91.56 268 TRP B C 1
ATOM 5153 O O . TRP B 1 268 ? -12.281 -23.969 -5.867 1 91.56 268 TRP B O 1
ATOM 5163 N N . SER B 1 269 ? -10.328 -22.953 -5.637 1 89.56 269 SER B N 1
ATOM 5164 C CA . SER B 1 269 ? -10.398 -22.219 -6.895 1 89.56 269 SER B CA 1
ATOM 5165 C C . SER B 1 269 ? -9.68 -22.969 -8.016 1 89.56 269 SER B C 1
ATOM 5167 O O . SER B 1 269 ? -9.805 -22.609 -9.188 1 89.56 269 SER B O 1
ATOM 5169 N N . ALA B 1 270 ? -9.055 -24.016 -7.727 1 90.94 270 ALA B N 1
ATOM 5170 C CA . ALA B 1 270 ? -8.211 -24.672 -8.719 1 90.94 270 ALA B CA 1
ATOM 5171 C C . ALA B 1 270 ? -9.047 -25.359 -9.789 1 90.94 270 ALA B C 1
ATOM 5173 O O . ALA B 1 270 ? -10.031 -26.031 -9.477 1 90.94 270 ALA B O 1
ATOM 5174 N N . SER B 1 271 ? -8.672 -25.078 -11.023 1 84.25 271 SER B N 1
ATOM 5175 C CA . SER B 1 271 ? -9.211 -25.906 -12.102 1 84.25 271 SER B CA 1
ATOM 5176 C C . SER B 1 271 ? -8.445 -27.203 -12.25 1 84.25 271 SER B C 1
ATOM 5178 O O . SER B 1 271 ? -9.016 -28.234 -12.602 1 84.25 271 SER B O 1
ATOM 5180 N N . GLY B 1 272 ? -7.203 -27.156 -11.992 1 83.81 272 GLY B N 1
ATOM 5181 C CA . GLY B 1 272 ? -6.332 -28.328 -11.977 1 83.81 272 GLY B CA 1
ATOM 5182 C C . GLY B 1 272 ? -5.84 -28.688 -10.586 1 83.81 272 GLY B C 1
ATOM 5183 O O . GLY B 1 272 ? -6.645 -28.875 -9.672 1 83.81 272 GLY B O 1
ATOM 5184 N N . LYS B 1 273 ? -4.59 -28.75 -10.461 1 88.75 273 LYS B N 1
ATOM 5185 C CA . LYS B 1 273 ? -3.988 -29.094 -9.18 1 88.75 273 LYS B CA 1
ATOM 5186 C C . LYS B 1 273 ? -3.877 -27.859 -8.273 1 88.75 273 LYS B C 1
ATOM 5188 O O . LYS B 1 273 ? -3.367 -26.828 -8.695 1 88.75 273 LYS B O 1
ATOM 5193 N N . PRO B 1 274 ? -4.379 -28.047 -7.066 1 95.44 274 PRO B N 1
ATOM 5194 C CA . PRO B 1 274 ? -4.156 -26.953 -6.113 1 95.44 274 PRO B CA 1
ATOM 5195 C C . PRO B 1 274 ? -2.709 -26.875 -5.633 1 95.44 274 PRO B C 1
ATOM 5197 O O . PRO B 1 274 ? -1.887 -27.719 -6.004 1 95.44 274 PRO B O 1
ATOM 5200 N N . GLY B 1 275 ? -2.389 -25.844 -4.93 1 95.88 275 GLY B N 1
ATOM 5201 C CA . GLY B 1 275 ? -1.047 -25.766 -4.375 1 95.88 275 GLY B CA 1
ATOM 5202 C C . GLY B 1 275 ? -0.491 -24.359 -4.332 1 95.88 275 GLY B C 1
ATOM 5203 O O . GLY B 1 275 ? 0.706 -24.156 -4.109 1 95.88 275 GLY B O 1
ATOM 5204 N N . SER B 1 276 ? -1.334 -23.359 -4.531 1 96.62 276 SER B N 1
ATOM 5205 C CA . SER B 1 276 ? -0.863 -21.969 -4.574 1 96.62 276 SER B CA 1
ATOM 5206 C C . SER B 1 276 ? -1.551 -21.125 -3.514 1 96.62 276 SER B C 1
ATOM 5208 O O . SER B 1 276 ? -1.575 -19.891 -3.617 1 96.62 276 SER B O 1
ATOM 5210 N N . ALA B 1 277 ? -2.086 -21.766 -2.471 1 97.31 277 ALA B N 1
ATOM 5211 C CA . ALA B 1 277 ? -2.893 -21.078 -1.466 1 97.31 277 ALA B CA 1
ATOM 5212 C C . ALA B 1 277 ? -2.012 -20.266 -0.526 1 97.31 277 ALA B C 1
ATOM 5214 O O . ALA B 1 277 ? -1.036 -20.781 0.025 1 97.31 277 ALA B O 1
ATOM 5215 N N . ARG B 1 278 ? -2.328 -19.031 -0.419 1 96.88 278 ARG B N 1
ATOM 5216 C CA . ARG B 1 278 ? -1.709 -18.141 0.555 1 96.88 278 ARG B CA 1
ATOM 5217 C C . ARG B 1 278 ? -2.76 -17.5 1.456 1 96.88 278 ARG B C 1
ATOM 5219 O O . ARG B 1 278 ? -3.734 -16.922 0.969 1 96.88 278 ARG B O 1
ATOM 5226 N N . GLY B 1 279 ? -2.539 -17.625 2.754 1 96.31 279 GLY B N 1
ATOM 5227 C CA . GLY B 1 279 ? -3.455 -17.031 3.715 1 96.31 279 GLY B CA 1
ATOM 5228 C C . GLY B 1 279 ? -3.791 -17.953 4.871 1 96.31 279 GLY B C 1
ATOM 5229 O O . GLY B 1 279 ? -4.449 -18.984 4.684 1 96.31 279 GLY B O 1
ATOM 5230 N N . LEU B 1 280 ? -3.391 -17.641 6.09 1 97.44 280 LEU B N 1
ATOM 5231 C CA . LEU B 1 280 ? -3.676 -18.422 7.289 1 97.44 280 LEU B CA 1
ATOM 5232 C C . LEU B 1 280 ? -4.816 -17.797 8.086 1 97.44 280 LEU B C 1
ATOM 5234 O O . LEU B 1 280 ? -5.551 -18.5 8.781 1 97.44 280 LEU B O 1
ATOM 5238 N N . PHE B 1 281 ? -4.922 -16.469 7.922 1 97.12 281 PHE B N 1
ATOM 5239 C CA . PHE B 1 281 ? -5.852 -15.75 8.781 1 97.12 281 PHE B CA 1
ATOM 5240 C C . PHE B 1 281 ? -6.918 -15.039 7.953 1 97.12 281 PHE B C 1
ATOM 5242 O O . PHE B 1 281 ? -7.566 -14.109 8.438 1 97.12 281 PHE B O 1
ATOM 5249 N N . HIS B 1 282 ? -6.988 -15.32 6.746 1 96.56 282 HIS B N 1
ATOM 5250 C CA . HIS B 1 282 ? -8.023 -14.953 5.785 1 96.56 282 HIS B CA 1
ATOM 5251 C C . HIS B 1 282 ? -8.266 -16.078 4.785 1 96.56 282 HIS B C 1
ATOM 5253 O O . HIS B 1 282 ? -7.473 -17.031 4.695 1 96.56 282 HIS B O 1
ATOM 5259 N N . PRO B 1 283 ? -9.383 -16.016 4.109 1 95.75 283 PRO B N 1
ATOM 5260 C CA . PRO B 1 283 ? -9.547 -17.062 3.09 1 95.75 283 PRO B CA 1
ATOM 5261 C C . PRO B 1 283 ? -8.352 -17.141 2.139 1 95.75 283 PRO B C 1
ATOM 5263 O O . PRO B 1 283 ? -7.902 -16.125 1.614 1 95.75 283 PRO B O 1
ATOM 5266 N N . PRO B 1 284 ? -7.816 -18.406 1.972 1 96.12 284 PRO B N 1
ATOM 5267 C CA . PRO B 1 284 ? -6.645 -18.547 1.103 1 96.12 284 PRO B CA 1
ATOM 5268 C C . PRO B 1 284 ? -6.887 -18.016 -0.307 1 96.12 284 PRO B C 1
ATOM 5270 O O . PRO B 1 284 ? -7.973 -18.203 -0.862 1 96.12 284 PRO B O 1
ATOM 5273 N N . LYS B 1 285 ? -5.887 -17.359 -0.781 1 95.62 285 LYS B N 1
ATOM 5274 C CA . LYS B 1 285 ? -5.898 -16.828 -2.141 1 95.62 285 LYS B CA 1
ATOM 5275 C C . LYS B 1 285 ? -4.812 -17.469 -2.996 1 95.62 285 LYS B C 1
ATOM 5277 O O . LYS B 1 285 ? -3.76 -17.859 -2.484 1 95.62 285 LYS B O 1
ATOM 5282 N N . ALA B 1 286 ? -5.18 -17.562 -4.234 1 96.44 286 ALA B N 1
ATOM 5283 C CA . ALA B 1 286 ? -4.168 -18.062 -5.152 1 96.44 286 ALA B CA 1
ATOM 5284 C C . ALA B 1 286 ? -3.117 -17 -5.461 1 96.44 286 ALA B C 1
ATOM 5286 O O . ALA B 1 286 ? -3.449 -15.914 -5.945 1 96.44 286 ALA B O 1
ATOM 5287 N N . LEU B 1 287 ? -1.89 -17.297 -5.148 1 96.88 287 LEU B N 1
ATOM 5288 C CA . LEU B 1 287 ? -0.769 -16.406 -5.434 1 96.88 287 LEU B CA 1
ATOM 5289 C C . LEU B 1 287 ? 0.455 -17.203 -5.879 1 96.88 287 LEU B C 1
ATOM 5291 O O . LEU B 1 287 ? 0.651 -18.344 -5.445 1 96.88 287 LEU B O 1
ATOM 5295 N N . HIS B 1 288 ? 1.25 -16.547 -6.707 1 96.81 288 HIS B N 1
ATOM 5296 C CA . HIS B 1 288 ? 2.516 -17.203 -7.035 1 96.81 288 HIS B CA 1
ATOM 5297 C C . HIS B 1 288 ? 3.51 -17.078 -5.887 1 96.81 288 HIS B C 1
ATOM 5299 O O . HIS B 1 288 ? 3.35 -16.234 -5.008 1 96.81 288 HIS B O 1
ATOM 5305 N N . ALA B 1 289 ? 4.465 -18.047 -5.883 1 96.25 289 ALA B N 1
ATOM 5306 C CA . ALA B 1 289 ? 5.543 -18 -4.895 1 96.25 289 ALA B CA 1
ATOM 5307 C C . ALA B 1 289 ? 6.844 -17.516 -5.523 1 96.25 289 ALA B C 1
ATOM 5309 O O . ALA B 1 289 ? 7.352 -16.453 -5.16 1 96.25 289 ALA B O 1
ATOM 5310 N N . VAL B 1 290 ? 7.305 -18.266 -6.5 1 98 290 VAL B N 1
ATOM 5311 C CA . VAL B 1 290 ? 8.508 -17.906 -7.25 1 98 290 VAL B CA 1
ATOM 5312 C C . VAL B 1 290 ? 8.234 -18.047 -8.75 1 98 290 VAL B C 1
ATOM 5314 O O . VAL B 1 290 ? 8.305 -19.156 -9.297 1 98 290 VAL B O 1
ATOM 5317 N N . LEU B 1 291 ? 8 -16.922 -9.383 1 98.12 291 LEU B N 1
ATOM 5318 C CA . LEU B 1 291 ? 7.824 -16.938 -10.828 1 98.12 291 LEU B CA 1
ATOM 5319 C C . LEU B 1 291 ? 9.172 -16.922 -11.547 1 98.12 291 LEU B C 1
ATOM 5321 O O . LEU B 1 291 ? 10.055 -16.141 -11.203 1 98.12 291 LEU B O 1
ATOM 5325 N N . VAL B 1 292 ? 9.266 -17.766 -12.508 1 98.25 292 VAL B N 1
ATOM 5326 C CA . VAL B 1 292 ? 10.5 -17.859 -13.281 1 98.25 292 VAL B CA 1
ATOM 5327 C C . VAL B 1 292 ? 10.18 -17.734 -14.773 1 98.25 292 VAL B C 1
ATOM 5329 O O . VAL B 1 292 ? 9.484 -18.594 -15.336 1 98.25 292 VAL B O 1
ATOM 5332 N N . LEU B 1 293 ? 10.711 -16.703 -15.359 1 98.56 293 LEU B N 1
ATOM 5333 C CA . LEU B 1 293 ? 10.562 -16.562 -16.797 1 98.56 293 LEU B CA 1
ATOM 5334 C C . LEU B 1 293 ? 11.727 -17.203 -17.547 1 98.56 293 LEU B C 1
ATOM 5336 O O . LEU B 1 293 ? 12.875 -17.141 -17.078 1 98.56 293 LEU B O 1
ATOM 5340 N N . SER B 1 294 ? 11.398 -17.703 -18.688 1 98.38 294 SER B N 1
ATOM 5341 C CA . SER B 1 294 ? 12.438 -18.266 -19.547 1 98.38 294 SER B CA 1
ATOM 5342 C C . SER B 1 294 ? 13.461 -17.203 -19.953 1 98.38 294 SER B C 1
ATOM 5344 O O . SER B 1 294 ? 13.125 -16.031 -20.078 1 98.38 294 SER B O 1
ATOM 5346 N N . THR B 1 295 ? 14.648 -17.672 -20.125 1 98.31 295 THR B N 1
ATOM 5347 C CA . THR B 1 295 ? 15.727 -16.781 -20.562 1 98.31 295 THR B CA 1
ATOM 5348 C C . THR B 1 295 ? 15.992 -16.953 -22.047 1 98.31 295 THR B C 1
ATOM 5350 O O . THR B 1 295 ? 15.5 -17.891 -22.672 1 98.31 295 THR B O 1
ATOM 5353 N N . GLY B 1 296 ? 16.562 -15.977 -22.625 1 98.19 296 GLY B N 1
ATOM 5354 C CA . GLY B 1 296 ? 17.094 -16.047 -23.984 1 98.19 296 GLY B CA 1
ATOM 5355 C C . GLY B 1 296 ? 18.625 -16.016 -24.031 1 98.19 296 GLY B C 1
ATOM 5356 O O . GLY B 1 296 ? 19.281 -16.5 -23.109 1 98.19 296 GLY B O 1
ATOM 5357 N N . ASP B 1 297 ? 19.172 -15.602 -25.172 1 97.12 297 ASP B N 1
ATOM 5358 C CA . ASP B 1 297 ? 20.609 -15.695 -25.375 1 97.12 297 ASP B CA 1
ATOM 5359 C C . ASP B 1 297 ? 21.25 -14.312 -25.406 1 97.12 297 ASP B C 1
ATOM 5361 O O . ASP B 1 297 ? 22.484 -14.195 -25.516 1 97.12 297 ASP B O 1
ATOM 5365 N N . TRP B 1 298 ? 20.484 -13.281 -25.156 1 97.5 298 TRP B N 1
ATOM 5366 C CA . TRP B 1 298 ? 21.031 -11.93 -25.281 1 97.5 298 TRP B CA 1
ATOM 5367 C C . TRP B 1 298 ? 21.688 -11.477 -23.984 1 97.5 298 TRP B C 1
ATOM 5369 O O . TRP B 1 298 ? 21.203 -11.797 -22.891 1 97.5 298 TRP B O 1
ATOM 5379 N N . ARG B 1 299 ? 22.906 -10.727 -24.234 1 96 299 ARG B N 1
ATOM 5380 C CA . ARG B 1 299 ? 23.375 -9.922 -23.109 1 96 299 ARG B CA 1
ATOM 5381 C C . ARG B 1 299 ? 22.609 -8.609 -23.016 1 96 299 ARG B C 1
ATOM 5383 O O . ARG B 1 299 ? 22.188 -8.055 -24.031 1 96 299 ARG B O 1
ATOM 5390 N N . GLU B 1 300 ? 22.375 -8.156 -21.766 1 96.19 300 GLU B N 1
ATOM 5391 C CA . GLU B 1 300 ? 21.656 -6.891 -21.578 1 96.19 300 GLU B CA 1
ATOM 5392 C C . GLU B 1 300 ? 22.25 -5.785 -22.438 1 96.19 300 GLU B C 1
ATOM 5394 O O . GLU B 1 300 ? 21.531 -5.035 -23.094 1 96.19 300 GLU B O 1
ATOM 5399 N N . GLN B 1 301 ? 23.609 -5.754 -22.453 1 97 301 GLN B N 1
ATOM 5400 C CA . GLN B 1 301 ? 24.297 -4.723 -23.234 1 97 301 GLN B CA 1
ATOM 5401 C C . GLN B 1 301 ? 24.016 -4.875 -24.719 1 97 301 GLN B C 1
ATOM 5403 O O . GLN B 1 301 ? 23.875 -3.881 -25.438 1 97 301 GLN B O 1
ATOM 5408 N N . GLU B 1 302 ? 23.906 -6.059 -25.188 1 98 302 GLU B N 1
ATOM 5409 C CA . GLU B 1 302 ? 23.578 -6.32 -26.594 1 98 302 GLU B CA 1
ATOM 5410 C C . GLU B 1 302 ? 22.172 -5.824 -26.922 1 98 302 GLU B C 1
ATOM 5412 O O . GLU B 1 302 ? 21.938 -5.293 -28.016 1 98 302 GLU B O 1
ATOM 5417 N N . ILE B 1 303 ? 21.234 -6.012 -26 1 98.38 303 ILE B N 1
ATOM 5418 C CA . ILE B 1 303 ? 19.859 -5.578 -26.203 1 98.38 303 ILE B CA 1
ATOM 5419 C C . ILE B 1 303 ? 19.812 -4.062 -26.359 1 98.38 303 ILE B C 1
ATOM 5421 O O . ILE B 1 303 ? 19.156 -3.545 -27.266 1 98.38 303 ILE B O 1
ATOM 5425 N N . ILE B 1 304 ? 20.609 -3.371 -25.562 1 98.19 304 ILE B N 1
ATOM 5426 C CA . ILE B 1 304 ? 20.672 -1.915 -25.609 1 98.19 304 ILE B CA 1
ATOM 5427 C C . ILE B 1 304 ? 21.312 -1.47 -26.922 1 98.19 304 ILE B C 1
ATOM 5429 O O . ILE B 1 304 ? 20.766 -0.637 -27.641 1 98.19 304 ILE B O 1
ATOM 5433 N N . GLU B 1 305 ? 22.469 -2.098 -27.25 1 98.25 305 GLU B N 1
ATOM 5434 C CA . GLU B 1 305 ? 23.234 -1.723 -28.422 1 98.25 305 GLU B CA 1
ATOM 5435 C C . GLU B 1 305 ? 22.438 -1.933 -29.703 1 98.25 305 GLU B C 1
ATOM 5437 O O . GLU B 1 305 ? 22.578 -1.178 -30.672 1 98.25 305 GLU B O 1
ATOM 5442 N N . GLU B 1 306 ? 21.531 -2.855 -29.672 1 98.06 306 GLU B N 1
ATOM 5443 C CA . GLU B 1 306 ? 20.781 -3.209 -30.859 1 98.06 306 GLU B CA 1
ATOM 5444 C C . GLU B 1 306 ? 19.438 -2.484 -30.891 1 98.06 306 GLU B C 1
ATOM 5446 O O . GLU B 1 306 ? 18.562 -2.82 -31.703 1 98.06 306 GLU B O 1
ATOM 5451 N N . THR B 1 307 ? 19.234 -1.531 -30.031 1 98.06 307 THR B N 1
ATOM 5452 C CA . THR B 1 307 ? 18.016 -0.737 -30.016 1 98.06 307 THR B CA 1
ATOM 5453 C C . THR B 1 307 ? 18.266 0.646 -30.609 1 98.06 307 THR B C 1
ATOM 5455 O O . THR B 1 307 ? 19.031 1.433 -30.062 1 98.06 307 THR B O 1
ATOM 5458 N N . ARG B 1 308 ? 17.641 0.915 -31.719 1 96.81 308 ARG B N 1
ATOM 5459 C CA . ARG B 1 308 ? 17.844 2.189 -32.406 1 96.81 308 ARG B CA 1
ATOM 5460 C C . ARG B 1 308 ? 17.266 3.342 -31.594 1 96.81 308 ARG B C 1
ATOM 5462 O O . ARG B 1 308 ? 17.938 4.344 -31.359 1 96.81 308 ARG B O 1
ATOM 5469 N N . ARG B 1 309 ? 16.047 3.254 -31.25 1 95.25 309 ARG B N 1
ATOM 5470 C CA . ARG B 1 309 ? 15.367 4.215 -30.391 1 95.25 309 ARG B CA 1
ATOM 5471 C C . ARG B 1 309 ? 14.445 3.51 -29.406 1 95.25 309 ARG B C 1
ATOM 5473 O O . ARG B 1 309 ? 13.594 2.713 -29.797 1 95.25 309 ARG B O 1
ATOM 5480 N N . GLY B 1 310 ? 14.695 3.795 -28.094 1 96.81 310 GLY B N 1
ATOM 5481 C CA . GLY B 1 310 ? 13.867 3.141 -27.094 1 96.81 310 GLY B CA 1
ATOM 5482 C C . GLY B 1 310 ? 14.07 3.682 -25.703 1 96.81 310 GLY B C 1
ATOM 5483 O O . GLY B 1 310 ? 14.703 4.727 -25.516 1 96.81 310 GLY B O 1
ATOM 5484 N N . VAL B 1 311 ? 13.438 3.033 -24.781 1 97.19 311 VAL B N 1
ATOM 5485 C CA . VAL B 1 311 ? 13.578 3.41 -23.375 1 97.19 311 VAL B CA 1
ATOM 5486 C C . VAL B 1 311 ? 13.969 2.189 -22.547 1 97.19 311 VAL B C 1
ATOM 5488 O O . VAL B 1 311 ? 13.484 1.083 -22.797 1 97.19 311 VAL B O 1
ATOM 5491 N N . LEU B 1 312 ? 14.969 2.404 -21.734 1 97.88 312 LEU B N 1
ATOM 5492 C CA . LEU B 1 312 ? 15.367 1.407 -20.75 1 97.88 312 LEU B CA 1
ATOM 5493 C C . LEU B 1 312 ? 14.797 1.739 -19.375 1 97.88 312 LEU B C 1
ATOM 5495 O O . LEU B 1 312 ? 15.047 2.818 -18.828 1 97.88 312 LEU B O 1
ATOM 5499 N N . VAL B 1 313 ? 13.984 0.828 -18.844 1 97.62 313 VAL B N 1
ATOM 5500 C CA . VAL B 1 313 ? 13.398 1.018 -17.516 1 97.62 313 VAL B CA 1
ATOM 5501 C C . VAL B 1 313 ? 14.094 0.105 -16.5 1 97.62 313 VAL B C 1
ATOM 5503 O O . VAL B 1 313 ? 14.141 -1.113 -16.688 1 97.62 313 VAL B O 1
ATOM 5506 N N . GLU B 1 314 ? 14.555 0.69 -15.469 1 94.88 314 GLU B N 1
ATOM 5507 C CA . GLU B 1 314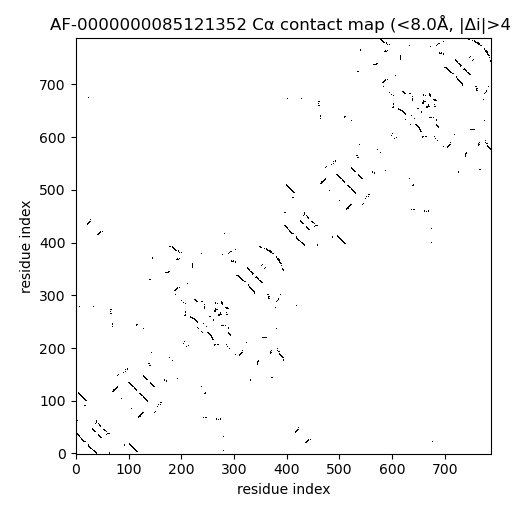 ? 15.289 -0.102 -14.477 1 94.88 314 GLU B CA 1
ATOM 5508 C C . GLU B 1 314 ? 14.453 -0.316 -13.219 1 94.88 314 GLU B C 1
ATOM 5510 O O . GLU B 1 314 ? 14.422 -1.419 -12.672 1 94.88 314 GLU B O 1
ATOM 5515 N N . THR B 1 315 ? 13.898 0.767 -12.68 1 93.69 315 THR B N 1
ATOM 5516 C CA . THR B 1 315 ? 13.062 0.655 -11.484 1 93.69 315 THR B CA 1
ATOM 5517 C C . THR B 1 315 ? 11.68 1.253 -11.742 1 93.69 315 THR B C 1
ATOM 5519 O O . THR B 1 315 ? 11.516 2.076 -12.641 1 93.69 315 THR B O 1
ATOM 5522 N N . VAL B 1 316 ? 10.797 0.711 -10.984 1 94.19 316 VAL B N 1
ATOM 5523 C CA . VAL B 1 316 ? 9.414 1.107 -11.227 1 94.19 316 VAL B CA 1
ATOM 5524 C C . VAL B 1 316 ? 8.789 1.632 -9.93 1 94.19 316 VAL B C 1
ATOM 5526 O O . VAL B 1 316 ? 9.078 1.119 -8.844 1 94.19 316 VAL B O 1
ATOM 5529 N N . HIS B 1 317 ? 8.031 2.697 -10.102 1 88 317 HIS B N 1
ATOM 5530 C CA . HIS B 1 317 ? 7.23 3.209 -8.992 1 88 317 HIS B CA 1
ATOM 5531 C C . HIS B 1 317 ? 6.047 2.293 -8.695 1 88 317 HIS B C 1
ATOM 5533 O O . HIS B 1 317 ? 5.785 1.967 -7.535 1 88 317 HIS B O 1
ATOM 5539 N N . SER B 1 318 ? 5.422 1.945 -9.648 1 89.12 318 SER B N 1
ATOM 5540 C CA . SER B 1 318 ? 4.289 1.039 -9.492 1 89.12 318 SER B CA 1
ATOM 5541 C C . SER B 1 318 ? 3.973 0.324 -10.805 1 89.12 318 SER B C 1
ATOM 5543 O O . SER B 1 318 ? 4.379 0.774 -11.875 1 89.12 318 SER B O 1
ATOM 5545 N N . ALA B 1 319 ? 3.35 -0.779 -10.727 1 93.88 319 ALA B N 1
ATOM 5546 C CA . ALA B 1 319 ? 2.801 -1.542 -11.844 1 93.88 319 ALA B CA 1
ATOM 5547 C C . ALA B 1 319 ? 1.483 -2.209 -11.453 1 93.88 319 ALA B C 1
ATOM 5549 O O . ALA B 1 319 ? 1.301 -2.617 -10.305 1 93.88 319 ALA B O 1
ATOM 5550 N N . PHE B 1 320 ? 0.534 -2.211 -12.414 1 90.25 320 PHE B N 1
ATOM 5551 C CA . PHE B 1 320 ? -0.736 -2.861 -12.109 1 90.25 320 PHE B CA 1
ATOM 5552 C C . PHE B 1 320 ? -1.389 -3.385 -13.383 1 90.25 320 PHE B C 1
ATOM 5554 O O . PHE B 1 320 ? -1.059 -2.941 -14.484 1 90.25 320 PHE B O 1
ATOM 5561 N N . LEU B 1 321 ? -2.199 -4.344 -13.188 1 92.06 321 LEU B N 1
ATOM 5562 C CA . LEU B 1 321 ? -2.938 -5.004 -14.258 1 92.06 321 LEU B CA 1
ATOM 5563 C C . LEU B 1 321 ? -4.41 -4.605 -14.227 1 92.06 321 LEU B C 1
ATOM 5565 O O . LEU B 1 321 ? -5.047 -4.641 -13.172 1 92.06 321 LEU B O 1
ATOM 5569 N N . ASP B 1 322 ? -4.902 -4.09 -15.391 1 83 322 ASP B N 1
ATOM 5570 C CA . ASP B 1 322 ? -6.32 -3.787 -15.578 1 83 322 ASP B CA 1
ATOM 5571 C C . ASP B 1 322 ? -6.789 -4.18 -16.969 1 83 322 ASP B C 1
ATOM 5573 O O . ASP B 1 322 ? -6.281 -3.666 -17.969 1 83 322 ASP B O 1
ATOM 5577 N N . ASN B 1 323 ? -7.844 -5.008 -17.031 1 81.56 323 ASN B N 1
ATOM 5578 C CA . ASN B 1 323 ? -8.422 -5.426 -18.297 1 81.56 323 ASN B CA 1
ATOM 5579 C C . ASN B 1 323 ? -7.352 -5.902 -19.281 1 81.56 323 ASN B C 1
ATOM 5581 O O . ASN B 1 323 ? -7.277 -5.418 -20.406 1 81.56 323 ASN B O 1
ATOM 5585 N N . ASN B 1 324 ? -6.434 -6.781 -18.844 1 89.88 324 ASN B N 1
ATOM 5586 C CA . ASN B 1 324 ? -5.383 -7.445 -19.594 1 89.88 324 ASN B CA 1
ATOM 5587 C C . ASN B 1 324 ? -4.312 -6.461 -20.062 1 89.88 324 ASN B C 1
ATOM 5589 O O . ASN B 1 324 ? -3.537 -6.758 -20.969 1 89.88 324 ASN B O 1
ATOM 5593 N N . VAL B 1 325 ? -4.344 -5.281 -19.5 1 92.5 325 VAL B N 1
ATOM 5594 C CA . VAL B 1 325 ? -3.309 -4.289 -19.781 1 92.5 325 VAL B CA 1
ATOM 5595 C C . VAL B 1 325 ? -2.439 -4.09 -18.547 1 92.5 325 VAL B C 1
ATOM 5597 O O . VAL B 1 325 ? -2.953 -3.807 -17.453 1 92.5 325 VAL B O 1
ATOM 5600 N N . VAL B 1 326 ? -1.146 -4.27 -18.75 1 96.44 326 VAL B N 1
ATOM 5601 C CA . VAL B 1 326 ? -0.199 -3.947 -17.688 1 96.44 326 VAL B CA 1
ATOM 5602 C C . VAL B 1 326 ? 0.271 -2.502 -17.828 1 96.44 326 VAL B C 1
ATOM 5604 O O . VAL B 1 326 ? 0.74 -2.1 -18.891 1 96.44 326 VAL B O 1
ATOM 5607 N N . THR B 1 327 ? 0.104 -1.741 -16.844 1 93.12 327 THR B N 1
ATOM 5608 C CA . THR B 1 327 ? 0.62 -0.378 -16.781 1 93.12 327 THR B CA 1
ATOM 5609 C C . THR B 1 327 ? 1.816 -0.289 -15.844 1 93.12 327 THR B C 1
ATOM 5611 O O . THR B 1 327 ? 1.742 -0.728 -14.695 1 93.12 327 THR B O 1
ATOM 5614 N N . ILE B 1 328 ? 2.93 0.226 -16.359 1 95.75 328 ILE B N 1
ATOM 5615 C CA . ILE B 1 328 ? 4.145 0.409 -15.562 1 95.75 328 ILE B CA 1
ATOM 5616 C C . ILE B 1 328 ? 4.449 1.898 -15.422 1 95.75 328 ILE B C 1
ATOM 5618 O O . ILE B 1 328 ? 4.473 2.629 -16.422 1 95.75 328 ILE B O 1
ATOM 5622 N N . ILE B 1 329 ? 4.617 2.363 -14.266 1 90.5 329 ILE B N 1
ATOM 5623 C CA . ILE B 1 329 ? 5.074 3.721 -13.992 1 90.5 329 ILE B CA 1
ATOM 5624 C C . ILE B 1 329 ? 6.547 3.697 -13.594 1 90.5 329 ILE B C 1
ATOM 5626 O O . ILE B 1 329 ? 6.887 3.35 -12.461 1 90.5 329 ILE B O 1
ATOM 5630 N N . PRO B 1 330 ? 7.387 4.086 -14.508 1 93.62 330 PRO B N 1
ATOM 5631 C CA . PRO B 1 330 ? 8.82 3.982 -14.242 1 93.62 330 PRO B CA 1
ATOM 5632 C C . PRO B 1 330 ? 9.305 5.012 -13.219 1 93.62 330 PRO B C 1
ATOM 5634 O O . PRO B 1 330 ? 8.742 6.105 -13.125 1 93.62 330 PRO B O 1
ATOM 5637 N N . GLU B 1 331 ? 10.297 4.672 -12.453 1 92.06 331 GLU B N 1
ATOM 5638 C CA . GLU B 1 331 ? 11.031 5.602 -11.602 1 92.06 331 GLU B CA 1
ATOM 5639 C C . GLU B 1 331 ? 12.344 6.031 -12.258 1 92.06 331 GLU B C 1
ATOM 5641 O O . GLU B 1 331 ? 12.641 7.227 -12.336 1 92.06 331 GLU B O 1
ATOM 5646 N N . LEU B 1 332 ? 13.055 5.051 -12.695 1 93.56 332 LEU B N 1
ATOM 5647 C CA . LEU B 1 332 ? 14.32 5.301 -13.391 1 93.56 332 LEU B CA 1
ATOM 5648 C C . LEU B 1 332 ? 14.289 4.727 -14.797 1 93.56 332 LEU B C 1
ATOM 5650 O O . LEU B 1 332 ? 14.266 3.506 -14.977 1 93.56 332 LEU B O 1
ATOM 5654 N N . ALA B 1 333 ? 14.281 5.613 -15.727 1 95.56 333 ALA B N 1
ATOM 5655 C CA . ALA B 1 333 ? 14.281 5.238 -17.141 1 95.56 333 ALA B CA 1
ATOM 5656 C C . ALA B 1 333 ? 15.305 6.055 -17.922 1 95.56 333 ALA B C 1
ATOM 5658 O O . ALA B 1 333 ? 15.641 7.172 -17.531 1 95.56 333 ALA B O 1
ATOM 5659 N N . TRP B 1 334 ? 15.781 5.426 -18.984 1 96.31 334 TRP B N 1
ATOM 5660 C CA . TRP B 1 334 ? 16.812 6.035 -19.812 1 96.31 334 TRP B CA 1
ATOM 5661 C C . TRP B 1 334 ? 16.406 6.027 -21.281 1 96.31 334 TRP B C 1
ATOM 5663 O O . TRP B 1 334 ? 15.836 5.047 -21.766 1 96.31 334 TRP B O 1
ATOM 5673 N N . LEU B 1 335 ? 16.734 7.113 -21.906 1 96.12 335 LEU B N 1
ATOM 5674 C CA . LEU B 1 335 ? 16.594 7.16 -23.344 1 96.12 335 LEU B CA 1
ATOM 5675 C C . LEU B 1 335 ? 17.734 6.426 -24.047 1 96.12 335 LEU B C 1
ATOM 5677 O O . LEU B 1 335 ? 18.906 6.648 -23.719 1 96.12 335 LEU B O 1
ATOM 5681 N N . VAL B 1 336 ? 17.359 5.516 -24.844 1 97.12 336 VAL B N 1
ATOM 5682 C CA . VAL B 1 336 ? 18.328 4.836 -25.703 1 97.12 336 VAL B CA 1
ATOM 5683 C C . VAL B 1 336 ? 18.234 5.387 -27.125 1 97.12 336 VAL B C 1
ATOM 5685 O O . VAL B 1 336 ? 17.156 5.422 -27.719 1 97.12 336 VAL B O 1
ATOM 5688 N N . ASP B 1 337 ? 19.297 5.891 -27.609 1 96 337 ASP B N 1
ATOM 5689 C CA . ASP B 1 337 ? 19.406 6.422 -28.969 1 96 337 ASP B CA 1
ATOM 5690 C C . ASP B 1 337 ? 20.609 5.84 -29.688 1 96 337 ASP B C 1
ATOM 5692 O O . ASP B 1 337 ? 21.75 6.066 -29.281 1 96 337 ASP B O 1
ATOM 5696 N N . HIS B 1 338 ? 20.344 5.094 -30.734 1 97.06 338 HIS B N 1
ATOM 5697 C CA . HIS B 1 338 ? 21.359 4.445 -31.562 1 97.06 338 HIS B CA 1
ATOM 5698 C C . HIS B 1 338 ? 22.25 3.543 -30.719 1 97.06 338 HIS B C 1
ATOM 5700 O O . HIS B 1 338 ? 23.484 3.641 -30.781 1 97.06 338 HIS B O 1
ATOM 5706 N N . GLY B 1 339 ? 21.656 2.893 -29.844 1 97.06 339 GLY B N 1
ATOM 5707 C CA . GLY B 1 339 ? 22.344 1.844 -29.109 1 97.06 339 GLY B CA 1
ATOM 5708 C C . GLY B 1 339 ? 23.062 2.354 -27.859 1 97.06 339 GLY B C 1
ATOM 5709 O O . GLY B 1 339 ? 23.797 1.609 -27.219 1 97.06 339 GLY B O 1
ATOM 5710 N N . GLU B 1 340 ? 22.828 3.625 -27.609 1 96.94 340 GLU B N 1
ATOM 5711 C CA . GLU B 1 340 ? 23.5 4.215 -26.453 1 96.94 340 GLU B CA 1
ATOM 5712 C C . GLU B 1 340 ? 22.5 4.859 -25.5 1 96.94 340 GLU B C 1
ATOM 5714 O O . GLU B 1 340 ? 21.5 5.434 -25.938 1 96.94 340 GLU B O 1
ATOM 5719 N N . ILE B 1 341 ? 22.812 4.73 -24.219 1 95.56 341 ILE B N 1
ATOM 5720 C CA . ILE B 1 341 ? 22.047 5.465 -23.219 1 95.56 341 ILE B CA 1
ATOM 5721 C C . ILE B 1 341 ? 22.406 6.945 -23.266 1 95.56 341 ILE B C 1
ATOM 5723 O O . ILE B 1 341 ? 23.578 7.305 -23.094 1 95.56 341 ILE B O 1
ATOM 5727 N N . VAL B 1 342 ? 21.438 7.762 -23.453 1 94 342 VAL B N 1
ATOM 5728 C CA . VAL B 1 342 ? 21.734 9.164 -23.75 1 94 342 VAL B CA 1
ATOM 5729 C C . VAL B 1 342 ? 21.406 10.016 -22.516 1 94 342 VAL B C 1
ATOM 5731 O O . VAL B 1 342 ? 22.156 10.93 -22.172 1 94 342 VAL B O 1
ATOM 5734 N N . SER B 1 343 ? 20.312 9.836 -21.969 1 94.25 343 SER B N 1
ATOM 5735 C CA . SER B 1 343 ? 19.859 10.625 -20.812 1 94.25 343 SER B CA 1
ATOM 5736 C C . SER B 1 343 ? 18.766 9.906 -20.047 1 94.25 343 SER B C 1
ATOM 5738 O O . SER B 1 343 ? 18.125 8.992 -20.578 1 94.25 343 SER B O 1
ATOM 5740 N N . ALA B 1 344 ? 18.672 10.328 -18.812 1 94.5 344 ALA B N 1
ATOM 5741 C CA . ALA B 1 344 ? 17.484 9.891 -18.094 1 94.5 344 ALA B CA 1
ATOM 5742 C C . ALA B 1 344 ? 16.234 10.562 -18.641 1 94.5 344 ALA B C 1
ATOM 5744 O O . ALA B 1 344 ? 16.297 11.672 -19.188 1 94.5 344 ALA B O 1
ATOM 5745 N N . ILE B 1 345 ? 15.148 9.875 -18.547 1 92.69 345 ILE B N 1
ATOM 5746 C CA . ILE B 1 345 ? 13.914 10.414 -19.094 1 92.69 345 ILE B CA 1
ATOM 5747 C C . ILE B 1 345 ? 12.766 10.164 -18.125 1 92.69 345 ILE B C 1
ATOM 5749 O O . ILE B 1 345 ? 12.688 9.102 -17.516 1 92.69 345 ILE B O 1
ATOM 5753 N N . ARG B 1 346 ? 11.984 11.195 -17.969 1 89.38 346 ARG B N 1
ATOM 5754 C CA . ARG B 1 346 ? 10.781 11.047 -17.156 1 89.38 346 ARG B CA 1
ATOM 5755 C C . ARG B 1 346 ? 9.602 10.602 -18.016 1 89.38 346 ARG B C 1
ATOM 5757 O O . ARG B 1 346 ? 9.266 11.258 -19.016 1 89.38 346 ARG B O 1
ATOM 5764 N N . LEU B 1 347 ? 9.086 9.453 -17.641 1 89.38 347 LEU B N 1
ATOM 5765 C CA . LEU B 1 347 ? 7.918 8.898 -18.312 1 89.38 347 LEU B CA 1
ATOM 5766 C C . LEU B 1 347 ? 6.711 8.859 -17.375 1 89.38 347 LEU B C 1
ATOM 5768 O O . LEU B 1 347 ? 6.859 8.609 -16.188 1 89.38 347 LEU B O 1
ATOM 5772 N N . ASN B 1 348 ? 5.539 9.102 -17.984 1 83.31 348 ASN B N 1
ATOM 5773 C CA . ASN B 1 348 ? 4.328 8.984 -17.172 1 83.31 348 ASN B CA 1
ATOM 5774 C C . ASN B 1 348 ? 3.938 7.523 -16.953 1 83.31 348 ASN B C 1
ATOM 5776 O O . ASN B 1 348 ? 3.639 7.117 -15.836 1 83.31 348 ASN B O 1
ATOM 5780 N N . ARG B 1 349 ? 3.891 6.805 -18.062 1 89.81 349 ARG B N 1
ATOM 5781 C CA . ARG B 1 349 ? 3.527 5.398 -17.938 1 89.81 349 ARG B CA 1
ATOM 5782 C C . ARG B 1 349 ? 3.863 4.629 -19.219 1 89.81 349 ARG B C 1
ATOM 5784 O O . ARG B 1 349 ? 4.051 5.23 -20.281 1 89.81 349 ARG B O 1
ATOM 5791 N N . ILE B 1 350 ? 4.008 3.389 -19.047 1 94.94 350 ILE B N 1
ATOM 5792 C CA . ILE B 1 350 ? 4.129 2.402 -20.109 1 94.94 350 ILE B CA 1
ATOM 5793 C C . ILE B 1 350 ? 2.961 1.421 -20.047 1 94.94 350 ILE B C 1
ATOM 5795 O O . ILE B 1 350 ? 2.643 0.898 -18.984 1 94.94 350 ILE B O 1
ATOM 5799 N N . ARG B 1 351 ? 2.266 1.191 -21.172 1 94.19 351 ARG B N 1
ATOM 5800 C CA . ARG B 1 351 ? 1.126 0.281 -21.219 1 94.19 351 ARG B CA 1
ATOM 5801 C C . ARG B 1 351 ? 1.362 -0.835 -22.234 1 94.19 351 ARG B C 1
ATOM 5803 O O . ARG B 1 351 ? 1.788 -0.577 -23.359 1 94.19 351 ARG B O 1
ATOM 5810 N N . LEU B 1 352 ? 1.131 -1.968 -21.812 1 96.69 352 LEU B N 1
ATOM 5811 C CA . LEU B 1 352 ? 1.237 -3.111 -22.703 1 96.69 352 LEU B CA 1
ATOM 5812 C C . LEU B 1 352 ? 0.108 -4.105 -22.453 1 96.69 352 LEU B C 1
ATOM 5814 O O . LEU B 1 352 ? -0.215 -4.41 -21.312 1 96.69 352 LEU B O 1
ATOM 5818 N N . ARG B 1 353 ? -0.518 -4.512 -23.531 1 95.12 353 ARG B N 1
ATOM 5819 C CA . ARG B 1 353 ? -1.632 -5.453 -23.484 1 95.12 353 ARG B CA 1
ATOM 5820 C C . ARG B 1 353 ? -1.146 -6.887 -23.672 1 95.12 353 ARG B C 1
ATOM 5822 O O . ARG B 1 353 ? -0.34 -7.164 -24.562 1 95.12 353 ARG B O 1
ATOM 5829 N N . LEU B 1 354 ? -1.664 -7.719 -22.75 1 96.31 354 LEU B N 1
ATOM 5830 C CA . LEU B 1 354 ? -1.425 -9.148 -22.922 1 96.31 354 LEU B CA 1
ATOM 5831 C C . LEU B 1 354 ? -2.08 -9.672 -24.188 1 96.31 354 LEU B C 1
ATOM 5833 O O . LEU B 1 354 ? -3.256 -9.398 -24.438 1 96.31 354 LEU B O 1
ATOM 5837 N N . GLY B 1 355 ? -1.328 -10.32 -25.031 1 95.75 355 GLY B N 1
ATOM 5838 C CA . GLY B 1 355 ? -1.837 -10.82 -26.297 1 95.75 355 GLY B CA 1
ATOM 5839 C C . GLY B 1 355 ? -1.605 -9.867 -27.453 1 95.75 355 GLY B C 1
ATOM 5840 O O . GLY B 1 355 ? -1.914 -10.188 -28.609 1 95.75 355 GLY B O 1
ATOM 5841 N N . LYS B 1 356 ? -1.066 -8.742 -27.188 1 96.81 356 LYS B N 1
ATOM 5842 C CA . LYS B 1 356 ? -0.76 -7.781 -28.25 1 96.81 356 LYS B CA 1
ATOM 5843 C C . LYS B 1 356 ? 0.677 -7.277 -28.125 1 96.81 356 LYS B C 1
ATOM 5845 O O . LYS B 1 356 ? 1.588 -7.844 -28.734 1 96.81 356 LYS B O 1
ATOM 5850 N N . GLU B 1 357 ? 0.86 -6.238 -27.188 1 97.62 357 GLU B N 1
ATOM 5851 C CA . GLU B 1 357 ? 2.223 -5.742 -27.031 1 97.62 357 GLU B CA 1
ATOM 5852 C C . GLU B 1 357 ? 3.152 -6.836 -26.516 1 97.62 357 GLU B C 1
ATOM 5854 O O . GLU B 1 357 ? 4.328 -6.883 -26.875 1 97.62 357 GLU B O 1
ATOM 5859 N N . LEU B 1 358 ? 2.67 -7.68 -25.703 1 98.25 358 LEU B N 1
ATOM 5860 C CA . LEU B 1 358 ? 3.496 -8.75 -25.156 1 98.25 358 LEU B CA 1
ATOM 5861 C C . LEU B 1 358 ? 3.961 -9.695 -26.266 1 98.25 358 LEU B C 1
ATOM 5863 O O . LEU B 1 358 ? 5.035 -10.289 -26.172 1 98.25 358 LEU B O 1
ATOM 5867 N N . MET B 1 359 ? 3.26 -9.758 -27.359 1 98.25 359 MET B N 1
ATOM 5868 C CA . MET B 1 359 ? 3.586 -10.594 -28.516 1 98.25 359 MET B CA 1
ATOM 5869 C C . MET B 1 359 ? 4.797 -10.047 -29.266 1 98.25 359 MET B C 1
ATOM 5871 O O . MET B 1 359 ? 5.391 -10.742 -30.094 1 98.25 359 MET B O 1
ATOM 5875 N N . THR B 1 360 ? 5.137 -8.891 -28.891 1 98.62 360 THR B N 1
ATOM 5876 C CA . THR B 1 360 ? 6.191 -8.242 -29.656 1 98.62 360 THR B CA 1
ATOM 5877 C C . THR B 1 360 ? 7.555 -8.484 -29.016 1 98.62 360 THR B C 1
ATOM 5879 O O . THR B 1 360 ? 8.57 -7.973 -29.5 1 98.62 360 THR B O 1
ATOM 5882 N N . ILE B 1 361 ? 7.582 -9.227 -27.922 1 98.75 361 ILE B N 1
ATOM 5883 C CA . ILE B 1 361 ? 8.867 -9.547 -27.312 1 98.75 361 ILE B CA 1
ATOM 5884 C C . ILE B 1 361 ? 9.812 -10.133 -28.359 1 98.75 361 ILE B C 1
ATOM 5886 O O . ILE B 1 361 ? 9.484 -11.125 -29.016 1 98.75 361 ILE B O 1
ATOM 5890 N N . ASP B 1 362 ? 10.984 -9.492 -28.469 1 98.19 362 ASP B N 1
ATOM 5891 C CA . ASP B 1 362 ? 11.906 -9.969 -29.5 1 98.19 362 ASP B CA 1
ATOM 5892 C C . ASP B 1 362 ? 13.305 -10.195 -28.922 1 98.19 362 ASP B C 1
ATOM 5894 O O . ASP B 1 362 ? 14.203 -10.633 -29.641 1 98.19 362 ASP B O 1
ATOM 5898 N N . ALA B 1 363 ? 13.523 -9.914 -27.641 1 98.38 363 ALA B N 1
ATOM 5899 C CA . ALA B 1 363 ? 14.797 -10.195 -26.984 1 98.38 363 ALA B CA 1
ATOM 5900 C C . ALA B 1 363 ? 14.594 -10.539 -25.5 1 98.38 363 ALA B C 1
ATOM 5902 O O . ALA B 1 363 ? 13.852 -9.844 -24.797 1 98.38 363 ALA B O 1
ATOM 5903 N N . LEU B 1 364 ? 15.156 -11.586 -25.078 1 98.62 364 LEU B N 1
ATOM 5904 C CA . LEU B 1 364 ? 15.266 -11.984 -23.688 1 98.62 364 LEU B CA 1
ATOM 5905 C C . LEU B 1 364 ? 16.734 -12.156 -23.281 1 98.62 364 LEU B C 1
ATOM 5907 O O . LEU B 1 364 ? 17.516 -12.75 -24.016 1 98.62 364 LEU B O 1
ATOM 5911 N N . GLY B 1 365 ? 17.016 -11.578 -22.172 1 98.56 365 GLY B N 1
ATOM 5912 C CA . GLY B 1 365 ? 18.359 -11.703 -21.656 1 98.56 365 GLY B CA 1
ATOM 5913 C C . GLY B 1 365 ? 18.688 -13.109 -21.172 1 98.56 365 GLY B C 1
ATOM 5914 O O . GLY B 1 365 ? 17.797 -13.93 -21 1 98.56 365 GLY B O 1
ATOM 5915 N N . ARG B 1 366 ? 19.984 -13.352 -20.922 1 97.75 366 ARG B N 1
ATOM 5916 C CA . ARG B 1 366 ? 20.406 -14.672 -20.5 1 97.75 366 ARG B CA 1
ATOM 5917 C C . ARG B 1 366 ? 20.5 -14.758 -18.984 1 97.75 366 ARG B C 1
ATOM 5919 O O . ARG B 1 366 ? 20.547 -15.852 -18.422 1 97.75 366 ARG B O 1
ATOM 5926 N N . GLN B 1 367 ? 20.562 -13.672 -18.344 1 96.25 367 GLN B N 1
ATOM 5927 C CA . GLN B 1 367 ? 20.672 -13.633 -16.891 1 96.25 367 GLN B CA 1
ATOM 5928 C C . GLN B 1 367 ? 19.328 -13.266 -16.234 1 96.25 367 GLN B C 1
ATOM 5930 O O . GLN B 1 367 ? 18.609 -12.422 -16.766 1 96.25 367 GLN B O 1
ATOM 5935 N N . LEU B 1 368 ? 19.094 -13.898 -15.078 1 96.31 368 LEU B N 1
ATOM 5936 C CA . LEU B 1 368 ? 17.859 -13.609 -14.352 1 96.31 368 LEU B CA 1
ATOM 5937 C C . LEU B 1 368 ? 18.109 -12.578 -13.25 1 96.31 368 LEU B C 1
ATOM 5939 O O . LEU B 1 368 ? 19.141 -12.633 -12.57 1 96.31 368 LEU B O 1
ATOM 5943 N N . TRP B 1 369 ? 17.266 -11.648 -13.234 1 94.81 369 TRP B N 1
ATOM 5944 C CA . TRP B 1 369 ? 17.188 -10.742 -12.094 1 94.81 369 TRP B CA 1
ATOM 5945 C C . TRP B 1 369 ? 16.172 -11.234 -11.07 1 94.81 369 TRP B C 1
ATOM 5947 O O . TRP B 1 369 ? 15.164 -11.859 -11.43 1 94.81 369 TRP B O 1
ATOM 5957 N N . THR B 1 370 ? 16.484 -10.969 -9.766 1 95.62 370 THR B N 1
ATOM 5958 C CA . THR B 1 370 ? 15.555 -11.344 -8.695 1 95.62 370 THR B CA 1
ATOM 5959 C C . THR B 1 370 ? 14.812 -10.125 -8.172 1 95.62 370 THR B C 1
ATOM 5961 O O . THR B 1 370 ? 15.43 -9.125 -7.805 1 95.62 370 THR B O 1
ATOM 5964 N N . ARG B 1 371 ? 13.539 -10.172 -8.234 1 96.5 371 ARG B N 1
ATOM 5965 C CA . ARG B 1 371 ? 12.695 -9.164 -7.605 1 96.5 371 ARG B CA 1
ATOM 5966 C C . ARG B 1 371 ? 11.906 -9.75 -6.438 1 96.5 371 ARG B C 1
ATOM 5968 O O . ARG B 1 371 ? 11.289 -10.812 -6.57 1 96.5 371 ARG B O 1
ATOM 5975 N N . PHE B 1 372 ? 12.078 -9.141 -5.258 1 97.19 372 PHE B N 1
ATOM 5976 C CA . PHE B 1 372 ? 11.344 -9.531 -4.062 1 97.19 372 PHE B CA 1
ATOM 5977 C C . PHE B 1 372 ? 10.25 -8.523 -3.74 1 97.19 372 PHE B C 1
ATOM 5979 O O . PHE B 1 372 ? 10.5 -7.312 -3.742 1 97.19 372 PHE B O 1
ATOM 5986 N N . THR B 1 373 ? 9.031 -9.047 -3.52 1 95 373 THR B N 1
ATOM 5987 C CA . THR B 1 373 ? 7.918 -8.172 -3.17 1 95 373 THR B CA 1
ATOM 5988 C C . THR B 1 373 ? 7.004 -8.844 -2.15 1 95 373 THR B C 1
ATOM 5990 O O . THR B 1 373 ? 7.227 -10 -1.777 1 95 373 THR B O 1
ATOM 5993 N N . THR B 1 374 ? 6.156 -8.133 -1.602 1 94.12 374 THR B N 1
ATOM 5994 C CA . THR B 1 374 ? 5.074 -8.664 -0.782 1 94.12 374 THR B CA 1
ATOM 5995 C C . THR B 1 374 ? 3.717 -8.258 -1.352 1 94.12 374 THR B C 1
ATOM 5997 O O . THR B 1 374 ? 3.525 -7.109 -1.755 1 94.12 374 THR B O 1
ATOM 6000 N N . GLU B 1 375 ? 2.902 -9.211 -1.55 1 89.69 375 GLU B N 1
ATOM 6001 C CA . GLU B 1 375 ? 1.516 -8.992 -1.945 1 89.69 375 GLU B CA 1
ATOM 6002 C C . GLU B 1 375 ? 0.555 -9.367 -0.821 1 89.69 375 GLU B C 1
ATOM 6004 O O . GLU B 1 375 ? 0.429 -10.547 -0.473 1 89.69 375 GLU B O 1
ATOM 6009 N N . LYS B 1 376 ? -0.208 -8.367 -0.273 1 86.25 376 LYS B N 1
ATOM 6010 C CA . LYS B 1 376 ? -1.112 -8.594 0.851 1 86.25 376 LYS B CA 1
ATOM 6011 C C . LYS B 1 376 ? -0.392 -9.289 2.006 1 86.25 376 LYS B C 1
ATOM 6013 O O . LYS B 1 376 ? -0.913 -10.242 2.586 1 86.25 376 LYS B O 1
ATOM 6018 N N . GLY B 1 377 ? 0.825 -8.945 2.127 1 90.56 377 GLY B N 1
ATOM 6019 C CA . GLY B 1 377 ? 1.608 -9.445 3.242 1 90.56 377 GLY B CA 1
ATOM 6020 C C . GLY B 1 377 ? 2.348 -10.734 2.92 1 90.56 377 GLY B C 1
ATOM 6021 O O . GLY B 1 377 ? 3.107 -11.242 3.744 1 90.56 377 GLY B O 1
ATOM 6022 N N . HIS B 1 378 ? 2.162 -11.203 1.696 1 95.56 378 HIS B N 1
ATOM 6023 C CA . HIS B 1 378 ? 2.775 -12.477 1.324 1 95.56 378 HIS B CA 1
ATOM 6024 C C . HIS B 1 378 ? 3.996 -12.258 0.436 1 95.56 378 HIS B C 1
ATOM 6026 O O . HIS B 1 378 ? 3.891 -11.656 -0.633 1 95.56 378 HIS B O 1
ATOM 6032 N N . PRO B 1 379 ? 5.125 -12.805 0.85 1 96.5 379 PRO B N 1
ATOM 6033 C CA . PRO B 1 379 ? 6.316 -12.672 0.009 1 96.5 379 PRO B CA 1
ATOM 6034 C C . PRO B 1 379 ? 6.164 -13.375 -1.34 1 96.5 379 PRO B C 1
ATOM 6036 O O . PRO B 1 379 ? 5.586 -14.461 -1.414 1 96.5 379 PRO B O 1
ATOM 6039 N N . GLN B 1 380 ? 6.605 -12.75 -2.303 1 96.88 380 GLN B N 1
ATOM 6040 C CA . GLN B 1 380 ? 6.664 -13.281 -3.66 1 96.88 380 GLN B CA 1
ATOM 6041 C C . GLN B 1 380 ? 7.996 -12.953 -4.324 1 96.88 380 GLN B C 1
ATOM 6043 O O . GLN B 1 380 ? 8.609 -11.922 -4.02 1 96.88 380 GLN B O 1
ATOM 6048 N N . VAL B 1 381 ? 8.406 -13.836 -5.211 1 97.81 381 VAL B N 1
ATOM 6049 C CA . VAL B 1 381 ? 9.672 -13.656 -5.906 1 97.81 381 VAL B CA 1
ATOM 6050 C C . VAL B 1 381 ? 9.461 -13.797 -7.41 1 97.81 381 VAL B C 1
ATOM 6052 O O . VAL B 1 381 ? 8.719 -14.672 -7.859 1 97.81 381 VAL B O 1
ATOM 6055 N N . GLU B 1 382 ? 10.031 -12.93 -8.133 1 97.81 382 GLU B N 1
ATOM 6056 C CA . GLU B 1 382 ? 10.062 -13.008 -9.594 1 97.81 382 GLU B CA 1
ATOM 6057 C C . GLU B 1 382 ? 11.492 -13.062 -10.117 1 97.81 382 GLU B C 1
ATOM 6059 O O . GLU B 1 382 ? 12.32 -12.219 -9.773 1 97.81 382 GLU B O 1
ATOM 6064 N N . LEU B 1 383 ? 11.789 -14.055 -10.828 1 97.75 383 LEU B N 1
ATOM 6065 C CA . LEU B 1 383 ? 13.039 -14.203 -11.57 1 97.75 383 LEU B CA 1
ATOM 6066 C C . LEU B 1 383 ? 12.828 -13.945 -13.055 1 97.75 383 LEU B C 1
ATOM 6068 O O . LEU B 1 383 ? 12.227 -14.773 -13.75 1 97.75 383 LEU B O 1
ATOM 6072 N N . ALA B 1 384 ? 13.297 -12.82 -13.5 1 98 384 ALA B N 1
ATOM 6073 C CA . ALA B 1 384 ? 13.047 -12.43 -14.883 1 98 384 ALA B CA 1
ATOM 6074 C C . ALA B 1 384 ? 14.328 -11.938 -15.555 1 98 384 ALA B C 1
ATOM 6076 O O . ALA B 1 384 ? 15.148 -11.266 -14.93 1 98 384 ALA B O 1
ATOM 6077 N N . PRO B 1 385 ? 14.508 -12.25 -16.844 1 98.44 385 PRO B N 1
ATOM 6078 C CA . PRO B 1 385 ? 15.594 -11.625 -17.594 1 98.44 385 PRO B CA 1
ATOM 6079 C C . PRO B 1 385 ? 15.234 -10.242 -18.125 1 98.44 385 PRO B C 1
ATOM 6081 O O . PRO B 1 385 ? 14.086 -9.797 -17.969 1 98.44 385 PRO B O 1
ATOM 6084 N N . THR B 1 386 ? 16.25 -9.586 -18.656 1 98.62 386 THR B N 1
ATOM 6085 C CA . THR B 1 386 ? 15.93 -8.375 -19.406 1 98.62 386 THR B CA 1
ATOM 6086 C C . THR B 1 386 ? 14.984 -8.695 -20.562 1 98.62 386 THR B C 1
ATOM 6088 O O . THR B 1 386 ? 15.156 -9.703 -21.25 1 98.62 386 THR B O 1
ATOM 6091 N N . ILE B 1 387 ? 13.992 -7.859 -20.734 1 98.81 387 ILE B N 1
ATOM 6092 C CA . ILE B 1 387 ? 12.969 -8.078 -21.766 1 98.81 387 ILE B CA 1
ATOM 6093 C C . ILE B 1 387 ? 12.891 -6.859 -22.688 1 98.81 387 ILE B C 1
ATOM 6095 O O . ILE B 1 387 ? 12.82 -5.723 -22.203 1 98.81 387 ILE B O 1
ATOM 6099 N N . ARG B 1 388 ? 12.969 -7.094 -23.984 1 98.88 388 ARG B N 1
ATOM 6100 C CA . ARG B 1 388 ? 12.688 -6.012 -24.922 1 98.88 388 ARG B CA 1
ATOM 6101 C C . ARG B 1 388 ? 11.406 -6.285 -25.703 1 98.88 388 ARG B C 1
ATOM 6103 O O . ARG B 1 388 ? 11.18 -7.406 -26.156 1 98.88 388 ARG B O 1
ATOM 6110 N N . LEU B 1 389 ? 10.555 -5.266 -25.766 1 98.75 389 LEU B N 1
ATOM 6111 C CA . LEU B 1 389 ? 9.297 -5.348 -26.5 1 98.75 389 LEU B CA 1
ATOM 6112 C C . LEU B 1 389 ? 8.852 -3.969 -26.969 1 98.75 389 LEU B C 1
ATOM 6114 O O . LEU B 1 389 ? 9.531 -2.971 -26.719 1 98.75 389 LEU B O 1
ATOM 6118 N N . GLN B 1 390 ? 7.762 -3.936 -27.75 1 98.31 390 GLN B N 1
ATOM 6119 C CA . GLN B 1 390 ? 7.113 -2.688 -28.125 1 98.31 390 GLN B CA 1
ATOM 6120 C C . GLN B 1 390 ? 5.922 -2.383 -27.219 1 98.31 390 GLN B C 1
ATOM 6122 O O . GLN B 1 390 ? 5.125 -3.271 -26.922 1 98.31 390 GLN B O 1
ATOM 6127 N N . ALA B 1 391 ? 5.867 -1.13 -26.703 1 97.69 391 ALA B N 1
ATOM 6128 C CA . ALA B 1 391 ? 4.762 -0.755 -25.828 1 97.69 391 ALA B CA 1
ATOM 6129 C C . ALA B 1 391 ? 4.391 0.714 -26 1 97.69 391 ALA B C 1
ATOM 6131 O O . ALA B 1 391 ? 5.105 1.462 -26.672 1 97.69 391 ALA B O 1
ATOM 6132 N N . TYR B 1 392 ? 3.223 1.056 -25.547 1 94.31 392 TYR B N 1
ATOM 6133 C CA . TYR B 1 392 ? 2.791 2.447 -25.578 1 94.31 392 TYR B CA 1
ATOM 6134 C C . TYR B 1 392 ? 3.385 3.24 -24.422 1 94.31 392 TYR B C 1
ATOM 6136 O O . TYR B 1 392 ? 3.271 2.836 -23.266 1 94.31 392 TYR B O 1
ATOM 6144 N N . VAL B 1 393 ? 4.047 4.348 -24.797 1 92.81 393 VAL B N 1
ATOM 6145 C CA . VAL B 1 393 ? 4.719 5.176 -23.797 1 92.81 393 VAL B CA 1
ATOM 6146 C C . VAL B 1 393 ? 4.152 6.594 -23.844 1 92.81 393 VAL B C 1
ATOM 6148 O O . VAL B 1 393 ? 3.914 7.145 -24.922 1 92.81 393 VAL B O 1
ATOM 6151 N N . ASP B 1 394 ? 3.861 7.098 -22.703 1 86.69 394 ASP B N 1
ATOM 6152 C CA . ASP B 1 394 ? 3.514 8.516 -22.656 1 86.69 394 ASP B CA 1
ATOM 6153 C C . ASP B 1 394 ? 4.156 9.211 -21.469 1 86.69 394 ASP B C 1
ATOM 6155 O O . ASP B 1 394 ? 4.543 8.555 -20.484 1 86.69 394 ASP B O 1
#

InterPro domains:
  IPR036059 Metalloprotease TldD/PmbA superfamily [SSF111283] (125-375)
  IPR045569 Metalloprotease TldD/E, C-terminal domain [PF19289] (184-380)
  IPR051463 Peptidase U62 metalloprotease [PTHR30624] (160-370)

Sequence (788 aa):
MAYRDRVYLRTRVAEAAYRLGSVELNVSEDCWEAVRVYDGAWRIRSWRCDSKPLKEPTPRGKGELKEAVLFTGRVEGAKIQLDPLELEAVIEEAGRSAKCPTEIVASLVCFEKRINHADGAAEYTHCYIDVIISIAYGRLSVSDRIATTDAQSLRLLPHIVERMCEKATLASKSLKSISPMDAGRWSVILAGSAAGSLIHEIGHALEGDWGARLPTGAQIAPESFSLRDEPYNTLAPYNHPFDDEAVVAASRTLVHMGVVKEHLGTRWSASGKPGSARGLFHPPKALHAVLVLSTGDWREQEIIEETRRGVLVETVHSAFLDNNVVTIIPELAWLVDHGEIVSAIRLNRIRLRLGKELMTIDALGRQLWTRFTTEKGHPQVELAPTIRLQAYVDMAYRDRVYLRTRVAEAAYRLGSVELNVSEDCWEAVRVYDGAWRIRSWRCDSKPLKEPTPRGKGELKEAVLFTGRVEGAKIQLDPLELEAVIEEAGRSAKCPTEIVASLVCFEKRINHADGAAEYTHCYIDVIISIAYGRLSVSDRIATTDAQSLRLLPHIVERMCEKATLASKSLKSISPMDAGRWSVILAGSAAGSLIHEIGHALEGDWGARLPTGAQIAPESFSLRDEPYNTLAPYNHPFDDEAVVAASRTLVHMGVVKEHLGTRWSASGKPGSARGLFHPPKALHAVLVLSTGDWREQEIIEETRRGVLVETVHSAFLDNNVVTIIPELAWLVDHGEIVSAIRLNRIRLRLGKELMTIDALGRQLWTRFTTEKGHPQVELAPTIRLQAYVD

Radius of gyration: 26.19 Å; Cα contacts (8 Å, |Δi|>4): 2253; chains: 2; bounding box: 56×70×65 Å